Protein AF-A0A817Z4P0-F1 (afdb_monomer_lite)

Secondary structure (DSSP, 8-state):
--HHHHHHHHHHHHHHHHHTT---PPBP-EEEEEEE-STT-EEEEEEEEE-GGGTTSPPP--EEEEESBTTB--EEEE---EEEEEPTTSS-EEEEEEEEE-SPPTT-EEEEEEPP-SSBPPPPPEEEEPPPPTT--SS---EEEE-------TT--SSS-TTHHHHHHHHHHHHTTT-SEEEEES--S-TT-THHHHTT--HHHHHHHHHHHHHHHHTTSEEEEEP-GGGS-SSS-TT-TTSS-GGG-SSHHHHHH---THHHHT-BTTTBEEEEETTEEEEE--SSSSSTT-TT--SS-TTHHHHHHHHHHHT--TTT--EEEEE-SS-SS-SS-TT--SSS--SS-HHHHHHHHHHHHHTT--EEE--SSSS-----HHHHHHHHHHHHIIIIIHHHHHHTT-SSTTHHHHHHT-HHHHHHHHHHHHHHHHHHHHHHHHHHHHHHHHHH---HHHHHHHHHHHHHHHHHHHHHHHHHHHHHHHHHHHHHHHHHHHHHHHHHTTSHHHHHHHHHHTT----------TTSSS-HHIIIIIHHHHHHHHHHH-HHHHHHHHSSSSHHHHHHHHHHHHHHHHHHHHHHHHHHHHHHHHTSSS-TTTTTS-SSGGGHHHHHHHHHHTTSTTHHHHHHHHHHHHHHHHHHHHHHHHHHHIIIIIIHHHH-----HHHHHHHHHHHHHHHHHHHHHHHHHHGGG--HHHHHHHHIIIIIHHHHHHHHHHHH-TT--HHHHHHHHHHHHHHHHHHHHHHHHHTTTS---PPP---TT----S--PPPP-------THHHHHTS-GGGHHHHHHHHHHHHHHHHHHHT-PPPGGGS-GGGS--HHHHT-TTS-HHHHHHHTTT---SSSHHHH----------------------------------------------

Radius of gyration: 36.45 Å; chains: 1; bounding box: 116×81×108 Å

Structure (mmCIF, N/CA/C/O backbone):
data_AF-A0A817Z4P0-F1
#
_entry.id   AF-A0A817Z4P0-F1
#
loop_
_atom_site.group_PDB
_atom_site.id
_atom_site.type_symbol
_atom_site.label_atom_id
_atom_site.label_alt_id
_atom_site.label_comp_id
_atom_site.label_asym_id
_atom_site.label_entity_id
_atom_site.label_seq_id
_atom_site.pdbx_PDB_ins_code
_atom_site.Cartn_x
_atom_site.Cartn_y
_atom_site.Cartn_z
_atom_site.occupancy
_atom_site.B_iso_or_equiv
_atom_site.auth_seq_id
_atom_site.auth_comp_id
_atom_site.auth_asym_id
_atom_site.auth_atom_id
_atom_site.pdbx_PDB_model_num
ATOM 1 N N . MET A 1 1 ? 58.084 6.838 -34.497 1.00 49.44 1 MET A N 1
ATOM 2 C CA . MET A 1 1 ? 56.927 6.000 -34.891 1.00 49.44 1 MET A CA 1
ATOM 3 C C . MET A 1 1 ? 57.371 5.145 -36.066 1.00 49.44 1 MET A C 1
ATOM 5 O O . MET A 1 1 ? 57.927 5.714 -36.995 1.00 49.44 1 MET A O 1
ATOM 9 N N . ASN A 1 2 ? 57.237 3.817 -36.009 1.00 59.91 2 ASN A N 1
ATOM 10 C CA . ASN A 1 2 ? 57.850 2.945 -37.020 1.00 59.91 2 ASN A CA 1
ATOM 11 C C . ASN A 1 2 ? 57.129 3.014 -38.372 1.00 59.91 2 ASN A C 1
ATOM 13 O O . ASN A 1 2 ? 55.913 3.196 -38.433 1.00 59.91 2 ASN A O 1
ATOM 17 N N . MET A 1 3 ? 57.885 2.803 -39.454 1.00 58.16 3 MET A N 1
ATOM 18 C CA . MET A 1 3 ? 57.383 2.851 -40.834 1.00 58.16 3 MET A CA 1
ATOM 19 C C . MET A 1 3 ? 56.206 1.887 -41.062 1.00 58.16 3 MET A C 1
ATOM 21 O O . MET A 1 3 ? 55.220 2.268 -41.684 1.00 58.16 3 MET A O 1
ATOM 25 N N . TYR A 1 4 ? 56.246 0.692 -40.459 1.00 59.41 4 TYR A N 1
ATOM 26 C CA . TYR A 1 4 ? 55.126 -0.260 -40.437 1.00 59.41 4 TYR A CA 1
ATOM 27 C C . TYR A 1 4 ? 53.835 0.323 -39.842 1.00 59.41 4 TYR A C 1
ATOM 29 O O . TYR A 1 4 ? 52.754 0.089 -40.375 1.00 59.41 4 TYR A O 1
ATOM 37 N N . THR A 1 5 ? 53.932 1.102 -38.761 1.00 61.34 5 THR A N 1
ATOM 38 C CA . THR A 1 5 ? 52.774 1.742 -38.119 1.00 61.34 5 THR A CA 1
ATOM 39 C C . THR A 1 5 ? 52.155 2.795 -39.036 1.00 61.34 5 THR A C 1
ATOM 41 O O . THR A 1 5 ? 50.934 2.868 -39.140 1.00 61.34 5 THR A O 1
ATOM 44 N N . PHE A 1 6 ? 52.985 3.570 -39.743 1.00 72.69 6 PHE A N 1
ATOM 45 C CA . PHE A 1 6 ? 52.519 4.550 -40.727 1.00 72.69 6 PHE A CA 1
ATOM 46 C C . PHE A 1 6 ? 51.883 3.873 -41.951 1.00 72.69 6 PHE A C 1
ATOM 48 O O . PHE A 1 6 ? 50.809 4.284 -42.382 1.00 72.69 6 PHE A O 1
ATOM 55 N N . LEU A 1 7 ? 52.487 2.793 -42.461 1.00 67.88 7 LEU A N 1
ATOM 56 C CA . LEU A 1 7 ? 51.959 2.037 -43.600 1.00 67.88 7 LEU A CA 1
ATOM 57 C C . LEU A 1 7 ? 50.606 1.382 -43.279 1.00 67.88 7 LEU A C 1
ATOM 59 O O . LEU A 1 7 ? 49.687 1.451 -44.091 1.00 67.88 7 LEU A O 1
ATOM 63 N N . LEU A 1 8 ? 50.450 0.819 -42.074 1.00 68.00 8 LEU A N 1
ATOM 64 C CA . LEU A 1 8 ? 49.167 0.314 -41.573 1.00 68.00 8 LEU A CA 1
ATOM 65 C C . LEU A 1 8 ? 48.117 1.426 -41.462 1.00 68.00 8 LEU A C 1
ATOM 67 O O . LEU A 1 8 ? 46.981 1.223 -41.880 1.00 68.00 8 LEU A O 1
ATOM 71 N N . PHE A 1 9 ? 48.486 2.606 -40.953 1.00 70.44 9 PHE A N 1
ATOM 72 C CA . PHE A 1 9 ? 47.566 3.745 -40.868 1.00 70.44 9 PHE A CA 1
ATOM 73 C C . PHE A 1 9 ? 47.129 4.235 -42.256 1.00 70.44 9 PHE A C 1
ATOM 75 O O . PHE A 1 9 ? 45.952 4.528 -42.462 1.00 70.44 9 PHE A O 1
ATOM 82 N N . LEU A 1 10 ? 48.056 4.270 -43.219 1.00 68.19 10 LEU A N 1
ATOM 83 C CA . LEU A 1 10 ? 47.783 4.655 -44.602 1.00 68.19 10 LEU A CA 1
ATOM 84 C C . LEU A 1 10 ? 46.876 3.631 -45.300 1.00 68.19 10 LEU A C 1
ATOM 86 O O . LEU A 1 10 ? 45.885 4.018 -45.911 1.00 68.19 10 LEU A O 1
ATOM 90 N N . LEU A 1 11 ? 47.147 2.330 -45.146 1.00 65.00 11 LEU A N 1
ATOM 91 C CA . LEU A 1 11 ? 46.291 1.255 -45.662 1.00 65.00 11 LEU A CA 1
ATOM 92 C C . LEU A 1 11 ? 44.889 1.286 -45.038 1.00 65.00 11 LEU A C 1
ATOM 94 O O . LEU A 1 11 ? 43.906 1.105 -45.750 1.00 65.00 11 LEU A O 1
ATOM 98 N N . PHE A 1 12 ? 44.768 1.576 -43.740 1.00 58.25 12 PHE A N 1
ATOM 99 C CA . PHE A 1 12 ? 43.471 1.695 -43.064 1.00 58.25 12 PHE A CA 1
ATOM 100 C C . PHE A 1 12 ? 42.694 2.951 -43.501 1.00 58.25 12 PHE A C 1
ATOM 102 O O . PHE A 1 12 ? 41.468 2.916 -43.628 1.00 58.25 12 PHE A O 1
ATOM 109 N N . ALA A 1 13 ? 43.395 4.055 -43.782 1.00 54.34 13 ALA A N 1
ATOM 110 C CA . ALA A 1 13 ? 42.808 5.263 -44.358 1.00 54.34 13 ALA A CA 1
ATOM 111 C C . ALA A 1 13 ? 42.352 5.047 -45.813 1.00 54.34 13 ALA A C 1
ATOM 113 O O . ALA A 1 13 ? 41.249 5.455 -46.169 1.00 54.34 13 ALA A O 1
ATOM 114 N N . ILE A 1 14 ? 43.153 4.352 -46.629 1.00 55.59 14 ILE A N 1
ATOM 115 C CA . ILE A 1 14 ? 42.804 3.972 -48.006 1.00 55.59 14 ILE A CA 1
ATOM 116 C C . ILE A 1 14 ? 41.618 3.000 -48.011 1.00 55.59 14 ILE A C 1
ATOM 118 O O . ILE A 1 14 ? 40.680 3.212 -48.772 1.00 55.59 14 ILE A O 1
ATOM 122 N N . ALA A 1 15 ? 41.587 1.999 -47.125 1.00 50.25 15 ALA A N 1
ATOM 123 C CA . ALA A 1 15 ? 40.446 1.093 -46.984 1.00 50.25 15 ALA A CA 1
ATOM 124 C C . ALA A 1 15 ? 39.153 1.858 -46.650 1.00 50.25 15 ALA A C 1
ATOM 126 O O . ALA A 1 15 ? 38.153 1.702 -47.347 1.00 50.25 15 ALA A O 1
ATOM 127 N N . LYS A 1 16 ? 39.194 2.775 -45.668 1.00 46.22 16 LYS A N 1
ATOM 128 C CA . LYS A 1 16 ? 38.062 3.668 -45.356 1.00 46.22 16 LYS A CA 1
ATOM 129 C C . LYS A 1 16 ? 37.660 4.587 -46.513 1.00 46.22 16 LYS A C 1
ATOM 131 O O . LYS A 1 16 ? 36.483 4.917 -46.630 1.00 46.22 16 LYS A O 1
ATOM 136 N N . ALA A 1 17 ? 38.607 5.022 -47.343 1.00 46.44 17 ALA A N 1
ATOM 137 C CA . ALA A 1 17 ? 38.302 5.812 -48.530 1.00 46.44 17 ALA A CA 1
ATOM 138 C C . ALA A 1 17 ? 37.596 4.958 -49.599 1.00 46.44 17 ALA A C 1
ATOM 140 O O . ALA A 1 17 ? 36.587 5.392 -50.147 1.00 46.44 17 ALA A O 1
ATOM 141 N N . VAL A 1 18 ? 38.070 3.733 -49.851 1.00 44.94 18 VAL A N 1
ATOM 142 C CA . VAL A 1 18 ? 37.503 2.802 -50.845 1.00 44.94 18 VAL A CA 1
ATOM 143 C C . VAL A 1 18 ? 36.103 2.312 -50.446 1.00 44.94 18 VAL A C 1
ATOM 145 O O . VAL A 1 18 ? 35.210 2.301 -51.296 1.00 44.94 18 VAL A O 1
ATOM 148 N N . ASP A 1 19 ? 35.860 2.031 -49.159 1.00 42.53 19 ASP A N 1
ATOM 149 C CA . ASP A 1 19 ? 34.517 1.756 -48.604 1.00 42.53 19 ASP A CA 1
ATOM 150 C C . ASP A 1 19 ? 33.511 2.891 -48.890 1.00 42.53 19 ASP A C 1
ATOM 152 O O . ASP A 1 19 ? 32.302 2.666 -48.975 1.00 42.53 19 ASP A O 1
ATOM 156 N N . GLY A 1 20 ? 33.994 4.126 -49.073 1.00 42.44 20 GLY A N 1
ATOM 157 C CA . GLY A 1 20 ? 33.172 5.276 -49.448 1.00 42.44 20 GLY A CA 1
ATOM 158 C C . GLY A 1 20 ? 32.669 5.261 -50.899 1.00 42.44 20 GLY A C 1
ATOM 159 O O . GLY A 1 20 ? 31.684 5.940 -51.193 1.00 42.44 20 GLY A O 1
ATOM 160 N N . TYR A 1 21 ? 33.305 4.499 -51.799 1.00 40.47 21 TYR A N 1
ATOM 161 C CA . TYR A 1 21 ? 33.033 4.539 -53.244 1.00 40.47 21 TYR A CA 1
ATOM 162 C C . TYR A 1 21 ? 32.338 3.286 -53.809 1.00 40.47 21 TYR A C 1
ATOM 164 O O . TYR A 1 21 ? 31.614 3.402 -54.799 1.00 40.47 21 TYR A O 1
ATOM 172 N N . ILE A 1 22 ? 32.466 2.102 -53.194 1.00 43.19 22 ILE A N 1
ATOM 173 C CA . ILE A 1 22 ? 31.876 0.849 -53.724 1.00 43.19 22 ILE A CA 1
ATOM 174 C C . ILE A 1 22 ? 30.436 0.630 -53.202 1.00 43.19 22 ILE A C 1
ATOM 176 O O . ILE A 1 22 ? 30.117 -0.332 -52.510 1.00 43.19 22 ILE A O 1
ATOM 180 N N . CYS A 1 23 ? 29.523 1.540 -53.554 1.00 48.88 23 CYS A N 1
ATOM 181 C CA . CYS A 1 23 ? 28.111 1.502 -53.134 1.00 48.88 23 CYS A CA 1
ATOM 182 C C . CYS A 1 23 ? 27.228 0.748 -54.160 1.00 48.88 23 CYS A C 1
ATOM 184 O O . CYS A 1 23 ? 26.442 1.353 -54.893 1.00 48.88 23 CYS A O 1
ATOM 186 N N . LEU A 1 24 ? 27.396 -0.580 -54.257 1.00 46.34 24 LEU A N 1
ATOM 187 C CA . LEU A 1 24 ? 26.757 -1.435 -55.281 1.00 46.34 24 LEU A CA 1
ATOM 188 C C . LEU A 1 24 ? 25.362 -1.992 -54.919 1.00 46.34 24 LEU A C 1
ATOM 190 O O . LEU A 1 24 ? 24.686 -2.549 -55.786 1.00 46.34 24 LEU A O 1
ATOM 194 N N . GLU A 1 25 ? 24.912 -1.870 -53.670 1.00 53.97 25 GLU A N 1
ATOM 195 C CA . GLU A 1 25 ? 23.707 -2.565 -53.194 1.00 53.97 25 GLU A CA 1
ATOM 196 C C . GLU A 1 25 ? 22.371 -1.926 -53.622 1.00 53.97 25 GLU A C 1
ATOM 198 O O . GLU A 1 25 ? 22.208 -0.705 -53.704 1.00 53.97 25 GLU A O 1
ATOM 203 N N . ARG A 1 26 ? 21.352 -2.777 -53.824 1.00 57.62 26 ARG A N 1
ATOM 204 C CA . ARG A 1 26 ? 19.941 -2.356 -53.880 1.00 57.62 26 ARG A CA 1
ATOM 205 C C . ARG A 1 26 ? 19.483 -1.924 -52.485 1.00 57.62 26 ARG A C 1
ATOM 207 O O . ARG A 1 26 ? 19.856 -2.549 -51.496 1.00 57.62 26 ARG A O 1
ATOM 214 N N . ARG A 1 27 ? 18.608 -0.916 -52.399 1.00 72.69 27 ARG A N 1
ATOM 215 C CA . ARG A 1 27 ? 18.086 -0.394 -51.125 1.00 72.69 27 ARG A CA 1
ATOM 216 C C . ARG A 1 27 ? 17.420 -1.526 -50.320 1.00 72.69 27 ARG A C 1
ATOM 218 O O . ARG A 1 27 ? 16.447 -2.115 -50.789 1.00 72.69 27 ARG A O 1
ATOM 225 N N . VAL A 1 28 ? 17.905 -1.834 -49.118 1.00 78.69 28 VAL A N 1
ATOM 226 C CA . VAL A 1 28 ? 17.316 -2.881 -48.257 1.00 78.69 28 VAL A CA 1
ATOM 227 C C . VAL A 1 28 ? 16.240 -2.279 -47.333 1.00 78.69 28 VAL A C 1
ATOM 229 O O . VAL A 1 28 ? 16.476 -1.208 -46.769 1.00 78.69 28 VAL A O 1
ATOM 232 N N . PRO A 1 29 ? 15.067 -2.924 -47.159 1.00 86.25 29 PRO A N 1
ATOM 233 C CA . PRO A 1 29 ? 14.082 -2.544 -46.148 1.00 86.25 29 PRO A CA 1
ATOM 234 C C . PRO A 1 29 ? 14.579 -2.835 -44.726 1.00 86.25 29 PRO A C 1
ATOM 236 O O . PRO A 1 29 ? 14.711 -3.993 -44.330 1.00 86.25 29 PRO A O 1
ATOM 239 N N . ASP A 1 30 ? 14.805 -1.774 -43.959 1.00 85.12 30 ASP A N 1
ATOM 240 C CA . ASP A 1 30 ? 15.284 -1.794 -42.573 1.00 85.12 30 ASP A CA 1
ATOM 241 C C . ASP A 1 30 ? 14.294 -1.053 -41.645 1.00 85.12 30 ASP A C 1
ATOM 243 O O . ASP A 1 30 ? 13.352 -0.396 -42.103 1.00 85.12 30 ASP A O 1
ATOM 247 N N . GLN A 1 31 ? 14.480 -1.164 -40.327 1.00 89.56 31 GLN A N 1
ATOM 248 C CA . GLN A 1 31 ? 13.666 -0.526 -39.282 1.00 89.56 31 GLN A CA 1
ATOM 249 C C . GLN A 1 31 ? 12.164 -0.857 -39.408 1.00 89.56 31 GLN A C 1
ATOM 251 O O . GLN A 1 31 ? 11.304 -0.019 -39.119 1.00 89.56 31 GLN A O 1
ATOM 256 N N . ILE A 1 32 ? 11.838 -2.061 -39.896 1.00 93.88 32 ILE A N 1
ATOM 257 C CA . ILE A 1 32 ? 10.464 -2.506 -40.173 1.00 93.88 32 ILE A CA 1
ATOM 258 C C . ILE A 1 32 ? 9.650 -2.495 -38.876 1.00 93.88 32 ILE A C 1
ATOM 260 O O . ILE A 1 32 ? 10.009 -3.164 -37.910 1.00 93.88 32 ILE A O 1
ATOM 264 N N . ARG A 1 33 ? 8.544 -1.747 -38.878 1.00 93.94 33 ARG A N 1
ATOM 265 C CA . ARG A 1 33 ? 7.734 -1.424 -37.696 1.00 93.94 33 ARG A CA 1
ATOM 266 C C . ARG A 1 33 ? 6.238 -1.480 -37.996 1.00 93.94 33 ARG A C 1
ATOM 268 O O . ARG A 1 33 ? 5.789 -1.006 -39.040 1.00 93.94 33 ARG A O 1
ATOM 275 N N . LEU A 1 34 ? 5.471 -2.033 -37.062 1.00 96.00 34 LEU A N 1
ATOM 276 C CA . LEU A 1 34 ? 4.017 -2.163 -37.138 1.00 96.00 34 LEU A CA 1
ATOM 277 C C . LEU A 1 34 ? 3.325 -1.164 -36.206 1.00 96.00 34 LEU A C 1
ATOM 279 O O . LEU A 1 34 ? 3.684 -1.051 -35.035 1.00 96.00 34 LEU A O 1
ATOM 283 N N . ALA A 1 35 ? 2.283 -0.501 -36.704 1.00 95.50 35 ALA A N 1
ATOM 284 C CA . ALA A 1 35 ? 1.393 0.352 -35.916 1.00 95.50 35 ALA A CA 1
ATOM 285 C C . ALA A 1 35 ? -0.078 0.068 -36.261 1.00 95.50 35 ALA A C 1
ATOM 287 O O . ALA A 1 35 ? -0.391 -0.420 -37.352 1.00 95.50 35 ALA A O 1
ATOM 288 N N . PHE A 1 36 ? -0.996 0.372 -35.342 1.00 94.94 36 PHE A N 1
ATOM 289 C CA . PHE A 1 36 ? -2.430 0.325 -35.637 1.00 94.94 36 PHE A CA 1
ATOM 290 C C . PHE A 1 36 ? -2.819 1.430 -36.629 1.00 94.94 36 PHE A C 1
ATOM 292 O O . PHE A 1 36 ? -2.261 2.523 -36.593 1.00 94.94 36 PHE A O 1
ATOM 299 N N . ALA A 1 37 ? -3.792 1.150 -37.498 1.00 89.19 37 ALA A N 1
ATOM 300 C CA . ALA A 1 37 ? -4.309 2.089 -38.499 1.00 89.19 37 ALA A CA 1
ATOM 301 C C . ALA A 1 37 ? -5.851 2.152 -38.493 1.00 89.19 37 ALA A C 1
ATOM 303 O O . ALA A 1 37 ? -6.479 2.449 -39.506 1.00 89.19 37 ALA A O 1
ATOM 304 N N . GLY A 1 38 ? -6.466 1.838 -37.347 1.00 86.12 38 GLY A N 1
ATOM 305 C CA . GLY A 1 38 ? -7.908 1.637 -37.173 1.00 86.12 38 GLY A CA 1
ATOM 306 C C . GLY A 1 38 ? -8.246 0.192 -36.781 1.00 86.12 38 GLY A C 1
ATOM 307 O O . GLY A 1 38 ? -7.395 -0.690 -36.844 1.00 86.12 38 GLY A O 1
ATOM 308 N N . ASN A 1 39 ? -9.495 -0.060 -36.375 1.00 86.81 39 ASN A N 1
ATOM 309 C CA . ASN A 1 39 ? -9.906 -1.326 -35.739 1.00 86.81 39 ASN A CA 1
ATOM 310 C C . ASN A 1 39 ? -9.544 -2.590 -36.555 1.00 86.81 39 ASN A C 1
ATOM 312 O O . ASN A 1 39 ? -9.075 -3.570 -35.986 1.00 86.81 39 ASN A O 1
ATOM 316 N N . ASN A 1 40 ? -9.715 -2.550 -37.884 1.00 90.44 40 ASN A N 1
ATOM 317 C CA . ASN A 1 40 ? -9.434 -3.670 -38.798 1.00 90.44 40 ASN A CA 1
ATOM 318 C C . ASN A 1 40 ? -8.291 -3.346 -39.787 1.00 90.44 40 ASN A C 1
ATOM 320 O O . ASN A 1 40 ? -8.276 -3.862 -40.910 1.00 90.44 40 ASN A O 1
ATOM 324 N N . ALA A 1 41 ? -7.366 -2.454 -39.411 1.00 92.19 41 ALA A N 1
ATOM 325 C CA . ALA A 1 41 ? -6.284 -1.999 -40.280 1.00 92.19 41 ALA A CA 1
ATOM 326 C C . ALA A 1 41 ? -4.946 -1.840 -39.539 1.00 92.19 41 ALA A C 1
ATOM 328 O O . ALA A 1 41 ? -4.884 -1.444 -38.375 1.00 92.19 41 ALA A O 1
ATOM 329 N N . VAL A 1 42 ? -3.855 -2.152 -40.237 1.00 94.31 42 VAL A N 1
ATOM 330 C CA . VAL A 1 42 ? -2.481 -2.142 -39.711 1.00 94.31 42 VAL A CA 1
ATOM 331 C C . VAL A 1 42 ? -1.574 -1.421 -40.690 1.00 94.31 42 VAL A C 1
ATOM 333 O O . VAL A 1 42 ? -1.624 -1.688 -41.885 1.00 94.31 42 VAL A O 1
ATOM 336 N N . ASN A 1 43 ? -0.709 -0.545 -40.195 1.00 93.56 43 ASN A N 1
ATOM 337 C CA . ASN A 1 43 ? 0.293 0.121 -41.011 1.00 93.56 43 ASN A CA 1
ATOM 338 C C . ASN A 1 43 ? 1.666 -0.550 -40.859 1.00 93.56 43 ASN A C 1
ATOM 340 O O . ASN A 1 43 ? 2.170 -0.705 -39.745 1.00 93.56 43 ASN A O 1
ATOM 344 N N . VAL A 1 44 ? 2.272 -0.912 -41.992 1.00 94.69 44 VAL A N 1
ATOM 345 C CA . VAL A 1 44 ? 3.641 -1.430 -42.098 1.00 94.69 44 VAL A CA 1
ATOM 346 C C . VAL A 1 44 ? 4.551 -0.283 -42.531 1.00 94.69 44 VAL A C 1
ATOM 348 O O . VAL A 1 44 ? 4.508 0.151 -43.683 1.00 94.69 44 VAL A O 1
ATOM 351 N N . GLY A 1 45 ? 5.368 0.219 -41.608 1.00 91.25 45 GLY A N 1
ATOM 352 C CA . GLY A 1 45 ? 6.399 1.218 -41.884 1.00 91.25 45 GLY A CA 1
ATOM 353 C C . GLY A 1 45 ? 7.776 0.581 -42.060 1.00 91.25 45 GLY A C 1
ATOM 354 O O . GLY A 1 45 ? 8.095 -0.400 -41.391 1.00 91.25 45 GLY A O 1
ATOM 355 N N . TRP A 1 46 ? 8.617 1.152 -42.921 1.00 90.19 46 TRP A N 1
ATOM 356 C CA . TRP A 1 46 ? 10.044 0.805 -43.005 1.00 90.19 46 TRP A CA 1
ATOM 357 C C . TRP A 1 46 ? 10.899 2.014 -43.416 1.00 90.19 46 TRP A C 1
ATOM 359 O O . TRP A 1 46 ? 10.398 3.132 -43.580 1.00 90.19 46 TRP A O 1
ATOM 369 N N . HIS A 1 47 ? 12.210 1.810 -43.481 1.00 84.38 47 HIS A N 1
ATOM 370 C CA . HIS A 1 47 ? 13.231 2.771 -43.892 1.00 84.38 47 HIS A CA 1
ATOM 371 C C . HIS A 1 47 ? 14.142 2.115 -44.945 1.00 84.38 47 HIS A C 1
ATOM 373 O O . HIS A 1 47 ? 14.246 0.890 -45.001 1.00 84.38 47 HIS A O 1
ATOM 379 N N . SER A 1 48 ? 14.793 2.908 -45.796 1.00 77.31 48 SER A N 1
ATOM 380 C CA . SER A 1 48 ? 15.920 2.443 -46.612 1.00 77.31 48 SER A CA 1
ATOM 381 C C . SER A 1 48 ? 16.875 3.583 -46.953 1.00 77.31 48 SER A C 1
ATOM 383 O O . SER A 1 48 ? 16.429 4.702 -47.222 1.00 77.31 48 SER A O 1
ATOM 385 N N . TYR A 1 49 ? 18.157 3.261 -47.072 1.00 71.75 49 TYR A N 1
ATOM 386 C CA . TYR A 1 49 ? 19.222 4.181 -47.470 1.00 71.75 49 TYR A CA 1
ATOM 387 C C . TYR A 1 49 ? 19.444 4.164 -48.990 1.00 71.75 49 TYR A C 1
ATOM 389 O O . TYR A 1 49 ? 19.213 3.142 -49.638 1.00 71.75 49 TYR A O 1
ATOM 397 N N . ALA A 1 50 ? 19.935 5.268 -49.554 1.00 62.25 50 ALA A N 1
ATOM 398 C CA . ALA A 1 50 ? 20.395 5.357 -50.941 1.00 62.25 50 ALA A CA 1
ATOM 399 C C . ALA A 1 50 ? 21.757 6.071 -51.037 1.00 62.25 50 ALA A C 1
ATOM 401 O O . ALA A 1 50 ? 21.988 7.054 -50.332 1.00 62.25 50 ALA A O 1
ATOM 402 N N . CYS A 1 51 ? 22.633 5.590 -51.926 1.00 58.81 51 CYS A N 1
ATOM 403 C CA . CYS A 1 51 ? 23.889 6.255 -52.301 1.00 58.81 51 CYS A CA 1
ATOM 404 C C . CYS A 1 51 ? 23.597 7.596 -53.029 1.00 58.81 51 CYS A C 1
ATOM 406 O O . CYS A 1 51 ? 22.552 7.692 -53.681 1.00 58.81 51 CYS A O 1
ATOM 408 N N . PRO A 1 52 ? 24.492 8.608 -53.004 1.00 51.03 52 PRO A N 1
ATOM 409 C CA . PRO A 1 52 ? 24.183 9.954 -53.514 1.00 51.03 52 PRO A CA 1
ATOM 410 C C . PRO A 1 52 ? 23.936 9.989 -55.022 1.00 51.03 52 PRO A C 1
ATOM 412 O O . PRO A 1 52 ? 22.990 10.610 -55.489 1.00 51.03 52 PRO A O 1
ATOM 415 N N . PHE A 1 53 ? 24.754 9.265 -55.788 1.00 51.69 53 PHE A N 1
ATOM 416 C CA . PHE A 1 53 ? 24.739 9.263 -57.255 1.00 51.69 53 PHE A CA 1
ATOM 417 C C . PHE A 1 53 ? 23.554 8.481 -57.871 1.00 51.69 53 PHE A C 1
ATOM 419 O O . PHE A 1 53 ? 23.623 8.041 -59.015 1.00 51.69 53 PHE A O 1
ATOM 426 N N . ARG A 1 54 ? 22.479 8.247 -57.100 1.00 50.75 54 ARG A N 1
ATOM 427 C CA . ARG A 1 54 ? 21.203 7.650 -57.544 1.00 50.75 54 ARG A CA 1
ATOM 428 C C . ARG A 1 54 ? 19.986 8.293 -56.853 1.00 50.75 54 ARG A C 1
ATOM 430 O O . ARG A 1 54 ? 19.004 7.603 -56.558 1.00 50.75 54 ARG A O 1
ATOM 437 N N . ILE A 1 55 ? 20.052 9.593 -56.556 1.00 51.91 55 ILE A N 1
ATOM 438 C CA . ILE A 1 55 ? 18.900 10.360 -56.044 1.00 51.91 55 ILE A CA 1
ATOM 439 C C . ILE A 1 55 ? 17.789 10.441 -57.106 1.00 51.91 55 ILE A C 1
ATOM 441 O O . ILE A 1 55 ? 16.618 10.308 -56.760 1.00 51.91 55 ILE A O 1
ATOM 445 N N . ASP A 1 56 ? 18.161 10.540 -58.384 1.00 50.38 56 ASP A N 1
ATOM 446 C CA . ASP A 1 56 ? 17.253 10.762 -59.523 1.00 50.38 56 ASP A CA 1
ATOM 447 C C . ASP A 1 56 ? 16.504 9.501 -59.999 1.00 50.38 56 ASP A C 1
ATOM 449 O O . ASP A 1 56 ? 15.657 9.568 -60.890 1.00 50.38 56 ASP A O 1
ATOM 453 N N . ASN A 1 57 ? 16.782 8.332 -59.406 1.00 55.28 57 ASN A N 1
ATOM 454 C CA . ASN A 1 57 ? 16.040 7.109 -59.715 1.00 55.28 57 ASN A CA 1
ATOM 455 C C . ASN A 1 57 ? 14.569 7.248 -59.269 1.00 55.28 57 ASN A C 1
ATOM 457 O O . ASN A 1 57 ? 14.326 7.550 -58.093 1.00 55.28 57 ASN A O 1
ATOM 461 N N . PRO A 1 58 ? 13.579 6.935 -60.132 1.00 57.47 58 PRO A N 1
ATOM 462 C CA . PRO A 1 58 ? 12.167 7.049 -59.783 1.00 57.47 58 PRO A CA 1
ATOM 463 C C . PRO A 1 58 ? 11.846 6.167 -58.574 1.00 57.47 58 PRO A C 1
ATOM 465 O O . PRO A 1 58 ? 12.184 4.980 -58.538 1.00 57.47 58 PRO A O 1
ATOM 468 N N . ASN A 1 59 ? 11.218 6.758 -57.554 1.00 62.53 59 ASN A N 1
ATOM 469 C CA . ASN A 1 59 ? 11.052 6.075 -56.278 1.00 62.53 59 ASN A CA 1
ATOM 470 C C . ASN A 1 59 ? 10.035 4.921 -56.411 1.00 62.53 59 ASN A C 1
ATOM 472 O O . ASN A 1 59 ? 8.871 5.175 -56.732 1.00 62.53 59 ASN A O 1
ATOM 476 N N . PRO A 1 60 ? 10.437 3.655 -56.193 1.00 67.69 60 PRO A N 1
ATOM 477 C CA . PRO A 1 60 ? 9.582 2.511 -56.486 1.00 67.69 60 PRO A CA 1
ATOM 478 C C . PRO A 1 60 ? 8.389 2.459 -55.531 1.00 67.69 60 PRO A C 1
ATOM 480 O O . PRO A 1 60 ? 8.553 2.630 -54.325 1.00 67.69 60 PRO A O 1
ATOM 483 N N . THR A 1 61 ? 7.198 2.190 -56.075 1.00 81.56 61 THR A N 1
ATOM 484 C CA . THR A 1 61 ? 5.918 2.221 -55.342 1.00 81.56 61 THR A CA 1
ATOM 485 C C . THR A 1 61 ? 5.947 1.286 -54.120 1.00 81.56 61 THR A C 1
ATOM 487 O O . THR A 1 61 ? 6.019 0.065 -54.301 1.00 81.56 61 THR A O 1
ATOM 490 N N . PRO A 1 62 ? 5.865 1.816 -52.882 1.00 86.44 62 PRO A N 1
ATOM 491 C CA . PRO A 1 62 ? 5.798 1.010 -51.663 1.00 86.44 62 PRO A CA 1
ATOM 492 C C . PRO A 1 62 ? 4.713 -0.065 -51.720 1.00 86.44 62 PRO A C 1
ATOM 494 O O . PRO A 1 62 ? 3.525 0.241 -51.780 1.00 86.44 62 PRO A O 1
ATOM 497 N N . THR A 1 63 ? 5.134 -1.331 -51.689 1.00 90.25 63 THR A N 1
ATOM 498 C CA . THR A 1 63 ? 4.266 -2.495 -51.915 1.00 90.25 63 THR A CA 1
ATOM 499 C C . THR A 1 63 ? 4.527 -3.568 -50.861 1.00 90.25 63 THR A C 1
ATOM 501 O O . THR A 1 63 ? 5.677 -3.938 -50.613 1.00 90.25 63 THR A O 1
ATOM 504 N N . VAL A 1 64 ? 3.458 -4.090 -50.256 1.00 93.88 64 VAL A N 1
ATOM 505 C CA . VAL A 1 64 ? 3.505 -5.178 -49.269 1.00 93.88 64 VAL A CA 1
ATOM 506 C C . VAL A 1 64 ? 2.580 -6.310 -49.705 1.00 93.88 64 VAL A C 1
ATOM 508 O O . VAL A 1 64 ? 1.376 -6.112 -49.876 1.00 93.88 64 VAL A O 1
ATOM 511 N N . PHE A 1 65 ? 3.144 -7.509 -49.833 1.00 95.44 65 PHE A N 1
ATOM 512 C CA . PHE A 1 65 ? 2.397 -8.753 -49.992 1.00 95.44 65 PHE A CA 1
ATOM 513 C C . PHE A 1 65 ? 2.064 -9.330 -48.615 1.00 95.44 65 PHE A C 1
ATOM 515 O O . PHE A 1 65 ? 2.917 -9.327 -47.726 1.00 95.44 65 PHE A O 1
ATOM 522 N N . TYR A 1 66 ? 0.850 -9.844 -48.423 1.00 96.50 66 TYR A N 1
ATOM 523 C CA . TYR A 1 66 ? 0.406 -10.428 -47.157 1.00 96.50 66 TYR A CA 1
ATOM 524 C C . TYR A 1 66 ? -0.601 -11.574 -47.345 1.00 96.50 66 TYR A C 1
ATOM 526 O O . TYR A 1 66 ? -1.219 -11.726 -48.397 1.00 96.50 66 TYR A O 1
ATOM 534 N N . GLY A 1 67 ? -0.756 -12.434 -46.337 1.00 95.75 67 GLY A N 1
ATOM 535 C CA . GLY A 1 67 ? -1.663 -13.584 -46.411 1.00 95.75 67 GLY A CA 1
ATOM 536 C C . GLY A 1 67 ? -1.675 -14.459 -45.160 1.00 95.75 67 GLY A C 1
ATOM 537 O O . GLY A 1 67 ? -0.927 -14.231 -44.214 1.00 95.75 67 GLY A O 1
ATOM 538 N N . PHE A 1 68 ? -2.533 -15.480 -45.165 1.00 95.38 68 PHE A N 1
ATOM 539 C CA . PHE A 1 68 ? -2.710 -16.403 -44.034 1.00 95.38 68 PHE A CA 1
ATOM 540 C C . PHE A 1 68 ? -1.636 -17.505 -43.953 1.00 95.38 68 PHE A C 1
ATOM 542 O O . PHE A 1 68 ? -1.547 -18.192 -42.942 1.00 95.38 68 PHE A O 1
ATOM 549 N N . SER A 1 69 ? -0.810 -17.675 -44.995 1.00 93.56 69 SER A N 1
ATOM 550 C CA . SER A 1 69 ? 0.295 -18.642 -45.034 1.00 93.56 69 SER A CA 1
ATOM 551 C C . SER A 1 69 ? 1.619 -17.955 -45.357 1.00 93.56 69 SER A C 1
ATOM 553 O O . SER A 1 69 ? 1.678 -17.094 -46.236 1.00 93.56 69 SER A O 1
ATOM 555 N N . ARG A 1 70 ? 2.704 -18.417 -44.721 1.00 92.00 70 ARG A N 1
ATOM 556 C CA . ARG A 1 70 ? 4.084 -18.003 -45.021 1.00 92.00 70 ARG A CA 1
ATOM 557 C C . ARG A 1 70 ? 4.492 -18.314 -46.468 1.00 92.00 70 ARG A C 1
ATOM 559 O O . ARG A 1 70 ? 5.352 -17.627 -47.004 1.00 92.00 70 ARG A O 1
ATOM 566 N N . THR A 1 71 ? 3.884 -19.320 -47.100 1.00 88.69 71 THR A N 1
ATOM 567 C CA . THR A 1 71 ? 4.170 -19.734 -48.487 1.00 88.69 71 THR A CA 1
ATOM 568 C C . THR A 1 71 ? 3.245 -19.100 -49.529 1.00 88.69 71 THR A C 1
ATOM 570 O O . THR A 1 71 ? 3.487 -19.257 -50.722 1.00 88.69 71 THR A O 1
ATOM 573 N N . THR A 1 72 ? 2.172 -18.402 -49.133 1.00 90.19 72 THR A N 1
ATOM 574 C CA . THR A 1 72 ? 1.163 -17.903 -50.088 1.00 90.19 72 THR A CA 1
ATOM 575 C C . THR A 1 72 ? 0.560 -16.572 -49.636 1.00 90.19 72 THR A C 1
ATOM 577 O O . THR A 1 72 ? -0.483 -16.507 -48.980 1.00 90.19 72 THR A O 1
ATOM 580 N N . LEU A 1 73 ? 1.227 -15.485 -50.022 1.00 92.88 73 LEU A N 1
ATOM 581 C CA . LEU A 1 73 ? 0.829 -14.109 -49.724 1.00 92.88 73 LEU A CA 1
ATOM 582 C C . LEU A 1 73 ? -0.165 -13.604 -50.789 1.00 92.88 73 LEU A C 1
ATOM 584 O O . LEU A 1 73 ? 0.212 -12.899 -51.718 1.00 92.88 73 LEU A O 1
ATOM 588 N N . LYS A 1 74 ? -1.431 -14.038 -50.687 1.00 90.62 74 LYS A N 1
ATOM 589 C CA . LYS A 1 74 ? -2.480 -13.798 -51.704 1.00 90.62 74 LYS A CA 1
ATOM 590 C C . LYS A 1 74 ? -2.927 -12.337 -51.853 1.00 90.62 74 LYS A C 1
ATOM 592 O O . LYS A 1 74 ? -3.559 -12.011 -52.853 1.00 90.62 74 LYS A O 1
ATOM 597 N N . PHE A 1 75 ? -2.667 -11.479 -50.871 1.00 93.56 75 PHE A N 1
ATOM 598 C CA . PHE A 1 75 ? -3.120 -10.090 -50.866 1.00 93.56 75 PHE A CA 1
ATOM 599 C C . PHE A 1 75 ? -1.950 -9.137 -51.106 1.00 93.56 75 PHE A C 1
ATOM 601 O O . PHE A 1 75 ? -0.835 -9.377 -50.649 1.00 93.56 75 PHE A O 1
ATOM 608 N N . THR A 1 76 ? -2.223 -8.021 -51.778 1.00 92.94 76 THR A N 1
ATOM 609 C CA . THR A 1 76 ? -1.253 -6.942 -52.003 1.00 92.94 76 THR A CA 1
ATOM 610 C C . THR A 1 76 ? -1.847 -5.637 -51.493 1.00 92.94 76 THR A C 1
ATOM 612 O O . THR A 1 76 ? -3.035 -5.388 -51.686 1.00 92.94 76 THR A O 1
ATOM 615 N N . SER A 1 77 ? -1.038 -4.803 -50.846 1.00 90.50 77 SER A N 1
ATOM 616 C CA . SER A 1 77 ? -1.359 -3.394 -50.616 1.00 90.50 77 SER A CA 1
ATOM 617 C C . SER A 1 77 ? -0.234 -2.521 -51.157 1.00 90.50 77 SER A C 1
ATOM 619 O O . SER A 1 77 ? 0.937 -2.909 -51.116 1.00 90.50 77 SER A O 1
ATOM 621 N N . VAL A 1 78 ? -0.603 -1.351 -51.670 1.00 88.25 78 VAL A N 1
ATOM 622 C CA . VAL A 1 78 ? 0.310 -0.367 -52.251 1.00 88.25 78 VAL A CA 1
ATOM 623 C C . VAL A 1 78 ? 0.033 1.012 -51.670 1.00 88.25 78 VAL A C 1
ATOM 625 O O . VAL A 1 78 ? -1.119 1.394 -51.469 1.00 88.25 78 VAL A O 1
ATOM 628 N N . ASN A 1 79 ? 1.087 1.788 -51.452 1.00 79.50 79 ASN A N 1
ATOM 629 C CA . ASN A 1 79 ? 1.003 3.231 -51.271 1.00 79.50 79 ASN A CA 1
ATOM 630 C C . ASN A 1 79 ? 1.839 3.893 -52.372 1.00 79.50 79 ASN A C 1
ATOM 632 O O . ASN A 1 79 ? 2.877 3.363 -52.749 1.00 79.50 79 ASN A O 1
ATOM 636 N N . ARG A 1 80 ? 1.400 5.039 -52.900 1.00 60.31 80 ARG A N 1
ATOM 637 C CA . ARG A 1 80 ? 2.173 5.836 -53.872 1.00 60.31 80 ARG A CA 1
ATOM 638 C C . ARG A 1 80 ? 2.981 6.962 -53.218 1.00 60.31 80 ARG A C 1
ATOM 640 O O . ARG A 1 80 ? 3.768 7.605 -53.899 1.00 60.31 80 ARG A O 1
ATOM 647 N N . GLN A 1 81 ? 2.797 7.206 -51.920 1.00 59.38 81 GLN A N 1
ATOM 648 C CA . GLN A 1 81 ? 3.505 8.244 -51.173 1.00 59.38 81 GLN A CA 1
ATOM 649 C C . GLN A 1 81 ? 4.657 7.677 -50.331 1.00 59.38 81 GLN A C 1
ATOM 651 O O . GLN A 1 81 ? 4.574 6.596 -49.748 1.00 59.38 81 GLN A O 1
ATOM 656 N N . SER A 1 82 ? 5.732 8.456 -50.253 1.00 60.56 82 SER A N 1
ATOM 657 C CA . SER A 1 82 ? 6.982 8.153 -49.551 1.00 60.56 82 SER A CA 1
ATOM 658 C C . SER A 1 82 ? 7.609 9.457 -49.074 1.00 60.56 82 SER A C 1
ATOM 660 O O . SER A 1 82 ? 7.614 10.425 -49.836 1.00 60.56 82 SER A O 1
ATOM 662 N N . LYS A 1 83 ? 8.177 9.493 -47.867 1.00 67.12 83 LYS A N 1
ATOM 663 C CA . LYS A 1 83 ? 8.844 10.693 -47.343 1.00 67.12 83 LYS A CA 1
ATOM 664 C C . LYS A 1 83 ? 10.357 10.558 -47.540 1.00 67.12 83 LYS A C 1
ATOM 666 O O . LYS A 1 83 ? 10.981 9.687 -46.935 1.00 67.12 83 LYS A O 1
ATOM 671 N N . ALA A 1 84 ? 10.936 11.393 -48.399 1.00 60.19 84 ALA A N 1
ATOM 672 C CA . ALA A 1 84 ? 12.385 11.511 -48.552 1.00 60.19 84 ALA A CA 1
ATOM 673 C C . ALA A 1 84 ? 12.944 12.501 -47.521 1.00 60.19 84 ALA A C 1
ATOM 675 O O . ALA A 1 84 ? 12.324 13.529 -47.250 1.00 60.19 84 ALA A O 1
ATOM 676 N N . TYR A 1 85 ? 14.121 12.215 -46.967 1.00 60.47 85 TYR A N 1
ATOM 677 C CA . TYR A 1 85 ? 14.816 13.105 -46.041 1.00 60.47 85 TYR A CA 1
ATOM 678 C C . TYR A 1 85 ? 16.304 13.169 -46.394 1.00 60.47 85 TYR A C 1
ATOM 680 O O . TYR A 1 85 ? 16.992 12.145 -46.446 1.00 60.47 85 TYR A O 1
ATOM 688 N N . ASN A 1 86 ? 16.793 14.377 -46.676 1.00 56.03 86 ASN A N 1
ATOM 689 C CA . ASN A 1 86 ? 18.181 14.599 -47.064 1.00 56.03 86 ASN A CA 1
ATOM 690 C C . ASN A 1 86 ? 19.036 14.903 -45.827 1.00 56.03 86 ASN A C 1
ATOM 692 O O . ASN A 1 86 ? 18.734 15.831 -45.074 1.00 56.03 86 ASN A O 1
ATOM 696 N N . ARG A 1 87 ? 20.096 14.120 -45.613 1.00 56.19 87 ARG A N 1
ATOM 697 C CA . ARG A 1 87 ? 20.957 14.214 -44.429 1.00 56.19 87 ARG A CA 1
ATOM 698 C C . ARG A 1 87 ? 22.061 15.237 -44.664 1.00 56.19 87 ARG A C 1
ATOM 700 O O . ARG A 1 87 ? 22.800 15.137 -45.638 1.00 56.19 87 ARG A O 1
ATOM 707 N N . ARG A 1 88 ? 22.234 16.197 -43.750 1.00 47.03 88 ARG A N 1
ATOM 708 C CA . ARG A 1 88 ? 23.470 16.997 -43.735 1.00 47.03 88 ARG A CA 1
ATOM 709 C C . ARG A 1 88 ? 24.642 16.137 -43.264 1.00 47.03 88 ARG A C 1
ATOM 711 O O . ARG A 1 88 ? 24.480 15.290 -42.392 1.00 47.03 88 ARG A O 1
ATOM 718 N N . ASN A 1 89 ? 25.813 16.395 -43.840 1.00 46.69 89 ASN A N 1
ATOM 719 C CA . ASN A 1 89 ? 27.109 15.802 -43.496 1.00 46.69 89 ASN A CA 1
ATOM 720 C C . ASN A 1 89 ? 27.218 14.266 -43.639 1.00 46.69 89 ASN A C 1
ATOM 722 O O . ASN A 1 89 ? 28.249 13.709 -43.277 1.00 46.69 89 ASN A O 1
ATOM 726 N N . ILE A 1 90 ? 26.218 13.581 -44.212 1.00 51.81 90 ILE A N 1
ATOM 727 C CA . ILE A 1 90 ? 26.285 12.150 -44.548 1.00 51.81 90 ILE A CA 1
ATOM 728 C C . ILE A 1 90 ? 25.982 11.942 -46.028 1.00 51.81 90 ILE A C 1
ATOM 730 O O . ILE A 1 90 ? 24.996 12.436 -46.565 1.00 51.81 90 ILE A O 1
ATOM 734 N N . ILE A 1 91 ? 26.819 11.127 -46.666 1.00 53.66 91 ILE A N 1
ATOM 735 C CA . ILE A 1 91 ? 26.831 10.810 -48.100 1.00 53.66 91 ILE A CA 1
ATOM 736 C C . ILE A 1 91 ? 25.743 9.746 -48.422 1.00 53.66 91 ILE A C 1
ATOM 738 O O . ILE A 1 91 ? 25.984 8.777 -49.135 1.00 53.66 91 ILE A O 1
ATOM 742 N N . LYS A 1 92 ? 24.533 9.870 -47.839 1.00 59.41 92 LYS A N 1
ATOM 743 C CA . LYS A 1 92 ? 23.385 8.946 -48.012 1.00 59.41 92 LYS A CA 1
ATOM 744 C C . LYS A 1 92 ? 22.034 9.654 -47.812 1.00 59.41 92 LYS A C 1
ATOM 746 O O . LYS A 1 92 ? 21.838 10.341 -46.812 1.00 59.41 92 LYS A O 1
ATOM 751 N N . THR A 1 93 ? 21.071 9.412 -48.704 1.00 64.12 93 THR A N 1
ATOM 752 C CA . THR A 1 93 ? 19.680 9.904 -48.578 1.00 64.12 93 THR A CA 1
ATOM 753 C C . THR A 1 93 ? 18.789 8.870 -47.884 1.00 64.12 93 THR A C 1
ATOM 755 O O . THR A 1 93 ? 18.873 7.677 -48.189 1.00 64.12 93 THR A O 1
ATOM 758 N N . SER A 1 94 ? 17.904 9.322 -46.991 1.00 72.31 94 SER A N 1
ATOM 759 C CA . SER A 1 94 ? 16.920 8.479 -46.298 1.00 72.31 94 SER A CA 1
ATOM 760 C C . SER A 1 94 ? 15.567 8.475 -46.999 1.00 72.31 94 SER A C 1
ATOM 762 O O . SER A 1 94 ? 15.049 9.524 -47.383 1.00 72.31 94 SER A O 1
ATOM 764 N N . TRP A 1 95 ? 14.956 7.295 -47.085 1.00 76.50 95 TRP A N 1
ATOM 765 C CA . TRP A 1 95 ? 13.597 7.111 -47.590 1.00 76.50 95 TRP A CA 1
ATOM 766 C C . TRP A 1 95 ? 12.740 6.379 -46.561 1.00 76.50 95 TRP A C 1
ATOM 768 O O . TRP A 1 95 ? 13.040 5.242 -46.191 1.00 76.50 95 TRP A O 1
ATOM 778 N N . PHE A 1 96 ? 11.664 7.024 -46.113 1.00 80.81 96 PHE A N 1
ATOM 779 C CA . PHE A 1 96 ? 10.673 6.450 -45.208 1.00 80.81 96 PHE A CA 1
ATOM 780 C C . PHE A 1 96 ? 9.407 6.089 -45.983 1.00 80.81 96 PHE A C 1
ATOM 782 O O . PHE A 1 96 ? 8.859 6.901 -46.737 1.00 80.81 96 PHE A O 1
ATOM 789 N N . TYR A 1 97 ? 8.927 4.866 -45.778 1.00 85.88 97 TYR A N 1
ATOM 790 C CA . TYR A 1 97 ? 7.769 4.322 -46.480 1.00 85.88 97 TYR A CA 1
ATOM 791 C C . TYR A 1 97 ? 6.757 3.761 -45.481 1.00 85.88 97 TYR A C 1
ATOM 793 O O . TYR A 1 97 ? 7.116 3.363 -44.370 1.00 85.88 97 TYR A O 1
ATOM 801 N N . SER A 1 98 ? 5.492 3.735 -45.893 1.00 87.94 98 SER A N 1
ATOM 802 C CA . SER A 1 98 ? 4.366 3.317 -45.062 1.00 87.94 98 SER A CA 1
ATOM 803 C C . SER A 1 98 ? 3.284 2.712 -45.951 1.00 87.94 98 SER A C 1
ATOM 805 O O . SER A 1 98 ? 2.852 3.367 -46.900 1.00 87.94 98 SER A O 1
ATOM 807 N N . VAL A 1 99 ? 2.847 1.484 -45.672 1.00 91.44 99 VAL A N 1
ATOM 808 C CA . VAL A 1 99 ? 1.775 0.804 -46.417 1.00 91.44 99 VAL A CA 1
ATOM 809 C C . VAL A 1 99 ? 0.723 0.292 -45.443 1.00 91.44 99 VAL A C 1
ATOM 811 O O . VAL A 1 99 ? 1.022 -0.474 -44.528 1.00 91.44 99 VAL A O 1
ATOM 814 N N . GLU A 1 100 ? -0.523 0.700 -45.660 1.00 92.12 100 GLU A N 1
ATOM 815 C CA . GLU A 1 100 ? -1.653 0.300 -44.829 1.00 92.12 100 GLU A CA 1
ATOM 816 C C . GLU A 1 100 ? -2.302 -0.982 -45.366 1.00 92.12 100 GLU A C 1
ATOM 818 O O . GLU A 1 100 ? -2.687 -1.073 -46.533 1.00 92.12 100 GLU A O 1
ATOM 823 N N . LEU A 1 101 ? -2.442 -1.980 -44.502 1.00 94.06 101 LEU A N 1
ATOM 824 C CA . LEU A 1 101 ? -3.156 -3.225 -44.747 1.00 94.06 101 LEU A CA 1
ATOM 825 C C . LEU A 1 101 ? -4.562 -3.072 -44.159 1.00 94.06 101 LEU A C 1
ATOM 827 O O . LEU A 1 101 ? -4.721 -2.976 -42.941 1.00 94.06 101 LEU A O 1
ATOM 831 N N . ARG A 1 102 ? -5.572 -3.001 -45.028 1.00 92.44 102 ARG A N 1
ATOM 832 C CA . ARG A 1 102 ? -6.979 -2.738 -44.678 1.00 92.44 102 ARG A CA 1
ATOM 833 C C . ARG A 1 102 ? -7.817 -4.019 -44.739 1.00 92.44 102 ARG A C 1
ATOM 835 O O . ARG A 1 102 ? -7.387 -5.021 -45.303 1.00 92.44 102 ARG A O 1
ATOM 842 N N . ASN A 1 103 ? -9.031 -3.965 -44.189 1.00 92.31 103 ASN A N 1
ATOM 843 C CA . ASN A 1 103 ? -10.025 -5.049 -44.221 1.00 92.31 103 ASN A CA 1
ATOM 844 C C . ASN A 1 103 ? -9.513 -6.382 -43.636 1.00 92.31 103 ASN A C 1
ATOM 846 O O . ASN A 1 103 ? -9.867 -7.466 -44.103 1.00 92.31 103 ASN A O 1
ATOM 850 N N . LEU A 1 104 ? -8.668 -6.307 -42.604 1.00 94.81 104 LEU A N 1
ATOM 851 C CA . LEU A 1 104 ? -8.107 -7.483 -41.945 1.00 94.81 104 LEU A CA 1
ATOM 852 C C . LEU A 1 104 ? -9.182 -8.208 -41.123 1.00 94.81 104 LEU A C 1
ATOM 854 O O . LEU A 1 104 ? -9.954 -7.580 -40.397 1.00 94.81 104 LEU A O 1
ATOM 858 N N . LYS A 1 105 ? -9.198 -9.544 -41.187 1.00 95.94 105 LYS A N 1
ATOM 859 C CA . LYS A 1 105 ? -10.014 -10.372 -40.286 1.00 95.94 105 LYS A CA 1
ATOM 860 C C . LYS A 1 105 ? -9.511 -10.193 -38.846 1.00 95.94 105 LYS A C 1
ATOM 862 O O . LYS A 1 105 ? -8.292 -10.246 -38.664 1.00 95.94 105 LYS A O 1
ATOM 867 N N . PRO A 1 106 ? -10.374 -10.018 -37.828 1.00 93.88 106 PRO A N 1
ATOM 868 C CA . PRO A 1 106 ? -9.927 -9.863 -36.442 1.00 93.88 106 PRO A CA 1
ATOM 869 C C . PRO A 1 106 ? -9.194 -11.094 -35.886 1.00 93.88 106 PRO A C 1
ATOM 871 O O . PRO A 1 106 ? -9.400 -12.213 -36.359 1.00 93.88 106 PRO A O 1
ATOM 874 N N . SER A 1 107 ? -8.351 -10.903 -34.864 1.00 92.38 107 SER A N 1
ATOM 875 C CA . SER A 1 107 ? -7.624 -11.959 -34.125 1.00 92.38 107 SER A CA 1
ATOM 876 C C . SER A 1 107 ? -6.809 -12.947 -34.985 1.00 92.38 107 SER A C 1
ATOM 878 O O . SER A 1 107 ? -6.426 -14.017 -34.508 1.00 92.38 107 SER A O 1
ATOM 880 N N . THR A 1 108 ? -6.519 -12.611 -36.240 1.00 95.31 108 THR A N 1
ATOM 881 C CA . THR A 1 108 ? -5.997 -13.525 -37.265 1.00 95.31 108 THR A CA 1
ATOM 882 C C . THR A 1 108 ? -4.501 -13.307 -37.473 1.00 95.31 108 THR A C 1
ATOM 884 O O . THR A 1 108 ? -4.032 -12.170 -37.500 1.00 95.31 108 THR A O 1
ATOM 887 N N . ILE A 1 109 ? -3.732 -14.388 -37.632 1.00 96.19 109 ILE A N 1
ATOM 888 C CA . ILE A 1 109 ? -2.308 -14.292 -37.975 1.00 96.19 109 ILE A CA 1
ATOM 889 C C . ILE A 1 109 ? -2.173 -13.988 -39.470 1.00 96.19 109 ILE A C 1
ATOM 891 O O . ILE A 1 109 ? -2.705 -14.710 -40.313 1.00 96.19 109 ILE A O 1
ATOM 895 N N . TYR A 1 110 ? -1.432 -12.929 -39.778 1.00 97.31 110 TYR A N 1
ATOM 896 C CA . TYR A 1 110 ? -1.043 -12.542 -41.125 1.00 97.31 110 TYR A CA 1
ATOM 897 C C . TYR A 1 110 ? 0.477 -12.611 -41.255 1.00 97.31 110 TYR A C 1
ATOM 899 O O . TYR A 1 110 ? 1.210 -12.023 -40.460 1.00 97.31 110 TYR A O 1
ATOM 907 N N . TYR A 1 111 ? 0.944 -13.305 -42.288 1.00 97.69 111 TYR A N 1
ATOM 908 C CA . TYR A 1 111 ? 2.314 -13.219 -42.778 1.00 97.69 111 TYR A CA 1
ATOM 909 C C . TYR A 1 111 ? 2.413 -12.064 -43.774 1.00 97.69 111 TYR A C 1
ATOM 911 O O . TYR A 1 111 ? 1.458 -11.821 -44.516 1.00 97.69 111 TYR A O 1
ATOM 919 N N . TYR A 1 112 ? 3.546 -11.363 -43.813 1.00 97.00 112 TYR A N 1
ATOM 920 C CA . TYR A 1 112 ? 3.772 -10.265 -44.754 1.00 97.00 112 TYR A CA 1
ATOM 921 C C . TYR A 1 112 ? 5.230 -10.165 -45.223 1.00 97.00 112 TYR A C 1
ATOM 923 O O . TYR A 1 112 ? 6.153 -10.634 -44.554 1.00 97.00 112 TYR A O 1
ATOM 931 N N . LYS A 1 113 ? 5.421 -9.553 -46.396 1.00 95.19 113 LYS A N 1
ATOM 932 C CA . LYS A 1 113 ? 6.712 -9.332 -47.058 1.00 95.19 113 LYS A CA 1
ATOM 933 C C . LYS A 1 113 ? 6.677 -8.021 -47.845 1.00 95.19 113 LYS A C 1
ATOM 935 O O . LYS A 1 113 ? 5.764 -7.805 -48.641 1.00 95.19 113 LYS A O 1
ATOM 940 N N . ILE A 1 114 ? 7.680 -7.170 -47.659 1.00 92.38 114 ILE A N 1
ATOM 941 C CA . ILE A 1 114 ? 7.895 -5.978 -48.487 1.00 92.38 114 ILE A CA 1
ATOM 942 C C . ILE A 1 114 ? 8.428 -6.443 -49.846 1.00 92.38 114 ILE A C 1
ATOM 944 O O . ILE A 1 114 ? 9.348 -7.267 -49.910 1.00 92.38 114 ILE A O 1
ATOM 948 N N . ALA A 1 115 ? 7.821 -5.956 -50.926 1.00 86.50 115 ALA A N 1
ATOM 949 C CA . ALA A 1 115 ? 8.151 -6.366 -52.284 1.00 86.50 115 ALA A CA 1
ATOM 950 C C . ALA A 1 115 ? 9.565 -5.930 -52.703 1.00 86.50 115 ALA A C 1
ATOM 952 O O . ALA A 1 115 ? 10.055 -4.878 -52.292 1.00 86.50 115 ALA A O 1
ATOM 953 N N . ALA A 1 116 ? 10.192 -6.715 -53.583 1.00 81.56 116 ALA A N 1
ATOM 954 C CA . ALA A 1 116 ? 11.324 -6.222 -54.360 1.00 81.56 116 ALA A CA 1
ATOM 955 C C . ALA A 1 116 ? 10.835 -5.262 -55.456 1.00 81.56 116 ALA A C 1
ATOM 957 O O . ALA A 1 116 ? 9.703 -5.354 -55.929 1.00 81.56 116 ALA A O 1
ATOM 958 N N . SER A 1 117 ? 11.729 -4.391 -55.904 1.00 72.56 117 SER A N 1
ATOM 959 C CA . SER A 1 117 ? 11.590 -3.599 -57.126 1.00 72.56 117 SER A CA 1
ATOM 960 C C . SER A 1 117 ? 12.950 -3.499 -57.824 1.00 72.56 117 SER A C 1
ATOM 962 O O . SER A 1 117 ? 13.943 -4.045 -57.342 1.00 72.56 117 SER A O 1
ATOM 964 N N . GLN A 1 118 ? 13.024 -2.759 -58.931 1.00 64.31 118 GLN A N 1
ATOM 965 C CA . GLN A 1 118 ? 14.271 -2.505 -59.662 1.00 64.31 118 GLN A CA 1
ATOM 966 C C . GLN A 1 118 ? 15.406 -1.956 -58.769 1.00 64.31 118 GLN A C 1
ATOM 968 O O . GLN A 1 118 ? 16.575 -2.256 -59.011 1.00 64.31 118 GLN A O 1
ATOM 973 N N . TYR A 1 119 ? 15.066 -1.201 -57.713 1.00 66.88 119 TYR A N 1
ATOM 974 C CA . TYR A 1 119 ? 16.031 -0.526 -56.833 1.00 66.88 119 TYR A CA 1
ATOM 975 C C . TYR A 1 119 ? 15.927 -0.906 -55.346 1.00 66.88 119 TYR A C 1
ATOM 977 O O . TYR A 1 119 ? 16.754 -0.449 -54.559 1.00 66.88 119 TYR A O 1
ATOM 985 N N . VAL A 1 120 ? 14.946 -1.726 -54.946 1.00 72.94 120 VAL A N 1
ATOM 986 C CA . VAL A 1 120 ? 14.713 -2.146 -53.547 1.00 72.94 120 VAL A CA 1
ATOM 987 C C . VAL A 1 120 ? 14.728 -3.672 -53.453 1.00 72.94 120 VAL A C 1
ATOM 989 O O . VAL A 1 120 ? 14.041 -4.346 -54.218 1.00 72.94 120 VAL A O 1
ATOM 992 N N . SER A 1 121 ? 15.486 -4.223 -52.508 1.00 81.31 121 SER A N 1
ATOM 993 C CA . SER A 1 121 ? 15.476 -5.657 -52.189 1.00 81.31 121 SER A CA 1
ATOM 994 C C . SER A 1 121 ? 14.199 -6.044 -51.438 1.00 81.31 121 SER A C 1
ATOM 996 O O . SER A 1 121 ? 13.675 -5.259 -50.654 1.00 81.31 121 SER A O 1
ATOM 998 N N . ALA A 1 122 ? 13.690 -7.262 -51.631 1.00 85.38 122 ALA A N 1
ATOM 999 C CA . ALA A 1 122 ? 12.564 -7.735 -50.823 1.00 85.38 122 ALA A CA 1
ATOM 1000 C C . ALA A 1 122 ? 12.983 -7.976 -49.363 1.00 85.38 122 ALA A C 1
ATOM 1002 O O . ALA A 1 122 ? 14.116 -8.381 -49.102 1.00 85.38 122 ALA A O 1
ATOM 1003 N N . SER A 1 123 ? 12.054 -7.811 -48.419 1.00 91.12 123 SER A N 1
ATOM 1004 C CA . SER A 1 123 ? 12.306 -8.178 -47.020 1.00 91.12 123 SER A CA 1
ATOM 1005 C C . SER A 1 123 ? 12.243 -9.695 -46.795 1.00 91.12 123 SER A C 1
ATOM 1007 O O . SER A 1 123 ? 11.716 -10.459 -47.612 1.00 91.12 123 SER A O 1
ATOM 1009 N N . ASN A 1 124 ? 12.673 -10.122 -45.605 1.00 92.31 124 ASN A N 1
ATOM 1010 C CA . ASN A 1 124 ? 12.236 -11.393 -45.026 1.00 92.31 124 ASN A CA 1
ATOM 1011 C C . ASN A 1 124 ? 10.702 -11.440 -44.868 1.00 92.31 124 ASN A C 1
ATOM 1013 O O . ASN A 1 124 ? 10.024 -10.409 -44.909 1.00 92.31 124 ASN A O 1
ATOM 1017 N N . ILE A 1 125 ? 10.156 -12.646 -44.680 1.00 94.94 125 ILE A N 1
ATOM 1018 C CA . ILE A 1 125 ? 8.734 -12.845 -44.366 1.00 94.94 125 ILE A CA 1
ATOM 1019 C C . ILE A 1 125 ? 8.556 -12.798 -42.848 1.00 94.94 125 ILE A C 1
ATOM 1021 O O . ILE A 1 125 ? 9.064 -13.673 -42.140 1.00 94.94 125 ILE A O 1
ATOM 1025 N N . TYR A 1 126 ? 7.801 -11.808 -42.383 1.00 96.56 126 TYR A N 1
ATOM 1026 C CA . TYR A 1 126 ? 7.442 -11.582 -40.982 1.00 96.56 126 TYR A CA 1
ATOM 1027 C C . TYR A 1 126 ? 5.980 -11.977 -40.732 1.00 96.56 126 TYR A C 1
ATOM 1029 O O . TYR A 1 126 ? 5.255 -12.327 -41.667 1.00 96.56 126 TYR A O 1
ATOM 1037 N N . SER A 1 127 ? 5.529 -11.931 -39.477 1.00 96.38 127 SER A N 1
ATOM 1038 C CA . SER A 1 127 ? 4.127 -12.162 -39.124 1.00 96.38 127 SER A CA 1
ATOM 1039 C C . SER A 1 127 ? 3.664 -11.326 -37.935 1.00 96.38 127 SER A C 1
ATOM 1041 O O . SER A 1 127 ? 4.435 -11.018 -37.028 1.00 96.38 127 SER A O 1
ATOM 1043 N N . PHE A 1 128 ? 2.377 -10.985 -37.938 1.00 95.75 128 PHE A N 1
ATOM 1044 C CA . PHE A 1 128 ? 1.681 -10.330 -36.832 1.00 95.75 128 PHE A CA 1
ATOM 1045 C C . PHE A 1 128 ? 0.287 -10.939 -36.643 1.00 95.75 128 PHE A C 1
ATOM 1047 O O . PHE A 1 128 ? -0.226 -11.631 -37.523 1.00 95.75 128 PHE A O 1
ATOM 1054 N N . LYS A 1 129 ? -0.342 -10.674 -35.496 1.00 94.31 129 LYS A N 1
ATOM 1055 C CA . LYS A 1 129 ? -1.751 -10.998 -35.242 1.00 94.31 129 LYS A CA 1
ATOM 1056 C C . LYS A 1 129 ? -2.567 -9.711 -35.326 1.00 94.31 129 LYS A C 1
ATOM 1058 O O . LYS A 1 129 ? -2.223 -8.745 -34.653 1.00 94.31 129 LYS A O 1
ATOM 1063 N N . SER A 1 130 ? -3.601 -9.670 -36.160 1.00 94.19 130 SER A N 1
ATOM 1064 C CA . SER A 1 130 ? -4.488 -8.505 -36.275 1.00 94.19 130 SER A CA 1
ATOM 1065 C C . SER A 1 130 ? -5.236 -8.222 -34.957 1.00 94.19 130 SER A C 1
ATOM 1067 O O . SER A 1 130 ? -5.359 -9.125 -34.117 1.00 94.19 130 SER A O 1
ATOM 1069 N N . PRO A 1 131 ? -5.746 -6.990 -34.750 1.00 92.50 131 PRO A N 1
ATOM 1070 C CA . PRO A 1 131 ? -6.538 -6.658 -33.568 1.00 92.50 131 PRO A CA 1
ATOM 1071 C C . PRO A 1 131 ? -7.728 -7.614 -33.370 1.00 92.50 131 PRO A C 1
ATOM 1073 O O . PRO A 1 131 ? -8.303 -8.089 -34.354 1.00 92.50 131 PRO A O 1
ATOM 1076 N N . PRO A 1 132 ? -8.117 -7.931 -32.123 1.00 93.31 132 PRO A N 1
ATOM 1077 C CA . PRO A 1 132 ? -9.352 -8.657 -31.847 1.00 93.31 132 PRO A CA 1
ATOM 1078 C C . PRO A 1 132 ? -10.576 -7.787 -32.160 1.00 93.31 132 PRO A C 1
ATOM 1080 O O . PRO A 1 132 ? -10.472 -6.564 -32.265 1.00 93.31 132 PRO A O 1
ATOM 1083 N N . THR A 1 133 ? -11.747 -8.416 -32.285 1.00 93.12 133 THR A N 1
ATOM 1084 C CA . THR A 1 133 ? -13.009 -7.703 -32.524 1.00 93.12 133 THR A CA 1
ATOM 1085 C C . THR A 1 133 ? -13.239 -6.654 -31.435 1.00 93.12 133 THR A C 1
ATOM 1087 O O . THR A 1 133 ? -12.969 -6.903 -30.258 1.00 93.12 133 THR A O 1
ATOM 1090 N N . LEU A 1 134 ? -13.740 -5.479 -31.818 1.00 92.38 134 LEU A N 1
ATOM 1091 C CA . LEU A 1 134 ? -14.050 -4.404 -30.877 1.00 92.38 134 LEU A CA 1
ATOM 1092 C C . LEU A 1 134 ? -15.022 -4.914 -29.793 1.00 92.38 134 LEU A C 1
ATOM 1094 O O . LEU A 1 134 ? -16.051 -5.505 -30.109 1.00 92.38 134 LEU A O 1
ATOM 1098 N N . GLY A 1 135 ? -14.666 -4.725 -28.523 1.00 89.94 135 GLY A N 1
ATOM 1099 C CA . GLY A 1 135 ? -15.396 -5.251 -27.366 1.00 89.94 135 GLY A CA 1
ATOM 1100 C C . GLY A 1 135 ? -15.155 -6.727 -27.007 1.00 89.94 135 GLY A C 1
ATOM 1101 O O . GLY A 1 135 ? -15.796 -7.218 -26.082 1.00 89.94 135 GLY A O 1
ATOM 1102 N N . ASP A 1 136 ? -14.246 -7.455 -27.671 1.00 89.50 136 ASP A N 1
ATOM 1103 C CA . ASP A 1 136 ? -13.976 -8.872 -27.365 1.00 89.50 136 ASP A CA 1
ATOM 1104 C C . ASP A 1 136 ? -13.236 -9.066 -26.028 1.00 89.50 136 ASP A C 1
ATOM 1106 O O . ASP A 1 136 ? -12.013 -8.938 -25.950 1.00 89.50 136 ASP A O 1
ATOM 1110 N N . ARG A 1 137 ? -13.990 -9.413 -24.977 1.00 88.12 137 ARG A N 1
ATOM 1111 C CA . ARG A 1 137 ? -13.507 -9.635 -23.599 1.00 88.12 137 ARG A CA 1
ATOM 1112 C C . ARG A 1 137 ? -13.041 -11.071 -23.304 1.00 88.12 137 ARG A C 1
ATOM 1114 O O . ARG A 1 137 ? -12.748 -11.376 -22.153 1.00 88.12 137 ARG A O 1
ATOM 1121 N N . ARG A 1 138 ? -12.974 -11.977 -24.292 1.00 84.62 138 ARG A N 1
ATOM 1122 C CA . ARG A 1 138 ? -12.739 -13.426 -24.053 1.00 84.62 138 ARG A CA 1
ATOM 1123 C C . ARG A 1 138 ? -11.322 -13.796 -23.591 1.00 84.62 138 ARG A C 1
ATOM 1125 O O . ARG A 1 138 ? -11.074 -14.956 -23.276 1.00 84.62 138 ARG A O 1
ATOM 1132 N N . ARG A 1 139 ? -10.388 -12.844 -23.552 1.00 83.50 139 ARG A N 1
ATOM 1133 C CA . ARG A 1 139 ? -9.039 -13.017 -22.993 1.00 83.50 139 ARG A CA 1
ATOM 1134 C C . ARG A 1 139 ? -8.523 -11.715 -22.391 1.00 83.50 139 ARG A C 1
ATOM 1136 O O . ARG A 1 139 ? -8.963 -10.640 -22.790 1.00 83.50 139 ARG A O 1
ATOM 1143 N N . ALA A 1 140 ? -7.520 -11.811 -21.522 1.00 85.62 140 ALA A N 1
ATOM 1144 C CA . ALA A 1 140 ? -6.716 -10.657 -21.133 1.00 85.62 140 ALA A CA 1
ATOM 1145 C C . ALA A 1 140 ? -5.953 -10.066 -22.338 1.00 85.62 140 ALA A C 1
ATOM 1147 O O . ALA A 1 140 ? -5.558 -10.787 -23.266 1.00 85.62 140 ALA A O 1
ATOM 1148 N N . ILE A 1 141 ? -5.748 -8.748 -22.294 1.00 90.44 141 ILE A N 1
ATOM 1149 C CA . ILE A 1 141 ? -4.900 -7.990 -23.219 1.00 90.44 141 ILE A CA 1
ATOM 1150 C C . ILE A 1 141 ? -3.609 -7.658 -22.472 1.00 90.44 141 ILE A C 1
ATOM 1152 O O . ILE A 1 141 ? -3.652 -7.024 -21.420 1.00 90.44 141 ILE A O 1
ATOM 1156 N N . ASN A 1 142 ? -2.473 -8.081 -23.017 1.00 92.75 142 ASN A N 1
ATOM 1157 C CA . ASN A 1 142 ? -1.172 -7.930 -22.377 1.00 92.75 142 ASN A CA 1
ATOM 1158 C C . ASN A 1 142 ? -0.404 -6.780 -23.032 1.00 92.75 142 ASN A C 1
ATOM 1160 O O . ASN A 1 142 ? 0.195 -6.946 -24.097 1.00 92.75 142 ASN A O 1
ATOM 1164 N N . ILE A 1 143 ? -0.425 -5.617 -22.386 1.00 93.88 143 ILE A N 1
ATOM 1165 C CA . ILE A 1 143 ? 0.279 -4.411 -22.831 1.00 93.88 143 ILE A CA 1
ATOM 1166 C C . ILE A 1 143 ? 1.634 -4.345 -22.120 1.00 93.88 143 ILE A C 1
ATOM 1168 O O . ILE A 1 143 ? 1.688 -4.442 -20.896 1.00 93.88 143 ILE A O 1
ATOM 1172 N N . ALA A 1 144 ? 2.720 -4.154 -22.868 1.00 94.12 144 ALA A N 1
ATOM 1173 C CA . ALA A 1 144 ? 4.008 -3.776 -22.288 1.00 94.12 144 ALA A CA 1
ATOM 1174 C C . ALA A 1 144 ? 4.186 -2.260 -22.398 1.00 94.12 144 ALA A C 1
ATOM 1176 O O . ALA A 1 144 ? 4.103 -1.710 -23.494 1.00 94.12 144 ALA A O 1
ATOM 1177 N N . ALA A 1 145 ? 4.417 -1.601 -21.268 1.00 92.88 145 ALA A N 1
ATOM 1178 C CA . ALA A 1 145 ? 4.469 -0.150 -21.137 1.00 92.88 145 ALA A CA 1
ATOM 1179 C C . ALA A 1 145 ? 5.822 0.273 -20.552 1.00 92.88 145 ALA A C 1
ATOM 1181 O O . ALA A 1 145 ? 6.263 -0.306 -19.558 1.00 92.88 145 ALA A O 1
ATOM 1182 N N . TYR A 1 146 ? 6.493 1.220 -21.206 1.00 91.44 146 TYR A N 1
ATOM 1183 C CA . TYR A 1 146 ? 7.802 1.751 -20.821 1.00 91.44 146 TYR A CA 1
ATOM 1184 C C . TYR A 1 146 ? 8.066 3.084 -21.539 1.00 91.44 146 TYR A C 1
ATOM 1186 O O . TYR A 1 146 ? 7.311 3.466 -22.427 1.00 91.44 146 TYR A O 1
ATOM 1194 N N . GLY A 1 147 ? 9.133 3.789 -21.179 1.00 88.88 147 GLY A N 1
ATOM 1195 C CA . GLY A 1 147 ? 9.643 4.968 -21.886 1.00 88.88 147 GLY A CA 1
ATOM 1196 C C . GLY A 1 147 ? 11.166 5.004 -21.797 1.00 88.88 147 GLY A C 1
ATOM 1197 O O . GLY A 1 147 ? 11.766 4.008 -21.379 1.00 88.88 147 GLY A O 1
ATOM 1198 N N . ASP A 1 148 ? 11.763 6.142 -22.152 1.00 87.12 148 ASP A N 1
ATOM 1199 C CA . ASP A 1 148 ? 13.090 6.538 -21.655 1.00 87.12 148 ASP A CA 1
ATOM 1200 C C . ASP A 1 148 ? 14.199 5.513 -21.991 1.00 87.12 148 ASP A C 1
ATOM 1202 O O . ASP A 1 148 ? 15.068 5.192 -21.178 1.00 87.12 148 ASP A O 1
ATOM 1206 N N . LEU A 1 149 ? 14.128 4.930 -23.195 1.00 85.56 149 LEU A N 1
ATOM 1207 C CA . LEU A 1 149 ? 14.896 3.736 -23.568 1.00 85.56 149 LEU A CA 1
ATOM 1208 C C . LEU A 1 149 ? 16.369 4.052 -23.869 1.00 85.56 149 LEU A C 1
ATOM 1210 O O . LEU A 1 149 ? 17.261 3.394 -23.334 1.00 85.56 149 LEU A O 1
ATOM 1214 N N . GLY A 1 150 ? 16.600 5.039 -24.741 1.00 76.19 150 GLY A N 1
ATOM 1215 C CA . GLY A 1 150 ? 17.928 5.513 -25.149 1.00 76.19 150 GLY A CA 1
ATOM 1216 C C . GLY A 1 150 ? 18.828 4.496 -25.847 1.00 76.19 150 GLY A C 1
ATOM 1217 O O . GLY A 1 150 ? 18.476 3.338 -26.041 1.00 76.19 150 GLY A O 1
ATOM 1218 N N . VAL A 1 151 ? 20.013 4.953 -26.257 1.00 69.44 151 VAL A N 1
ATOM 1219 C CA . VAL A 1 151 ? 21.101 4.089 -26.737 1.00 69.44 151 VAL A CA 1
ATOM 1220 C C . VAL A 1 151 ? 22.377 4.372 -25.953 1.00 69.44 151 VAL A C 1
ATOM 1222 O O . VAL A 1 151 ? 22.688 5.523 -25.647 1.00 69.44 151 VAL A O 1
ATOM 1225 N N . ASP A 1 152 ? 23.123 3.317 -25.629 1.00 56.34 152 ASP A N 1
ATOM 1226 C CA . ASP A 1 152 ? 24.345 3.435 -24.833 1.00 56.34 152 ASP A CA 1
ATOM 1227 C C . ASP A 1 152 ? 25.415 4.247 -25.596 1.00 56.34 152 ASP A C 1
ATOM 1229 O O . ASP A 1 152 ? 25.822 3.892 -26.706 1.00 56.34 152 ASP A O 1
ATOM 1233 N N . GLY A 1 153 ? 25.903 5.335 -24.993 1.00 50.44 153 GLY A N 1
ATOM 1234 C CA . GLY A 1 153 ? 27.000 6.130 -25.549 1.00 50.44 153 GLY A CA 1
ATOM 1235 C C . GLY A 1 153 ? 28.315 5.340 -25.591 1.00 50.44 153 GLY A C 1
ATOM 1236 O O . GLY A 1 153 ? 28.674 4.671 -24.621 1.00 50.44 153 GLY A O 1
ATOM 1237 N N . LEU A 1 154 ? 29.072 5.461 -26.691 1.00 38.59 154 LEU A N 1
ATOM 1238 C CA . LEU A 1 154 ? 30.248 4.625 -27.012 1.00 38.59 154 LEU A CA 1
ATOM 1239 C C . LEU A 1 154 ? 31.450 4.747 -26.039 1.00 38.59 154 LEU A C 1
ATOM 1241 O O . LEU A 1 154 ? 32.488 4.138 -26.277 1.00 38.59 154 LEU A O 1
ATOM 1245 N N . LEU A 1 155 ? 31.333 5.547 -24.975 1.00 36.59 155 LEU A N 1
ATOM 1246 C CA . LEU A 1 155 ? 32.395 5.855 -24.009 1.00 36.59 155 LEU A CA 1
ATOM 1247 C C . LEU A 1 155 ? 31.975 5.705 -22.534 1.00 36.59 155 LEU A C 1
ATOM 1249 O O . LEU A 1 155 ? 32.726 6.086 -21.641 1.00 36.59 155 LEU A O 1
ATOM 1253 N N . GLY A 1 156 ? 30.792 5.147 -22.246 1.00 38.03 156 GLY A N 1
ATOM 1254 C CA . GLY A 1 156 ? 30.375 4.812 -20.873 1.00 38.03 156 GLY A CA 1
ATOM 1255 C C . GLY A 1 156 ? 30.042 6.000 -19.955 1.00 38.03 156 GLY A C 1
ATOM 1256 O O . GLY A 1 156 ? 29.605 5.790 -18.824 1.00 38.03 156 GLY A O 1
ATOM 1257 N N . THR A 1 157 ? 30.184 7.235 -20.436 1.00 34.78 157 THR A N 1
ATOM 1258 C CA . THR A 1 157 ? 29.678 8.461 -19.808 1.00 34.78 157 THR A CA 1
ATOM 1259 C C . THR A 1 157 ? 28.499 8.987 -20.645 1.00 34.78 157 THR A C 1
ATOM 1261 O O . THR A 1 157 ? 28.543 8.966 -21.872 1.00 34.78 157 THR A O 1
ATOM 1264 N N . VAL A 1 158 ? 27.369 9.403 -20.064 1.00 38.28 158 VAL A N 1
ATOM 1265 C CA . VAL A 1 158 ? 27.149 9.905 -18.696 1.00 38.28 158 VAL A CA 1
ATOM 1266 C C . VAL A 1 158 ? 26.082 9.090 -17.919 1.00 38.28 158 VAL A C 1
ATOM 1268 O O . VAL A 1 158 ? 25.013 8.768 -18.424 1.00 38.28 158 VAL A O 1
ATOM 1271 N N . THR A 1 159 ? 26.353 8.832 -16.634 1.00 38.72 159 THR A N 1
ATOM 1272 C CA . THR A 1 159 ? 25.474 8.329 -15.540 1.00 38.72 159 THR A CA 1
ATOM 1273 C C . THR A 1 159 ? 25.029 6.860 -15.409 1.00 38.72 159 THR A C 1
ATOM 1275 O O . THR A 1 159 ? 25.011 6.428 -14.262 1.00 38.72 159 THR A O 1
ATOM 1278 N N . ASN A 1 160 ? 24.663 6.073 -16.436 1.00 39.00 160 ASN A N 1
ATOM 1279 C CA . ASN A 1 160 ? 23.983 4.772 -16.179 1.00 39.00 160 ASN A CA 1
ATOM 1280 C C . ASN A 1 160 ? 24.394 3.566 -17.064 1.00 39.00 160 ASN A C 1
ATOM 1282 O O . ASN A 1 160 ? 23.579 3.016 -17.792 1.00 39.00 160 ASN A O 1
ATOM 1286 N N . GLY A 1 161 ? 25.632 3.078 -16.900 1.00 43.66 161 GLY A N 1
ATOM 1287 C CA . GLY A 1 161 ? 26.009 1.665 -17.117 1.00 43.66 161 GLY A CA 1
ATOM 1288 C C . GLY A 1 161 ? 25.981 1.103 -18.552 1.00 43.66 161 GLY A C 1
ATOM 1289 O O . GLY A 1 161 ? 24.928 0.847 -19.123 1.00 43.66 161 GLY A O 1
ATOM 1290 N N . ALA A 1 162 ? 27.155 0.759 -19.091 1.00 48.72 162 ALA A N 1
ATOM 1291 C CA . ALA A 1 162 ? 27.281 0.168 -20.426 1.00 48.72 162 ALA A CA 1
ATOM 1292 C C . ALA A 1 162 ? 26.453 -1.127 -20.617 1.00 48.72 162 ALA A C 1
ATOM 1294 O O . ALA A 1 162 ? 26.467 -2.047 -19.785 1.00 48.72 162 ALA A O 1
ATOM 1295 N N . GLY A 1 163 ? 25.760 -1.219 -21.755 1.00 61.62 163 GLY A N 1
ATOM 1296 C CA . GLY A 1 163 ? 24.880 -2.331 -22.100 1.00 61.62 163 GLY A CA 1
ATOM 1297 C C . GLY A 1 163 ? 23.466 -2.217 -21.522 1.00 61.62 163 GLY A C 1
ATOM 1298 O O . GLY A 1 163 ? 22.806 -3.254 -21.415 1.00 61.62 163 GLY A O 1
ATOM 1299 N N . LEU A 1 164 ? 23.002 -1.033 -21.100 1.00 67.12 164 LEU A N 1
ATOM 1300 C CA . LEU A 1 164 ? 21.651 -0.834 -20.566 1.00 67.12 164 LEU A CA 1
ATOM 1301 C C . LEU A 1 164 ? 20.601 -1.002 -21.670 1.00 67.12 164 LEU A C 1
ATOM 1303 O O . LEU A 1 164 ? 19.681 -1.807 -21.499 1.00 67.12 164 LEU A O 1
ATOM 1307 N N . PHE A 1 165 ? 20.795 -0.358 -22.825 1.00 76.88 165 PHE A N 1
ATOM 1308 C CA . PHE A 1 165 ? 19.936 -0.522 -24.006 1.00 76.88 165 PHE A CA 1
ATOM 1309 C C . PHE A 1 165 ? 19.808 -1.998 -24.407 1.00 76.88 165 PHE A C 1
ATOM 1311 O O . PHE A 1 165 ? 18.711 -2.549 -24.508 1.00 76.88 165 PHE A O 1
ATOM 1318 N N . GLU A 1 166 ? 20.937 -2.702 -24.523 1.00 80.88 166 GLU A N 1
ATOM 1319 C CA . GLU A 1 166 ? 20.951 -4.124 -24.879 1.00 80.88 166 GLU A CA 1
ATOM 1320 C C . GLU A 1 166 ? 20.335 -5.020 -23.785 1.00 80.88 166 GLU A C 1
ATOM 1322 O O . GLU A 1 166 ? 19.807 -6.096 -24.078 1.00 80.88 166 GLU A O 1
ATOM 1327 N N . ARG A 1 167 ? 20.377 -4.635 -22.500 1.00 79.69 167 ARG A N 1
ATOM 1328 C CA . ARG A 1 167 ? 19.641 -5.340 -21.426 1.00 79.69 167 ARG A CA 1
ATOM 1329 C C . ARG A 1 167 ? 18.131 -5.123 -21.564 1.00 79.69 167 ARG A C 1
ATOM 1331 O O . ARG A 1 167 ? 17.389 -6.103 -21.468 1.00 79.69 167 ARG A O 1
ATOM 1338 N N . ALA A 1 168 ? 17.689 -3.895 -21.838 1.00 82.25 168 ALA A N 1
ATOM 1339 C CA . ALA A 1 168 ? 16.285 -3.559 -22.065 1.00 82.25 168 ALA A CA 1
ATOM 1340 C C . ALA A 1 168 ? 15.722 -4.296 -23.293 1.00 82.25 168 ALA A C 1
ATOM 1342 O O . ALA A 1 168 ? 14.719 -5.000 -23.176 1.00 82.25 168 ALA A O 1
ATOM 1343 N N . LEU A 1 169 ? 16.424 -4.270 -24.433 1.00 85.44 169 LEU A N 1
ATOM 1344 C CA . LEU A 1 169 ? 16.068 -5.040 -25.632 1.00 85.44 169 LEU A CA 1
ATOM 1345 C C . LEU A 1 169 ? 15.905 -6.538 -25.339 1.00 85.44 169 LEU A C 1
ATOM 1347 O O . LEU A 1 169 ? 14.916 -7.144 -25.753 1.00 85.44 169 LEU A O 1
ATOM 1351 N N . ARG A 1 170 ? 16.837 -7.144 -24.589 1.00 86.88 170 ARG A N 1
ATOM 1352 C CA . ARG A 1 170 ? 16.743 -8.560 -24.190 1.00 86.88 170 ARG A CA 1
ATOM 1353 C C . ARG A 1 170 ? 15.574 -8.826 -23.235 1.00 86.88 170 ARG A C 1
ATOM 1355 O O . ARG A 1 170 ? 14.982 -9.900 -23.310 1.00 86.88 170 ARG A O 1
ATOM 1362 N N . ALA A 1 171 ? 15.197 -7.882 -22.372 1.00 84.69 171 ALA A N 1
ATOM 1363 C CA . ALA A 1 171 ? 13.999 -7.999 -21.537 1.00 84.69 171 ALA A CA 1
ATOM 1364 C C . ALA A 1 171 ? 12.707 -7.938 -22.376 1.00 84.69 171 ALA A C 1
ATOM 1366 O O . ALA A 1 171 ? 11.863 -8.829 -22.261 1.00 84.69 171 ALA A O 1
ATOM 1367 N N . LEU A 1 172 ? 12.597 -6.964 -23.286 1.00 89.31 172 LEU A N 1
ATOM 1368 C CA . LEU A 1 172 ? 11.470 -6.813 -24.217 1.00 89.31 172 LEU A CA 1
ATOM 1369 C C . LEU A 1 172 ? 11.306 -8.051 -25.122 1.00 89.31 172 LEU A C 1
ATOM 1371 O O . LEU A 1 172 ? 10.196 -8.545 -25.317 1.00 89.31 172 LEU A O 1
ATOM 1375 N N . GLN A 1 173 ? 12.413 -8.624 -25.608 1.00 90.75 173 GLN A N 1
ATOM 1376 C CA . GLN A 1 173 ? 12.416 -9.859 -26.404 1.00 90.75 173 GLN A CA 1
ATOM 1377 C C . GLN A 1 173 ? 11.930 -11.090 -25.613 1.00 90.75 173 GLN A C 1
ATOM 1379 O O . GLN A 1 173 ? 11.230 -11.928 -26.179 1.00 90.75 173 GLN A O 1
ATOM 1384 N N . ARG A 1 174 ? 12.219 -11.196 -24.305 1.00 91.38 174 ARG A N 1
ATOM 1385 C CA . ARG A 1 174 ? 11.706 -12.292 -23.450 1.00 91.38 174 ARG A CA 1
ATOM 1386 C C . ARG A 1 174 ? 10.189 -12.231 -23.252 1.00 91.38 174 ARG A C 1
ATOM 1388 O O . ARG A 1 174 ? 9.551 -13.277 -23.154 1.00 91.38 174 ARG A O 1
ATOM 1395 N N . ILE A 1 175 ? 9.607 -11.030 -23.174 1.00 91.44 175 ILE A N 1
ATOM 1396 C CA . ILE A 1 175 ? 8.154 -10.852 -22.990 1.00 91.44 175 ILE A CA 1
ATOM 1397 C C . ILE A 1 175 ? 7.372 -10.838 -24.313 1.00 91.44 175 ILE A C 1
ATOM 1399 O O . ILE A 1 175 ? 6.163 -11.063 -24.297 1.00 91.44 175 ILE A O 1
ATOM 1403 N N . LEU A 1 176 ? 8.051 -10.673 -25.455 1.00 91.44 176 LEU A N 1
ATOM 1404 C CA . LEU A 1 176 ? 7.483 -10.660 -26.811 1.00 91.44 176 LEU A CA 1
ATOM 1405 C C . LEU A 1 176 ? 6.427 -11.759 -27.096 1.00 91.44 176 LEU A C 1
ATOM 1407 O O . LEU A 1 176 ? 5.409 -11.438 -27.713 1.00 91.44 176 LEU A O 1
ATOM 1411 N N . PRO A 1 177 ? 6.572 -13.029 -26.648 1.00 90.50 177 PRO A N 1
ATOM 1412 C CA . PRO A 1 177 ? 5.553 -14.057 -26.883 1.00 90.50 177 PRO A CA 1
ATOM 1413 C C . PRO A 1 177 ? 4.251 -13.830 -26.102 1.00 90.50 177 PRO A C 1
ATOM 1415 O O . PRO A 1 177 ? 3.202 -14.302 -26.529 1.00 90.50 177 PRO A O 1
ATOM 1418 N N . LYS A 1 178 ? 4.318 -13.122 -24.967 1.00 90.44 178 LYS A N 1
ATOM 1419 C CA . LYS A 1 178 ? 3.194 -12.877 -24.049 1.00 90.44 178 LYS A CA 1
ATOM 1420 C C . LYS A 1 178 ? 2.466 -11.558 -24.327 1.00 90.44 178 LYS A C 1
ATOM 1422 O O . LYS A 1 178 ? 1.311 -11.432 -23.938 1.00 90.44 178 LYS A O 1
ATOM 1427 N N . VAL A 1 179 ? 3.142 -10.595 -24.954 1.00 93.44 179 VAL A N 1
ATOM 1428 C CA . VAL A 1 179 ? 2.669 -9.222 -25.199 1.00 93.44 179 VAL A CA 1
ATOM 1429 C C . VAL A 1 179 ? 1.902 -9.115 -26.519 1.00 93.44 179 VAL A C 1
ATOM 1431 O O . VAL A 1 179 ? 2.318 -9.676 -27.536 1.00 93.44 179 VAL A O 1
ATOM 1434 N N . ASP A 1 180 ? 0.811 -8.350 -26.507 1.00 94.06 180 ASP A N 1
ATOM 1435 C CA . ASP A 1 180 ? -0.017 -8.028 -27.675 1.00 94.06 180 ASP A CA 1
ATOM 1436 C C . ASP A 1 180 ? 0.503 -6.808 -28.445 1.00 94.06 180 ASP A C 1
ATOM 1438 O O . ASP A 1 180 ? 0.635 -6.845 -29.671 1.00 94.06 180 ASP A O 1
ATOM 1442 N N . PHE A 1 181 ? 0.818 -5.732 -27.721 1.00 95.75 181 PHE A N 1
ATOM 1443 C CA . PHE A 1 181 ? 1.429 -4.515 -28.248 1.00 95.75 181 PHE A CA 1
ATOM 1444 C C . PHE A 1 181 ? 2.247 -3.786 -27.177 1.00 95.75 181 PHE A C 1
ATOM 1446 O O . PHE A 1 181 ? 2.054 -3.983 -25.975 1.00 95.75 181 PHE A O 1
ATOM 1453 N N . PHE A 1 182 ? 3.163 -2.940 -27.640 1.00 96.69 182 PHE A N 1
ATOM 1454 C CA . PHE A 1 182 ? 4.009 -2.098 -26.806 1.00 96.69 182 PHE A CA 1
ATOM 1455 C C . PHE A 1 182 ? 3.530 -0.644 -26.845 1.00 96.69 182 PHE A C 1
ATOM 1457 O O . PHE A 1 182 ? 3.226 -0.114 -27.918 1.00 96.69 182 PHE A O 1
ATOM 1464 N N . LEU A 1 183 ? 3.512 -0.009 -25.677 1.00 96.81 183 LEU A N 1
ATOM 1465 C CA . LEU A 1 183 ? 3.370 1.428 -25.480 1.00 96.81 183 LEU A CA 1
ATOM 1466 C C . LEU A 1 183 ? 4.735 2.011 -25.100 1.00 96.81 183 LEU A C 1
ATOM 1468 O O . LEU A 1 183 ? 5.367 1.506 -24.172 1.00 96.81 183 LEU A O 1
ATOM 1472 N N . HIS A 1 184 ? 5.173 3.050 -25.815 1.00 95.44 184 HIS A N 1
ATOM 1473 C CA . HIS A 1 184 ? 6.409 3.780 -25.526 1.00 95.44 184 HIS A CA 1
ATOM 1474 C C . HIS A 1 184 ? 6.103 5.231 -25.161 1.00 95.44 184 HIS A C 1
ATOM 1476 O O . HIS A 1 184 ? 5.603 5.986 -25.992 1.00 95.44 184 HIS A O 1
ATOM 1482 N N . HIS A 1 185 ? 6.423 5.644 -23.943 1.00 94.12 185 HIS A N 1
ATOM 1483 C CA . HIS A 1 185 ? 6.001 6.911 -23.346 1.00 94.12 185 HIS A CA 1
ATOM 1484 C C . HIS A 1 185 ? 6.947 8.084 -23.684 1.00 94.12 185 HIS A C 1
ATOM 1486 O O . HIS A 1 185 ? 7.316 8.856 -22.806 1.00 94.12 185 HIS A O 1
ATOM 1492 N N . GLY A 1 186 ? 7.348 8.214 -24.955 1.00 89.62 186 GLY A N 1
ATOM 1493 C CA . GLY A 1 186 ? 8.351 9.194 -25.405 1.00 89.62 186 GLY A CA 1
ATOM 1494 C C . GLY A 1 186 ? 9.798 8.809 -25.070 1.00 89.62 186 GLY A C 1
ATOM 1495 O O . GLY A 1 186 ? 10.032 7.749 -24.488 1.00 89.62 186 GLY A O 1
ATOM 1496 N N . ASP A 1 187 ? 10.742 9.655 -25.485 1.00 87.69 187 ASP A N 1
ATOM 1497 C CA . ASP A 1 187 ? 12.194 9.546 -25.274 1.00 87.69 187 ASP A CA 1
ATOM 1498 C C . ASP A 1 187 ? 12.770 8.202 -25.750 1.00 87.69 187 ASP A C 1
ATOM 1500 O O . ASP A 1 187 ? 13.224 7.332 -25.003 1.00 87.69 187 ASP A O 1
ATOM 1504 N N . ILE A 1 188 ? 12.693 8.009 -27.066 1.00 87.25 188 ILE A N 1
ATOM 1505 C CA . ILE A 1 188 ? 12.866 6.710 -27.717 1.00 87.25 188 ILE A CA 1
ATOM 1506 C C . ILE A 1 188 ? 14.344 6.347 -27.885 1.00 87.25 188 ILE A C 1
ATOM 1508 O O . ILE A 1 188 ? 14.717 5.189 -27.703 1.00 87.25 188 ILE A O 1
ATOM 1512 N N . CYS A 1 189 ? 15.188 7.319 -28.248 1.00 82.06 189 CYS A N 1
ATOM 1513 C CA . CYS A 1 189 ? 16.585 7.060 -28.623 1.00 82.06 189 CYS A CA 1
ATOM 1514 C C . CYS A 1 189 ? 17.617 8.051 -28.054 1.00 82.06 189 CYS A C 1
ATOM 1516 O O . CYS A 1 189 ? 18.805 7.755 -28.154 1.00 82.06 189 CYS A O 1
ATOM 1518 N N . TYR A 1 190 ? 17.212 9.203 -27.493 1.00 77.69 190 TYR A N 1
ATOM 1519 C CA . TYR A 1 190 ? 18.116 10.269 -27.004 1.00 77.69 190 TYR A CA 1
ATOM 1520 C C . TYR A 1 190 ? 19.227 10.649 -28.011 1.00 77.69 190 TYR A C 1
ATOM 1522 O O . TYR A 1 190 ? 20.398 10.819 -27.669 1.00 77.69 190 TYR A O 1
ATOM 1530 N N . ALA A 1 191 ? 18.871 10.724 -29.297 1.00 71.19 191 ALA A N 1
ATOM 1531 C CA . ALA A 1 191 ? 19.814 10.944 -30.397 1.00 71.19 191 ALA A CA 1
ATOM 1532 C C . ALA A 1 191 ? 20.412 12.368 -30.442 1.00 71.19 191 ALA A C 1
ATOM 1534 O O . ALA A 1 191 ? 21.322 12.650 -31.219 1.00 71.19 191 ALA A O 1
ATOM 1535 N N . ASP A 1 192 ? 19.877 13.264 -29.623 1.00 65.38 192 ASP A N 1
ATOM 1536 C CA . ASP A 1 192 ? 20.300 14.637 -29.374 1.00 65.38 192 ASP A CA 1
ATOM 1537 C C . ASP A 1 192 ? 21.390 14.770 -28.297 1.00 65.38 192 ASP A C 1
ATOM 1539 O O . ASP A 1 192 ? 22.064 15.801 -28.257 1.00 65.38 192 ASP A O 1
ATOM 1543 N N . ASN A 1 193 ? 21.614 13.744 -27.466 1.00 60.28 193 ASN A N 1
ATOM 1544 C CA . ASN A 1 193 ? 22.590 13.806 -26.378 1.00 60.28 193 ASN A CA 1
ATOM 1545 C C . ASN A 1 193 ? 24.033 14.026 -26.880 1.00 60.28 193 ASN A C 1
ATOM 1547 O O . ASN A 1 193 ? 24.597 13.256 -27.665 1.00 60.28 193 ASN A O 1
ATOM 1551 N N . THR A 1 194 ? 24.662 15.073 -26.339 1.00 46.97 194 THR A N 1
ATOM 1552 C CA . THR A 1 194 ? 25.909 15.699 -26.814 1.00 46.97 194 THR A CA 1
ATOM 1553 C C . THR A 1 194 ? 27.109 14.769 -27.078 1.00 46.97 194 THR A C 1
ATOM 1555 O O . THR A 1 194 ? 27.830 15.034 -28.044 1.00 46.97 194 THR A O 1
ATOM 1558 N N . PRO A 1 195 ? 27.378 13.689 -26.305 1.00 45.25 195 PRO A N 1
ATOM 1559 C CA . PRO A 1 195 ? 28.571 12.861 -26.516 1.00 45.25 195 PRO A CA 1
ATOM 1560 C C . PRO A 1 195 ? 28.672 12.219 -27.906 1.00 45.25 195 PRO A C 1
ATOM 1562 O O . PRO A 1 195 ? 29.777 12.063 -28.418 1.00 45.25 195 PRO A O 1
ATOM 1565 N N . LEU A 1 196 ? 27.552 11.877 -28.553 1.00 46.81 196 LEU A N 1
ATOM 1566 C CA . LEU A 1 196 ? 27.566 11.261 -29.890 1.00 46.81 196 LEU A CA 1
ATOM 1567 C C . LEU A 1 196 ? 28.128 12.209 -30.963 1.00 46.81 196 LEU A C 1
ATOM 1569 O O . LEU A 1 196 ? 28.919 11.785 -31.809 1.00 46.81 196 LEU A O 1
ATOM 1573 N N . LEU A 1 197 ? 27.784 13.496 -30.866 1.00 47.28 197 LEU A N 1
ATOM 1574 C CA . LEU A 1 197 ? 28.208 14.548 -31.794 1.00 47.28 197 LEU A CA 1
ATOM 1575 C C . LEU A 1 197 ? 29.711 14.859 -31.686 1.00 47.28 197 LEU A C 1
ATOM 1577 O O . LEU A 1 197 ? 30.340 15.196 -32.687 1.00 47.28 197 LEU A O 1
ATOM 1581 N N . LEU A 1 198 ? 30.299 14.711 -30.493 1.00 39.56 198 LEU A N 1
ATOM 1582 C CA . LEU A 1 198 ? 31.721 14.986 -30.239 1.00 39.56 198 LEU A CA 1
ATOM 1583 C C . LEU A 1 198 ? 32.671 13.941 -30.849 1.00 39.56 198 LEU A C 1
ATOM 1585 O O . LEU A 1 198 ? 33.810 14.274 -31.164 1.00 39.56 198 LEU A O 1
ATOM 1589 N N . PHE A 1 199 ? 32.206 12.707 -31.066 1.00 42.72 199 PHE A N 1
ATOM 1590 C CA . PHE A 1 199 ? 33.001 11.619 -31.658 1.00 42.72 199 PHE A CA 1
ATOM 1591 C C . PHE A 1 199 ? 32.592 11.284 -33.102 1.00 42.72 199 PHE A C 1
ATOM 1593 O O . PHE A 1 199 ? 32.821 10.175 -33.585 1.00 42.72 199 PHE A O 1
ATOM 1600 N N . GLY A 1 200 ? 32.005 12.255 -33.807 1.00 41.59 200 GLY A N 1
ATOM 1601 C CA . GLY A 1 200 ? 31.777 12.184 -35.252 1.00 41.59 200 GLY A CA 1
ATOM 1602 C C . GLY A 1 200 ? 30.573 11.352 -35.698 1.00 41.59 200 GLY A C 1
ATOM 1603 O O . GLY A 1 200 ? 30.495 11.032 -36.882 1.00 41.59 200 GLY A O 1
ATOM 1604 N N . LYS A 1 201 ? 29.634 11.019 -34.799 1.00 47.97 201 LYS A N 1
ATOM 1605 C CA . LYS A 1 201 ? 28.327 10.454 -35.172 1.00 47.97 201 LYS A CA 1
ATOM 1606 C C . LYS A 1 201 ? 27.243 11.524 -35.159 1.00 47.97 201 LYS A C 1
ATOM 1608 O O . LYS A 1 201 ? 27.196 12.389 -34.290 1.00 47.97 201 LYS A O 1
ATOM 1613 N N . THR A 1 202 ? 26.337 11.444 -36.118 1.00 59.28 202 THR A N 1
ATOM 1614 C CA . THR A 1 202 ? 25.177 12.330 -36.238 1.00 59.28 202 THR A CA 1
ATOM 1615 C C . THR A 1 202 ? 23.963 11.798 -35.470 1.00 59.28 202 THR A C 1
ATOM 1617 O O . THR A 1 202 ? 23.826 10.594 -35.239 1.00 59.28 202 THR A O 1
ATOM 1620 N N . TYR A 1 203 ? 23.019 12.697 -35.167 1.00 65.94 203 TYR A N 1
ATOM 1621 C CA . TYR A 1 203 ? 21.678 12.372 -34.653 1.00 65.94 203 TYR A CA 1
ATOM 1622 C C . TYR A 1 203 ? 21.001 11.236 -35.447 1.00 65.94 203 TYR A C 1
ATOM 1624 O O . TYR A 1 203 ? 20.409 10.316 -34.885 1.00 65.94 203 TYR A O 1
ATOM 1632 N N . GLU A 1 204 ? 21.132 11.259 -36.775 1.00 69.38 204 GLU A N 1
ATOM 1633 C CA . GLU A 1 204 ? 20.527 10.261 -37.657 1.00 69.38 204 GLU A CA 1
ATOM 1634 C C . GLU A 1 204 ? 21.084 8.845 -37.442 1.00 69.38 204 GLU A C 1
ATOM 1636 O O . GLU A 1 204 ? 20.322 7.885 -37.515 1.00 69.38 204 GLU A O 1
ATOM 1641 N N . GLU A 1 205 ? 22.374 8.697 -37.134 1.00 69.50 205 GLU A N 1
ATOM 1642 C CA . GLU A 1 205 ? 23.008 7.389 -36.908 1.00 69.50 205 GLU A CA 1
ATOM 1643 C C . GLU A 1 205 ? 22.666 6.798 -35.535 1.00 69.50 205 GLU A C 1
ATOM 1645 O O . GLU A 1 205 ? 22.564 5.578 -35.396 1.00 69.50 205 GLU A O 1
ATOM 1650 N N . ALA A 1 206 ? 22.440 7.651 -34.531 1.00 70.19 206 ALA A N 1
ATOM 1651 C CA . ALA A 1 206 ? 21.919 7.231 -33.232 1.00 70.19 206 ALA A CA 1
ATOM 1652 C C . ALA A 1 206 ? 20.462 6.748 -33.350 1.00 70.19 206 ALA A C 1
ATOM 1654 O O . ALA A 1 206 ? 20.135 5.656 -32.878 1.00 70.19 206 ALA A O 1
ATOM 1655 N N . MET A 1 207 ? 19.615 7.500 -34.070 1.00 75.12 207 MET A N 1
ATOM 1656 C CA . MET A 1 207 ? 18.256 7.064 -34.422 1.00 75.12 207 MET A CA 1
ATOM 1657 C C . MET A 1 207 ? 18.261 5.763 -35.232 1.00 75.12 207 MET A C 1
ATOM 1659 O O . MET A 1 207 ? 17.420 4.897 -34.999 1.00 75.12 207 MET A O 1
ATOM 1663 N N . ASP A 1 208 ? 19.192 5.597 -36.175 1.00 77.69 208 ASP A N 1
ATOM 1664 C CA . ASP A 1 208 ? 19.259 4.386 -36.990 1.00 77.69 208 ASP A CA 1
ATOM 1665 C C . ASP A 1 208 ? 19.652 3.156 -36.171 1.00 77.69 208 ASP A C 1
ATOM 1667 O O . ASP A 1 208 ? 18.926 2.166 -36.207 1.00 77.69 208 ASP A O 1
ATOM 1671 N N . TYR A 1 209 ? 20.729 3.218 -35.380 1.00 78.19 209 TYR A N 1
ATOM 1672 C CA . TYR A 1 209 ? 21.138 2.104 -34.515 1.00 78.19 209 TYR A CA 1
ATOM 1673 C C . TYR A 1 209 ? 20.008 1.686 -33.557 1.00 78.19 209 TYR A C 1
ATOM 1675 O O . TYR A 1 209 ? 19.659 0.506 -33.484 1.00 78.19 209 TYR A O 1
ATOM 1683 N N . CYS A 1 210 ? 19.370 2.669 -32.912 1.00 82.38 210 CYS A N 1
ATOM 1684 C CA . CYS A 1 210 ? 18.200 2.490 -32.054 1.00 82.38 210 CYS A CA 1
ATOM 1685 C C . CYS A 1 210 ? 17.064 1.716 -32.757 1.00 82.38 210 CYS A C 1
ATOM 1687 O O . CYS A 1 210 ? 16.601 0.675 -32.280 1.00 82.38 210 CYS A O 1
ATOM 1689 N N . GLN A 1 211 ? 16.624 2.197 -33.925 1.00 85.19 211 GLN A N 1
ATOM 1690 C CA . GLN A 1 211 ? 15.467 1.642 -34.633 1.00 85.19 211 GLN A CA 1
ATOM 1691 C C . GLN A 1 211 ? 15.769 0.305 -35.330 1.00 85.19 211 GLN A C 1
ATOM 1693 O O . GLN A 1 211 ? 14.908 -0.578 -35.365 1.00 85.19 211 GLN A O 1
ATOM 1698 N N . THR A 1 212 ? 16.987 0.111 -35.840 1.00 86.69 212 THR A N 1
ATOM 1699 C CA . THR A 1 212 ? 17.425 -1.150 -36.460 1.00 86.69 212 THR A CA 1
ATOM 1700 C C . THR A 1 212 ? 17.568 -2.256 -35.406 1.00 86.69 212 THR A C 1
ATOM 1702 O O . THR A 1 212 ? 17.179 -3.398 -35.654 1.00 86.69 212 THR A O 1
ATOM 1705 N N . ALA A 1 213 ? 18.007 -1.936 -34.182 1.00 86.38 213 ALA A N 1
ATOM 1706 C CA . ALA A 1 213 ? 17.995 -2.889 -33.070 1.00 86.38 213 ALA A CA 1
ATOM 1707 C C . ALA A 1 213 ? 16.560 -3.231 -32.603 1.00 86.38 213 ALA A C 1
ATOM 1709 O O . ALA A 1 213 ? 16.234 -4.408 -32.397 1.00 86.38 213 ALA A O 1
ATOM 1710 N N . MET A 1 214 ? 15.673 -2.228 -32.523 1.00 90.31 214 MET A N 1
ATOM 1711 C CA . MET A 1 214 ? 14.249 -2.401 -32.193 1.00 90.31 214 MET A CA 1
ATOM 1712 C C . MET A 1 214 ? 13.457 -3.217 -33.231 1.00 90.31 214 MET A C 1
ATOM 1714 O O . MET A 1 214 ? 12.458 -3.842 -32.866 1.00 90.31 214 MET A O 1
ATOM 1718 N N . MET A 1 215 ? 13.904 -3.301 -34.492 1.00 91.56 215 MET A N 1
ATOM 1719 C CA . MET A 1 215 ? 13.235 -4.062 -35.564 1.00 91.56 215 MET A CA 1
ATOM 1720 C C . MET A 1 215 ? 12.954 -5.533 -35.202 1.00 91.56 215 MET A C 1
ATOM 1722 O O . MET A 1 215 ? 11.958 -6.101 -35.656 1.00 91.56 215 MET A O 1
ATOM 1726 N N . LYS A 1 216 ? 13.773 -6.153 -34.338 1.00 89.69 216 LYS A N 1
ATOM 1727 C CA . LYS A 1 216 ? 13.547 -7.520 -33.814 1.00 89.69 216 LYS A CA 1
ATOM 1728 C C . LYS A 1 216 ? 12.208 -7.670 -33.070 1.00 89.69 216 LYS A C 1
ATOM 1730 O O . LYS A 1 216 ? 11.656 -8.765 -33.018 1.00 89.69 216 LYS A O 1
ATOM 1735 N N . ILE A 1 217 ? 11.693 -6.576 -32.510 1.00 92.94 217 ILE A N 1
ATOM 1736 C CA . ILE A 1 217 ? 10.411 -6.483 -31.801 1.00 92.94 217 ILE A CA 1
ATOM 1737 C C . ILE A 1 217 ? 9.342 -5.921 -32.747 1.00 92.94 217 ILE A C 1
ATOM 1739 O O . ILE A 1 217 ? 8.313 -6.558 -32.989 1.00 92.94 217 ILE A O 1
ATOM 1743 N N . THR A 1 218 ? 9.601 -4.745 -33.322 1.00 95.25 218 THR A N 1
ATOM 1744 C CA . THR A 1 218 ? 8.590 -3.924 -34.011 1.00 95.25 218 THR A CA 1
ATOM 1745 C C . THR A 1 218 ? 8.131 -4.495 -35.357 1.00 95.25 218 THR A C 1
ATOM 1747 O O . THR A 1 218 ? 7.045 -4.153 -35.822 1.00 95.25 218 THR A O 1
ATOM 1750 N N . SER A 1 219 ? 8.881 -5.429 -35.953 1.00 94.94 219 SER A N 1
ATOM 1751 C CA . SER A 1 219 ? 8.458 -6.165 -37.156 1.00 94.94 219 SER A CA 1
ATOM 1752 C C . SER A 1 219 ? 7.429 -7.278 -36.885 1.00 94.94 219 SER A C 1
ATOM 1754 O O . SER A 1 219 ? 6.840 -7.800 -37.835 1.00 94.94 219 SER A O 1
ATOM 1756 N N . THR A 1 220 ? 7.184 -7.646 -35.618 1.00 94.50 220 THR A N 1
ATOM 1757 C CA . THR A 1 220 ? 6.260 -8.741 -35.233 1.00 94.50 220 THR A CA 1
ATOM 1758 C C . THR A 1 220 ? 5.230 -8.373 -34.157 1.00 94.50 220 THR A C 1
ATOM 1760 O O . THR A 1 220 ? 4.313 -9.155 -33.879 1.00 94.50 220 THR A O 1
ATOM 1763 N N . ARG A 1 221 ? 5.345 -7.186 -33.548 1.00 95.31 221 ARG A N 1
ATOM 1764 C CA . ARG A 1 221 ? 4.371 -6.603 -32.612 1.00 95.31 221 ARG A CA 1
ATOM 1765 C C . ARG A 1 221 ? 4.164 -5.127 -32.902 1.00 95.31 221 ARG A C 1
ATOM 1767 O O . ARG A 1 221 ? 5.077 -4.450 -33.365 1.00 95.31 221 ARG A O 1
ATOM 1774 N N . PHE A 1 222 ? 2.966 -4.641 -32.590 1.00 96.56 222 PHE A N 1
ATOM 1775 C CA . PHE A 1 222 ? 2.648 -3.223 -32.701 1.00 96.56 222 PHE A CA 1
ATOM 1776 C C . PHE A 1 222 ? 3.431 -2.419 -31.666 1.00 96.56 222 PHE A C 1
ATOM 1778 O O . PHE A 1 222 ? 3.561 -2.841 -30.514 1.00 96.56 222 PHE A O 1
ATOM 1785 N N . TYR A 1 223 ? 3.937 -1.270 -32.094 1.00 96.00 223 TYR A N 1
ATOM 1786 C CA . TYR A 1 223 ? 4.773 -0.383 -31.301 1.00 96.00 223 TYR A CA 1
ATOM 1787 C C . TYR A 1 223 ? 4.217 1.034 -31.414 1.00 96.00 223 TYR A C 1
ATOM 1789 O O . TYR A 1 223 ? 4.296 1.645 -32.477 1.00 96.00 223 TYR A O 1
ATOM 1797 N N . MET A 1 224 ? 3.592 1.511 -30.336 1.00 96.56 224 MET A N 1
ATOM 1798 C CA . MET A 1 224 ? 2.803 2.743 -30.317 1.00 96.56 224 MET A CA 1
ATOM 1799 C C . MET A 1 224 ? 3.500 3.785 -29.439 1.00 96.56 224 MET A C 1
ATOM 1801 O O . MET A 1 224 ? 3.602 3.620 -28.222 1.00 96.56 224 MET A O 1
ATOM 1805 N N . THR A 1 225 ? 4.006 4.850 -30.054 1.00 94.62 225 THR A N 1
ATOM 1806 C CA . THR A 1 225 ? 4.863 5.850 -29.400 1.00 94.62 225 THR A CA 1
ATOM 1807 C C . THR A 1 225 ? 4.078 7.105 -29.024 1.00 94.62 225 THR A C 1
ATOM 1809 O O . THR A 1 225 ? 3.325 7.628 -29.844 1.00 94.62 225 THR A O 1
ATOM 1812 N N . ALA A 1 226 ? 4.253 7.604 -27.805 1.00 93.31 226 ALA A N 1
ATOM 1813 C CA . ALA A 1 226 ? 4.075 9.017 -27.488 1.00 93.31 226 ALA A CA 1
ATOM 1814 C C . ALA A 1 226 ? 5.345 9.795 -27.884 1.00 93.31 226 ALA A C 1
ATOM 1816 O O . ALA A 1 226 ? 6.366 9.189 -28.216 1.00 93.31 226 ALA A O 1
ATOM 1817 N N . VAL A 1 227 ? 5.274 11.125 -27.840 1.00 88.94 227 VAL A N 1
ATOM 1818 C CA . VAL A 1 227 ? 6.415 12.022 -28.067 1.00 88.94 227 VAL A CA 1
ATOM 1819 C C . VAL A 1 227 ? 6.967 12.510 -26.725 1.00 88.94 227 VAL A C 1
ATOM 1821 O O . VAL A 1 227 ? 6.185 12.959 -25.885 1.00 88.94 227 VAL A O 1
ATOM 1824 N N . GLY A 1 228 ? 8.281 12.394 -26.517 1.00 87.31 228 GLY A N 1
ATOM 1825 C CA . GLY A 1 228 ? 8.997 12.975 -25.377 1.00 87.31 228 GLY A CA 1
ATOM 1826 C C . GLY A 1 228 ? 9.811 14.208 -25.762 1.00 87.31 228 GLY A C 1
ATOM 1827 O O . GLY A 1 228 ? 9.799 14.630 -26.922 1.00 87.31 228 GLY A O 1
ATOM 1828 N N . ASN A 1 229 ? 10.513 14.820 -24.805 1.00 79.38 229 ASN A N 1
ATOM 1829 C CA . ASN A 1 229 ? 11.289 16.032 -25.094 1.00 79.38 229 ASN A CA 1
ATOM 1830 C C . ASN A 1 229 ? 12.554 15.767 -25.921 1.00 79.38 229 ASN A C 1
ATOM 1832 O O . ASN A 1 229 ? 12.920 16.622 -26.725 1.00 79.38 229 ASN A O 1
ATOM 1836 N N . HIS A 1 230 ? 13.166 14.581 -25.839 1.00 79.00 230 HIS A N 1
ATOM 1837 C CA . HIS A 1 230 ? 14.306 14.220 -26.696 1.00 79.00 230 HIS A CA 1
ATOM 1838 C C . HIS A 1 230 ? 13.903 13.969 -28.172 1.00 79.00 230 HIS A C 1
ATOM 1840 O O . HIS A 1 230 ? 14.750 13.866 -29.066 1.00 79.00 230 HIS A O 1
ATOM 1846 N N . GLU A 1 231 ? 12.599 13.967 -28.482 1.00 79.50 231 GLU A N 1
ATOM 1847 C CA . GLU A 1 231 ? 12.079 14.077 -29.851 1.00 79.50 231 GLU A CA 1
ATOM 1848 C C . GLU A 1 231 ? 11.890 15.541 -30.339 1.00 79.50 231 GLU A C 1
ATOM 1850 O O . GLU A 1 231 ? 11.515 15.752 -31.498 1.00 79.50 231 GLU A O 1
ATOM 1855 N N . ILE A 1 232 ? 12.171 16.564 -29.513 1.00 70.31 232 ILE A N 1
ATOM 1856 C CA . ILE A 1 232 ? 11.919 17.996 -29.792 1.00 70.31 232 ILE A CA 1
ATOM 1857 C C . ILE A 1 232 ? 13.214 18.825 -29.702 1.00 70.31 232 ILE A C 1
ATOM 1859 O O . ILE A 1 232 ? 13.408 19.666 -28.830 1.00 70.31 232 ILE A O 1
ATOM 1863 N N . ASN A 1 233 ? 14.123 18.609 -30.651 1.00 54.69 233 ASN A N 1
ATOM 1864 C CA . ASN A 1 233 ? 15.451 19.225 -30.626 1.00 54.69 233 ASN A CA 1
ATOM 1865 C C . ASN A 1 233 ? 15.504 20.627 -31.287 1.00 54.69 233 ASN A C 1
ATOM 1867 O O . ASN A 1 233 ? 15.025 20.806 -32.409 1.00 54.69 233 ASN A O 1
ATOM 1871 N N . CYS A 1 234 ? 16.108 21.600 -30.583 1.00 52.28 234 CYS A N 1
ATOM 1872 C CA . CYS A 1 234 ? 17.055 22.635 -31.074 1.00 52.28 234 CYS A CA 1
ATOM 1873 C C . CYS A 1 234 ? 17.152 23.876 -30.143 1.00 52.28 234 CYS A C 1
ATOM 1875 O O . CYS A 1 234 ? 17.773 24.869 -30.529 1.00 52.28 234 CYS A O 1
ATOM 1877 N N . THR A 1 235 ? 16.537 23.870 -28.952 1.00 43.34 235 THR A N 1
ATOM 1878 C CA . THR A 1 235 ? 16.482 25.034 -28.034 1.00 43.34 235 THR A CA 1
ATOM 1879 C C . THR A 1 235 ? 17.446 24.996 -26.843 1.00 43.34 235 THR A C 1
ATOM 1881 O O . THR A 1 235 ? 17.706 26.050 -26.272 1.00 43.34 235 THR A O 1
ATOM 1884 N N . GLU A 1 236 ? 18.014 23.841 -26.479 1.00 40.03 236 GLU A N 1
ATOM 1885 C CA . GLU A 1 236 ? 18.662 23.645 -25.162 1.00 40.03 236 GLU A CA 1
ATOM 1886 C C . GLU A 1 236 ? 20.197 23.464 -25.197 1.00 40.03 236 GLU A C 1
ATOM 1888 O O . GLU A 1 236 ? 20.801 22.994 -24.237 1.00 40.03 236 GLU A O 1
ATOM 1893 N N . ILE A 1 237 ? 20.871 23.911 -26.267 1.00 38.28 237 ILE A N 1
ATOM 1894 C CA . ILE A 1 237 ? 22.342 24.075 -26.285 1.00 38.28 237 ILE A CA 1
ATOM 1895 C C . ILE A 1 237 ? 22.695 25.539 -26.611 1.00 38.28 237 ILE A C 1
ATOM 1897 O O . ILE A 1 237 ? 22.899 25.873 -27.781 1.00 38.28 237 ILE A O 1
ATOM 1901 N N . PRO A 1 238 ? 22.825 26.427 -25.602 1.00 35.84 238 PRO A N 1
ATOM 1902 C CA . PRO A 1 238 ? 23.115 27.853 -25.816 1.00 35.84 238 PRO A CA 1
ATOM 1903 C C . PRO A 1 238 ? 24.478 28.160 -26.463 1.00 35.84 238 PRO A C 1
ATOM 1905 O O . PRO A 1 238 ? 24.712 29.280 -26.908 1.00 35.84 238 PRO A O 1
ATOM 1908 N N . VAL A 1 239 ? 25.399 27.189 -26.494 1.00 38.12 239 VAL A N 1
ATOM 1909 C CA . VAL A 1 239 ? 26.839 27.433 -26.706 1.00 38.12 239 VAL A CA 1
ATOM 1910 C C . VAL A 1 239 ? 27.305 27.223 -28.159 1.00 38.12 239 VAL A C 1
ATOM 1912 O O . VAL A 1 239 ? 28.318 27.791 -28.557 1.00 38.12 239 VAL A O 1
ATOM 1915 N N . ILE A 1 240 ? 26.588 26.451 -28.992 1.00 40.94 240 ILE A N 1
ATOM 1916 C CA . ILE A 1 240 ? 27.056 26.086 -30.352 1.00 40.94 240 ILE A CA 1
ATOM 1917 C C . ILE A 1 240 ? 26.053 26.514 -31.431 1.00 40.94 240 ILE A C 1
ATOM 1919 O O . ILE A 1 240 ? 25.426 25.705 -32.120 1.00 40.94 240 ILE A O 1
ATOM 1923 N N . ASN A 1 241 ? 25.964 27.829 -31.639 1.00 37.31 241 ASN A N 1
ATOM 1924 C CA . ASN A 1 241 ? 25.032 28.510 -32.553 1.00 37.31 241 ASN A CA 1
ATOM 1925 C C . ASN A 1 241 ? 25.317 28.287 -34.069 1.00 37.31 241 ASN A C 1
ATOM 1927 O O . ASN A 1 241 ? 24.968 29.103 -34.919 1.00 37.31 241 ASN A O 1
ATOM 1931 N N . ARG A 1 242 ? 26.000 27.186 -34.417 1.00 40.38 242 ARG A N 1
ATOM 1932 C CA . ARG A 1 242 ? 26.282 26.713 -35.787 1.00 40.38 242 ARG A CA 1
ATOM 1933 C C . ARG A 1 242 ? 25.915 25.232 -36.014 1.00 40.38 242 ARG A C 1
ATOM 1935 O O . ARG A 1 242 ? 26.040 24.763 -37.142 1.00 40.38 242 ARG A O 1
ATOM 1942 N N . ALA A 1 243 ? 25.468 24.502 -34.983 1.00 45.06 243 ALA A N 1
ATOM 1943 C CA . ALA A 1 243 ? 25.234 23.054 -35.058 1.00 45.06 243 ALA A CA 1
ATOM 1944 C C . ALA A 1 243 ? 23.828 22.656 -35.558 1.00 45.06 243 ALA A C 1
ATOM 1946 O O . ALA A 1 243 ? 23.729 21.808 -36.441 1.00 45.06 243 ALA A O 1
ATOM 1947 N N . CYS A 1 244 ? 22.747 23.268 -35.050 1.00 43.34 244 CYS A N 1
ATOM 1948 C CA . CYS A 1 244 ? 21.379 22.985 -35.517 1.00 43.34 244 CYS A CA 1
ATOM 1949 C C . CYS A 1 244 ? 21.102 23.652 -36.881 1.00 43.34 244 CYS A C 1
ATOM 1951 O O . CYS A 1 244 ? 21.098 24.884 -36.969 1.00 43.34 244 CYS A O 1
ATOM 1953 N N . PRO A 1 245 ? 20.789 22.900 -37.954 1.00 43.22 245 PRO A N 1
ATOM 1954 C CA . PRO A 1 245 ? 20.254 23.486 -39.180 1.00 43.22 245 PRO A CA 1
ATOM 1955 C C . PRO A 1 245 ? 18.832 24.012 -38.936 1.00 43.22 245 PRO A C 1
ATOM 1957 O O . PRO A 1 245 ? 18.071 23.408 -38.180 1.00 43.22 245 PRO A O 1
ATOM 1960 N N . ARG A 1 246 ? 18.419 25.079 -39.642 1.00 40.59 246 ARG A N 1
ATOM 1961 C CA . ARG A 1 246 ? 17.061 25.668 -39.519 1.00 40.59 246 ARG A CA 1
ATOM 1962 C C . ARG A 1 246 ? 15.916 24.644 -39.668 1.00 40.59 246 ARG A C 1
ATOM 1964 O O . ARG A 1 246 ? 14.844 24.864 -39.119 1.00 40.59 246 ARG A O 1
ATOM 1971 N N . ASN A 1 247 ? 16.165 23.524 -40.350 1.00 41.12 247 ASN A N 1
ATOM 1972 C CA . ASN A 1 247 ? 15.187 22.493 -40.708 1.00 41.12 247 ASN A CA 1
ATOM 1973 C C . ASN A 1 247 ? 15.095 21.320 -39.700 1.00 41.12 247 ASN A C 1
ATOM 1975 O O . ASN A 1 247 ? 14.529 20.289 -40.051 1.00 41.12 247 ASN A O 1
ATOM 1979 N N . TYR A 1 248 ? 15.698 21.417 -38.506 1.00 46.16 248 TYR A N 1
ATOM 1980 C CA . TYR A 1 248 ? 15.666 20.344 -37.486 1.00 46.16 248 TYR A CA 1
ATOM 1981 C C . TYR A 1 248 ? 14.725 20.623 -36.302 1.00 46.16 248 TYR A C 1
ATOM 1983 O O . TYR A 1 248 ? 14.424 19.710 -35.537 1.00 46.16 248 TYR A O 1
ATOM 1991 N N . ARG A 1 249 ? 14.204 21.851 -36.199 1.00 50.47 249 ARG A N 1
ATOM 1992 C CA . ARG A 1 249 ? 13.146 22.221 -35.247 1.00 50.47 249 ARG A CA 1
ATOM 1993 C C . ARG A 1 249 ? 11.852 21.436 -35.547 1.00 50.47 249 ARG A C 1
ATOM 1995 O O . ARG A 1 249 ? 11.614 21.060 -36.693 1.00 50.47 249 ARG A O 1
ATOM 2002 N N . ASN A 1 250 ? 10.990 21.260 -34.542 1.00 54.97 250 ASN A N 1
ATOM 2003 C CA . ASN A 1 250 ? 9.601 20.771 -34.660 1.00 54.97 250 ASN A CA 1
ATOM 2004 C C . ASN A 1 250 ? 9.415 19.267 -35.001 1.00 54.97 250 ASN A C 1
ATOM 2006 O O . ASN A 1 250 ? 8.725 18.932 -35.962 1.00 54.97 250 ASN A O 1
ATOM 2010 N N . GLN A 1 251 ? 9.972 18.338 -34.207 1.00 68.62 251 GLN A N 1
ATOM 2011 C CA . GLN A 1 251 ? 9.643 16.888 -34.249 1.00 68.62 251 GLN A CA 1
ATOM 2012 C C . GLN A 1 251 ? 9.869 16.169 -35.603 1.00 68.62 251 GLN A C 1
ATOM 2014 O O . GLN A 1 251 ? 9.370 15.058 -35.811 1.00 68.62 251 GLN A O 1
ATOM 2019 N N . ILE A 1 252 ? 10.603 16.763 -36.551 1.00 69.56 252 ILE A N 1
ATOM 2020 C CA . ILE A 1 252 ? 10.674 16.296 -37.950 1.00 69.56 252 ILE A CA 1
ATOM 2021 C C . ILE A 1 252 ? 11.190 14.845 -38.096 1.00 69.56 252 ILE A C 1
ATOM 2023 O O . ILE A 1 252 ? 10.568 14.086 -38.848 1.00 69.56 252 ILE A O 1
ATOM 2027 N N . PRO A 1 253 ? 12.248 14.386 -37.394 1.00 70.56 253 PRO A N 1
ATOM 2028 C CA . PRO A 1 253 ? 12.695 12.991 -37.480 1.00 70.56 253 PRO A CA 1
ATOM 2029 C C . PRO A 1 253 ? 11.647 11.994 -36.959 1.00 70.56 253 PRO A C 1
ATOM 2031 O O . PRO A 1 253 ? 11.359 10.996 -37.622 1.00 70.56 253 PRO A O 1
ATOM 2034 N N . TYR A 1 254 ? 11.008 12.298 -35.824 1.00 80.50 254 TYR A N 1
ATOM 2035 C CA . TYR A 1 254 ? 9.923 11.502 -35.234 1.00 80.50 254 TYR A CA 1
ATOM 2036 C C . TYR A 1 254 ? 8.686 11.444 -36.156 1.00 80.50 254 TYR A C 1
ATOM 2038 O O . TYR A 1 254 ? 8.141 10.371 -36.427 1.00 80.50 254 TYR A O 1
ATOM 2046 N N . SER A 1 255 ? 8.303 12.583 -36.739 1.00 79.06 255 SER A N 1
ATOM 2047 C CA . SER A 1 255 ? 7.165 12.735 -37.665 1.00 79.06 255 SER A CA 1
ATOM 2048 C C . SER A 1 255 ? 7.364 12.055 -39.030 1.00 79.06 255 SER A C 1
ATOM 2050 O O . SER A 1 255 ? 6.396 11.780 -39.747 1.00 79.06 255 SER A O 1
ATOM 2052 N N . ASN A 1 256 ? 8.614 11.776 -39.411 1.00 77.25 256 ASN A N 1
ATOM 2053 C CA . ASN A 1 256 ? 8.958 11.045 -40.633 1.00 77.25 256 ASN A CA 1
ATOM 2054 C C . ASN A 1 256 ? 9.166 9.544 -40.400 1.00 77.25 256 ASN A C 1
ATOM 2056 O O . ASN A 1 256 ? 8.777 8.740 -41.250 1.00 77.25 256 ASN A O 1
ATOM 2060 N N . ARG A 1 257 ? 9.744 9.157 -39.256 1.00 80.44 257 ARG A N 1
ATOM 2061 C CA . ARG A 1 257 ? 9.991 7.751 -38.915 1.00 80.44 257 ARG A CA 1
ATOM 2062 C C . ARG A 1 257 ? 8.696 7.040 -38.521 1.00 80.44 257 ARG A C 1
ATOM 2064 O O . ARG A 1 257 ? 8.375 6.008 -39.115 1.00 80.44 257 ARG A O 1
ATOM 2071 N N . PHE A 1 258 ? 7.920 7.566 -37.579 1.00 87.44 258 PHE A N 1
ATOM 2072 C CA . PHE A 1 258 ? 6.700 6.900 -37.110 1.00 87.44 258 PHE A CA 1
ATOM 2073 C C . PHE A 1 258 ? 5.482 7.224 -37.989 1.00 87.44 258 PHE A C 1
ATOM 2075 O O . PHE A 1 258 ? 5.493 8.182 -38.761 1.00 87.44 258 PHE A O 1
ATOM 2082 N N . ASN A 1 259 ? 4.451 6.381 -37.914 1.00 88.56 259 ASN A N 1
ATOM 2083 C CA . ASN A 1 259 ? 3.184 6.545 -38.633 1.00 88.56 259 ASN A CA 1
ATOM 2084 C C . ASN A 1 259 ? 2.058 5.996 -37.741 1.00 88.56 259 ASN A C 1
ATOM 2086 O O . ASN A 1 259 ? 1.680 4.828 -37.851 1.00 88.56 259 ASN A O 1
ATOM 2090 N N . MET A 1 260 ? 1.615 6.826 -36.799 1.00 93.56 260 MET A N 1
ATOM 2091 C CA . MET A 1 260 ? 0.587 6.530 -35.796 1.00 93.56 260 MET A CA 1
ATOM 2092 C C . MET A 1 260 ? -0.830 6.805 -36.345 1.00 93.56 260 MET A C 1
ATOM 2094 O O . MET A 1 260 ? -0.964 7.546 -37.320 1.00 93.56 260 MET A O 1
ATOM 2098 N N . PRO A 1 261 ? -1.909 6.254 -35.745 1.00 94.12 261 PRO A N 1
ATOM 2099 C CA . PRO A 1 261 ? -3.286 6.358 -36.260 1.00 94.12 261 PRO A CA 1
ATOM 2100 C C . PRO A 1 261 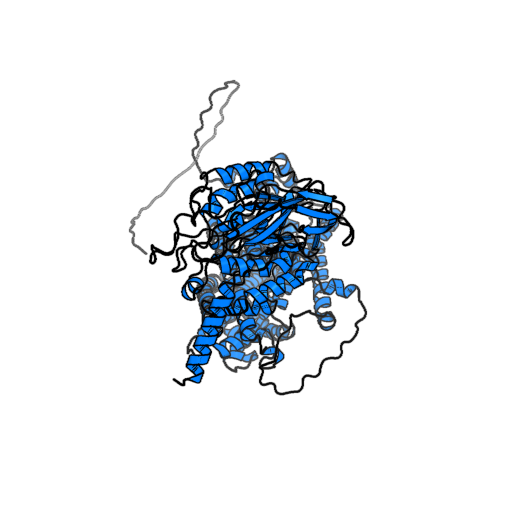? -3.948 7.744 -36.104 1.00 94.12 261 PRO A C 1
ATOM 2102 O O . PRO A 1 261 ? -5.172 7.845 -36.040 1.00 94.12 261 PRO A O 1
ATOM 2105 N N . SER A 1 262 ? -3.168 8.828 -36.075 1.00 90.81 262 SER A N 1
ATOM 2106 C CA . SER A 1 262 ? -3.645 10.212 -35.935 1.00 90.81 262 SER A CA 1
ATOM 2107 C C . SER A 1 262 ? -4.706 10.576 -36.975 1.00 90.81 262 SER A C 1
ATOM 2109 O O . SER A 1 262 ? -5.763 11.091 -36.621 1.00 90.81 262 SER A O 1
ATOM 2111 N N . ARG A 1 263 ? -4.499 10.218 -38.250 1.00 89.62 263 ARG A N 1
ATOM 2112 C CA . ARG A 1 263 ? -5.486 10.436 -39.324 1.00 89.62 263 ARG A CA 1
ATOM 2113 C C . ARG A 1 263 ? -6.821 9.731 -39.051 1.00 89.62 263 ARG A C 1
ATOM 2115 O O . ARG A 1 263 ? -7.860 10.227 -39.476 1.00 89.62 263 ARG A O 1
ATOM 2122 N N . GLN A 1 264 ? -6.800 8.584 -38.378 1.00 91.38 264 GLN A N 1
ATOM 2123 C CA . GLN A 1 264 ? -7.984 7.784 -38.069 1.00 91.38 264 GLN A CA 1
ATOM 2124 C C . GLN A 1 264 ? -8.690 8.241 -36.786 1.00 91.38 264 GLN A C 1
ATOM 2126 O O . GLN A 1 264 ? -9.913 8.148 -36.723 1.00 91.38 264 GLN A O 1
ATOM 2131 N N . SER A 1 265 ? -7.959 8.768 -35.798 1.00 94.19 265 SER A N 1
ATOM 2132 C CA . SER A 1 265 ? -8.536 9.357 -34.579 1.00 94.19 265 SER A CA 1
ATOM 2133 C C . SER A 1 265 ? -8.855 10.854 -34.693 1.00 94.19 265 SER A C 1
ATOM 2135 O O . SER A 1 265 ? -9.389 11.442 -33.756 1.00 94.19 265 SER A O 1
ATOM 2137 N N . GLY A 1 266 ? -8.475 11.512 -35.792 1.00 93.38 266 GLY A N 1
ATOM 2138 C CA . GLY A 1 266 ? -8.524 12.975 -35.920 1.00 93.38 266 GLY A CA 1
ATOM 2139 C C . GLY A 1 266 ? -7.473 13.719 -35.080 1.00 93.38 266 GLY A C 1
ATOM 2140 O O . GLY A 1 266 ? -7.664 14.896 -34.787 1.00 93.38 266 GLY A O 1
ATOM 2141 N N . GLY A 1 267 ? -6.402 13.031 -34.669 1.00 90.19 267 GLY A N 1
ATOM 2142 C CA . GLY A 1 267 ? -5.228 13.618 -34.015 1.00 90.19 267 GLY A CA 1
ATOM 2143 C C . GLY A 1 267 ? -4.230 14.222 -35.014 1.00 90.19 267 GLY A C 1
ATOM 2144 O O . GLY A 1 267 ? -4.530 14.360 -36.201 1.00 90.19 267 GLY A O 1
ATOM 2145 N N . TYR A 1 268 ? -3.016 14.548 -34.557 1.00 89.19 268 TYR A N 1
ATOM 2146 C CA . TYR A 1 268 ? -2.008 15.255 -35.363 1.00 89.19 268 TYR A CA 1
ATOM 2147 C C . TYR A 1 268 ? -0.666 14.513 -35.453 1.00 89.19 268 TYR A C 1
ATOM 2149 O O . TYR A 1 268 ? -0.141 14.020 -34.454 1.00 89.19 268 TYR A O 1
ATOM 2157 N N . LEU A 1 269 ? -0.112 14.456 -36.674 1.00 85.31 269 LEU A N 1
ATOM 2158 C CA . LEU A 1 269 ? 1.172 13.832 -37.037 1.00 85.31 269 LEU A CA 1
ATOM 2159 C C . LEU A 1 269 ? 1.406 12.476 -36.342 1.00 85.31 269 LEU A C 1
ATOM 2161 O O . LEU A 1 269 ? 0.721 11.509 -36.667 1.00 85.31 269 LEU A O 1
ATOM 2165 N N . ASN A 1 270 ? 2.345 12.405 -35.396 1.00 86.75 270 ASN A N 1
ATOM 2166 C CA . ASN A 1 270 ? 2.533 11.277 -34.473 1.00 86.75 270 ASN A CA 1
ATOM 2167 C C . ASN A 1 270 ? 2.438 11.735 -33.001 1.00 86.75 270 ASN A C 1
ATOM 2169 O O . ASN A 1 270 ? 2.823 10.994 -32.097 1.00 86.75 270 ASN A O 1
ATOM 2173 N N . SER A 1 271 ? 2.003 12.976 -32.773 1.00 85.56 271 SER A N 1
ATOM 2174 C CA . SER A 1 271 ? 2.178 13.711 -31.516 1.00 85.56 271 SER A CA 1
ATOM 2175 C C . SER A 1 271 ? 1.025 13.439 -30.547 1.00 85.56 271 SER A C 1
ATOM 2177 O O . SER A 1 271 ? 1.266 13.235 -29.362 1.00 85.56 271 SER A O 1
ATOM 2179 N N . TRP A 1 272 ? -0.210 13.341 -31.053 1.00 93.44 272 TRP A N 1
ATOM 2180 C CA . TRP A 1 272 ? -1.357 12.802 -30.312 1.00 93.44 272 TRP A CA 1
ATOM 2181 C C . TRP A 1 272 ? -2.325 12.045 -31.227 1.00 93.44 272 TRP A C 1
ATOM 2183 O O . TRP A 1 272 ? -2.507 12.399 -32.396 1.00 93.44 272 TRP A O 1
ATOM 2193 N N . TYR A 1 273 ? -2.919 10.974 -30.700 1.00 96.94 273 TYR A N 1
ATOM 2194 C CA . TYR A 1 273 ? -3.822 10.065 -31.415 1.00 96.94 273 TYR A CA 1
ATOM 2195 C C . TYR A 1 273 ? -4.530 9.106 -30.443 1.00 96.94 273 TYR A C 1
ATOM 2197 O O . TYR A 1 273 ? -4.122 8.971 -29.291 1.00 96.94 273 TYR A O 1
ATOM 2205 N N . SER A 1 274 ? -5.543 8.381 -30.919 1.00 97.81 274 SER A N 1
ATOM 2206 C CA . SER A 1 274 ? -6.192 7.290 -30.177 1.00 97.81 274 SER A CA 1
ATOM 2207 C C . SER A 1 274 ? -6.355 6.031 -31.038 1.00 97.81 274 SER A C 1
ATOM 2209 O O . SER A 1 274 ? -6.218 6.067 -32.264 1.00 97.81 274 SER A O 1
ATOM 2211 N N . PHE A 1 275 ? -6.593 4.883 -30.402 1.00 96.56 275 PHE A N 1
ATOM 2212 C CA . PHE A 1 275 ? -6.938 3.624 -31.066 1.00 96.56 275 PHE A CA 1
ATOM 2213 C C . PHE A 1 275 ? -7.702 2.685 -30.124 1.00 96.56 275 PHE A C 1
ATOM 2215 O O . PHE A 1 275 ? -7.702 2.858 -28.909 1.00 96.56 275 PHE A O 1
ATOM 2222 N N . ASN A 1 276 ? -8.334 1.649 -30.679 1.00 95.56 276 ASN A N 1
ATOM 2223 C CA . ASN A 1 276 ? -8.965 0.588 -29.895 1.00 95.56 276 ASN A CA 1
ATOM 2224 C C . ASN A 1 276 ? -8.217 -0.735 -30.080 1.00 95.56 276 ASN A C 1
ATOM 2226 O O . ASN A 1 276 ? -7.781 -1.056 -31.186 1.00 95.56 276 ASN A O 1
ATOM 2230 N N . TYR A 1 277 ? -8.148 -1.539 -29.022 1.00 93.62 277 TYR A N 1
ATOM 2231 C CA . TYR A 1 277 ? -7.721 -2.934 -29.088 1.00 93.62 277 TYR A CA 1
ATOM 2232 C C . TYR A 1 277 ? -8.657 -3.783 -28.222 1.00 93.62 277 TYR A C 1
ATOM 2234 O O . TYR A 1 277 ? -8.603 -3.741 -26.993 1.00 93.62 277 TYR A O 1
ATOM 2242 N N . GLY A 1 278 ? -9.557 -4.539 -28.856 1.00 93.56 278 GLY A N 1
ATOM 2243 C CA . GLY A 1 278 ? -10.570 -5.323 -28.146 1.00 93.56 278 GLY A CA 1
ATOM 2244 C C . GLY A 1 278 ? -11.479 -4.438 -27.296 1.00 93.56 278 GLY A C 1
ATOM 2245 O O . GLY A 1 278 ? -12.175 -3.574 -27.825 1.00 93.56 278 GLY A O 1
ATOM 2246 N N . PHE A 1 279 ? -11.473 -4.660 -25.982 1.00 94.38 279 PHE A N 1
ATOM 2247 C CA . PHE A 1 279 ? -12.270 -3.921 -24.995 1.00 94.38 279 PHE A CA 1
ATOM 2248 C C . PHE A 1 279 ? -11.536 -2.720 -24.358 1.00 94.38 279 PHE A C 1
ATOM 2250 O O . PHE A 1 279 ? -12.051 -2.123 -23.410 1.00 94.38 279 PHE A O 1
ATOM 2257 N N . VAL A 1 280 ? -10.349 -2.359 -24.855 1.00 95.69 280 VAL A N 1
ATOM 2258 C CA . VAL A 1 280 ? -9.569 -1.206 -24.379 1.00 95.69 280 VAL A CA 1
ATOM 2259 C C . VAL A 1 280 ? -9.544 -0.119 -25.453 1.00 95.69 280 VAL A C 1
ATOM 2261 O O . VAL A 1 280 ? -9.247 -0.394 -26.617 1.00 95.69 280 VAL A O 1
ATOM 2264 N N . HIS A 1 281 ? -9.823 1.115 -25.046 1.00 97.56 281 HIS A N 1
ATOM 2265 C CA . HIS A 1 281 ? -9.531 2.326 -25.805 1.00 97.56 281 HIS A CA 1
ATOM 2266 C C . HIS A 1 281 ? -8.236 2.951 -25.263 1.00 97.56 281 HIS A C 1
ATOM 2268 O O . HIS A 1 281 ? -8.068 3.076 -24.049 1.00 97.56 281 HIS A O 1
ATOM 2274 N N . VAL A 1 282 ? -7.305 3.305 -26.148 1.00 97.81 282 VAL A N 1
ATOM 2275 C CA . VAL A 1 282 ? -5.985 3.836 -25.789 1.00 97.81 282 VAL A CA 1
ATOM 2276 C C . VAL A 1 282 ? -5.781 5.195 -26.443 1.00 97.81 282 VAL A C 1
ATOM 2278 O O . VAL A 1 282 ? -5.943 5.338 -27.652 1.00 97.81 282 VAL A O 1
ATOM 2281 N N . ILE A 1 283 ? -5.375 6.169 -25.638 1.00 98.25 283 ILE A N 1
ATOM 2282 C CA . ILE A 1 283 ? -5.103 7.551 -26.027 1.00 98.25 283 ILE A CA 1
ATOM 2283 C C . ILE A 1 283 ? -3.616 7.827 -25.813 1.00 98.25 283 ILE A C 1
ATOM 2285 O O . ILE A 1 283 ? -3.054 7.483 -24.774 1.00 98.25 283 ILE A O 1
ATOM 2289 N N . SER A 1 284 ? -2.981 8.475 -26.782 1.00 97.12 284 SER A N 1
ATOM 2290 C CA . SER A 1 284 ? -1.614 8.976 -26.693 1.00 97.12 284 SER A CA 1
ATOM 2291 C C . SER A 1 284 ? -1.640 10.496 -26.783 1.00 97.12 284 SER A C 1
ATOM 2293 O O . SER A 1 284 ? -2.129 11.042 -27.772 1.00 97.12 284 SER A O 1
ATOM 2295 N N . LEU A 1 285 ? -1.113 11.165 -25.759 1.00 95.81 285 LEU A N 1
ATOM 2296 C CA . LEU A 1 285 ? -1.024 12.622 -25.666 1.00 95.81 285 LEU A CA 1
ATOM 2297 C C . LEU A 1 285 ? 0.409 13.117 -25.906 1.00 95.81 285 LEU A C 1
ATOM 2299 O O . LEU A 1 285 ? 1.379 12.443 -25.554 1.00 95.81 285 LEU A O 1
ATOM 2303 N N . SER A 1 286 ? 0.521 14.335 -26.435 1.00 91.88 286 SER A N 1
ATOM 2304 C CA . SER A 1 286 ? 1.738 15.146 -26.380 1.00 91.88 286 SER A CA 1
ATOM 2305 C C . SER A 1 286 ? 1.743 15.892 -25.048 1.00 91.88 286 SER A C 1
ATOM 2307 O O . SER A 1 286 ? 0.901 16.763 -24.825 1.00 91.88 286 SER A O 1
ATOM 2309 N N . CYS A 1 287 ? 2.696 15.565 -24.172 1.00 89.38 287 CYS A N 1
ATOM 2310 C CA . CYS A 1 287 ? 2.957 16.323 -22.939 1.00 89.38 287 CYS A CA 1
ATOM 2311 C C . CYS A 1 287 ? 3.819 17.573 -23.187 1.00 89.38 287 CYS A C 1
ATOM 2313 O O . CYS A 1 287 ? 4.132 18.303 -22.251 1.00 89.38 287 CYS A O 1
ATOM 2315 N N . GLU A 1 288 ? 4.164 17.842 -24.447 1.00 84.19 288 GLU A N 1
ATOM 2316 C CA . GLU A 1 288 ? 5.121 18.877 -24.824 1.00 84.19 288 GLU A CA 1
ATOM 2317 C C . GLU A 1 288 ? 4.486 20.031 -25.607 1.00 84.19 288 GLU A C 1
ATOM 2319 O O . GLU A 1 288 ? 5.009 21.141 -25.559 1.00 84.19 288 GLU A O 1
ATOM 2324 N N . SER A 1 289 ? 3.378 19.799 -26.329 1.00 85.25 289 SER A N 1
ATOM 2325 C CA . SER A 1 289 ? 2.830 20.787 -27.270 1.00 85.25 289 SER A CA 1
ATOM 2326 C C . SER A 1 289 ? 1.302 20.813 -27.404 1.00 85.25 289 SER A C 1
ATOM 2328 O O . SER A 1 289 ? 0.625 19.807 -27.189 1.00 85.25 289 SER A O 1
ATOM 2330 N N . ASP A 1 290 ? 0.769 21.957 -27.850 1.00 85.50 290 ASP A N 1
ATOM 2331 C CA . ASP A 1 290 ? -0.623 22.141 -28.317 1.00 85.50 290 ASP A CA 1
ATOM 2332 C C . ASP A 1 290 ? -1.698 22.096 -27.214 1.00 85.50 290 ASP A C 1
ATOM 2334 O O . ASP A 1 290 ? -2.839 21.663 -27.417 1.00 85.50 290 ASP A O 1
ATOM 2338 N N . PHE A 1 291 ? -1.313 22.587 -26.034 1.00 90.19 291 PHE A N 1
ATOM 2339 C CA . PHE A 1 291 ? -2.168 22.875 -24.881 1.00 90.19 291 PHE A CA 1
ATOM 2340 C C . PHE A 1 291 ? -1.686 24.160 -24.159 1.00 90.19 291 PHE A C 1
ATOM 2342 O O . PHE A 1 291 ? -0.584 24.645 -24.438 1.00 90.19 291 PHE A O 1
ATOM 2349 N N . PRO A 1 292 ? -2.466 24.762 -23.238 1.00 88.56 292 PRO A N 1
ATOM 2350 C CA . PRO A 1 292 ? -2.065 26.006 -22.582 1.00 88.56 292 PRO A CA 1
ATOM 2351 C C . PRO A 1 292 ? -0.816 25.807 -21.715 1.00 88.56 292 PRO A C 1
ATOM 2353 O O . PRO A 1 292 ? -0.764 24.886 -20.900 1.00 88.56 292 PRO A O 1
ATOM 2356 N N . ASN A 1 293 ? 0.172 26.692 -21.871 1.00 83.19 293 ASN A N 1
ATOM 2357 C CA . ASN A 1 293 ? 1.477 26.633 -21.195 1.00 83.19 293 ASN A CA 1
ATOM 2358 C C . ASN A 1 293 ? 2.278 25.337 -21.464 1.00 83.19 293 ASN A C 1
ATOM 2360 O O . ASN A 1 293 ? 3.011 24.871 -20.591 1.00 83.19 293 ASN A O 1
ATOM 2364 N N . ALA A 1 294 ? 2.136 24.741 -22.653 1.00 81.88 294 ALA A N 1
ATOM 2365 C CA . ALA A 1 294 ? 2.872 23.536 -23.032 1.00 81.88 294 ALA A CA 1
ATOM 2366 C C . ALA A 1 294 ? 4.410 23.747 -23.054 1.00 81.88 294 ALA A C 1
ATOM 2368 O O . ALA A 1 294 ? 4.858 24.769 -23.586 1.00 81.88 294 ALA A O 1
ATOM 2369 N N . PRO A 1 295 ? 5.225 22.804 -22.523 1.00 76.81 295 PRO A N 1
ATOM 2370 C CA . PRO A 1 295 ? 6.676 22.971 -22.346 1.00 76.81 295 PRO A CA 1
ATOM 2371 C C . PRO A 1 295 ? 7.468 23.374 -23.598 1.00 76.81 295 PRO A C 1
ATOM 2373 O O . PRO A 1 295 ? 8.425 24.134 -23.496 1.00 76.81 295 PRO A O 1
ATOM 2376 N N . SER A 1 296 ? 7.071 22.895 -24.778 1.00 73.62 296 SER A N 1
ATOM 2377 C CA . SER A 1 296 ? 7.709 23.193 -26.069 1.00 73.62 296 SER A CA 1
ATOM 2378 C C . SER A 1 296 ? 6.879 24.136 -26.955 1.00 73.62 296 SER A C 1
ATOM 2380 O O . SER A 1 296 ? 7.120 24.227 -28.160 1.00 73.62 296 SER A O 1
ATOM 2382 N N . GLY A 1 297 ? 5.897 24.844 -26.387 1.00 76.00 297 GLY A N 1
ATOM 2383 C CA . GLY A 1 297 ? 5.001 25.736 -27.126 1.00 76.00 297 GLY A CA 1
ATOM 2384 C C . GLY A 1 297 ? 3.935 24.991 -27.938 1.00 76.00 297 GLY A C 1
ATOM 2385 O O . GLY A 1 297 ? 3.499 23.907 -27.571 1.00 76.00 297 GLY A O 1
ATOM 2386 N N . ASN A 1 298 ? 3.469 25.579 -29.042 1.00 76.44 298 ASN A N 1
ATOM 2387 C CA . ASN A 1 298 ? 2.397 25.010 -29.868 1.00 76.44 298 ASN A CA 1
ATOM 2388 C C . ASN A 1 298 ? 2.861 24.845 -31.320 1.00 76.44 298 ASN A C 1
ATOM 2390 O O . ASN A 1 298 ? 3.536 25.722 -31.858 1.00 76.44 298 ASN A O 1
ATOM 2394 N N . LEU A 1 299 ? 2.489 23.728 -31.947 1.00 74.19 299 LEU A N 1
ATOM 2395 C CA . LEU A 1 299 ? 2.740 23.433 -33.362 1.00 74.19 299 LEU A CA 1
ATOM 2396 C C . LEU A 1 299 ? 1.568 23.873 -34.257 1.00 74.19 299 LEU A C 1
ATOM 2398 O O . LEU A 1 299 ? 1.754 24.058 -35.459 1.00 74.19 299 LEU A O 1
ATOM 2402 N N . LEU A 1 300 ? 0.376 24.011 -33.668 1.00 81.62 300 LEU A N 1
ATOM 2403 C CA . LEU A 1 300 ? -0.869 24.482 -34.272 1.00 81.62 300 LEU A CA 1
ATOM 2404 C C . LEU A 1 300 ? -1.470 25.618 -33.425 1.00 81.62 300 LEU A C 1
ATOM 2406 O O . LEU A 1 300 ? -1.360 26.784 -33.786 1.00 81.62 300 LEU A O 1
ATOM 2410 N N . ASP A 1 301 ? -2.083 25.270 -32.291 1.00 85.75 301 ASP A N 1
ATOM 2411 C CA . ASP A 1 301 ? -2.652 26.193 -31.304 1.00 85.75 301 ASP A CA 1
ATOM 2412 C C . ASP A 1 301 ? -2.834 25.488 -29.948 1.00 85.75 301 ASP A C 1
ATOM 2414 O O . ASP A 1 301 ? -3.192 24.308 -29.879 1.00 85.75 301 ASP A O 1
ATOM 2418 N N . SER A 1 302 ? -2.682 26.287 -28.892 1.00 85.62 302 SER A N 1
ATOM 2419 C CA . SER A 1 302 ? -2.902 26.030 -27.467 1.00 85.62 302 SER A CA 1
ATOM 2420 C C . SER A 1 302 ? -4.224 25.365 -27.062 1.00 85.62 302 SER A C 1
ATOM 2422 O O . SER A 1 302 ? -4.343 24.918 -25.924 1.00 85.62 302 SER A O 1
ATOM 2424 N N . THR A 1 303 ? -5.234 25.283 -27.929 1.00 90.00 303 THR A N 1
ATOM 2425 C CA . THR A 1 303 ? -6.508 24.608 -27.632 1.00 90.00 303 THR A CA 1
ATOM 2426 C C . THR A 1 303 ? -6.713 23.316 -28.426 1.00 90.00 303 THR A C 1
ATOM 2428 O O . THR A 1 303 ? -7.627 22.545 -28.114 1.00 90.00 303 THR A O 1
ATOM 2431 N N . THR A 1 304 ? -5.870 23.038 -29.427 1.00 92.06 304 THR A N 1
ATOM 2432 C CA . THR A 1 304 ? -6.132 22.006 -30.444 1.00 92.06 304 THR A CA 1
ATOM 2433 C C . THR A 1 304 ? -6.167 20.602 -29.847 1.00 92.06 304 THR A C 1
ATOM 2435 O O . THR A 1 304 ? -7.163 19.890 -30.009 1.00 92.06 304 THR A O 1
ATOM 2438 N N . GLN A 1 305 ? -5.124 20.202 -29.108 1.00 94.56 305 GLN A N 1
ATOM 2439 C CA . GLN A 1 305 ? -5.072 18.872 -28.493 1.00 94.56 305 GLN A CA 1
ATOM 2440 C C . GLN A 1 305 ? -6.161 18.719 -27.419 1.00 94.56 305 GLN A C 1
ATOM 2442 O O . GLN A 1 305 ? -6.824 17.686 -27.337 1.00 94.56 305 GLN A O 1
ATOM 2447 N N . VAL A 1 306 ? -6.394 19.773 -26.633 1.00 96.06 306 VAL A N 1
ATOM 2448 C CA . VAL A 1 306 ? -7.405 19.815 -25.564 1.00 96.06 306 VAL A CA 1
ATOM 2449 C C . VAL A 1 306 ? -8.822 19.616 -26.117 1.00 96.06 306 VAL A C 1
ATOM 2451 O O . VAL A 1 306 ? -9.629 18.896 -25.527 1.00 96.06 306 VAL A O 1
ATOM 2454 N N . ASN A 1 307 ? -9.145 20.232 -27.255 1.00 96.75 307 ASN A N 1
ATOM 2455 C CA . ASN A 1 307 ? -10.458 20.115 -27.887 1.00 96.75 307 ASN A CA 1
ATOM 2456 C C . ASN A 1 307 ? -10.628 18.793 -28.650 1.00 96.75 307 ASN A C 1
ATOM 2458 O O . ASN A 1 307 ? -11.713 18.209 -28.600 1.00 96.75 307 ASN A O 1
ATOM 2462 N N . TRP A 1 308 ? -9.560 18.267 -29.261 1.00 97.56 308 TRP A N 1
ATOM 2463 C CA . TRP A 1 308 ? -9.544 16.900 -29.788 1.00 97.56 308 TRP A CA 1
ATOM 2464 C C . TRP A 1 308 ? -9.824 15.867 -28.682 1.00 97.56 308 TRP A C 1
ATOM 2466 O O . TRP A 1 308 ? -10.760 15.080 -28.811 1.00 97.56 308 TRP A O 1
ATOM 2476 N N . LEU A 1 309 ? -9.104 15.931 -27.557 1.00 98.06 309 LEU A N 1
ATOM 2477 C CA . LEU A 1 309 ? -9.238 14.990 -26.440 1.00 98.06 309 LEU A CA 1
ATOM 2478 C C . LEU A 1 309 ? -10.658 14.968 -25.849 1.00 98.06 309 LEU A C 1
ATOM 2480 O O . LEU A 1 309 ? -11.196 13.902 -25.555 1.00 98.06 309 LEU A O 1
ATOM 2484 N N . LYS A 1 310 ? -11.305 16.136 -25.716 1.00 97.81 310 LYS A N 1
ATOM 2485 C CA . LYS A 1 310 ? -12.710 16.232 -25.272 1.00 97.81 310 LYS A CA 1
ATOM 2486 C C . LYS A 1 310 ? -13.680 15.518 -26.217 1.00 97.81 310 LYS A C 1
ATOM 2488 O O . LYS A 1 310 ? -14.690 15.008 -25.736 1.00 97.81 310 LYS A O 1
ATOM 2493 N N . LYS A 1 311 ? -13.408 15.533 -27.528 1.00 97.81 311 LYS A N 1
ATOM 2494 C CA . LYS A 1 311 ? -14.236 14.918 -28.579 1.00 97.81 311 LYS A CA 1
ATOM 2495 C C . LYS A 1 311 ? -13.995 13.411 -28.677 1.00 97.81 311 LYS A C 1
ATOM 2497 O O . LYS A 1 311 ? -14.956 12.659 -28.788 1.00 97.81 311 LYS A O 1
ATOM 2502 N N . ASP A 1 312 ? -12.735 12.993 -28.602 1.00 98.19 312 ASP A N 1
ATOM 2503 C CA . ASP A 1 312 ? -12.309 11.592 -28.612 1.00 98.19 312 ASP A CA 1
ATOM 2504 C C . ASP A 1 312 ? -12.896 10.839 -27.405 1.00 98.19 312 ASP A C 1
ATOM 2506 O O . ASP A 1 312 ? -13.677 9.906 -27.582 1.00 98.19 312 ASP A O 1
ATOM 2510 N N . LEU A 1 313 ? -12.684 11.347 -26.181 1.00 98.06 313 LEU A N 1
ATOM 2511 C CA . LEU A 1 313 ? -13.262 10.773 -24.957 1.00 98.06 313 LEU A CA 1
ATOM 2512 C C . LEU A 1 313 ? -14.801 10.779 -24.936 1.00 98.06 313 LEU A C 1
ATOM 2514 O O . LEU A 1 313 ? -15.403 9.852 -24.395 1.00 98.06 313 LEU A O 1
ATOM 2518 N N . ALA A 1 314 ? -15.453 11.780 -25.541 1.00 97.31 314 ALA A N 1
ATOM 2519 C CA . ALA A 1 314 ? -16.914 11.813 -25.665 1.00 97.31 314 ALA A CA 1
ATOM 2520 C C . ALA A 1 314 ? -17.471 10.740 -26.621 1.00 97.31 314 ALA A C 1
ATOM 2522 O O . ALA A 1 314 ? -18.633 10.361 -26.492 1.00 97.31 314 ALA A O 1
ATOM 2523 N N . ALA A 1 315 ? -16.661 10.239 -27.559 1.00 96.31 315 ALA A N 1
ATOM 2524 C CA . ALA A 1 315 ? -17.043 9.173 -28.484 1.00 96.31 315 ALA A CA 1
ATOM 2525 C C . ALA A 1 315 ? -16.825 7.755 -27.911 1.00 96.31 315 ALA A C 1
ATOM 2527 O O . ALA A 1 315 ? -17.241 6.770 -28.529 1.00 96.31 315 ALA A O 1
ATOM 2528 N N . VAL A 1 316 ? -16.193 7.615 -26.736 1.00 96.94 316 VAL A N 1
ATOM 2529 C CA . VAL A 1 316 ? -15.892 6.306 -26.136 1.00 96.94 316 VAL A CA 1
ATOM 2530 C C . VAL A 1 316 ? -17.149 5.659 -25.551 1.00 96.94 316 VAL A C 1
ATOM 2532 O O . VAL A 1 316 ? -17.574 5.945 -24.430 1.00 96.94 316 VAL A O 1
ATOM 2535 N N . ASN A 1 317 ? -17.708 4.689 -26.274 1.00 96.56 317 ASN A N 1
ATOM 2536 C CA . ASN A 1 317 ? -18.760 3.829 -25.743 1.00 96.56 317 ASN A CA 1
ATOM 2537 C C . ASN A 1 317 ? -18.183 2.814 -24.735 1.00 96.56 317 ASN A C 1
ATOM 2539 O O . ASN A 1 317 ? -17.764 1.715 -25.106 1.00 96.56 317 ASN A O 1
ATOM 2543 N N . ARG A 1 318 ? -18.231 3.159 -23.441 1.00 91.81 318 ARG A N 1
ATOM 2544 C CA . ARG A 1 318 ? -17.741 2.328 -22.322 1.00 91.81 318 ARG A CA 1
ATOM 2545 C C . ARG A 1 318 ? -18.459 0.974 -22.161 1.00 91.81 318 ARG A C 1
ATOM 2547 O O . ARG A 1 318 ? -17.953 0.112 -21.449 1.00 91.81 318 ARG A O 1
ATOM 2554 N N . ALA A 1 319 ? -19.591 0.725 -22.829 1.00 92.50 319 ALA A N 1
ATOM 2555 C CA . ALA A 1 319 ? -20.160 -0.627 -22.893 1.00 92.50 319 ALA A CA 1
ATOM 2556 C C . ALA A 1 319 ? -19.331 -1.552 -23.809 1.00 92.50 319 ALA A C 1
ATOM 2558 O O . ALA A 1 319 ? -19.211 -2.749 -23.544 1.00 92.50 319 ALA A O 1
ATOM 2559 N N . ILE A 1 320 ? -18.708 -0.994 -24.850 1.00 93.12 320 ILE A N 1
ATOM 2560 C CA . ILE A 1 320 ? -17.857 -1.716 -25.802 1.00 93.12 320 ILE A CA 1
ATOM 2561 C C . ILE A 1 320 ? -16.399 -1.696 -25.323 1.00 93.12 320 ILE A C 1
ATOM 2563 O O . ILE A 1 320 ? -15.794 -2.754 -25.154 1.00 93.12 320 ILE A O 1
ATOM 2567 N N . THR A 1 321 ? -15.859 -0.508 -25.041 1.00 94.44 321 THR A N 1
ATOM 2568 C CA . THR A 1 321 ? -14.502 -0.288 -24.515 1.00 94.44 321 THR A CA 1
ATOM 2569 C C . THR A 1 321 ? -14.550 0.218 -23.064 1.00 94.44 321 THR A C 1
ATOM 2571 O O . THR A 1 321 ? -14.361 1.407 -22.811 1.00 94.44 321 THR A O 1
ATOM 2574 N N . PRO A 1 322 ? -14.843 -0.652 -22.072 1.00 92.44 322 PRO A N 1
ATOM 2575 C CA . PRO A 1 322 ? -14.947 -0.259 -20.664 1.00 92.44 322 PRO A CA 1
ATOM 2576 C C . PRO A 1 322 ? -13.655 0.305 -20.078 1.00 92.44 322 PRO A C 1
ATOM 2578 O O . PRO A 1 322 ? -13.747 1.102 -19.151 1.00 92.44 322 PRO A O 1
ATOM 2581 N N . TRP A 1 323 ? -12.490 -0.069 -20.612 1.00 94.50 323 TRP A N 1
ATOM 2582 C CA . TRP A 1 323 ? -11.195 0.452 -20.177 1.00 94.50 323 TRP A CA 1
ATOM 2583 C C . TRP A 1 323 ? -10.717 1.578 -21.094 1.00 94.50 323 TRP A C 1
ATOM 2585 O O . TRP A 1 323 ? -10.640 1.393 -22.310 1.00 94.50 323 TRP A O 1
ATOM 2595 N N . VAL A 1 324 ? -10.335 2.706 -20.499 1.00 97.06 324 VAL A N 1
ATOM 2596 C CA . VAL A 1 324 ? -9.651 3.824 -21.151 1.00 97.06 324 VAL A CA 1
ATOM 2597 C C . VAL A 1 324 ? -8.277 4.013 -20.519 1.00 97.06 324 VAL A C 1
ATOM 2599 O O . VAL A 1 324 ? -8.159 4.257 -19.317 1.00 97.06 324 VAL A O 1
ATOM 2602 N N . VAL A 1 325 ? -7.240 3.916 -21.349 1.00 96.81 325 VAL A N 1
ATOM 2603 C CA . VAL A 1 325 ? -5.833 4.072 -20.961 1.00 96.81 325 VAL A CA 1
ATOM 2604 C C . VAL A 1 325 ? -5.255 5.289 -21.674 1.00 96.81 325 VAL A C 1
ATOM 2606 O O . VAL A 1 325 ? -5.322 5.373 -22.897 1.00 96.81 325 VAL A O 1
ATOM 2609 N N . VAL A 1 326 ? -4.659 6.217 -20.929 1.00 96.81 326 VAL A N 1
ATOM 2610 C CA . VAL A 1 326 ? -3.912 7.355 -21.482 1.00 96.81 326 VAL A CA 1
ATOM 2611 C C . VAL A 1 326 ? -2.417 7.123 -21.277 1.00 96.81 326 VAL A C 1
ATOM 2613 O O . VAL A 1 326 ? -1.990 6.829 -20.163 1.00 96.81 326 VAL A O 1
ATOM 2616 N N . GLN A 1 327 ? -1.619 7.311 -22.328 1.00 95.69 327 GLN A N 1
ATOM 2617 C CA . GLN A 1 327 ? -0.179 7.537 -22.211 1.00 95.69 327 GLN A CA 1
ATOM 2618 C C . GLN A 1 327 ? 0.180 8.993 -22.526 1.00 95.69 327 GLN A C 1
ATOM 2620 O O . GLN A 1 327 ? -0.431 9.629 -23.387 1.00 95.69 327 GLN A O 1
ATOM 2625 N N . CYS A 1 328 ? 1.204 9.496 -21.850 1.00 91.94 328 CYS A N 1
ATOM 2626 C CA . CYS A 1 328 ? 1.877 10.761 -22.128 1.00 91.94 328 CYS A CA 1
ATOM 2627 C C . CYS A 1 328 ? 3.372 10.587 -21.816 1.00 91.94 328 CYS A C 1
ATOM 2629 O O . CYS A 1 328 ? 3.773 9.512 -21.373 1.00 91.94 328 CYS A O 1
ATOM 2631 N N . HIS A 1 329 ? 4.194 11.616 -22.018 1.00 92.19 329 HIS A N 1
ATOM 2632 C CA . HIS A 1 329 ? 5.601 11.568 -21.610 1.00 92.19 329 HIS A CA 1
ATOM 2633 C C . HIS A 1 329 ? 5.797 12.012 -20.151 1.00 92.19 329 HIS A C 1
ATOM 2635 O O . HIS A 1 329 ? 5.971 11.164 -19.280 1.00 92.19 329 HIS A O 1
ATOM 2641 N N . ARG A 1 330 ? 5.705 13.318 -19.858 1.00 86.94 330 ARG A N 1
ATOM 2642 C CA . ARG A 1 330 ? 5.929 13.865 -18.506 1.00 86.94 330 ARG A CA 1
ATOM 2643 C C . ARG A 1 330 ? 4.835 13.478 -17.502 1.00 86.94 330 ARG A C 1
ATOM 2645 O O . ARG A 1 330 ? 3.658 13.706 -17.799 1.00 86.94 330 ARG A O 1
ATOM 2652 N N . PRO A 1 331 ? 5.176 13.020 -16.283 1.00 81.00 331 PRO A N 1
ATOM 2653 C CA . PRO A 1 331 ? 4.196 12.780 -15.232 1.00 81.00 331 PRO A CA 1
ATOM 2654 C C . PRO A 1 331 ? 3.595 14.090 -14.707 1.00 81.00 331 PRO A C 1
ATOM 2656 O O . PRO A 1 331 ? 4.215 15.154 -14.696 1.00 81.00 331 PRO A O 1
ATOM 2659 N N . TRP A 1 332 ? 2.353 14.012 -14.233 1.00 74.38 332 TRP A N 1
ATOM 2660 C CA . TRP A 1 332 ? 1.624 15.158 -13.668 1.00 74.38 332 TRP A CA 1
ATOM 2661 C C . TRP A 1 332 ? 1.797 15.297 -12.150 1.00 74.38 332 TRP A C 1
ATOM 2663 O O . TRP A 1 332 ? 1.471 16.339 -11.578 1.00 74.38 332 TRP A O 1
ATOM 2673 N N . LYS A 1 333 ? 2.241 14.213 -11.505 1.00 57.53 333 LYS A N 1
ATOM 2674 C CA . LYS A 1 333 ? 2.504 14.052 -10.072 1.00 57.53 333 LYS A CA 1
ATOM 2675 C C . LYS A 1 333 ? 3.590 12.984 -9.930 1.00 57.53 333 LYS A C 1
ATOM 2677 O O . LYS A 1 333 ? 3.485 11.943 -10.576 1.00 57.53 333 LYS A O 1
ATOM 2682 N N . GLY A 1 334 ? 4.556 13.216 -9.055 1.00 54.16 334 GLY A N 1
ATOM 2683 C CA . GLY A 1 334 ? 5.628 12.283 -8.716 1.00 54.16 334 GLY A CA 1
ATOM 2684 C C . GLY A 1 334 ? 6.410 12.811 -7.517 1.00 54.16 334 GLY A C 1
ATOM 2685 O O . GLY A 1 334 ? 6.304 13.992 -7.183 1.00 54.16 334 GLY A O 1
ATOM 2686 N N . SER A 1 335 ? 7.175 11.942 -6.866 1.00 51.62 335 SER A N 1
ATOM 2687 C CA . SER A 1 335 ? 7.917 12.247 -5.634 1.00 51.62 335 SER A CA 1
ATOM 2688 C C . SER A 1 335 ? 9.086 13.230 -5.810 1.00 51.62 335 SER A C 1
ATOM 2690 O O . SER A 1 335 ? 9.568 13.791 -4.826 1.00 51.62 335 SER A O 1
ATOM 2692 N N . THR A 1 336 ? 9.526 13.484 -7.045 1.00 48.50 336 THR A N 1
ATOM 2693 C CA . THR A 1 336 ? 10.566 14.470 -7.374 1.00 48.50 336 THR A CA 1
ATOM 2694 C C . THR A 1 336 ? 10.061 15.912 -7.195 1.00 48.50 336 THR A C 1
ATOM 2696 O O . THR A 1 336 ? 9.015 16.253 -7.756 1.00 48.50 336 THR A O 1
ATOM 2699 N N . PRO A 1 337 ? 10.789 16.804 -6.495 1.00 45.59 337 PRO A N 1
ATOM 2700 C CA . PRO A 1 337 ? 10.471 18.231 -6.468 1.00 45.59 337 PRO A CA 1
ATOM 2701 C C . PRO A 1 337 ? 10.454 18.860 -7.870 1.00 45.59 337 PRO A C 1
ATOM 2703 O O . PRO A 1 337 ? 11.186 18.445 -8.768 1.00 45.59 337 PRO A O 1
ATOM 2706 N N . VAL A 1 338 ? 9.633 19.899 -8.056 1.00 48.59 338 VAL A N 1
ATOM 2707 C CA . VAL A 1 338 ? 9.510 20.617 -9.343 1.00 48.59 338 VAL A CA 1
ATOM 2708 C C . VAL A 1 338 ? 10.795 21.383 -9.700 1.00 48.59 338 VAL A C 1
ATOM 2710 O O . VAL A 1 338 ? 11.080 21.585 -10.874 1.00 48.59 338 VAL A O 1
ATOM 2713 N N . GLU A 1 339 ? 11.583 21.770 -8.694 1.00 39.50 339 GLU A N 1
ATOM 2714 C CA . GLU A 1 339 ? 12.728 22.690 -8.812 1.00 39.50 339 GLU A CA 1
ATOM 2715 C C . GLU A 1 339 ? 14.090 21.987 -8.974 1.00 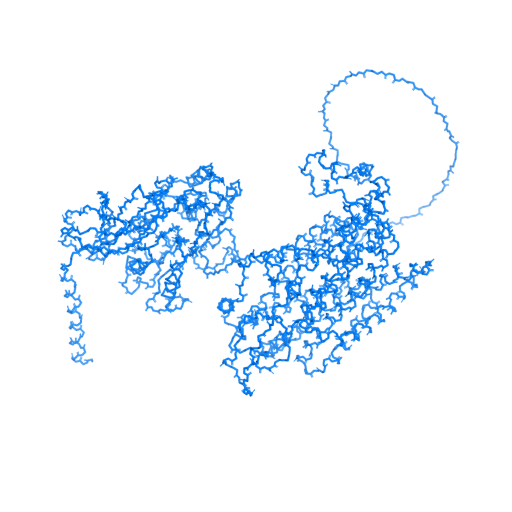39.50 339 GLU A C 1
ATOM 2717 O O . GLU A 1 339 ? 15.123 22.642 -9.122 1.00 39.50 339 GLU A O 1
ATOM 2722 N N . THR A 1 340 ? 14.141 20.652 -8.911 1.00 36.38 340 THR A N 1
ATOM 2723 C CA . THR A 1 340 ? 15.425 19.935 -8.873 1.00 36.38 340 THR A CA 1
ATOM 2724 C C . THR A 1 340 ? 16.155 19.887 -10.224 1.00 36.38 340 THR A C 1
ATOM 2726 O O . THR A 1 340 ? 15.880 19.018 -11.044 1.00 36.38 340 THR A O 1
ATOM 2729 N N . ILE A 1 341 ? 17.224 20.696 -10.307 1.00 42.34 341 ILE A N 1
ATOM 2730 C CA . ILE A 1 341 ? 18.547 20.392 -10.909 1.00 42.34 341 ILE A CA 1
ATOM 2731 C C . ILE A 1 341 ? 18.812 20.844 -12.366 1.00 42.34 341 ILE A C 1
ATOM 2733 O O . ILE A 1 341 ? 18.319 20.264 -13.323 1.00 42.34 341 ILE A O 1
ATOM 2737 N N . LEU A 1 342 ? 19.730 21.823 -12.479 1.00 35.91 342 LEU A N 1
ATOM 2738 C CA . LEU A 1 342 ? 20.873 22.010 -13.415 1.00 35.91 342 LEU A CA 1
ATOM 2739 C C . LEU A 1 342 ? 20.754 21.765 -14.942 1.00 35.91 342 LEU A C 1
ATOM 2741 O O . LEU A 1 342 ? 21.730 22.028 -15.641 1.00 35.91 342 LEU A O 1
ATOM 2745 N N . SER A 1 343 ? 19.625 21.318 -15.490 1.00 38.41 343 SER A N 1
ATOM 2746 C CA . SER A 1 343 ? 19.494 20.959 -16.917 1.00 38.41 343 SER A CA 1
ATOM 2747 C C . SER A 1 343 ? 18.188 21.427 -17.579 1.00 38.41 343 SER A C 1
ATOM 2749 O O . SER A 1 343 ? 17.735 20.826 -18.544 1.00 38.41 343 SER A O 1
ATOM 2751 N N . GLY A 1 344 ? 17.581 22.509 -17.081 1.00 41.25 344 GLY A N 1
ATOM 2752 C CA . GLY A 1 344 ? 16.558 23.304 -17.787 1.00 41.25 344 GLY A CA 1
ATOM 2753 C C . GLY A 1 344 ? 15.126 22.743 -17.852 1.00 41.25 344 GLY A C 1
ATOM 2754 O O . GLY A 1 344 ? 14.180 23.526 -17.806 1.00 41.25 344 GLY A O 1
ATOM 2755 N N . GLY A 1 345 ? 14.945 21.423 -17.926 1.00 50.03 345 GLY A N 1
ATOM 2756 C CA . GLY A 1 345 ? 13.628 20.788 -18.074 1.00 50.03 345 GLY A CA 1
ATOM 2757 C C . GLY A 1 345 ? 12.801 20.688 -16.780 1.00 50.03 345 GLY A C 1
ATOM 2758 O O . GLY A 1 345 ? 13.327 20.392 -15.709 1.00 50.03 345 GLY A O 1
ATOM 2759 N N . VAL A 1 346 ? 11.476 20.867 -16.883 1.00 53.59 346 VAL A N 1
ATOM 2760 C CA . VAL A 1 346 ? 10.540 20.725 -15.749 1.00 53.59 346 VAL A CA 1
ATOM 2761 C C . VAL A 1 346 ? 10.109 19.259 -15.580 1.00 53.59 346 VAL A C 1
ATOM 2763 O O . VAL A 1 346 ? 9.437 18.703 -16.451 1.00 53.59 346 VAL A O 1
ATOM 2766 N N . ILE A 1 347 ? 10.487 18.637 -14.457 1.00 62.00 347 ILE A N 1
ATOM 2767 C CA . ILE A 1 347 ? 10.370 17.179 -14.236 1.00 62.00 347 ILE A CA 1
ATOM 2768 C C . ILE A 1 347 ? 8.911 16.707 -14.094 1.00 62.00 347 ILE A C 1
ATOM 2770 O O . ILE A 1 347 ? 8.490 15.733 -14.714 1.00 62.00 347 ILE A O 1
ATOM 2774 N N . ASN A 1 348 ? 8.114 17.393 -13.275 1.00 67.62 348 ASN A N 1
ATOM 2775 C CA . ASN A 1 348 ? 6.659 17.216 -13.259 1.00 67.62 348 ASN A CA 1
ATOM 2776 C C . ASN A 1 348 ? 6.031 18.244 -14.209 1.00 67.62 348 ASN A C 1
ATOM 2778 O O . ASN A 1 348 ? 6.535 19.358 -14.315 1.00 67.62 348 ASN A O 1
ATOM 2782 N N . CYS A 1 349 ? 4.889 17.934 -14.829 1.00 75.19 349 CYS A N 1
ATOM 2783 C CA . CYS A 1 349 ? 4.196 18.864 -15.727 1.00 75.19 349 CYS A CA 1
ATOM 2784 C C . CYS A 1 349 ? 2.876 19.427 -15.142 1.00 75.19 349 CYS A C 1
ATOM 2786 O O . CYS A 1 349 ? 1.791 18.930 -15.471 1.00 75.19 349 CYS A O 1
ATOM 2788 N N . PRO A 1 350 ? 2.918 20.502 -14.320 1.00 72.38 350 PRO A N 1
ATOM 2789 C CA . PRO A 1 350 ? 1.728 21.233 -13.876 1.00 72.38 350 PRO A CA 1
ATOM 2790 C C . PRO A 1 350 ? 0.835 21.735 -15.017 1.00 72.38 350 PRO A C 1
ATOM 2792 O O . PRO A 1 350 ? -0.385 21.710 -14.880 1.00 72.38 350 PRO A O 1
ATOM 2795 N N . ALA A 1 351 ? 1.415 22.149 -16.150 1.00 81.25 351 ALA A N 1
ATOM 2796 C CA . ALA A 1 351 ? 0.653 22.611 -17.312 1.00 81.25 351 ALA A CA 1
ATOM 2797 C C . ALA A 1 351 ? -0.177 21.478 -17.940 1.00 81.25 351 ALA A C 1
ATOM 2799 O O . ALA A 1 351 ? -1.382 21.627 -18.131 1.00 81.25 351 ALA A O 1
ATOM 2800 N N . CYS A 1 352 ? 0.433 20.307 -18.155 1.00 83.69 352 CYS A N 1
ATOM 2801 C CA . CYS A 1 352 ? -0.253 19.102 -18.622 1.00 83.69 352 CYS A CA 1
ATOM 2802 C C . CYS A 1 352 ? -1.378 18.708 -17.653 1.00 83.69 352 CYS A C 1
ATOM 2804 O O . CYS A 1 352 ? -2.498 18.409 -18.067 1.00 83.69 352 CYS A O 1
ATOM 2806 N N . ARG A 1 353 ? -1.099 18.767 -16.342 1.00 81.38 353 ARG A N 1
ATOM 2807 C CA . ARG A 1 353 ? -2.092 18.512 -15.296 1.00 81.38 353 ARG A CA 1
ATOM 2808 C C . ARG A 1 353 ? -3.279 19.477 -15.403 1.00 81.38 353 ARG A C 1
ATOM 2810 O O . ARG A 1 353 ? -4.417 19.021 -15.432 1.00 81.38 353 ARG A O 1
ATOM 2817 N N . ALA A 1 354 ? -3.029 20.782 -15.503 1.00 81.56 354 ALA A N 1
ATOM 2818 C CA . ALA A 1 354 ? -4.071 21.802 -15.623 1.00 81.56 354 ALA A CA 1
ATOM 2819 C C . ALA A 1 354 ? -4.893 21.665 -16.920 1.00 81.56 354 ALA A C 1
ATOM 2821 O O . ALA A 1 354 ? -6.110 21.835 -16.894 1.00 81.56 354 ALA A O 1
ATOM 2822 N N . ALA A 1 355 ? -4.249 21.313 -18.036 1.00 86.25 355 ALA A N 1
ATOM 2823 C CA . ALA A 1 355 ? -4.904 21.129 -19.328 1.00 86.25 355 ALA A CA 1
ATOM 2824 C C . ALA A 1 355 ? -5.774 19.861 -19.400 1.00 86.25 355 ALA A C 1
ATOM 2826 O O . ALA A 1 355 ? -6.817 19.874 -20.059 1.00 86.25 355 ALA A O 1
ATOM 2827 N N . PHE A 1 356 ? -5.358 18.767 -18.748 1.00 90.12 356 PHE A N 1
ATOM 2828 C CA . PHE A 1 356 ? -5.912 17.434 -19.004 1.00 90.12 356 PHE A CA 1
ATOM 2829 C C . PHE A 1 356 ? -6.562 16.738 -17.790 1.00 90.12 356 PHE A C 1
ATOM 2831 O O . PHE A 1 356 ? -7.515 15.984 -17.994 1.00 90.12 356 PHE A O 1
ATOM 2838 N N . GLU A 1 357 ? -6.138 16.982 -16.539 1.00 84.62 357 GLU A N 1
ATOM 2839 C CA . GLU A 1 357 ? -6.605 16.217 -15.359 1.00 84.62 357 GLU A CA 1
ATOM 2840 C C . GLU A 1 357 ? -8.134 16.256 -15.200 1.00 84.62 357 GLU A C 1
ATOM 2842 O O . GLU A 1 357 ? -8.776 15.211 -15.083 1.00 84.62 357 GLU A O 1
ATOM 2847 N N . ALA A 1 358 ? -8.738 17.444 -15.286 1.00 80.06 358 ALA A N 1
ATOM 2848 C CA . ALA A 1 358 ? -10.189 17.608 -15.178 1.00 80.06 358 ALA A CA 1
ATOM 2849 C C . ALA A 1 358 ? -10.968 16.893 -16.303 1.00 80.06 358 ALA A C 1
ATOM 2851 O O . ALA A 1 358 ? -12.097 16.450 -16.092 1.00 80.06 358 ALA A O 1
ATOM 2852 N N . ILE A 1 359 ? -10.368 16.746 -17.491 1.00 91.75 359 ILE A N 1
ATOM 2853 C CA . ILE A 1 359 ? -10.981 16.075 -18.646 1.00 91.75 359 ILE A CA 1
ATOM 2854 C C . ILE A 1 359 ? -10.945 14.555 -18.445 1.00 91.75 359 ILE A C 1
ATOM 2856 O O . ILE A 1 359 ? -11.973 13.893 -18.598 1.00 91.75 359 ILE A O 1
ATOM 2860 N N . LEU A 1 360 ? -9.793 14.009 -18.039 1.00 87.94 360 LEU A N 1
ATOM 2861 C CA . LEU A 1 360 ? -9.641 12.582 -17.739 1.00 87.94 360 LEU A CA 1
ATOM 2862 C C . LEU A 1 360 ? -10.551 12.145 -16.582 1.00 87.94 360 LEU A C 1
ATOM 2864 O O . LEU A 1 360 ? -11.187 11.096 -16.674 1.00 87.94 360 LEU A O 1
ATOM 2868 N N . ILE A 1 361 ? -10.669 12.964 -15.529 1.00 77.38 361 ILE A N 1
ATOM 2869 C CA . ILE A 1 361 ? -11.586 12.709 -14.408 1.00 77.38 361 ILE A CA 1
ATOM 2870 C C . ILE A 1 361 ? -13.045 12.741 -14.885 1.00 77.38 361 ILE A C 1
ATOM 2872 O O . ILE A 1 361 ? -13.793 11.805 -14.600 1.00 77.38 361 ILE A O 1
ATOM 2876 N N . LYS A 1 362 ? -13.453 13.759 -15.663 1.00 90.31 362 LYS A N 1
ATOM 2877 C CA . LYS A 1 362 ? -14.825 13.873 -16.196 1.00 90.31 362 LYS A CA 1
ATOM 2878 C C . LYS A 1 362 ? -15.248 12.634 -16.993 1.00 90.31 362 LYS A C 1
ATOM 2880 O O . LYS A 1 362 ? -16.372 12.162 -16.829 1.00 90.31 362 LYS A O 1
ATOM 2885 N N . TYR A 1 363 ? -14.359 12.103 -17.831 1.00 89.75 363 TYR A N 1
ATOM 2886 C CA . TYR A 1 363 ? -14.623 10.919 -18.656 1.00 89.75 363 TYR A CA 1
ATOM 2887 C C . TYR A 1 363 ? -14.185 9.590 -18.011 1.00 89.75 363 TYR A C 1
ATOM 2889 O O . TYR A 1 363 ? -14.255 8.544 -18.657 1.00 89.75 363 TYR A O 1
ATOM 2897 N N . LYS A 1 364 ? -13.805 9.611 -16.723 1.00 87.31 364 LYS A N 1
ATOM 2898 C CA . LYS A 1 364 ? -13.450 8.439 -15.903 1.00 87.31 364 LYS A CA 1
ATOM 2899 C C . LYS A 1 364 ? -12.361 7.565 -16.540 1.00 87.31 364 LYS A C 1
ATOM 2901 O O . LYS A 1 364 ? -12.567 6.368 -16.722 1.00 87.31 364 LYS A O 1
ATOM 2906 N N . VAL A 1 365 ? -11.242 8.160 -16.946 1.00 85.56 365 VAL A N 1
ATOM 2907 C CA . VAL A 1 365 ? -10.083 7.407 -17.456 1.00 85.56 365 VAL A CA 1
ATOM 2908 C C . VAL A 1 365 ? -9.487 6.546 -16.341 1.00 85.56 365 VAL A C 1
ATOM 2910 O O . VAL A 1 365 ? -9.273 7.034 -15.234 1.00 85.56 365 VAL A O 1
ATOM 2913 N N . ASP A 1 366 ? -9.241 5.267 -16.632 1.00 84.88 366 ASP A N 1
ATOM 2914 C CA . ASP A 1 366 ? -8.942 4.256 -15.608 1.00 84.88 366 ASP A CA 1
ATOM 2915 C C . ASP A 1 366 ? -7.442 4.140 -15.310 1.00 84.88 366 ASP A C 1
ATOM 2917 O O . ASP A 1 366 ? -7.050 3.830 -14.186 1.00 84.88 366 ASP A O 1
ATOM 2921 N N . ILE A 1 367 ? -6.594 4.372 -16.320 1.00 86.94 367 ILE A N 1
ATOM 2922 C CA . ILE A 1 367 ? -5.134 4.282 -16.211 1.00 86.94 367 ILE A CA 1
ATOM 2923 C C . ILE A 1 367 ? -4.492 5.469 -16.933 1.00 86.94 367 ILE A C 1
ATOM 2925 O O . ILE A 1 367 ? -4.816 5.758 -18.085 1.00 86.94 367 ILE A O 1
ATOM 2929 N N . TYR A 1 368 ? -3.533 6.108 -16.267 1.00 86.56 368 TYR A N 1
ATOM 2930 C CA . TYR A 1 368 ? -2.607 7.073 -16.854 1.00 86.56 368 TYR A CA 1
ATOM 2931 C C . TYR A 1 368 ? -1.172 6.543 -16.717 1.00 86.56 368 TYR A C 1
ATOM 2933 O O . TYR A 1 368 ? -0.795 6.071 -15.643 1.00 86.56 368 TYR A O 1
ATOM 2941 N N . LEU A 1 369 ? -0.394 6.610 -17.798 1.00 90.06 369 LEU A N 1
ATOM 2942 C CA . LEU A 1 369 ? 0.988 6.135 -17.887 1.00 90.06 369 LEU A CA 1
ATOM 2943 C C . LEU A 1 369 ? 1.914 7.254 -18.387 1.00 90.06 369 LEU A C 1
ATOM 2945 O O . LEU A 1 369 ? 1.534 8.031 -19.267 1.00 90.06 369 LEU A O 1
ATOM 2949 N N . ALA A 1 370 ? 3.124 7.307 -17.832 1.00 87.44 370 ALA A N 1
ATOM 2950 C CA . ALA A 1 370 ? 4.144 8.313 -18.115 1.00 87.44 370 ALA A CA 1
ATOM 2951 C C . ALA A 1 370 ? 5.555 7.701 -18.075 1.00 87.44 370 ALA A C 1
ATOM 2953 O O . ALA A 1 370 ? 5.756 6.634 -17.489 1.00 87.44 370 ALA A O 1
ATOM 2954 N N . GLY A 1 371 ? 6.502 8.394 -18.702 1.00 84.50 371 GLY A N 1
ATOM 2955 C CA . GLY A 1 371 ? 7.945 8.168 -18.619 1.00 84.50 371 GLY A CA 1
ATOM 2956 C C . GLY A 1 371 ? 8.621 9.381 -17.972 1.00 84.50 371 GLY A C 1
ATOM 2957 O O . GLY A 1 371 ? 8.193 9.818 -16.900 1.00 84.50 371 GLY A O 1
ATOM 2958 N N . HIS A 1 372 ? 9.626 9.946 -18.643 1.00 83.00 372 HIS A N 1
ATOM 2959 C CA . HIS A 1 372 ? 10.370 11.183 -18.335 1.00 83.00 372 HIS A CA 1
ATOM 2960 C C . HIS A 1 372 ? 11.231 11.162 -17.060 1.00 83.00 372 HIS A C 1
ATOM 2962 O O . HIS A 1 372 ? 12.257 11.834 -16.963 1.00 83.00 372 HIS A O 1
ATOM 2968 N N . VAL A 1 373 ? 10.819 10.415 -16.038 1.00 73.38 373 VAL A N 1
ATOM 2969 C CA . VAL A 1 373 ? 11.557 10.280 -14.782 1.00 73.38 373 VAL A CA 1
ATOM 2970 C C . VAL A 1 373 ? 12.163 8.890 -14.746 1.00 73.38 373 VAL A C 1
ATOM 2972 O O . VAL A 1 373 ? 11.443 7.898 -14.713 1.00 73.38 373 VAL A O 1
ATOM 2975 N N . HIS A 1 374 ? 13.496 8.816 -14.733 1.00 75.56 374 HIS A N 1
ATOM 2976 C CA . HIS A 1 374 ? 14.264 7.575 -14.900 1.00 75.56 374 HIS A CA 1
ATOM 2977 C C . HIS A 1 374 ? 14.240 6.653 -13.647 1.00 75.56 374 HIS A C 1
ATOM 2979 O O . HIS A 1 374 ? 15.282 6.183 -13.178 1.00 75.56 374 HIS A O 1
ATOM 2985 N N . TRP A 1 375 ? 13.060 6.413 -13.068 1.00 62.12 375 TRP A N 1
ATOM 2986 C CA . TRP A 1 375 ? 12.780 5.449 -11.999 1.00 62.12 375 TRP A CA 1
ATOM 2987 C C . TRP A 1 375 ? 11.336 4.921 -12.087 1.00 62.12 375 TRP A C 1
ATOM 2989 O O . TRP A 1 375 ? 10.537 5.399 -12.884 1.00 62.12 375 TRP A O 1
ATOM 2999 N N . TYR A 1 376 ? 10.981 3.936 -11.259 1.00 70.31 376 TYR A N 1
ATOM 3000 C CA . TYR A 1 376 ? 9.613 3.413 -11.168 1.00 70.31 376 TYR A CA 1
ATOM 3001 C C . TYR A 1 376 ? 8.971 3.827 -9.839 1.00 70.31 376 TYR A C 1
ATOM 3003 O O . TYR A 1 376 ? 9.492 3.495 -8.775 1.00 70.31 376 TYR A O 1
ATOM 3011 N N . GLU A 1 377 ? 7.836 4.526 -9.900 1.00 53.09 377 GLU A N 1
ATOM 3012 C CA . GLU A 1 377 ? 7.103 5.018 -8.730 1.00 53.09 377 GLU A CA 1
ATOM 3013 C C . GLU A 1 377 ? 5.672 4.460 -8.690 1.00 53.09 377 GLU A C 1
ATOM 3015 O O . GLU A 1 377 ? 4.964 4.431 -9.699 1.00 53.09 377 GLU A O 1
ATOM 3020 N N . ARG A 1 378 ? 5.217 4.049 -7.499 1.00 57.25 378 ARG A N 1
ATOM 3021 C CA . ARG A 1 378 ? 3.801 3.779 -7.227 1.00 57.25 378 ARG A CA 1
ATOM 3022 C C . ARG A 1 378 ? 3.460 4.035 -5.758 1.00 57.25 378 ARG A C 1
ATOM 3024 O O . ARG A 1 378 ? 4.253 3.753 -4.865 1.00 57.25 378 ARG A O 1
ATOM 3031 N N . ILE A 1 379 ? 2.258 4.549 -5.505 1.00 51.09 379 ILE A N 1
ATOM 3032 C CA . ILE A 1 379 ? 1.826 4.987 -4.167 1.00 51.09 379 ILE A CA 1
ATOM 3033 C C . ILE A 1 379 ? 1.606 3.784 -3.226 1.00 51.09 379 ILE A C 1
ATOM 3035 O O . ILE A 1 379 ? 0.976 2.789 -3.603 1.00 51.09 379 ILE A O 1
ATOM 3039 N N . CYS A 1 380 ? 2.102 3.889 -1.986 1.00 54.81 380 CYS A N 1
ATOM 3040 C CA . CYS A 1 380 ? 1.889 2.900 -0.924 1.00 54.81 380 CYS A CA 1
ATOM 3041 C C . CYS A 1 380 ? 0.488 3.026 -0.300 1.00 54.81 380 CYS A C 1
ATOM 3043 O O . CYS A 1 380 ? 0.040 4.116 0.052 1.00 54.81 380 CYS A O 1
ATOM 3045 N N . LEU A 1 381 ? -0.197 1.892 -0.132 1.00 62.88 381 LEU A N 1
ATOM 3046 C CA . LEU A 1 381 ? -1.620 1.858 0.218 1.00 62.88 381 LEU A CA 1
ATOM 3047 C C . LEU A 1 381 ? -1.909 1.923 1.723 1.00 62.88 381 LEU A C 1
ATOM 3049 O O . LEU A 1 381 ? -2.960 2.422 2.107 1.00 62.88 381 LEU A O 1
ATOM 3053 N N . ASN A 1 382 ? -0.999 1.458 2.586 1.00 69.31 382 ASN A N 1
ATOM 3054 C CA . ASN A 1 382 ? -1.276 1.377 4.028 1.00 69.31 382 ASN A CA 1
ATOM 3055 C C . ASN A 1 382 ? -1.460 2.769 4.669 1.00 69.31 382 ASN A C 1
ATOM 3057 O O . ASN A 1 382 ? -2.298 2.937 5.550 1.00 69.31 382 ASN A O 1
ATOM 3061 N N . ALA A 1 383 ? -0.745 3.788 4.178 1.00 73.69 383 ALA A N 1
ATOM 3062 C CA . ALA A 1 383 ? -0.945 5.172 4.611 1.00 73.69 383 ALA A CA 1
ATOM 3063 C C . ALA A 1 383 ? -2.371 5.673 4.303 1.00 73.69 383 ALA A C 1
ATOM 3065 O O . ALA A 1 383 ? -2.981 6.323 5.148 1.00 73.69 383 ALA A O 1
ATOM 3066 N N . ILE A 1 384 ? -2.937 5.295 3.146 1.00 81.31 384 ILE A N 1
ATOM 3067 C CA . ILE A 1 384 ? -4.326 5.616 2.772 1.00 81.31 384 ILE A CA 1
ATOM 3068 C C . ILE A 1 384 ? -5.293 4.993 3.784 1.00 81.31 384 ILE A C 1
ATOM 3070 O O . ILE A 1 384 ? -6.188 5.674 4.278 1.00 81.31 384 ILE A O 1
ATOM 3074 N N . SER A 1 385 ? -5.079 3.726 4.147 1.00 86.12 385 SER A N 1
ATOM 3075 C CA . SER A 1 385 ? -5.914 3.003 5.111 1.00 86.12 385 SER A CA 1
ATOM 3076 C C . SER A 1 385 ? -5.964 3.680 6.488 1.00 86.12 385 SER A C 1
ATOM 3078 O O . SER A 1 385 ? -7.027 3.794 7.101 1.00 86.12 385 SER A O 1
ATOM 3080 N N . TRP A 1 386 ? -4.825 4.197 6.958 1.00 83.75 386 TRP A N 1
ATOM 3081 C CA . TRP A 1 386 ? -4.738 4.954 8.211 1.00 83.75 386 TRP A CA 1
ATOM 3082 C C . TRP A 1 386 ? -5.413 6.329 8.104 1.00 83.75 386 TRP A C 1
ATOM 3084 O O . TRP A 1 386 ? -6.113 6.745 9.031 1.00 83.75 386 TRP A O 1
ATOM 3094 N N . THR A 1 387 ? -5.273 7.024 6.969 1.00 86.19 387 THR A N 1
ATOM 3095 C CA . THR A 1 387 ? -5.991 8.282 6.697 1.00 86.19 387 THR A CA 1
ATOM 3096 C C . THR A 1 387 ? -7.510 8.079 6.677 1.00 86.19 387 THR A C 1
ATOM 3098 O O . THR A 1 387 ? -8.233 8.857 7.302 1.00 86.19 387 THR A O 1
ATOM 3101 N N . VAL A 1 388 ? -8.006 7.016 6.034 1.00 89.06 388 VAL A N 1
ATOM 3102 C CA . VAL A 1 388 ? -9.434 6.650 6.006 1.00 89.06 388 VAL A CA 1
ATOM 3103 C C . VAL A 1 388 ? -9.952 6.389 7.421 1.00 89.06 388 VAL A C 1
ATOM 3105 O O . VAL A 1 388 ? -10.919 7.023 7.843 1.00 89.06 388 VAL A O 1
ATOM 3108 N N . ALA A 1 389 ? -9.274 5.536 8.193 1.00 91.12 389 ALA A N 1
ATOM 3109 C CA . ALA A 1 389 ? -9.647 5.232 9.575 1.00 91.12 389 ALA A CA 1
ATOM 3110 C C . ALA A 1 389 ? -9.684 6.474 10.483 1.00 91.12 389 ALA A C 1
ATOM 3112 O O . ALA A 1 389 ? -10.621 6.655 11.264 1.00 91.12 389 ALA A O 1
ATOM 3113 N N . SER A 1 390 ? -8.689 7.356 10.355 1.00 90.81 390 SER A N 1
ATOM 3114 C CA . SER A 1 390 ? -8.596 8.588 11.149 1.00 90.81 390 SER A CA 1
ATOM 3115 C C . SER A 1 390 ? -9.690 9.590 10.766 1.00 90.81 390 SER A C 1
ATOM 3117 O O . SER A 1 390 ? -10.267 10.236 11.637 1.00 90.81 390 SER A O 1
ATOM 3119 N N . THR A 1 391 ? -10.032 9.671 9.475 1.00 89.88 391 THR A N 1
ATOM 3120 C CA . THR A 1 391 ? -11.129 10.508 8.961 1.00 89.88 391 THR A CA 1
ATOM 3121 C C . THR A 1 391 ? -12.483 10.019 9.473 1.00 89.88 391 THR A C 1
ATOM 3123 O O . THR A 1 391 ? -13.254 10.812 10.011 1.00 89.88 391 THR A O 1
ATOM 3126 N N . ILE A 1 392 ? -12.754 8.711 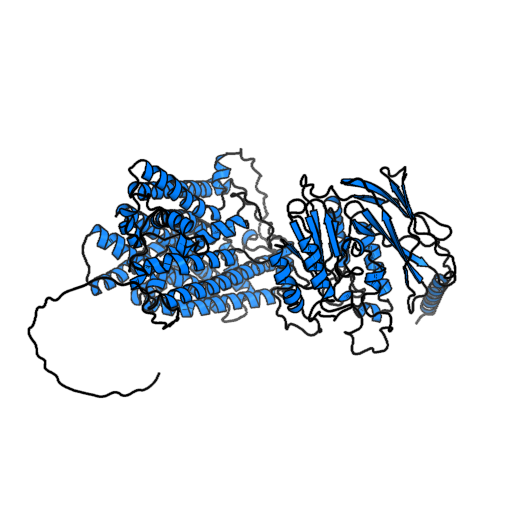9.386 1.00 91.88 392 ILE A N 1
ATOM 3127 C CA . ILE A 1 392 ? -13.977 8.100 9.933 1.00 91.88 392 ILE A CA 1
ATOM 3128 C C . ILE A 1 392 ? -14.055 8.336 11.449 1.00 91.88 392 ILE A C 1
ATOM 3130 O O . ILE A 1 392 ? -15.091 8.760 11.954 1.00 91.88 392 ILE A O 1
ATOM 3134 N N . THR A 1 393 ? -12.951 8.151 12.179 1.00 93.81 393 THR A N 1
ATOM 3135 C CA . THR A 1 393 ? -12.891 8.435 13.623 1.00 93.81 393 THR A CA 1
ATOM 3136 C C . THR A 1 393 ? -13.242 9.895 13.923 1.00 93.81 393 THR A C 1
ATOM 3138 O O . THR A 1 393 ? -14.115 10.154 14.747 1.00 93.81 393 THR A O 1
ATOM 3141 N N . ALA A 1 394 ? -12.603 10.852 13.241 1.00 91.94 394 ALA A N 1
ATOM 3142 C CA . ALA A 1 394 ? -12.769 12.283 13.494 1.00 91.94 394 ALA A CA 1
ATOM 3143 C C . ALA A 1 394 ? -14.154 12.826 13.106 1.00 91.94 394 ALA A C 1
ATOM 3145 O O . ALA A 1 394 ? -14.629 13.783 13.721 1.00 91.94 394 ALA A O 1
ATOM 3146 N N . LEU A 1 395 ? -14.799 12.251 12.088 1.00 88.00 395 LEU A N 1
ATOM 3147 C CA . LEU A 1 395 ? -16.105 12.706 11.607 1.00 88.00 395 LEU A CA 1
ATOM 3148 C C . LEU A 1 395 ? -17.286 11.979 12.259 1.00 88.00 395 LEU A C 1
ATOM 3150 O O . LEU A 1 395 ? -18.323 12.609 12.437 1.00 88.00 395 LEU A O 1
ATOM 3154 N N . VAL A 1 396 ? -17.127 10.702 12.626 1.00 89.88 396 VAL A N 1
ATOM 3155 C CA . VAL A 1 396 ? -18.239 9.818 13.014 1.00 89.88 396 VAL A CA 1
ATOM 3156 C C . VAL A 1 396 ? -18.186 9.427 14.495 1.00 89.88 396 VAL A C 1
ATOM 3158 O O . VAL A 1 396 ? -19.078 9.789 15.256 1.00 89.88 396 VAL A O 1
ATOM 3161 N N . PHE A 1 397 ? -17.145 8.708 14.929 1.00 92.00 397 PHE A N 1
ATOM 3162 C CA . PHE A 1 397 ? -17.137 8.075 16.259 1.00 92.00 397 PHE A CA 1
ATOM 3163 C C . PHE A 1 397 ? -16.692 9.010 17.392 1.00 92.00 397 PHE A C 1
ATOM 3165 O O . PHE A 1 397 ? -17.336 9.057 18.438 1.00 92.00 397 PHE A O 1
ATOM 3172 N N . MET A 1 398 ? -15.630 9.800 17.192 1.00 92.75 398 MET A N 1
ATOM 3173 C CA . MET A 1 398 ? -15.116 10.723 18.214 1.00 92.75 398 MET A CA 1
ATOM 3174 C C . MET A 1 398 ? -16.167 11.748 18.691 1.00 92.75 398 MET A C 1
ATOM 3176 O O . MET A 1 398 ? -16.269 11.939 19.906 1.00 92.75 398 MET A O 1
ATOM 3180 N N . PRO A 1 399 ? -16.986 12.375 17.814 1.00 89.50 399 PRO A N 1
ATOM 3181 C CA . PRO A 1 399 ? -18.060 13.263 18.259 1.00 89.50 399 PRO A CA 1
ATOM 3182 C C . PRO A 1 399 ? -19.042 12.581 19.218 1.00 89.50 399 PRO A C 1
ATOM 3184 O O . PRO A 1 399 ? -19.353 13.157 20.256 1.00 89.50 399 PRO A O 1
ATOM 3187 N N . LYS A 1 400 ? -19.448 11.336 18.931 1.00 89.12 400 LYS A N 1
ATOM 3188 C CA . LYS A 1 400 ? -20.387 10.570 19.763 1.00 89.12 400 LYS A CA 1
ATOM 3189 C C . LYS A 1 400 ? -19.817 10.217 21.139 1.00 89.12 400 LYS A C 1
ATOM 3191 O O . LYS A 1 400 ? -20.517 10.348 22.139 1.00 89.12 400 LYS A O 1
ATOM 3196 N N . PHE A 1 401 ? -18.537 9.849 21.237 1.00 91.06 401 PHE A N 1
ATOM 3197 C CA . PHE A 1 401 ? -17.897 9.645 22.547 1.00 91.06 401 PHE A CA 1
ATOM 3198 C C . PHE A 1 401 ? -17.850 10.927 23.393 1.00 91.06 401 PHE A C 1
ATOM 3200 O O . PHE A 1 401 ? -18.069 10.858 24.604 1.00 91.06 401 PHE A O 1
ATOM 3207 N N . ARG A 1 402 ? -17.640 12.094 22.763 1.00 89.19 402 ARG A N 1
ATOM 3208 C CA . ARG A 1 402 ? -17.689 13.403 23.441 1.00 89.19 402 ARG A CA 1
ATOM 3209 C C . ARG A 1 402 ? -19.101 13.782 23.883 1.00 89.19 402 ARG A C 1
ATOM 3211 O O . ARG A 1 402 ? -19.276 14.218 25.012 1.00 89.19 402 ARG A O 1
ATOM 3218 N N . GLU A 1 403 ? -20.093 13.581 23.022 1.00 87.38 403 GLU A N 1
ATOM 3219 C CA . GLU A 1 403 ? -21.518 13.824 23.294 1.00 87.38 403 GLU A CA 1
ATOM 3220 C C . GLU A 1 403 ? -22.013 13.042 24.525 1.00 87.38 403 GLU A C 1
ATOM 3222 O O . GLU A 1 403 ? -22.705 13.587 25.380 1.00 87.38 403 GLU A O 1
ATOM 3227 N N . MET A 1 404 ? -21.585 11.783 24.665 1.00 85.44 404 MET A N 1
ATOM 3228 C CA . MET A 1 404 ? -21.959 10.913 25.786 1.00 85.44 404 MET A CA 1
ATOM 3229 C C . MET A 1 404 ? -21.148 11.124 27.079 1.00 85.44 404 MET A C 1
ATOM 3231 O O . MET A 1 404 ? -21.460 10.469 28.079 1.00 85.44 404 MET A O 1
ATOM 3235 N N . ASN A 1 405 ? -20.102 11.965 27.054 1.00 83.19 405 ASN A N 1
ATOM 3236 C CA . ASN A 1 405 ? -19.149 12.215 28.150 1.00 83.19 405 ASN A CA 1
ATOM 3237 C C . ASN A 1 405 ? -18.614 10.945 28.859 1.00 83.19 405 ASN A C 1
ATOM 3239 O O . ASN A 1 405 ? -18.391 10.945 30.069 1.00 83.19 405 ASN A O 1
ATOM 3243 N N . CYS A 1 406 ? -18.404 9.852 28.117 1.00 77.62 406 CYS A N 1
ATOM 3244 C CA . CYS A 1 406 ? -17.932 8.589 28.695 1.00 77.62 406 CYS A CA 1
ATOM 3245 C C . CYS A 1 406 ? -16.461 8.674 29.146 1.00 77.62 406 CYS A C 1
ATOM 3247 O O . CYS A 1 406 ? -15.619 9.198 28.414 1.00 77.62 406 CYS A O 1
ATOM 3249 N N . THR A 1 407 ? -16.120 8.093 30.301 1.00 79.62 407 THR A N 1
ATOM 3250 C CA . THR A 1 407 ? -14.724 8.004 30.775 1.00 79.62 407 THR A CA 1
ATOM 3251 C C . THR A 1 407 ? -14.019 6.778 30.191 1.00 79.62 407 THR A C 1
ATOM 3253 O O . THR A 1 407 ? -12.895 6.888 29.698 1.00 79.62 407 THR A O 1
ATOM 3256 N N . SER A 1 408 ? -14.687 5.621 30.184 1.00 88.88 408 SER A N 1
ATOM 3257 C CA . SER A 1 408 ? -14.322 4.434 29.405 1.00 88.88 408 SER A CA 1
ATOM 3258 C C . SER A 1 408 ? -15.154 4.363 28.127 1.00 88.88 408 SER A C 1
ATOM 3260 O O . SER A 1 408 ? -16.379 4.487 28.163 1.00 88.88 408 SER A O 1
ATOM 3262 N N . ALA A 1 409 ? -14.516 4.074 26.991 1.00 90.12 409 ALA A N 1
ATOM 3263 C CA . ALA A 1 409 ? -15.201 3.802 25.726 1.00 90.12 409 ALA A CA 1
ATOM 3264 C C . ALA A 1 409 ? -16.280 2.709 25.865 1.00 90.12 409 ALA A C 1
ATOM 3266 O O . ALA A 1 409 ? -17.306 2.747 25.186 1.00 90.12 409 ALA A O 1
ATOM 3267 N N . TYR A 1 410 ? -16.068 1.747 26.768 1.00 93.31 410 TYR A N 1
ATOM 3268 C CA . TYR A 1 410 ? -16.930 0.581 26.951 1.00 93.31 410 TYR A CA 1
ATOM 3269 C C . TYR A 1 410 ? -18.201 0.885 27.768 1.00 93.31 410 TYR A C 1
ATOM 3271 O O . TYR A 1 410 ? -19.140 0.091 27.731 1.00 93.31 410 TYR A O 1
ATOM 3279 N N . GLU A 1 411 ? -18.315 2.065 28.397 1.00 90.94 411 GLU A N 1
ATOM 3280 C CA . GLU A 1 411 ? -19.584 2.573 28.958 1.00 90.94 411 GLU A CA 1
ATOM 3281 C C . GLU A 1 411 ? -20.704 2.610 27.915 1.00 90.94 411 GLU A C 1
ATOM 3283 O O . GLU A 1 411 ? -21.856 2.319 28.235 1.00 90.94 411 GLU A O 1
ATOM 3288 N N . TYR A 1 412 ? -20.365 2.913 26.657 1.00 94.06 412 TYR A N 1
ATOM 3289 C CA . TYR A 1 412 ? -21.307 2.867 25.540 1.00 94.06 412 TYR A CA 1
ATOM 3290 C C . TYR A 1 412 ? -22.000 1.502 25.422 1.00 94.06 412 TYR A C 1
ATOM 3292 O O . TYR A 1 412 ? -23.202 1.440 25.188 1.00 94.06 412 TYR A O 1
ATOM 3300 N N . LEU A 1 413 ? -21.262 0.406 25.619 1.00 95.00 413 LEU A N 1
ATOM 3301 C CA . LEU A 1 413 ? -21.791 -0.949 25.461 1.00 95.00 413 LEU A CA 1
ATOM 3302 C C . LEU A 1 413 ? -22.743 -1.336 26.604 1.00 95.00 413 LEU A C 1
ATOM 3304 O O . LEU A 1 413 ? -23.669 -2.107 26.370 1.00 95.00 413 LEU A O 1
ATOM 3308 N N . GLU A 1 414 ? -22.581 -0.763 27.804 1.00 93.44 414 GLU A N 1
ATOM 3309 C CA . GLU A 1 414 ? -23.567 -0.906 28.889 1.00 93.44 414 GLU A CA 1
ATOM 3310 C C . GLU A 1 414 ? -24.801 -0.027 28.653 1.00 93.44 414 GLU A C 1
ATOM 3312 O O . GLU A 1 414 ? -25.912 -0.504 28.861 1.00 93.44 414 GLU A O 1
ATOM 3317 N N . LYS A 1 415 ? -24.628 1.205 28.143 1.00 91.50 415 LYS A N 1
ATOM 3318 C CA . LYS A 1 415 ? -25.743 2.086 27.742 1.00 91.50 415 LYS A CA 1
ATOM 3319 C C . LYS A 1 415 ? -26.572 1.490 26.589 1.00 91.50 415 LYS A C 1
ATOM 3321 O O . LYS A 1 415 ? -27.786 1.648 26.573 1.00 91.50 415 LYS A O 1
ATOM 3326 N N . ARG A 1 416 ? -25.930 0.815 25.623 1.00 94.12 416 ARG A N 1
ATOM 3327 C CA . ARG A 1 416 ? -26.558 0.293 24.391 1.00 94.12 416 ARG A CA 1
ATOM 3328 C C . ARG A 1 416 ? -27.071 -1.147 24.489 1.00 94.12 416 ARG A C 1
ATOM 3330 O O . ARG A 1 416 ? -28.026 -1.474 23.784 1.00 94.12 416 ARG A O 1
ATOM 3337 N N . PHE A 1 417 ? -26.437 -2.011 25.282 1.00 94.62 417 PHE A N 1
ATOM 3338 C CA . PHE A 1 417 ? -26.786 -3.433 25.380 1.00 94.62 417 PHE A CA 1
ATOM 3339 C C . PHE A 1 417 ? -27.090 -3.842 26.820 1.00 94.62 417 PHE A C 1
ATOM 3341 O O . PHE A 1 417 ? -28.250 -3.839 27.217 1.00 94.62 417 PHE A O 1
ATOM 3348 N N . ASP A 1 418 ? -26.063 -4.222 27.580 1.00 92.44 418 ASP A N 1
ATOM 3349 C CA . ASP A 1 418 ? -26.102 -4.347 29.034 1.00 92.44 418 ASP A CA 1
ATOM 3350 C C . ASP A 1 418 ? -24.676 -4.427 29.612 1.00 92.44 418 ASP A C 1
ATOM 3352 O O . ASP A 1 418 ? -23.661 -4.447 28.903 1.00 92.44 418 ASP A O 1
ATOM 3356 N N . ARG A 1 419 ? -24.612 -4.511 30.943 1.00 90.81 419 ARG A N 1
ATOM 3357 C CA . ARG A 1 419 ? -23.388 -4.667 31.732 1.00 90.81 419 ARG A CA 1
ATOM 3358 C C . ARG A 1 419 ? -22.470 -5.797 31.255 1.00 90.81 419 ARG A C 1
ATOM 3360 O O . ARG A 1 419 ? -21.252 -5.649 31.328 1.00 90.81 419 ARG A O 1
ATOM 3367 N N . SER A 1 420 ? -23.017 -6.928 30.811 1.00 91.38 420 SER A N 1
ATOM 3368 C CA . SER A 1 420 ? -22.223 -8.103 30.434 1.00 91.38 420 SER A CA 1
ATOM 3369 C C . SER A 1 420 ? -21.389 -7.838 29.180 1.00 91.38 420 SER A C 1
ATOM 3371 O O . SER A 1 420 ? -20.212 -8.196 29.145 1.00 91.38 420 SER A O 1
ATOM 3373 N N . VAL A 1 421 ? -21.945 -7.107 28.205 1.00 93.75 421 VAL A N 1
ATOM 3374 C CA . VAL A 1 421 ? -21.234 -6.715 26.979 1.00 93.75 421 VAL A CA 1
ATOM 3375 C C . VAL A 1 421 ? -20.095 -5.739 27.295 1.00 93.75 421 VAL A C 1
ATOM 3377 O O . VAL A 1 421 ? -18.985 -5.933 26.797 1.00 93.75 421 VAL A O 1
ATOM 3380 N N . ARG A 1 422 ? -20.316 -4.755 28.188 1.00 93.69 422 ARG A N 1
ATOM 3381 C CA . ARG A 1 422 ? -19.242 -3.877 28.702 1.00 93.69 422 ARG A CA 1
ATOM 3382 C C . ARG A 1 422 ? -18.137 -4.687 29.372 1.00 93.69 422 ARG A C 1
ATOM 3384 O O . ARG A 1 422 ? -16.993 -4.581 28.950 1.00 93.69 422 ARG A O 1
ATOM 3391 N N . MET A 1 423 ? -18.463 -5.535 30.353 1.00 91.12 423 MET A N 1
ATOM 3392 C CA . MET A 1 423 ? -17.457 -6.336 31.068 1.00 91.12 423 MET A CA 1
ATOM 3393 C C . MET A 1 423 ? -16.628 -7.207 30.110 1.00 91.12 423 MET A C 1
ATOM 3395 O O . MET A 1 423 ? -15.402 -7.221 30.209 1.00 91.12 423 MET A O 1
ATOM 3399 N N . CYS A 1 424 ? -17.262 -7.895 29.154 1.00 92.56 424 CYS A N 1
ATOM 3400 C CA . CYS A 1 424 ? -16.558 -8.715 28.166 1.00 92.56 424 CYS A CA 1
ATOM 3401 C C . CYS A 1 424 ? -15.634 -7.892 27.251 1.00 92.56 424 CYS A C 1
ATOM 3403 O O . CYS A 1 424 ? -14.497 -8.307 27.015 1.00 92.56 424 CYS A O 1
ATOM 3405 N N . ALA A 1 425 ? -16.074 -6.720 26.783 1.00 94.06 425 ALA A N 1
ATOM 3406 C CA . ALA A 1 425 ? -15.238 -5.823 25.985 1.00 94.06 425 ALA A CA 1
ATOM 3407 C C . ALA A 1 425 ? -14.057 -5.259 26.796 1.00 94.06 425 ALA A C 1
ATOM 3409 O O . ALA A 1 425 ? -12.920 -5.308 26.328 1.00 94.06 425 ALA A O 1
ATOM 3410 N N . SER A 1 426 ? -14.293 -4.804 28.031 1.00 94.31 426 SER A N 1
ATOM 3411 C CA . SER A 1 426 ? -13.259 -4.277 28.932 1.00 94.31 426 SER A CA 1
ATOM 3412 C C . SER A 1 426 ? -12.229 -5.340 29.329 1.00 94.31 426 SER A C 1
ATOM 3414 O O . SER A 1 426 ? -11.035 -5.041 29.365 1.00 94.31 426 SER A O 1
ATOM 3416 N N . PHE A 1 427 ? -12.637 -6.595 29.562 1.00 93.06 427 PHE A N 1
ATOM 3417 C CA . PHE A 1 427 ? -11.702 -7.705 29.793 1.00 93.06 427 PHE A CA 1
ATOM 3418 C C . PHE A 1 427 ? -10.891 -8.057 28.538 1.00 93.06 427 PHE A C 1
ATOM 3420 O O . PHE A 1 427 ? -9.672 -8.207 28.630 1.00 93.06 427 PHE A O 1
ATOM 3427 N N . ALA A 1 428 ? -11.523 -8.136 27.361 1.00 93.44 428 ALA A N 1
ATOM 3428 C CA . ALA A 1 428 ? -10.818 -8.399 26.105 1.00 93.44 428 ALA A CA 1
ATOM 3429 C C . ALA A 1 428 ? -9.818 -7.281 25.759 1.00 93.44 428 ALA A C 1
ATOM 3431 O O . ALA A 1 428 ? -8.690 -7.572 25.361 1.00 93.44 428 ALA A O 1
ATOM 3432 N N . PHE A 1 429 ? -10.186 -6.016 25.991 1.00 93.88 429 PHE A N 1
ATOM 3433 C CA . PHE A 1 429 ? -9.286 -4.865 25.889 1.00 93.88 429 PHE A CA 1
ATOM 3434 C C . PHE A 1 429 ? -8.128 -4.951 26.892 1.00 93.88 429 PHE A C 1
ATOM 3436 O O . PHE A 1 429 ? -6.979 -4.715 26.526 1.00 93.88 429 PHE A O 1
ATOM 3443 N N . SER A 1 430 ? -8.409 -5.324 28.143 1.00 94.31 430 SER A N 1
ATOM 3444 C CA . SER A 1 430 ? -7.388 -5.445 29.189 1.00 94.31 430 SER A CA 1
ATOM 3445 C C . SER A 1 430 ? -6.341 -6.505 28.844 1.00 94.31 430 SER A C 1
ATOM 3447 O O . SER A 1 430 ? -5.139 -6.250 28.920 1.00 94.31 430 SER A O 1
ATOM 3449 N N . PHE A 1 431 ? -6.795 -7.674 28.388 1.00 93.12 431 PHE A N 1
ATOM 3450 C CA . PHE A 1 431 ? -5.937 -8.762 27.924 1.00 93.12 431 PHE A CA 1
ATOM 3451 C C . PHE A 1 431 ? -5.149 -8.376 26.659 1.00 93.12 431 PHE A C 1
ATOM 3453 O O . PHE A 1 431 ? -3.942 -8.611 26.588 1.00 93.12 431 PHE A O 1
ATOM 3460 N N . PHE A 1 432 ? -5.803 -7.705 25.702 1.00 92.56 432 PHE A N 1
ATOM 3461 C CA . PHE A 1 432 ? -5.162 -7.139 24.512 1.00 92.56 432 PHE A CA 1
ATOM 3462 C C . PHE A 1 432 ? -4.022 -6.181 24.876 1.00 92.56 432 PHE A C 1
ATOM 3464 O O . PHE A 1 432 ? -2.903 -6.363 24.401 1.00 92.56 432 PHE A O 1
ATOM 3471 N N . MET A 1 433 ? -4.277 -5.190 25.735 1.00 93.00 433 MET A N 1
ATOM 3472 C CA . MET A 1 433 ? -3.280 -4.176 26.083 1.00 93.00 433 MET A CA 1
ATOM 3473 C C . MET A 1 433 ? -2.102 -4.751 26.865 1.00 93.00 433 MET A C 1
ATOM 3475 O O . MET A 1 433 ? -0.973 -4.343 26.611 1.00 93.00 433 MET A O 1
ATOM 3479 N N . LEU A 1 434 ? -2.326 -5.709 27.771 1.00 94.00 434 LEU A N 1
ATOM 3480 C CA . LEU A 1 434 ? -1.241 -6.374 28.500 1.00 94.00 434 LEU A CA 1
ATOM 3481 C C . LEU A 1 434 ? -0.273 -7.101 27.555 1.00 94.00 434 LEU A C 1
ATOM 3483 O O . LEU A 1 434 ? 0.939 -6.907 27.648 1.00 94.00 434 LEU A O 1
ATOM 3487 N N . ILE A 1 435 ? -0.798 -7.888 26.610 1.00 92.31 435 ILE A N 1
ATOM 3488 C CA . ILE A 1 435 ? 0.035 -8.598 25.628 1.00 92.31 435 ILE A CA 1
ATOM 3489 C C . ILE A 1 435 ? 0.669 -7.607 24.642 1.00 92.31 435 ILE A C 1
ATOM 3491 O O . ILE A 1 435 ? 1.850 -7.733 24.326 1.00 92.31 435 ILE A O 1
ATOM 3495 N N . TYR A 1 436 ? -0.066 -6.589 24.187 1.00 92.56 436 TYR A N 1
ATOM 3496 C CA . TYR A 1 436 ? 0.463 -5.576 23.272 1.00 92.56 436 TYR A CA 1
ATOM 3497 C C . TYR A 1 436 ? 1.617 -4.776 23.895 1.00 92.56 436 TYR A C 1
ATOM 3499 O O . TYR A 1 436 ? 2.666 -4.638 23.269 1.00 92.56 436 TYR A O 1
ATOM 3507 N N . MET A 1 437 ? 1.483 -4.326 25.148 1.00 94.00 437 MET A N 1
ATOM 3508 C CA . MET A 1 437 ? 2.566 -3.648 25.871 1.00 94.00 437 MET A CA 1
ATOM 3509 C C . MET A 1 437 ? 3.784 -4.557 26.081 1.00 94.00 437 MET A C 1
ATOM 3511 O O . MET A 1 437 ? 4.907 -4.079 25.972 1.00 94.00 437 MET A O 1
ATOM 3515 N N . ALA A 1 438 ? 3.591 -5.859 26.315 1.00 93.88 438 ALA A N 1
ATOM 3516 C CA . ALA A 1 438 ? 4.690 -6.823 26.417 1.00 93.88 438 ALA A CA 1
ATOM 3517 C C . ALA A 1 438 ? 5.420 -7.047 25.073 1.00 93.88 438 ALA A C 1
ATOM 3519 O O . ALA A 1 438 ? 6.648 -7.112 25.037 1.00 93.88 438 ALA A O 1
ATOM 3520 N N . ILE A 1 439 ? 4.691 -7.086 23.948 1.00 91.31 439 ILE A N 1
ATOM 3521 C CA . ILE A 1 439 ? 5.279 -7.099 22.592 1.00 91.31 439 ILE A CA 1
ATOM 3522 C C . ILE A 1 439 ? 6.090 -5.822 22.340 1.00 91.31 439 ILE A C 1
ATOM 3524 O O . ILE A 1 439 ? 7.200 -5.884 21.811 1.00 91.31 439 ILE A O 1
ATOM 3528 N N . VAL A 1 440 ? 5.564 -4.669 22.756 1.00 91.44 440 VAL A N 1
ATOM 3529 C CA . VAL A 1 440 ? 6.222 -3.368 22.583 1.00 91.44 440 VAL A CA 1
ATOM 3530 C C . VAL A 1 440 ? 7.421 -3.183 23.523 1.00 91.44 440 VAL A C 1
ATOM 3532 O O . VAL A 1 440 ? 8.385 -2.545 23.120 1.00 91.44 440 VAL A O 1
ATOM 3535 N N . LEU A 1 441 ? 7.432 -3.778 24.723 1.00 92.69 441 LEU A N 1
ATOM 3536 C CA . LEU A 1 441 ? 8.583 -3.747 25.640 1.00 92.69 441 LEU A CA 1
ATOM 3537 C C . LEU A 1 441 ? 9.744 -4.647 25.176 1.00 92.69 441 LEU A C 1
ATOM 3539 O O . LEU A 1 441 ? 10.903 -4.370 25.490 1.00 92.69 441 LEU A O 1
ATOM 3543 N N . TYR A 1 442 ? 9.469 -5.694 24.392 1.00 90.12 442 TYR A N 1
ATOM 3544 C CA . TYR A 1 442 ? 10.510 -6.601 23.902 1.00 90.12 442 TYR A CA 1
ATOM 3545 C C . TYR A 1 442 ? 11.432 -5.953 22.852 1.00 90.12 442 TYR A C 1
ATOM 3547 O O . TYR A 1 442 ? 12.651 -6.089 22.934 1.00 90.12 442 TYR A O 1
ATOM 3555 N N . ALA A 1 443 ? 10.879 -5.192 21.900 1.00 85.50 443 ALA A N 1
ATOM 3556 C CA . ALA A 1 443 ? 11.643 -4.530 20.834 1.00 85.50 443 ALA A CA 1
ATOM 3557 C C . ALA A 1 443 ? 12.770 -3.571 21.312 1.00 85.50 443 ALA A C 1
ATOM 3559 O O . ALA A 1 443 ? 13.892 -3.690 20.810 1.00 85.50 443 ALA A O 1
ATOM 3560 N N . PRO A 1 444 ? 12.559 -2.645 22.274 1.00 88.81 444 PRO A N 1
ATOM 3561 C CA . PRO A 1 444 ? 13.620 -1.773 22.778 1.00 88.81 444 PRO A CA 1
ATOM 3562 C C . PRO A 1 444 ? 14.629 -2.532 23.646 1.00 88.81 444 PRO A C 1
ATOM 3564 O O . PRO A 1 444 ? 15.811 -2.201 23.617 1.00 88.81 444 PRO A O 1
ATOM 3567 N N . ALA A 1 445 ? 14.207 -3.570 24.375 1.00 90.56 445 ALA A N 1
ATOM 3568 C CA . ALA A 1 445 ? 15.119 -4.412 25.145 1.00 90.56 445 ALA A CA 1
ATOM 3569 C C . ALA A 1 445 ? 16.044 -5.235 24.234 1.00 90.56 445 ALA A C 1
ATOM 3571 O O . ALA A 1 445 ? 17.238 -5.350 24.508 1.00 90.56 445 ALA A O 1
ATOM 3572 N N . LEU A 1 446 ? 15.510 -5.738 23.116 1.00 86.62 446 LEU A N 1
ATOM 3573 C CA . LEU A 1 446 ? 16.267 -6.385 22.048 1.00 86.62 446 LEU A CA 1
ATOM 3574 C C . LEU A 1 446 ? 17.286 -5.417 21.424 1.00 86.62 446 LEU A C 1
ATOM 3576 O O . LEU A 1 446 ? 18.450 -5.777 21.264 1.00 86.62 446 LEU A O 1
ATOM 3580 N N . ALA A 1 447 ? 16.874 -4.177 21.133 1.00 86.56 447 ALA A N 1
ATOM 3581 C CA . ALA A 1 447 ? 17.766 -3.144 20.611 1.00 86.56 447 ALA A CA 1
ATOM 3582 C C . ALA A 1 447 ? 18.887 -2.784 21.603 1.00 86.56 447 ALA A C 1
ATOM 3584 O O . ALA A 1 447 ? 20.058 -2.817 21.230 1.00 86.56 447 ALA A O 1
ATOM 3585 N N . LEU A 1 448 ? 18.557 -2.519 22.874 1.00 89.00 448 LEU A N 1
ATOM 3586 C CA . LEU A 1 448 ? 19.551 -2.229 23.911 1.00 89.00 448 LEU A CA 1
ATOM 3587 C C . LEU A 1 448 ? 20.561 -3.375 24.041 1.00 89.00 448 LEU A C 1
ATOM 3589 O O . LEU A 1 448 ? 21.765 -3.133 23.971 1.00 89.00 448 LEU A O 1
ATOM 3593 N N . SER A 1 449 ? 20.077 -4.615 24.149 1.00 88.12 449 SER A N 1
ATOM 3594 C CA . SER A 1 449 ? 20.910 -5.815 24.267 1.00 88.12 449 SER A CA 1
ATOM 3595 C C . SER A 1 449 ? 21.900 -5.955 23.102 1.00 88.12 449 SER A C 1
ATOM 3597 O O . SER A 1 449 ? 23.093 -6.126 23.340 1.00 88.12 449 SER A O 1
ATOM 3599 N N . GLN A 1 450 ? 21.446 -5.773 21.855 1.00 83.62 450 GLN A N 1
ATOM 3600 C CA . GLN A 1 450 ? 22.307 -5.830 20.663 1.00 83.62 450 GLN A CA 1
ATOM 3601 C C . GLN A 1 450 ? 23.341 -4.691 20.606 1.00 83.62 450 GLN A C 1
ATOM 3603 O O . GLN A 1 450 ? 24.489 -4.918 20.242 1.00 83.62 450 GLN A O 1
ATOM 3608 N N . THR A 1 451 ? 22.965 -3.469 20.995 1.00 83.44 451 THR A N 1
ATOM 3609 C CA . THR A 1 451 ? 23.873 -2.301 20.950 1.00 83.44 451 THR A CA 1
ATOM 3610 C C . THR A 1 451 ? 24.906 -2.229 22.080 1.00 83.44 451 THR A C 1
ATOM 3612 O O . THR A 1 451 ? 25.914 -1.541 21.933 1.00 83.44 451 THR A O 1
ATOM 3615 N N . THR A 1 452 ? 24.664 -2.893 23.216 1.00 84.81 452 THR A N 1
ATOM 3616 C CA . THR A 1 452 ? 25.489 -2.755 24.438 1.00 84.81 452 THR A CA 1
ATOM 3617 C C . THR A 1 452 ? 26.094 -4.063 24.941 1.00 84.81 452 THR A C 1
ATOM 3619 O O . THR A 1 452 ? 26.910 -4.037 25.858 1.00 84.81 452 THR A O 1
ATOM 3622 N N . GLY A 1 453 ? 25.673 -5.212 24.404 1.00 83.38 453 GLY A N 1
ATOM 3623 C CA . GLY A 1 453 ? 26.017 -6.529 24.947 1.00 83.38 453 GLY A CA 1
ATOM 3624 C C . GLY A 1 453 ? 25.319 -6.866 26.274 1.00 83.38 453 GLY A C 1
ATOM 3625 O O . GLY A 1 453 ? 25.563 -7.936 26.831 1.00 83.38 453 GLY A O 1
ATOM 3626 N N . LEU A 1 454 ? 24.445 -5.993 26.797 1.00 88.62 454 LEU A N 1
ATOM 3627 C CA . LEU A 1 454 ? 23.679 -6.271 28.013 1.00 88.62 454 LEU A CA 1
ATOM 3628 C C . LEU A 1 454 ? 22.745 -7.469 27.824 1.00 88.62 454 LEU A C 1
ATOM 3630 O O . LEU A 1 454 ? 22.173 -7.688 26.755 1.00 88.62 454 LEU A O 1
ATOM 3634 N N . ASN A 1 455 ? 22.514 -8.215 28.906 1.00 91.69 455 ASN A N 1
ATOM 3635 C CA . ASN A 1 455 ? 21.527 -9.288 28.916 1.00 91.69 455 ASN A CA 1
ATOM 3636 C C . ASN A 1 455 ? 20.123 -8.738 28.579 1.00 91.69 455 ASN A C 1
ATOM 3638 O O . ASN A 1 455 ? 19.701 -7.703 29.107 1.00 91.69 455 ASN A O 1
ATOM 3642 N N . ILE A 1 456 ? 19.383 -9.439 27.716 1.00 88.94 456 ILE A N 1
ATOM 3643 C CA . ILE A 1 456 ? 18.058 -8.994 27.265 1.00 88.94 456 ILE A CA 1
ATOM 3644 C C . ILE A 1 456 ? 17.041 -8.890 28.411 1.00 88.94 456 ILE A C 1
ATOM 3646 O O . ILE A 1 456 ? 16.245 -7.957 28.424 1.00 88.94 456 ILE A O 1
ATOM 3650 N N . TRP A 1 457 ? 17.100 -9.758 29.426 1.00 92.56 457 TRP A N 1
ATOM 3651 C CA . TRP A 1 457 ? 16.186 -9.699 30.573 1.00 92.56 457 TRP A CA 1
ATOM 3652 C C . TRP A 1 457 ? 16.501 -8.528 31.503 1.00 92.56 457 TRP A C 1
ATOM 3654 O O . TRP A 1 457 ? 15.585 -7.851 31.962 1.00 92.56 457 TRP A O 1
ATOM 3664 N N . LEU A 1 458 ? 17.786 -8.213 31.699 1.00 92.19 458 LEU A N 1
ATOM 3665 C CA . LEU A 1 458 ? 18.198 -6.982 32.382 1.00 92.19 458 LEU A CA 1
ATOM 3666 C C . LEU A 1 458 ? 17.731 -5.736 31.608 1.00 92.19 458 LEU A C 1
ATOM 3668 O O . LEU A 1 458 ? 17.300 -4.756 32.213 1.00 92.19 458 LEU A O 1
ATOM 3672 N N . SER A 1 459 ? 17.761 -5.795 30.274 1.00 91.81 459 SER A N 1
ATOM 3673 C CA . SER A 1 459 ? 17.253 -4.731 29.401 1.00 91.81 459 SER A CA 1
ATOM 3674 C C . SER A 1 459 ? 15.730 -4.558 29.532 1.00 91.81 459 SER A C 1
ATOM 3676 O O . SER A 1 459 ? 15.265 -3.433 29.706 1.00 91.81 459 SER A O 1
ATOM 3678 N N . VAL A 1 460 ? 14.955 -5.655 29.541 1.00 93.12 460 VAL A N 1
ATOM 3679 C CA . VAL A 1 460 ? 13.495 -5.645 29.787 1.00 93.12 460 VAL A CA 1
ATOM 3680 C C . VAL A 1 460 ? 13.170 -5.031 31.150 1.00 93.12 460 VAL A C 1
ATOM 3682 O O . VAL A 1 460 ? 12.319 -4.146 31.224 1.00 93.12 460 VAL A O 1
ATOM 3685 N N . VAL A 1 461 ? 13.852 -5.461 32.218 1.00 93.31 461 VAL A N 1
ATOM 3686 C CA . VAL A 1 461 ? 13.598 -4.968 33.583 1.00 93.31 461 VAL A CA 1
ATOM 3687 C C . VAL A 1 461 ? 13.955 -3.487 33.712 1.00 93.31 461 VAL A C 1
ATOM 3689 O O . VAL A 1 461 ? 13.129 -2.712 34.188 1.00 93.31 461 VAL A O 1
ATOM 3692 N N . SER A 1 462 ? 15.129 -3.059 33.239 1.00 90.69 462 SER A N 1
ATOM 3693 C CA . SER A 1 462 ? 15.546 -1.649 33.309 1.00 90.69 462 SER A CA 1
ATOM 3694 C C . SER A 1 462 ? 14.571 -0.719 32.577 1.00 90.69 462 SER A C 1
ATOM 3696 O O . SER A 1 462 ? 14.119 0.276 33.143 1.00 90.69 462 SER A O 1
ATOM 3698 N N . ILE A 1 463 ? 14.190 -1.057 31.338 1.00 90.25 463 ILE A N 1
ATOM 3699 C CA . ILE A 1 463 ? 13.264 -0.241 30.535 1.00 90.25 463 ILE A CA 1
ATOM 3700 C C . ILE A 1 463 ? 11.851 -0.275 31.142 1.00 90.25 463 ILE A C 1
ATOM 3702 O O . ILE A 1 463 ? 11.201 0.766 31.252 1.00 90.25 463 ILE A O 1
ATOM 3706 N N . GLY A 1 464 ? 11.387 -1.448 31.584 1.00 90.94 464 GLY A N 1
ATOM 3707 C CA . GLY A 1 464 ? 10.067 -1.631 32.186 1.00 90.94 464 GLY A CA 1
ATOM 3708 C C . GLY A 1 464 ? 9.895 -0.877 33.506 1.00 90.94 464 GLY A C 1
ATOM 3709 O O . GLY A 1 464 ? 8.880 -0.202 33.689 1.00 90.94 464 GLY A O 1
ATOM 3710 N N . VAL A 1 465 ? 10.895 -0.908 34.394 1.00 91.94 465 VAL A N 1
ATOM 3711 C CA . VAL A 1 465 ? 10.891 -0.153 35.661 1.00 91.94 465 VAL A CA 1
ATOM 3712 C C . VAL A 1 465 ? 10.869 1.353 35.400 1.00 91.94 465 VAL A C 1
ATOM 3714 O O . VAL A 1 465 ? 10.006 2.041 35.948 1.00 91.94 465 VAL A O 1
ATOM 3717 N N . ILE A 1 466 ? 11.738 1.865 34.518 1.00 88.94 466 ILE A N 1
ATOM 3718 C CA . ILE A 1 466 ? 11.770 3.294 34.154 1.00 88.94 466 ILE A CA 1
ATOM 3719 C C . ILE A 1 466 ? 10.413 3.737 33.586 1.00 88.94 466 ILE A C 1
ATOM 3721 O O . ILE A 1 466 ? 9.858 4.746 34.028 1.00 88.94 466 ILE A O 1
ATOM 3725 N N . CYS A 1 467 ? 9.846 2.965 32.652 1.00 86.38 467 CYS A N 1
ATOM 3726 C CA . CYS A 1 467 ? 8.559 3.278 32.033 1.00 86.38 467 CYS A CA 1
ATOM 3727 C C . CYS A 1 467 ? 7.409 3.298 33.047 1.00 86.38 467 CYS A C 1
ATOM 3729 O O . CYS A 1 467 ? 6.585 4.216 33.054 1.00 86.38 467 CYS A O 1
ATOM 3731 N N . THR A 1 468 ? 7.363 2.293 33.922 1.00 89.50 468 THR A N 1
ATOM 3732 C CA . THR A 1 468 ? 6.331 2.146 34.956 1.00 89.50 468 THR A CA 1
ATOM 3733 C C . THR A 1 468 ? 6.404 3.282 35.977 1.00 89.50 468 THR A C 1
ATOM 3735 O O . THR A 1 468 ? 5.371 3.835 36.369 1.00 89.50 468 THR A O 1
ATOM 3738 N N . PHE A 1 469 ? 7.617 3.681 36.372 1.00 87.12 469 PHE A N 1
ATOM 3739 C CA . PHE A 1 469 ? 7.845 4.765 37.322 1.00 87.12 469 PHE A CA 1
ATOM 3740 C C . PHE A 1 469 ? 7.305 6.109 36.815 1.00 87.12 469 PHE A C 1
ATOM 3742 O O . PHE A 1 469 ? 6.409 6.671 37.444 1.00 87.12 469 PHE A O 1
ATOM 3749 N N . TYR A 1 470 ? 7.759 6.618 35.661 1.00 83.62 470 TYR A N 1
ATOM 3750 C CA . TYR A 1 470 ? 7.308 7.949 35.221 1.00 83.62 470 TYR A CA 1
ATOM 3751 C C . TYR A 1 470 ? 5.806 7.976 34.892 1.00 83.62 470 TYR A C 1
ATOM 3753 O O . TYR A 1 470 ? 5.126 8.963 35.188 1.00 83.62 470 TYR A O 1
ATOM 3761 N N . SER A 1 471 ? 5.271 6.878 34.343 1.00 83.31 471 SER A N 1
ATOM 3762 C CA . SER A 1 471 ? 3.849 6.760 33.992 1.00 83.31 471 SER A CA 1
ATOM 3763 C C . SER A 1 471 ? 2.954 6.807 35.234 1.00 83.31 471 SER A C 1
ATOM 3765 O O . SER A 1 471 ? 1.973 7.551 35.258 1.00 83.31 471 SER A O 1
ATOM 3767 N N . SER A 1 472 ? 3.318 6.065 36.288 1.00 84.25 472 SER A N 1
ATOM 3768 C CA . SER A 1 472 ? 2.575 6.055 37.556 1.00 84.25 472 SER A CA 1
ATOM 3769 C C . SER A 1 472 ? 2.719 7.360 38.349 1.00 84.25 472 SER A C 1
ATOM 3771 O O . SER A 1 472 ? 1.771 7.779 39.011 1.00 84.25 472 SER A O 1
ATOM 3773 N N . VAL A 1 473 ? 3.859 8.055 38.269 1.00 82.81 473 VAL A N 1
ATOM 3774 C CA . VAL A 1 473 ? 4.047 9.339 38.964 1.00 82.81 473 VAL A CA 1
ATOM 3775 C C . VAL A 1 473 ? 3.258 10.469 38.293 1.00 82.81 473 VAL A C 1
ATOM 3777 O O . VAL A 1 473 ? 2.527 11.182 38.988 1.00 82.81 473 VAL A O 1
ATOM 3780 N N . GLY A 1 474 ? 3.399 10.632 36.971 1.00 76.56 474 GLY A N 1
ATOM 3781 C CA . GLY A 1 474 ? 2.954 11.828 36.244 1.00 76.56 474 GLY A CA 1
ATOM 3782 C C . GLY A 1 474 ? 1.531 11.793 35.667 1.00 76.56 474 GLY A C 1
ATOM 3783 O O . GLY A 1 474 ? 0.920 12.852 35.504 1.00 76.56 474 GLY A O 1
ATOM 3784 N N . GLY A 1 475 ? 0.986 10.608 35.364 1.00 78.69 475 GLY A N 1
ATOM 3785 C CA . GLY A 1 475 ? -0.346 10.449 34.761 1.00 78.69 475 GLY A CA 1
ATOM 3786 C C . GLY A 1 475 ? -0.518 11.118 33.384 1.00 78.69 475 GLY A C 1
ATOM 3787 O O . GLY A 1 475 ? 0.418 11.679 32.814 1.00 78.69 475 GLY A O 1
ATOM 3788 N N . MET A 1 476 ? -1.741 11.077 32.839 1.00 80.19 476 MET A N 1
ATOM 3789 C CA . MET A 1 476 ? -2.040 11.472 31.448 1.00 80.19 476 MET A CA 1
ATOM 3790 C C . MET A 1 476 ? -1.481 12.846 31.014 1.00 80.19 476 MET A C 1
ATOM 3792 O O . MET A 1 476 ? -0.999 12.970 29.891 1.00 80.19 476 MET A O 1
ATOM 3796 N N . LYS A 1 477 ? -1.486 13.877 31.877 1.00 82.00 477 LYS A N 1
ATOM 3797 C CA . LYS A 1 477 ? -0.920 15.198 31.522 1.00 82.00 477 LYS A CA 1
ATOM 3798 C C . LYS A 1 477 ? 0.588 15.134 31.258 1.00 82.00 477 LYS A C 1
ATOM 3800 O O . LYS A 1 477 ? 1.047 15.723 30.285 1.00 82.00 477 LYS A O 1
ATOM 3805 N N . ALA A 1 478 ? 1.345 14.436 32.106 1.00 83.75 478 ALA A N 1
ATOM 3806 C CA . ALA A 1 478 ? 2.784 14.270 31.914 1.00 83.75 478 ALA A CA 1
ATOM 3807 C C . ALA A 1 478 ? 3.078 13.355 30.719 1.00 83.75 478 ALA A C 1
ATOM 3809 O O . ALA A 1 478 ? 3.940 13.683 29.911 1.00 83.75 478 ALA A O 1
ATOM 3810 N N . VAL A 1 479 ? 2.309 12.266 30.570 1.00 84.31 479 VAL A N 1
ATOM 3811 C CA . VAL A 1 479 ? 2.421 11.331 29.439 1.00 84.31 479 VAL A CA 1
ATOM 3812 C C . VAL A 1 479 ? 2.307 12.068 28.102 1.00 84.31 479 VAL A C 1
ATOM 3814 O O . VAL A 1 479 ? 3.215 11.964 27.283 1.00 84.31 479 VAL A O 1
ATOM 3817 N N . ILE A 1 480 ? 1.278 12.906 27.921 1.00 87.06 480 ILE A N 1
ATOM 3818 C CA . ILE A 1 480 ? 1.087 13.688 26.687 1.00 87.06 480 ILE A CA 1
ATOM 3819 C C . ILE A 1 480 ? 2.299 14.588 26.385 1.00 87.06 480 ILE A C 1
ATOM 3821 O O . ILE A 1 480 ? 2.725 14.663 25.234 1.00 87.06 480 ILE A O 1
ATOM 3825 N N . TRP A 1 481 ? 2.889 15.242 27.391 1.00 85.56 481 TRP A N 1
ATOM 3826 C CA . TRP A 1 481 ? 4.096 16.054 27.189 1.00 85.56 481 TRP A CA 1
ATOM 3827 C C . TRP A 1 481 ? 5.335 15.211 26.863 1.00 85.56 481 TRP A C 1
ATOM 3829 O O . TRP A 1 481 ? 6.111 15.596 25.986 1.00 85.56 481 TRP A O 1
ATOM 3839 N N . THR A 1 482 ? 5.513 14.047 27.501 1.00 88.25 482 THR A N 1
ATOM 3840 C CA . THR A 1 482 ? 6.611 13.133 27.147 1.00 88.25 482 THR A CA 1
ATOM 3841 C C . THR A 1 482 ? 6.460 12.586 25.731 1.00 88.25 482 THR A C 1
ATOM 3843 O O . THR A 1 482 ? 7.456 12.516 25.017 1.00 88.25 482 THR A O 1
ATOM 3846 N N . ASP A 1 483 ? 5.235 12.288 25.285 1.00 89.06 483 ASP A N 1
ATOM 3847 C CA . ASP A 1 483 ? 4.963 11.777 23.937 1.00 89.06 483 ASP A CA 1
ATOM 3848 C C . ASP A 1 483 ? 5.360 12.785 22.849 1.00 89.06 483 ASP A C 1
ATOM 3850 O O . ASP A 1 483 ? 5.892 12.395 21.813 1.00 89.06 483 ASP A O 1
ATOM 3854 N N . VAL A 1 484 ? 5.125 14.085 23.074 1.00 89.19 484 VAL A N 1
ATOM 3855 C CA . VAL A 1 484 ? 5.473 15.152 22.117 1.00 89.19 484 VAL A CA 1
ATOM 3856 C C . VAL A 1 484 ? 6.987 15.234 21.909 1.00 89.19 484 VAL A C 1
ATOM 3858 O O . VAL A 1 484 ? 7.447 15.311 20.770 1.00 89.19 484 VAL A O 1
ATOM 3861 N N . LEU A 1 485 ? 7.773 15.158 22.987 1.00 88.94 485 LEU A N 1
ATOM 3862 C CA . LEU A 1 485 ? 9.237 15.121 22.900 1.00 88.94 485 LEU A CA 1
ATOM 3863 C C . LEU A 1 485 ? 9.722 13.811 22.258 1.00 88.94 485 LEU A C 1
ATOM 3865 O O . LEU A 1 485 ? 10.569 13.827 21.364 1.00 88.94 485 LEU A O 1
ATOM 3869 N N . GLN A 1 486 ? 9.140 12.679 22.660 1.00 91.62 486 GLN A N 1
ATOM 3870 C CA . GLN A 1 486 ? 9.449 11.354 22.121 1.00 91.62 486 GLN A CA 1
ATOM 3871 C C . GLN A 1 486 ? 9.153 11.258 20.613 1.00 91.62 486 GLN A C 1
ATOM 3873 O O . GLN A 1 486 ? 9.959 10.696 19.874 1.00 91.62 486 GLN A O 1
ATOM 3878 N N . ALA A 1 487 ? 8.077 11.875 20.116 1.00 90.50 487 ALA A N 1
ATOM 3879 C CA . ALA A 1 487 ? 7.752 11.929 18.689 1.00 90.50 487 ALA A CA 1
ATOM 3880 C C . ALA A 1 487 ? 8.845 12.619 17.850 1.00 90.50 487 ALA A C 1
ATOM 3882 O O . ALA A 1 487 ? 9.184 12.140 16.766 1.00 90.50 487 ALA A O 1
ATOM 3883 N N . ILE A 1 488 ? 9.443 13.701 18.364 1.00 91.19 488 ILE A N 1
ATOM 3884 C CA . ILE A 1 488 ? 10.566 14.390 17.708 1.00 91.19 488 ILE A CA 1
ATOM 3885 C C . ILE A 1 488 ? 11.795 13.470 17.668 1.00 91.19 488 ILE A C 1
ATOM 3887 O O . ILE A 1 488 ? 12.404 13.299 16.611 1.00 91.19 488 ILE A O 1
ATOM 3891 N N . VAL A 1 489 ? 12.127 12.823 18.791 1.00 92.94 489 VAL A N 1
ATOM 3892 C CA . VAL A 1 489 ? 13.273 11.901 18.894 1.00 92.94 489 VAL A CA 1
ATOM 3893 C C . VAL A 1 489 ? 13.124 10.697 17.952 1.00 92.94 489 VAL A C 1
ATOM 3895 O O . VAL A 1 489 ? 14.104 10.302 17.320 1.00 92.94 489 VAL A O 1
ATOM 3898 N N . ILE A 1 490 ? 11.910 10.155 17.787 1.00 92.56 490 ILE A N 1
ATOM 3899 C CA . ILE A 1 490 ? 11.614 9.090 16.811 1.00 92.56 490 ILE A CA 1
ATOM 3900 C C . ILE A 1 490 ? 11.945 9.555 15.388 1.00 92.56 490 ILE A C 1
ATOM 3902 O O . ILE A 1 490 ? 12.697 8.886 14.682 1.00 92.56 490 ILE A O 1
ATOM 3906 N N . VAL A 1 491 ? 11.424 10.709 14.958 1.00 91.94 491 VAL A N 1
ATOM 3907 C CA . VAL A 1 491 ? 11.660 11.214 13.593 1.00 91.94 491 VAL A CA 1
ATOM 3908 C C . VAL A 1 491 ? 13.150 11.474 13.349 1.00 91.94 491 VAL A C 1
ATOM 3910 O O . VAL A 1 491 ? 13.672 11.063 12.313 1.00 91.94 491 VAL A O 1
ATOM 3913 N N . VAL A 1 492 ? 13.858 12.075 14.311 1.00 92.75 492 VAL A N 1
ATOM 3914 C CA . VAL A 1 492 ? 15.306 12.333 14.210 1.00 92.75 492 VAL A CA 1
ATOM 3915 C C . VAL A 1 492 ? 16.112 11.031 14.105 1.00 92.75 492 VAL A C 1
ATOM 3917 O O . VAL A 1 492 ? 16.979 10.927 13.237 1.00 92.75 492 VAL A O 1
ATOM 3920 N N . GLY A 1 493 ? 15.821 10.018 14.929 1.00 91.56 493 GLY A N 1
ATOM 3921 C CA . GLY A 1 493 ? 16.546 8.742 14.892 1.00 91.56 493 GLY A CA 1
ATOM 3922 C C . GLY A 1 493 ? 16.281 7.915 13.633 1.00 91.56 493 GLY A C 1
ATOM 3923 O O . GLY A 1 493 ? 17.218 7.351 13.064 1.00 91.56 493 GLY A O 1
ATOM 3924 N N . LEU A 1 494 ? 15.037 7.898 13.140 1.00 92.00 494 LEU A N 1
ATOM 3925 C CA . LEU A 1 494 ? 14.703 7.269 11.858 1.00 92.00 494 LEU A CA 1
ATOM 3926 C C . LEU A 1 494 ? 15.427 7.970 10.695 1.00 92.00 494 LEU A C 1
ATOM 3928 O O . LEU A 1 494 ? 16.019 7.297 9.854 1.00 92.00 494 LEU A O 1
ATOM 3932 N N . LEU A 1 495 ? 15.439 9.309 10.664 1.00 93.12 495 LEU A N 1
ATOM 3933 C CA . LEU A 1 495 ? 16.154 10.074 9.636 1.00 93.12 495 LEU A CA 1
ATOM 3934 C C . LEU A 1 495 ? 17.671 9.845 9.688 1.00 93.12 495 LEU A C 1
ATOM 3936 O O . LEU A 1 495 ? 18.276 9.651 8.636 1.00 93.12 495 LEU A O 1
ATOM 3940 N N . ALA A 1 496 ? 18.284 9.798 10.875 1.00 91.25 496 ALA A N 1
ATOM 3941 C CA . ALA A 1 496 ? 19.714 9.520 11.023 1.00 91.25 496 ALA A CA 1
ATOM 3942 C C . ALA A 1 496 ? 20.103 8.150 10.432 1.00 91.25 496 ALA A C 1
ATOM 3944 O O . ALA A 1 496 ? 21.063 8.059 9.661 1.00 91.25 496 ALA A O 1
ATOM 3945 N N . ALA A 1 497 ? 19.319 7.104 10.721 1.00 90.50 497 ALA A N 1
ATOM 3946 C CA . ALA A 1 497 ? 19.523 5.769 10.159 1.00 90.50 497 ALA A CA 1
ATOM 3947 C C . ALA A 1 497 ? 19.315 5.726 8.631 1.00 90.50 497 ALA A C 1
ATOM 3949 O O . ALA A 1 497 ? 20.084 5.079 7.922 1.00 90.50 497 ALA A O 1
ATOM 3950 N N . ILE A 1 498 ? 18.313 6.444 8.109 1.00 92.88 498 ILE A N 1
ATOM 3951 C CA . ILE A 1 498 ? 18.022 6.517 6.666 1.00 92.88 498 ILE A CA 1
ATOM 3952 C C . ILE A 1 498 ? 19.134 7.244 5.902 1.00 92.88 498 ILE A C 1
ATOM 3954 O O . ILE A 1 498 ? 19.601 6.752 4.875 1.00 92.88 498 ILE A O 1
ATOM 3958 N N . ILE A 1 499 ? 19.575 8.402 6.402 1.00 91.94 499 ILE A N 1
ATOM 3959 C CA . ILE A 1 499 ? 20.607 9.231 5.766 1.00 91.94 499 ILE A CA 1
ATOM 3960 C C . ILE A 1 499 ? 21.930 8.463 5.695 1.00 91.94 499 ILE A C 1
ATOM 3962 O O . ILE A 1 499 ? 22.496 8.324 4.610 1.00 91.94 499 ILE A O 1
ATOM 3966 N N . GLN A 1 500 ? 22.392 7.902 6.817 1.00 90.50 500 GLN A N 1
ATOM 3967 C CA . GLN A 1 500 ? 23.615 7.099 6.827 1.00 90.50 500 GLN A CA 1
ATOM 3968 C C . GLN A 1 500 ? 23.464 5.827 5.980 1.00 90.50 500 GLN A C 1
ATOM 3970 O O . GLN A 1 500 ? 24.382 5.486 5.240 1.00 90.50 500 GLN A O 1
ATOM 3975 N N . GLY A 1 501 ? 22.315 5.147 6.031 1.00 91.44 501 GLY A N 1
ATOM 3976 C CA . GLY A 1 501 ? 22.083 3.941 5.239 1.00 91.44 501 GLY A CA 1
ATOM 3977 C C . GLY A 1 501 ? 22.142 4.184 3.731 1.00 91.44 501 GLY A C 1
ATOM 3978 O O . GLY A 1 501 ? 22.733 3.389 3.003 1.00 91.44 501 GLY A O 1
ATOM 3979 N N . PHE A 1 502 ? 21.620 5.316 3.248 1.00 92.56 502 PHE A N 1
ATOM 3980 C CA . PHE A 1 502 ? 21.808 5.705 1.850 1.00 92.56 502 PHE A CA 1
ATOM 3981 C C . PHE A 1 502 ? 23.248 6.121 1.529 1.00 92.56 502 PHE A C 1
ATOM 3983 O O . PHE A 1 502 ? 23.690 5.840 0.418 1.00 92.56 502 PHE A O 1
ATOM 3990 N N . ILE A 1 503 ? 23.997 6.729 2.456 1.00 91.19 503 ILE A N 1
ATOM 3991 C CA . ILE A 1 503 ? 25.433 7.008 2.262 1.00 91.19 503 ILE A CA 1
ATOM 3992 C C . ILE A 1 503 ? 26.221 5.696 2.119 1.00 91.19 503 ILE A C 1
ATOM 3994 O O . ILE A 1 503 ? 26.948 5.529 1.141 1.00 91.19 503 ILE A O 1
ATOM 3998 N N . ALA A 1 504 ? 26.019 4.742 3.032 1.00 89.50 504 ALA A N 1
ATOM 3999 C CA . ALA A 1 504 ? 26.679 3.435 3.023 1.00 89.50 504 ALA A CA 1
ATOM 4000 C C . ALA A 1 504 ? 26.361 2.605 1.762 1.00 89.50 504 ALA A C 1
ATOM 4002 O O . ALA A 1 504 ? 27.194 1.832 1.299 1.00 89.50 504 ALA A O 1
ATOM 4003 N N . LEU A 1 505 ? 25.179 2.804 1.168 1.00 89.94 505 LEU A N 1
ATOM 4004 C CA . LEU A 1 505 ? 24.743 2.157 -0.076 1.00 89.94 505 LEU A CA 1
ATOM 4005 C C . LEU A 1 505 ? 25.193 2.861 -1.369 1.00 89.94 505 LEU A C 1
ATOM 400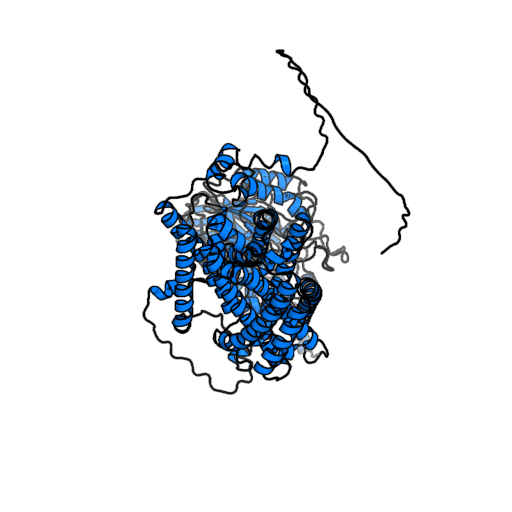7 O O . LEU A 1 505 ? 24.813 2.423 -2.456 1.00 89.94 505 LEU A O 1
ATOM 4011 N N . GLY A 1 506 ? 25.950 3.960 -1.295 1.00 87.19 506 GLY A N 1
ATOM 4012 C CA . GLY A 1 506 ? 26.311 4.752 -2.480 1.00 87.19 506 GLY A CA 1
ATOM 4013 C C . GLY A 1 506 ? 25.131 5.520 -3.101 1.00 87.19 506 GLY A C 1
ATOM 4014 O O . GLY A 1 506 ? 25.183 5.918 -4.264 1.00 87.19 506 GLY A O 1
ATOM 4015 N N . GLY A 1 507 ? 24.060 5.738 -2.332 1.00 87.50 507 GLY A N 1
ATOM 4016 C CA . GLY A 1 507 ? 22.923 6.594 -2.667 1.00 87.50 507 GLY A CA 1
ATOM 4017 C C . GLY A 1 507 ? 21.576 5.874 -2.814 1.00 87.50 507 GLY A C 1
ATOM 4018 O O . GLY A 1 507 ? 21.482 4.688 -3.132 1.00 87.50 507 GLY A O 1
ATOM 4019 N N . PHE A 1 508 ? 20.496 6.649 -2.655 1.00 87.25 508 PHE A N 1
ATOM 4020 C CA . PHE A 1 508 ? 19.094 6.211 -2.766 1.00 87.25 508 PHE A CA 1
ATOM 4021 C C . PHE A 1 508 ? 18.808 5.334 -3.999 1.00 87.25 508 PHE A C 1
ATOM 4023 O O . PHE A 1 508 ? 18.166 4.287 -3.896 1.00 87.25 508 PHE A O 1
ATOM 4030 N N . ARG A 1 509 ? 19.315 5.736 -5.177 1.00 83.38 509 ARG A N 1
ATOM 4031 C CA . ARG A 1 509 ? 19.087 5.016 -6.443 1.00 83.38 509 ARG A CA 1
ATOM 4032 C C . ARG A 1 509 ? 19.644 3.590 -6.410 1.00 83.38 509 ARG A C 1
ATOM 4034 O O . ARG A 1 509 ? 19.008 2.688 -6.950 1.00 83.38 509 ARG A O 1
ATOM 4041 N N . GLN A 1 510 ? 20.789 3.372 -5.762 1.00 82.75 510 GLN A N 1
ATOM 4042 C CA . GLN A 1 510 ? 21.399 2.047 -5.654 1.00 82.75 510 GLN A CA 1
ATOM 4043 C C . GLN A 1 510 ? 20.607 1.153 -4.692 1.00 82.75 510 GLN A C 1
ATOM 4045 O O . GLN A 1 510 ? 20.298 0.016 -5.045 1.00 82.75 510 GLN A O 1
ATOM 4050 N N . ALA A 1 511 ? 20.164 1.692 -3.549 1.00 86.50 511 ALA A N 1
ATOM 4051 C CA . ALA A 1 511 ? 19.300 0.982 -2.603 1.00 86.50 511 ALA A CA 1
ATOM 4052 C C . ALA A 1 511 ? 18.020 0.442 -3.276 1.00 86.50 511 ALA A C 1
ATOM 4054 O O . ALA A 1 511 ? 17.718 -0.752 -3.212 1.00 86.50 511 ALA A O 1
ATOM 4055 N N . PHE A 1 512 ? 17.306 1.302 -4.010 1.00 84.56 512 PHE A N 1
ATOM 4056 C CA . PHE A 1 512 ? 16.096 0.916 -4.745 1.00 84.56 512 PHE A CA 1
ATOM 4057 C C . PHE A 1 512 ? 16.393 -0.023 -5.927 1.00 84.56 512 PHE A C 1
ATOM 4059 O O . PHE A 1 512 ? 15.614 -0.938 -6.191 1.00 84.56 512 PHE A O 1
ATOM 4066 N N . SER A 1 513 ? 17.534 0.139 -6.607 1.00 81.50 513 SER A N 1
ATOM 4067 C CA . SER A 1 513 ? 17.989 -0.765 -7.674 1.00 81.50 513 SER A CA 1
ATOM 4068 C C . SER A 1 513 ? 18.212 -2.192 -7.161 1.00 81.50 513 SER A C 1
ATOM 4070 O O . SER A 1 513 ? 17.776 -3.151 -7.800 1.00 81.50 513 SER A O 1
ATOM 4072 N N . ILE A 1 514 ? 18.845 -2.348 -5.995 1.00 83.81 514 ILE A N 1
ATOM 4073 C CA . ILE A 1 514 ? 19.073 -3.650 -5.352 1.00 83.81 514 ILE A CA 1
ATOM 4074 C C . ILE A 1 514 ? 17.747 -4.247 -4.858 1.00 83.81 514 ILE A C 1
ATOM 4076 O O . ILE A 1 514 ? 17.421 -5.382 -5.205 1.00 83.81 514 ILE A O 1
ATOM 4080 N N . ALA A 1 515 ? 16.926 -3.477 -4.137 1.00 81.25 515 ALA A N 1
ATOM 4081 C CA . ALA A 1 515 ? 15.633 -3.945 -3.631 1.00 81.25 515 ALA A CA 1
ATOM 4082 C C . ALA A 1 515 ? 14.635 -4.332 -4.742 1.00 81.25 515 ALA A C 1
ATOM 4084 O O . ALA A 1 515 ? 13.860 -5.277 -4.575 1.00 81.25 515 ALA A O 1
ATOM 4085 N N . SER A 1 516 ? 14.681 -3.654 -5.894 1.00 76.94 516 SER A N 1
ATOM 4086 C CA . SER A 1 516 ? 13.908 -4.012 -7.089 1.00 76.94 516 SER A CA 1
ATOM 4087 C C . SER A 1 516 ? 14.384 -5.337 -7.705 1.00 76.94 516 SER A C 1
ATOM 4089 O O . SER A 1 516 ? 13.579 -6.249 -7.891 1.00 76.94 516 SER A O 1
ATOM 4091 N N . LYS A 1 517 ? 15.701 -5.513 -7.918 1.00 80.12 517 LYS A N 1
ATOM 4092 C CA . LYS A 1 517 ? 16.290 -6.787 -8.395 1.00 80.12 517 LYS A CA 1
ATOM 4093 C C . LYS A 1 517 ? 15.977 -7.960 -7.460 1.00 80.12 517 LYS A C 1
ATOM 4095 O O . LYS A 1 517 ? 15.690 -9.054 -7.932 1.00 80.12 517 LYS A O 1
ATOM 4100 N N . GLY A 1 518 ? 15.993 -7.716 -6.149 1.00 71.94 518 GLY A N 1
ATOM 4101 C CA . GLY A 1 518 ? 15.626 -8.676 -5.104 1.00 71.94 518 GLY A CA 1
ATOM 4102 C C . GLY A 1 518 ? 14.125 -8.949 -4.963 1.00 71.94 518 GLY A C 1
ATOM 4103 O O . GLY A 1 518 ? 13.719 -9.629 -4.017 1.00 71.94 518 GLY A O 1
ATOM 4104 N N . GLY A 1 519 ? 13.289 -8.386 -5.844 1.00 70.81 519 GLY A N 1
ATOM 4105 C CA . GLY A 1 519 ? 11.841 -8.583 -5.861 1.00 70.81 519 GLY A CA 1
ATOM 4106 C C . GLY A 1 519 ? 11.110 -8.039 -4.631 1.00 70.81 519 GLY A C 1
ATOM 4107 O O . GLY A 1 519 ? 10.002 -8.490 -4.358 1.00 70.81 519 GLY A O 1
ATOM 4108 N N . ARG A 1 520 ? 11.718 -7.119 -3.865 1.00 73.88 520 ARG A N 1
ATOM 4109 C CA . ARG A 1 520 ? 11.169 -6.584 -2.601 1.00 73.88 520 ARG A CA 1
ATOM 4110 C C . ARG A 1 520 ? 10.199 -5.426 -2.810 1.00 73.88 520 ARG A C 1
ATOM 4112 O O . ARG A 1 520 ? 9.302 -5.230 -1.996 1.00 73.88 520 ARG A O 1
ATOM 4119 N N . ILE A 1 521 ? 10.359 -4.682 -3.902 1.00 73.62 521 ILE A N 1
ATOM 4120 C CA . ILE A 1 521 ? 9.466 -3.583 -4.284 1.00 73.62 521 ILE A CA 1
ATOM 4121 C C . ILE A 1 521 ? 8.285 -4.171 -5.072 1.00 73.62 521 ILE A C 1
ATOM 4123 O O . ILE A 1 521 ? 8.262 -4.141 -6.299 1.00 73.62 521 ILE A O 1
ATOM 4127 N N . GLN A 1 522 ? 7.328 -4.765 -4.351 1.00 60.41 522 GLN A N 1
ATOM 4128 C CA . GLN A 1 522 ? 6.107 -5.340 -4.928 1.00 60.41 522 GLN A CA 1
ATOM 4129 C C . GLN A 1 522 ? 4.915 -4.408 -4.737 1.00 60.41 522 GLN A C 1
ATOM 4131 O O . GLN A 1 522 ? 4.703 -3.844 -3.664 1.00 60.41 522 GLN A O 1
ATOM 4136 N N . PHE A 1 523 ? 4.110 -4.278 -5.786 1.00 64.00 523 PHE A N 1
ATOM 4137 C CA . PHE A 1 523 ? 3.022 -3.300 -5.847 1.00 64.00 523 PHE A CA 1
ATOM 4138 C C . PHE A 1 523 ? 1.776 -3.867 -6.552 1.00 64.00 523 PHE A C 1
ATOM 4140 O O . PHE A 1 523 ? 0.639 -3.562 -6.189 1.00 64.00 523 PHE A O 1
ATOM 4147 N N . ASP A 1 524 ? 1.980 -4.716 -7.548 1.00 54.56 524 ASP A N 1
ATOM 4148 C CA . ASP A 1 524 ? 1.033 -5.381 -8.446 1.00 54.56 524 ASP A CA 1
ATOM 4149 C C . ASP A 1 524 ? 0.181 -6.505 -7.812 1.00 54.56 524 ASP A C 1
ATOM 4151 O O . ASP A 1 524 ? -0.638 -7.120 -8.493 1.00 54.56 524 ASP A O 1
ATOM 4155 N N . SER A 1 525 ? 0.282 -6.733 -6.498 1.00 65.19 525 SER A N 1
ATOM 4156 C CA . SER A 1 525 ? -0.530 -7.713 -5.752 1.00 65.19 525 SER A CA 1
ATOM 4157 C C . SER A 1 525 ? -2.001 -7.273 -5.588 1.00 65.19 525 SER A C 1
ATOM 4159 O O . SER A 1 525 ? -2.440 -6.877 -4.508 1.00 65.19 525 SER A O 1
ATOM 4161 N N . VAL A 1 526 ? -2.799 -7.325 -6.662 1.00 74.12 526 VAL A N 1
ATOM 4162 C CA . VAL A 1 526 ? -4.236 -6.940 -6.679 1.00 74.12 526 VAL A CA 1
ATOM 4163 C C . VAL A 1 526 ? -5.179 -8.135 -6.404 1.00 74.12 526 VAL A C 1
ATOM 4165 O O . VAL A 1 526 ? -6.375 -8.075 -6.679 1.00 74.12 526 VAL A O 1
ATOM 4168 N N . SER A 1 527 ? -4.663 -9.245 -5.861 1.00 74.38 527 SER A N 1
ATOM 4169 C CA . SER A 1 527 ? -5.457 -10.460 -5.610 1.00 74.38 527 SER A CA 1
ATOM 4170 C C . SER A 1 527 ? -6.493 -10.286 -4.489 1.00 74.38 527 SER A C 1
ATOM 4172 O O . SER A 1 527 ? -6.222 -9.654 -3.465 1.00 74.38 527 SER A O 1
ATOM 4174 N N . PHE A 1 528 ? -7.667 -10.895 -4.667 1.00 82.12 528 PHE A N 1
ATOM 4175 C CA . PHE A 1 528 ? -8.698 -11.040 -3.631 1.00 82.12 528 PHE A CA 1
ATOM 4176 C C . PHE A 1 528 ? -8.540 -12.313 -2.779 1.00 82.12 528 PHE A C 1
ATOM 4178 O O . PHE A 1 528 ? -9.303 -12.496 -1.835 1.00 82.12 528 PHE A O 1
ATOM 4185 N N . ASP A 1 529 ? -7.574 -13.191 -3.078 1.00 80.94 529 ASP A N 1
ATOM 4186 C CA . ASP A 1 529 ? -7.331 -14.404 -2.286 1.00 80.94 529 ASP A CA 1
ATOM 4187 C C . ASP A 1 529 ? -6.921 -14.036 -0.844 1.00 80.94 529 ASP A C 1
ATOM 4189 O O . ASP A 1 529 ? -5.860 -13.428 -0.651 1.00 80.94 529 ASP A O 1
ATOM 4193 N N . PRO A 1 530 ? -7.716 -14.398 0.183 1.00 85.19 530 PRO A N 1
ATOM 4194 C CA . PRO A 1 530 ? -7.464 -13.971 1.553 1.00 85.19 530 PRO A CA 1
ATOM 4195 C C . PRO A 1 530 ? -6.228 -14.624 2.182 1.00 85.19 530 PRO A C 1
ATOM 4197 O O . PRO A 1 530 ? -5.783 -14.175 3.237 1.00 85.19 530 PRO A O 1
ATOM 4200 N N . ARG A 1 531 ? -5.653 -15.656 1.548 1.00 83.06 531 ARG A N 1
ATOM 4201 C CA . ARG A 1 531 ? -4.423 -16.329 1.993 1.00 83.06 531 ARG A CA 1
ATOM 4202 C C . ARG A 1 531 ? -3.156 -15.587 1.564 1.00 83.06 531 ARG A C 1
ATOM 4204 O O . ARG A 1 531 ? -2.084 -15.804 2.127 1.00 83.06 531 ARG A O 1
ATOM 4211 N N . VAL A 1 532 ? -3.247 -14.685 0.581 1.00 77.12 532 VAL A N 1
ATOM 4212 C CA . VAL A 1 532 ? -2.096 -13.876 0.164 1.00 77.12 532 VAL A CA 1
ATOM 4213 C C . VAL A 1 532 ? -1.807 -12.836 1.245 1.00 77.12 532 VAL A C 1
ATOM 4215 O O . VAL A 1 532 ? -2.643 -11.997 1.574 1.00 77.12 532 VAL A O 1
ATOM 4218 N N . ARG A 1 533 ? -0.591 -12.901 1.803 1.00 74.25 533 ARG A N 1
ATOM 4219 C CA . ARG A 1 533 ? -0.151 -12.126 2.974 1.00 74.25 533 ARG A CA 1
ATOM 4220 C C . ARG A 1 533 ? -0.462 -10.631 2.865 1.00 74.25 533 ARG A C 1
ATOM 4222 O O . ARG A 1 533 ? -1.005 -10.064 3.811 1.00 74.25 533 ARG A O 1
ATOM 4229 N N . HIS A 1 534 ? -0.133 -10.012 1.731 1.00 79.94 534 HIS A N 1
ATOM 4230 C CA . HIS A 1 534 ? -0.406 -8.601 1.452 1.00 79.94 534 HIS A CA 1
ATOM 4231 C C . HIS A 1 534 ? -0.918 -8.420 0.020 1.00 79.94 534 HIS A C 1
ATOM 4233 O O . HIS A 1 534 ? -0.239 -8.772 -0.945 1.00 79.94 534 HIS A O 1
ATOM 4239 N N . THR A 1 535 ? -2.111 -7.841 -0.110 1.00 83.12 535 THR A N 1
ATOM 4240 C CA . THR A 1 535 ? -2.730 -7.436 -1.380 1.00 83.12 535 THR A CA 1
ATOM 4241 C C . THR A 1 535 ? -3.317 -6.034 -1.250 1.00 83.12 535 THR A C 1
ATOM 4243 O O . THR A 1 535 ? -3.550 -5.553 -0.138 1.00 83.12 535 THR A O 1
ATOM 4246 N N . VAL A 1 536 ? -3.602 -5.381 -2.381 1.00 82.94 536 VAL A N 1
ATOM 4247 C CA . VAL A 1 536 ? -4.320 -4.094 -2.438 1.00 82.94 536 VAL A CA 1
ATOM 4248 C C . VAL A 1 536 ? -5.570 -4.119 -1.551 1.00 82.94 536 VAL A C 1
ATOM 4250 O O . VAL A 1 536 ? -5.781 -3.216 -0.745 1.00 82.94 536 VAL A O 1
ATOM 4253 N N . TRP A 1 537 ? -6.364 -5.187 -1.644 1.00 86.00 537 TRP A N 1
ATOM 4254 C CA . TRP A 1 537 ? -7.647 -5.303 -0.956 1.00 86.00 537 TRP A CA 1
ATOM 4255 C C . TRP A 1 537 ? -7.507 -5.589 0.537 1.00 86.00 537 TRP A C 1
ATOM 4257 O O . TRP A 1 537 ? -8.201 -4.956 1.330 1.00 86.00 537 TRP A O 1
ATOM 4267 N N . CYS A 1 538 ? -6.586 -6.468 0.950 1.00 86.75 538 CYS A N 1
ATOM 4268 C CA . CYS A 1 538 ? -6.390 -6.730 2.378 1.00 86.75 538 CYS A CA 1
ATOM 4269 C C . CYS A 1 538 ? -5.743 -5.531 3.096 1.00 86.75 538 CYS A C 1
ATOM 4271 O O . CYS A 1 538 ? -6.026 -5.294 4.267 1.00 86.75 538 CYS A O 1
ATOM 4273 N N . LEU A 1 539 ? -4.908 -4.745 2.402 1.00 87.31 539 LEU A N 1
ATOM 4274 C CA . LEU A 1 539 ? -4.322 -3.518 2.947 1.00 87.31 539 LEU A CA 1
ATOM 4275 C C . LEU A 1 539 ? -5.350 -2.388 3.045 1.00 87.31 539 LEU A C 1
ATOM 4277 O O . LEU A 1 539 ? -5.374 -1.695 4.059 1.00 87.31 539 LEU A O 1
ATOM 4281 N N . LEU A 1 540 ? -6.217 -2.210 2.044 1.00 88.50 540 LEU A N 1
ATOM 4282 C CA . LEU A 1 540 ? -7.259 -1.182 2.091 1.00 88.50 540 LEU A CA 1
ATOM 4283 C C . LEU A 1 540 ? -8.380 -1.544 3.073 1.00 88.50 540 LEU A C 1
ATOM 4285 O O . LEU A 1 540 ? -8.664 -0.753 3.965 1.00 88.50 540 LEU A O 1
ATOM 4289 N N . ILE A 1 541 ? -8.985 -2.730 2.971 1.00 91.38 541 ILE A N 1
ATOM 4290 C CA . ILE A 1 541 ? -10.112 -3.134 3.830 1.00 91.38 541 ILE A CA 1
ATOM 4291 C C . ILE A 1 541 ? -9.600 -3.496 5.228 1.00 91.38 541 ILE A C 1
ATOM 4293 O O . ILE A 1 541 ? -9.919 -2.826 6.209 1.00 91.38 541 ILE A O 1
ATOM 4297 N N . GLY A 1 542 ? -8.748 -4.520 5.313 1.00 90.38 542 GLY A N 1
ATOM 4298 C CA . GLY A 1 542 ? -8.192 -5.017 6.572 1.00 90.38 542 GLY A CA 1
ATOM 4299 C C . GLY A 1 542 ? -7.350 -3.982 7.312 1.00 90.38 542 GLY A C 1
ATOM 4300 O O . GLY A 1 542 ? -7.538 -3.772 8.508 1.00 90.38 542 GLY A O 1
ATOM 4301 N N . GLY A 1 543 ? -6.480 -3.261 6.598 1.00 89.81 543 GLY A N 1
ATOM 4302 C CA . GLY A 1 543 ? -5.685 -2.176 7.178 1.00 89.81 543 GLY A CA 1
ATOM 4303 C C . GLY A 1 543 ? -6.529 -1.000 7.682 1.00 89.81 543 GLY A C 1
ATOM 4304 O O . GLY A 1 543 ? -6.242 -0.495 8.766 1.00 89.81 543 GLY A O 1
ATOM 4305 N N . SER A 1 544 ? -7.597 -0.598 6.973 1.00 91.88 544 SER A N 1
ATOM 4306 C CA . SER A 1 544 ? -8.479 0.480 7.461 1.00 91.88 544 SER A CA 1
ATOM 4307 C C . SER A 1 544 ? -9.261 0.028 8.684 1.00 91.88 544 SER A C 1
ATOM 4309 O O . SER A 1 544 ? -9.403 0.791 9.630 1.00 91.88 544 SER A O 1
ATOM 4311 N N . MET A 1 545 ? -9.733 -1.220 8.706 1.00 93.44 545 MET A N 1
ATOM 4312 C CA . MET A 1 545 ? -10.440 -1.773 9.859 1.00 93.44 545 MET A CA 1
ATOM 4313 C C . MET A 1 545 ? -9.510 -1.942 11.073 1.00 93.44 545 MET A C 1
ATOM 4315 O O . MET A 1 545 ? -9.895 -1.580 12.180 1.00 93.44 545 MET A O 1
ATOM 4319 N N . ASN A 1 546 ? -8.261 -2.380 10.883 1.00 90.31 546 ASN A N 1
ATOM 4320 C CA . ASN A 1 546 ? -7.254 -2.415 11.949 1.00 90.31 546 ASN A CA 1
ATOM 4321 C C . ASN A 1 546 ? -6.972 -1.011 12.508 1.00 90.31 546 ASN A C 1
ATOM 4323 O O . ASN A 1 546 ? -7.073 -0.804 13.716 1.00 90.31 546 ASN A O 1
ATOM 4327 N N . ALA A 1 547 ? -6.696 -0.027 11.645 1.00 91.12 547 ALA A N 1
ATOM 4328 C CA . ALA A 1 547 ? -6.466 1.352 12.074 1.00 91.12 547 ALA A CA 1
ATOM 4329 C C . ALA A 1 547 ? -7.714 1.985 12.726 1.00 91.12 547 ALA A C 1
ATOM 4331 O O . ALA A 1 547 ? -7.585 2.759 13.672 1.00 91.12 547 ALA A O 1
ATOM 4332 N N . LEU A 1 548 ? -8.924 1.630 12.281 1.00 93.62 548 LEU A N 1
ATOM 4333 C CA . LEU A 1 548 ? -10.179 2.112 12.863 1.00 93.62 548 LEU A CA 1
ATOM 4334 C C . LEU A 1 548 ? -10.469 1.468 14.225 1.00 93.62 548 LEU A C 1
ATOM 4336 O O . LEU A 1 548 ? -10.964 2.153 15.113 1.00 93.62 548 LEU A O 1
ATOM 4340 N N . SER A 1 549 ? -10.096 0.202 14.436 1.00 93.00 549 SER A N 1
ATOM 4341 C CA . SER A 1 549 ? -10.153 -0.420 15.766 1.00 93.00 549 SER A CA 1
ATOM 4342 C C . SER A 1 549 ? -9.228 0.300 16.760 1.00 93.00 549 SER A C 1
ATOM 4344 O O . SER A 1 549 ? -9.621 0.564 17.898 1.00 93.00 549 SER A O 1
ATOM 4346 N N . THR A 1 550 ? -8.054 0.741 16.290 1.00 89.75 550 THR A N 1
ATOM 4347 C CA . THR A 1 550 ? -7.084 1.524 17.066 1.00 89.75 550 THR A CA 1
ATOM 4348 C C . THR A 1 550 ? -7.565 2.943 17.365 1.00 89.75 550 THR A C 1
ATOM 4350 O O . THR A 1 550 ? -7.517 3.356 18.516 1.00 89.75 550 THR A O 1
ATOM 4353 N N . TYR A 1 551 ? -8.029 3.713 16.376 1.00 91.12 551 TYR A N 1
ATOM 4354 C CA . TYR A 1 551 ? -8.394 5.121 16.598 1.00 91.12 551 TYR A CA 1
ATOM 4355 C C . TYR A 1 551 ? -9.836 5.327 17.077 1.00 91.12 551 TYR A C 1
ATOM 4357 O O . TYR A 1 551 ? -10.092 6.245 17.854 1.00 91.12 551 TYR A O 1
ATOM 4365 N N . GLY A 1 552 ? -10.771 4.474 16.657 1.00 91.94 552 GLY A N 1
ATOM 4366 C CA . GLY A 1 552 ? -12.187 4.574 17.004 1.00 91.94 552 GLY A CA 1
ATOM 4367 C C . GLY A 1 552 ? -12.529 4.042 18.395 1.00 91.94 552 GLY A C 1
ATOM 4368 O O . GLY A 1 552 ? -13.286 4.694 19.106 1.00 91.94 552 GLY A O 1
ATOM 4369 N N . PHE A 1 553 ? -11.981 2.881 18.785 1.00 92.94 553 PHE A N 1
ATOM 4370 C CA . PHE A 1 553 ? -12.537 2.066 19.886 1.00 92.94 553 PHE A CA 1
ATOM 4371 C C . PHE A 1 553 ? -11.518 1.583 20.932 1.00 92.94 553 PHE A C 1
ATOM 4373 O O . PHE A 1 553 ? -11.892 0.937 21.916 1.00 92.94 553 PHE A O 1
ATOM 4380 N N . ASN A 1 554 ? -10.228 1.876 20.750 1.00 92.69 554 ASN A N 1
ATOM 4381 C CA . ASN A 1 554 ? -9.203 1.607 21.755 1.00 92.69 554 ASN A CA 1
ATOM 4382 C C . ASN A 1 554 ? -9.151 2.762 22.767 1.00 92.69 554 ASN A C 1
ATOM 4384 O O . ASN A 1 554 ? -8.935 3.916 22.385 1.00 92.69 554 ASN A O 1
ATOM 4388 N N . GLN A 1 555 ? -9.276 2.451 24.060 1.00 93.06 555 GLN A N 1
ATOM 4389 C CA . GLN A 1 555 ? -9.274 3.456 25.128 1.00 93.06 555 GLN A CA 1
ATOM 4390 C C . GLN A 1 555 ? -8.056 4.401 25.083 1.00 93.06 555 GLN A C 1
ATOM 4392 O O . GLN A 1 555 ? -8.204 5.577 25.405 1.00 93.06 555 GLN A O 1
ATOM 4397 N N . THR A 1 556 ? -6.879 3.941 24.636 1.00 90.81 556 THR A N 1
ATOM 4398 C CA . THR A 1 556 ? -5.667 4.785 24.534 1.00 90.81 556 THR A CA 1
ATOM 4399 C C . THR A 1 556 ? -5.812 5.968 23.578 1.00 90.81 556 THR A C 1
ATOM 4401 O O . THR A 1 556 ? -5.157 6.990 23.776 1.00 90.81 556 THR A O 1
ATOM 4404 N N . GLN A 1 557 ? -6.678 5.863 22.565 1.00 91.44 557 GLN A N 1
ATOM 4405 C CA . GLN A 1 557 ? -6.973 6.952 21.632 1.00 91.44 557 GLN A CA 1
ATOM 4406 C C . GLN A 1 557 ? -8.234 7.715 22.047 1.00 91.44 557 GLN A C 1
ATOM 4408 O O . GLN A 1 557 ? -8.229 8.947 22.028 1.00 91.44 557 GLN A O 1
ATOM 4413 N N . VAL A 1 558 ? -9.266 7.003 22.523 1.00 92.44 558 VAL A N 1
ATOM 4414 C CA . VAL A 1 558 ? -10.505 7.610 23.041 1.00 92.44 558 VAL A CA 1
ATOM 4415 C C . VAL A 1 558 ? -10.191 8.597 24.169 1.00 92.44 558 VAL A C 1
ATOM 4417 O O . VAL A 1 558 ? -10.561 9.768 24.097 1.00 92.44 558 VAL A O 1
ATOM 4420 N N . GLN A 1 559 ? -9.409 8.176 25.165 1.00 90.06 559 GLN A N 1
ATOM 4421 C CA . GLN A 1 559 ? -9.044 9.012 26.309 1.00 90.06 559 GLN A CA 1
ATOM 4422 C C . GLN A 1 559 ? -8.293 10.288 25.877 1.00 90.06 559 GLN A C 1
ATOM 4424 O O . GLN A 1 559 ? -8.572 11.366 26.400 1.00 90.06 559 GLN A O 1
ATOM 4429 N N . ARG A 1 560 ? -7.403 10.206 24.873 1.00 89.75 560 ARG A N 1
ATOM 4430 C CA . ARG A 1 560 ? -6.656 11.368 24.353 1.00 89.75 560 ARG A CA 1
ATOM 4431 C C . ARG A 1 560 ? -7.573 12.431 23.757 1.00 89.75 560 ARG A C 1
ATOM 4433 O O . ARG A 1 560 ? -7.422 13.604 24.092 1.00 89.75 560 ARG A O 1
ATOM 4440 N N . TYR A 1 561 ? -8.523 12.055 22.896 1.00 90.06 561 TYR A N 1
ATOM 4441 C CA . TYR A 1 561 ? -9.414 13.040 22.275 1.00 90.06 561 TYR A CA 1
ATOM 4442 C C . TYR A 1 561 ? -10.541 13.525 23.196 1.00 90.06 561 TYR A C 1
ATOM 4444 O O . TYR A 1 561 ? -11.084 14.606 22.956 1.00 90.06 561 TYR A O 1
ATOM 4452 N N . MET A 1 562 ? -10.846 12.799 24.277 1.00 88.50 562 MET A N 1
ATOM 4453 C CA . MET A 1 562 ? -11.690 13.294 25.372 1.00 88.50 562 MET A CA 1
ATOM 4454 C C . MET A 1 562 ? -10.970 14.369 26.205 1.00 88.50 562 MET A C 1
ATOM 4456 O O . MET A 1 562 ? -11.583 15.370 26.561 1.00 88.50 562 MET A O 1
ATOM 4460 N N . CYS A 1 563 ? -9.652 14.252 26.426 1.00 87.31 563 CYS A N 1
ATOM 4461 C CA . CYS A 1 563 ? -8.860 15.272 27.133 1.00 87.31 563 CYS A CA 1
ATOM 4462 C C . CYS A 1 563 ? -8.717 16.622 26.391 1.00 87.31 563 CYS A C 1
ATOM 4464 O O . CYS A 1 563 ? -8.262 17.599 26.990 1.00 87.31 563 CYS A O 1
ATOM 4466 N N . VAL A 1 564 ? -9.079 16.720 25.105 1.00 90.31 564 VAL A N 1
ATOM 4467 C CA . VAL A 1 564 ? -8.998 17.982 24.345 1.00 90.31 564 VAL A CA 1
ATOM 4468 C C . VAL A 1 564 ? -10.204 18.876 24.654 1.00 90.31 564 VAL A C 1
ATOM 4470 O O . VAL A 1 564 ? -11.348 18.440 24.540 1.00 90.31 564 VAL A O 1
ATOM 4473 N N . ARG A 1 565 ? -9.978 20.159 24.976 1.00 88.31 565 ARG A N 1
ATOM 4474 C CA . ARG A 1 565 ? -11.051 21.100 25.368 1.00 88.31 565 ARG A CA 1
ATOM 4475 C C . ARG A 1 565 ? -12.205 21.194 24.359 1.00 88.31 565 ARG A C 1
ATOM 4477 O O . ARG A 1 565 ? -13.357 21.209 24.771 1.00 88.31 565 ARG A O 1
ATOM 4484 N N . THR A 1 566 ? -11.929 21.229 23.053 1.00 91.44 566 THR A N 1
ATOM 4485 C CA . THR A 1 566 ? -12.960 21.430 22.015 1.00 91.44 566 THR A CA 1
ATOM 4486 C C . THR A 1 566 ? -13.007 20.295 20.993 1.00 91.44 566 THR A C 1
ATOM 4488 O O . THR A 1 566 ? -11.980 19.734 20.608 1.00 91.44 566 THR A O 1
ATOM 4491 N N . THR A 1 567 ? -14.203 20.004 20.475 1.00 88.88 567 THR A N 1
ATOM 4492 C CA . THR A 1 567 ? -14.412 18.999 19.417 1.00 88.88 567 THR A CA 1
ATOM 4493 C C . THR A 1 567 ? -13.657 19.359 18.129 1.00 88.88 567 THR A C 1
ATOM 4495 O O . THR A 1 567 ? -13.143 18.472 17.452 1.00 88.88 567 THR A O 1
ATOM 4498 N N . ARG A 1 568 ? -13.501 20.656 17.810 1.00 90.12 568 ARG A N 1
ATOM 4499 C CA . ARG A 1 568 ? -12.659 21.123 16.689 1.00 90.12 568 ARG A CA 1
ATOM 4500 C C . ARG A 1 568 ? -11.185 20.762 16.902 1.00 90.12 568 ARG A C 1
ATOM 4502 O O . ARG A 1 568 ? -10.579 20.187 16.000 1.00 90.12 568 ARG A O 1
ATOM 4509 N N . GLY A 1 569 ? -10.646 21.012 18.099 1.00 91.75 569 GLY A N 1
ATOM 4510 C CA . GLY A 1 569 ? -9.284 20.617 18.462 1.00 91.75 569 GLY A CA 1
ATOM 4511 C C . GLY A 1 569 ? -9.080 19.101 18.410 1.00 91.75 569 GLY A C 1
ATOM 4512 O O . GLY A 1 569 ? -8.070 18.639 17.891 1.00 91.75 569 GLY A O 1
ATOM 4513 N N . ALA A 1 570 ? -10.067 18.316 18.857 1.00 91.44 570 ALA A N 1
ATOM 4514 C CA . ALA A 1 570 ? -10.034 16.855 18.767 1.00 91.44 570 ALA A CA 1
ATOM 4515 C C . ALA A 1 570 ? -9.988 16.352 17.308 1.00 91.44 570 ALA A C 1
ATOM 4517 O O . ALA A 1 570 ? -9.194 15.465 16.992 1.00 91.44 570 ALA A O 1
ATOM 4518 N N . LYS A 1 571 ? -10.768 16.956 16.392 1.00 92.00 571 LYS A N 1
ATOM 4519 C CA . LYS A 1 571 ? -10.679 16.661 14.946 1.00 92.00 571 LYS A CA 1
ATOM 4520 C C . LYS A 1 571 ? -9.289 17.000 14.398 1.00 92.00 571 LYS A C 1
ATOM 4522 O O . LYS A 1 571 ? -8.689 16.175 13.717 1.00 92.00 571 LYS A O 1
ATOM 4527 N N . GLN A 1 572 ? -8.755 18.180 14.724 1.00 91.56 572 GLN A N 1
ATOM 4528 C CA . GLN A 1 572 ? -7.420 18.605 14.281 1.00 91.56 572 GLN A CA 1
ATOM 4529 C C . GLN A 1 572 ? -6.317 17.664 14.789 1.00 91.56 572 GLN A C 1
ATOM 4531 O O . GLN A 1 572 ? -5.474 17.250 13.997 1.00 91.56 572 GLN A O 1
ATOM 4536 N N . ALA A 1 573 ? -6.358 17.257 16.061 1.00 90.56 573 ALA A N 1
ATOM 4537 C CA . ALA A 1 573 ? -5.404 16.313 16.641 1.00 90.56 573 ALA A CA 1
ATOM 4538 C C . ALA A 1 573 ? -5.399 14.959 15.906 1.00 90.56 573 ALA A C 1
ATOM 4540 O O . ALA A 1 573 ? -4.328 14.455 15.572 1.00 90.56 573 ALA A O 1
ATOM 4541 N N . LEU A 1 574 ? -6.576 14.406 15.582 1.00 91.19 574 LEU A N 1
ATOM 4542 C CA . LEU A 1 574 ? -6.696 13.152 14.825 1.00 91.19 574 LEU A CA 1
ATOM 4543 C C . LEU A 1 574 ? -6.100 13.253 13.410 1.00 91.19 574 LEU A C 1
ATOM 4545 O O . LEU A 1 574 ? -5.393 12.335 12.988 1.00 91.19 574 LEU A O 1
ATOM 4549 N N . PHE A 1 575 ? -6.322 14.365 12.698 1.00 90.38 575 PHE A N 1
ATOM 4550 C CA . PHE A 1 575 ? -5.737 14.586 11.369 1.00 90.38 575 PHE A CA 1
ATOM 4551 C C . PHE A 1 575 ? -4.217 14.823 11.412 1.00 90.38 575 PHE A C 1
ATOM 4553 O O . PHE A 1 575 ? -3.501 14.276 10.574 1.00 90.38 575 PHE A O 1
ATOM 4560 N N . ILE A 1 576 ? -3.703 15.563 12.402 1.00 90.38 576 ILE A N 1
ATOM 4561 C CA . ILE A 1 576 ? -2.254 15.749 12.609 1.00 90.38 576 ILE A CA 1
ATOM 4562 C C . ILE A 1 576 ? -1.583 14.397 12.899 1.00 90.38 576 ILE A C 1
ATOM 4564 O O . ILE A 1 576 ? -0.584 14.054 12.267 1.00 90.38 576 ILE A O 1
ATOM 4568 N N . ASN A 1 577 ? -2.178 13.587 13.780 1.00 87.06 577 ASN A N 1
ATOM 4569 C CA . ASN A 1 577 ? -1.749 12.211 14.038 1.00 87.06 577 ASN A CA 1
ATOM 4570 C C . ASN A 1 577 ? -1.759 11.351 12.759 1.00 87.06 577 ASN A C 1
ATOM 4572 O O . ASN A 1 577 ? -0.814 10.601 12.537 1.00 87.06 577 ASN A O 1
ATOM 4576 N N . ALA A 1 578 ? -2.774 11.473 11.895 1.00 87.06 578 ALA A N 1
ATOM 4577 C CA . ALA A 1 578 ? -2.851 10.690 10.659 1.00 87.06 578 ALA A CA 1
ATOM 4578 C C . ALA A 1 578 ? -1.681 10.992 9.705 1.00 87.06 578 ALA A C 1
ATOM 4580 O O . ALA A 1 578 ? -1.113 10.075 9.112 1.00 87.06 578 ALA A O 1
ATOM 4581 N N . VAL A 1 579 ? -1.288 12.268 9.595 1.00 87.81 579 VAL A N 1
ATOM 4582 C CA . VAL A 1 579 ? -0.115 12.696 8.815 1.00 87.81 579 VAL A CA 1
ATOM 4583 C C . VAL A 1 579 ? 1.184 12.207 9.464 1.00 87.81 579 VAL A C 1
ATOM 4585 O O . VAL A 1 579 ? 2.021 11.625 8.777 1.00 87.81 579 VAL A O 1
ATOM 4588 N N . GLY A 1 580 ? 1.339 12.365 10.783 1.00 87.44 580 GLY A N 1
ATOM 4589 C CA . GLY A 1 580 ? 2.520 11.891 11.516 1.00 87.44 580 GLY A CA 1
ATOM 4590 C C . GLY A 1 580 ? 2.722 10.374 11.415 1.00 87.44 580 GLY A C 1
ATOM 4591 O O . GLY A 1 580 ? 3.822 9.912 11.113 1.00 87.44 580 GLY A O 1
ATOM 4592 N N . ALA A 1 581 ? 1.650 9.594 11.574 1.00 84.56 581 ALA A N 1
ATOM 4593 C CA . ALA A 1 581 ? 1.674 8.144 11.412 1.00 84.56 581 ALA A CA 1
ATOM 4594 C C . ALA A 1 581 ? 2.028 7.733 9.973 1.00 84.56 581 ALA A C 1
ATOM 4596 O O . ALA A 1 581 ? 2.850 6.838 9.780 1.00 84.56 581 ALA A O 1
ATOM 4597 N N . ALA A 1 582 ? 1.478 8.413 8.958 1.00 85.12 582 ALA A N 1
ATOM 4598 C CA . ALA A 1 582 ? 1.842 8.168 7.564 1.00 85.12 582 ALA A CA 1
ATOM 4599 C C . ALA A 1 582 ? 3.336 8.434 7.299 1.00 85.12 582 ALA A C 1
ATOM 4601 O O . ALA A 1 582 ? 3.985 7.615 6.648 1.00 85.12 582 ALA A O 1
ATOM 4602 N N . ILE A 1 583 ? 3.897 9.525 7.838 1.00 88.06 583 ILE A N 1
ATOM 4603 C CA . ILE A 1 583 ? 5.334 9.839 7.740 1.00 88.06 583 ILE A CA 1
ATOM 4604 C C . ILE A 1 583 ? 6.172 8.729 8.385 1.00 88.06 583 ILE A C 1
ATOM 4606 O O . ILE A 1 583 ? 7.064 8.190 7.734 1.00 88.06 583 ILE A O 1
ATOM 4610 N N . ILE A 1 584 ? 5.866 8.333 9.625 1.00 87.94 584 ILE A N 1
ATOM 4611 C CA . ILE A 1 584 ? 6.615 7.286 10.340 1.00 87.94 584 ILE A CA 1
ATOM 4612 C C . ILE A 1 584 ? 6.554 5.949 9.583 1.00 87.94 584 ILE A C 1
ATOM 4614 O O . ILE A 1 584 ? 7.592 5.324 9.377 1.00 87.94 584 ILE A O 1
ATOM 4618 N N . ILE A 1 585 ? 5.379 5.545 9.082 1.00 85.88 585 ILE A N 1
ATOM 4619 C CA . ILE A 1 585 ? 5.209 4.324 8.273 1.00 85.88 585 ILE A CA 1
ATOM 4620 C C . ILE A 1 585 ? 6.079 4.363 7.004 1.00 85.88 585 ILE A C 1
ATOM 4622 O O . ILE A 1 585 ? 6.699 3.354 6.660 1.00 85.88 585 ILE A O 1
ATOM 4626 N N . TRP A 1 586 ? 6.166 5.509 6.320 1.00 85.62 586 TRP A N 1
ATOM 4627 C CA . TRP A 1 586 ? 7.046 5.674 5.158 1.00 85.62 586 TRP A CA 1
ATOM 4628 C C . TRP A 1 586 ? 8.534 5.609 5.531 1.00 85.62 586 TRP A C 1
ATOM 4630 O O . TRP A 1 586 ? 9.287 4.912 4.852 1.00 85.62 586 TRP A O 1
ATOM 4640 N N . LEU A 1 587 ? 8.962 6.259 6.619 1.00 90.75 587 LEU A N 1
ATOM 4641 C CA . LEU A 1 587 ? 10.350 6.191 7.098 1.00 90.75 587 LEU A CA 1
ATOM 4642 C C . LEU A 1 587 ? 10.741 4.747 7.472 1.00 90.75 587 LEU A C 1
ATOM 4644 O O . LEU A 1 587 ? 11.780 4.257 7.032 1.00 90.75 587 LEU A O 1
ATOM 4648 N N . SER A 1 588 ? 9.883 4.015 8.191 1.00 88.25 588 SER A N 1
ATOM 4649 C CA . SER A 1 588 ? 10.104 2.593 8.494 1.00 88.25 588 SER A CA 1
ATOM 4650 C C . SER A 1 588 ? 10.160 1.713 7.237 1.00 88.25 588 SER A C 1
ATOM 4652 O O . SER A 1 588 ? 10.959 0.777 7.179 1.00 88.25 588 SER A O 1
ATOM 4654 N N . ALA A 1 589 ? 9.362 2.012 6.205 1.00 87.31 589 ALA A N 1
ATOM 4655 C CA . ALA A 1 589 ? 9.420 1.296 4.929 1.00 87.31 589 ALA A CA 1
ATOM 4656 C C . ALA A 1 589 ? 10.731 1.562 4.162 1.00 87.31 589 ALA A C 1
ATOM 4658 O O . ALA A 1 589 ? 11.309 0.628 3.603 1.00 87.31 589 ALA A O 1
ATOM 4659 N N . LEU A 1 590 ? 11.239 2.802 4.178 1.00 90.44 590 LEU A N 1
ATOM 4660 C CA . LEU A 1 590 ? 12.545 3.149 3.602 1.00 90.44 590 LEU A CA 1
ATOM 4661 C C . LEU A 1 590 ? 13.693 2.425 4.316 1.00 90.44 590 LEU A C 1
ATOM 4663 O O . LEU A 1 590 ? 14.586 1.904 3.651 1.00 90.44 590 LEU A O 1
ATOM 4667 N N . ILE A 1 591 ? 13.636 2.310 5.646 1.00 91.31 591 ILE A N 1
ATOM 4668 C CA . ILE A 1 591 ? 14.596 1.513 6.426 1.00 91.31 591 ILE A CA 1
ATOM 4669 C C . ILE A 1 591 ? 14.548 0.042 5.994 1.00 91.31 591 ILE A C 1
ATOM 4671 O O . ILE A 1 591 ? 15.592 -0.544 5.737 1.00 91.31 591 ILE A O 1
ATOM 4675 N N . GLY A 1 592 ? 13.361 -0.546 5.809 1.00 89.44 592 GLY A N 1
ATOM 4676 C CA . GLY A 1 592 ? 13.230 -1.915 5.291 1.00 89.44 592 GLY A CA 1
ATOM 4677 C C . GLY A 1 592 ? 13.874 -2.130 3.910 1.00 89.44 592 GLY A C 1
ATOM 4678 O O . GLY A 1 592 ? 14.446 -3.191 3.656 1.00 89.44 592 GLY A O 1
ATOM 4679 N N . ILE A 1 593 ? 13.834 -1.117 3.034 1.00 89.81 593 ILE A N 1
ATOM 4680 C CA . ILE A 1 593 ? 14.519 -1.129 1.729 1.00 89.81 593 ILE A CA 1
ATOM 4681 C C . ILE A 1 593 ? 16.042 -1.043 1.905 1.00 89.81 593 ILE A C 1
ATOM 4683 O O . ILE A 1 593 ? 16.761 -1.811 1.268 1.00 89.81 593 ILE A O 1
ATOM 4687 N N . ILE A 1 594 ? 16.528 -0.156 2.780 1.00 93.62 594 ILE A N 1
ATOM 4688 C CA . ILE A 1 594 ? 17.956 0.001 3.103 1.00 93.62 594 ILE A CA 1
ATOM 4689 C C . ILE A 1 594 ? 18.534 -1.297 3.678 1.00 93.62 594 ILE A C 1
ATOM 4691 O O . ILE A 1 594 ? 19.534 -1.786 3.164 1.00 93.62 594 ILE A O 1
ATOM 4695 N N . LEU A 1 595 ? 17.884 -1.885 4.688 1.00 91.62 595 LEU A N 1
ATOM 4696 C CA . LEU A 1 595 ? 18.340 -3.112 5.353 1.00 91.62 595 LEU A CA 1
ATOM 4697 C C . LEU A 1 595 ? 18.494 -4.271 4.365 1.00 91.62 595 LEU A C 1
ATOM 4699 O O . LEU A 1 595 ? 19.516 -4.951 4.370 1.00 91.62 595 LEU A O 1
ATOM 4703 N N . TYR A 1 596 ? 17.509 -4.471 3.480 1.00 90.62 596 TYR A N 1
ATOM 4704 C CA . TYR A 1 596 ? 17.625 -5.493 2.443 1.00 90.62 596 TYR A CA 1
ATOM 4705 C C . TYR A 1 596 ? 18.722 -5.168 1.422 1.00 90.62 596 TYR A C 1
ATOM 4707 O O . TYR A 1 596 ? 19.448 -6.065 1.009 1.00 90.62 596 TYR A O 1
ATOM 4715 N N . ALA A 1 597 ? 18.831 -3.911 0.986 1.00 91.19 597 ALA A N 1
ATOM 4716 C CA . ALA A 1 597 ? 19.812 -3.528 -0.022 1.00 91.19 597 ALA A CA 1
ATOM 4717 C C . ALA A 1 597 ? 21.258 -3.626 0.488 1.00 91.19 597 ALA A C 1
ATOM 4719 O O . ALA A 1 597 ? 22.150 -3.925 -0.300 1.00 91.19 597 ALA A O 1
ATOM 4720 N N . TYR A 1 598 ? 21.479 -3.387 1.783 1.00 92.69 598 TYR A N 1
ATOM 4721 C CA . TYR A 1 598 ? 22.792 -3.456 2.423 1.00 92.69 598 TYR A CA 1
ATOM 4722 C C . TYR A 1 598 ? 23.231 -4.908 2.647 1.00 92.69 598 TYR A C 1
ATOM 4724 O O . TYR A 1 598 ? 24.335 -5.288 2.269 1.00 92.69 598 TYR A O 1
ATOM 4732 N N . TYR A 1 599 ? 22.321 -5.757 3.131 1.00 91.81 599 TYR A N 1
ATOM 4733 C CA . TYR A 1 599 ? 22.561 -7.188 3.345 1.00 91.81 599 TYR A CA 1
ATOM 4734 C C . TYR A 1 599 ? 22.157 -8.075 2.151 1.00 91.81 599 TYR A C 1
ATOM 4736 O O . TYR A 1 599 ? 21.842 -9.254 2.312 1.00 91.81 599 TYR A O 1
ATOM 4744 N N . ALA A 1 600 ? 22.154 -7.528 0.931 1.00 88.38 600 ALA A N 1
ATOM 4745 C CA . ALA A 1 600 ? 21.652 -8.230 -0.252 1.00 88.38 600 ALA A CA 1
ATOM 4746 C C . ALA A 1 600 ? 22.492 -9.462 -0.636 1.00 88.38 600 ALA A C 1
ATOM 4748 O O . ALA A 1 600 ? 21.926 -10.475 -1.053 1.00 88.38 600 ALA A O 1
ATOM 4749 N N . ASP A 1 601 ? 23.816 -9.376 -0.466 1.00 85.31 601 ASP A N 1
ATOM 4750 C CA . ASP A 1 601 ? 24.786 -10.436 -0.785 1.00 85.31 601 ASP A CA 1
ATOM 4751 C C . ASP A 1 601 ? 25.241 -11.247 0.448 1.00 85.31 601 ASP A C 1
ATOM 4753 O O . ASP A 1 601 ? 25.812 -12.332 0.302 1.00 85.31 601 ASP A O 1
ATOM 4757 N N . CYS A 1 602 ? 24.949 -10.751 1.657 1.00 87.00 602 CYS A N 1
ATOM 4758 C CA . CYS A 1 602 ? 25.174 -11.441 2.925 1.00 87.00 602 CYS A CA 1
ATOM 4759 C C . CYS A 1 602 ? 24.084 -11.084 3.953 1.00 87.00 602 CYS A C 1
ATOM 4761 O O . CYS A 1 602 ? 24.154 -10.048 4.610 1.00 87.00 602 CYS A O 1
ATOM 4763 N N . ASP A 1 603 ? 23.073 -11.945 4.091 1.00 87.19 603 ASP A N 1
ATOM 4764 C CA . ASP A 1 603 ? 21.972 -11.796 5.047 1.00 87.19 603 ASP A CA 1
ATOM 4765 C C . ASP A 1 603 ? 22.388 -12.258 6.461 1.00 87.19 603 ASP A C 1
ATOM 4767 O O . ASP A 1 603 ? 22.622 -13.457 6.664 1.00 87.19 603 ASP A O 1
ATOM 4771 N N . PRO A 1 604 ? 22.434 -11.367 7.473 1.00 87.31 604 PRO A N 1
ATOM 4772 C CA . PRO A 1 604 ? 22.997 -11.685 8.788 1.00 87.31 604 PRO A CA 1
ATOM 4773 C C . PRO A 1 604 ? 22.177 -12.720 9.574 1.00 87.31 604 PRO A C 1
ATOM 4775 O O . PRO A 1 604 ? 22.716 -13.389 10.456 1.00 87.31 604 PRO A O 1
ATOM 4778 N N . TYR A 1 605 ? 20.891 -12.901 9.258 1.00 84.81 605 TYR A N 1
ATOM 4779 C CA . TYR A 1 605 ? 20.028 -13.900 9.900 1.00 84.81 605 TYR A CA 1
ATOM 4780 C C . TYR A 1 605 ? 20.255 -15.320 9.356 1.00 84.81 605 TYR A C 1
ATOM 4782 O O . TYR A 1 605 ? 20.279 -16.306 10.108 1.00 84.81 605 TYR A O 1
ATOM 4790 N N . THR A 1 606 ? 20.448 -15.438 8.043 1.00 82.81 606 THR A N 1
ATOM 4791 C CA . THR A 1 606 ? 20.799 -16.699 7.380 1.00 82.81 606 THR A CA 1
ATOM 4792 C C . THR A 1 606 ? 22.249 -17.078 7.692 1.00 82.81 606 THR A C 1
ATOM 4794 O O . THR A 1 606 ? 22.508 -18.242 7.987 1.00 82.81 606 THR A O 1
ATOM 4797 N N . ALA A 1 607 ? 23.158 -16.097 7.751 1.00 83.50 607 ALA A N 1
ATOM 4798 C CA . ALA A 1 607 ? 24.566 -16.255 8.133 1.00 83.50 607 ALA A CA 1
ATOM 4799 C C . ALA A 1 607 ? 24.821 -16.448 9.645 1.00 83.50 607 ALA A C 1
ATOM 4801 O O . ALA A 1 607 ? 25.958 -16.673 10.047 1.00 83.50 607 ALA A O 1
ATOM 4802 N N . LYS A 1 608 ? 23.779 -16.377 10.488 1.00 84.69 608 LYS A N 1
ATOM 4803 C CA . LYS A 1 608 ? 23.847 -16.536 11.959 1.00 84.69 608 LYS A CA 1
ATOM 4804 C C . LYS A 1 608 ? 24.663 -15.485 12.717 1.00 84.69 608 LYS A C 1
ATOM 4806 O O . LYS A 1 608 ? 25.015 -15.711 13.871 1.00 84.69 608 LYS A O 1
ATOM 4811 N N . HIS A 1 609 ? 24.855 -14.303 12.134 1.00 82.75 609 HIS A N 1
ATOM 4812 C CA . HIS A 1 609 ? 25.304 -13.118 12.870 1.00 82.75 609 HIS A CA 1
ATOM 4813 C C . HIS A 1 609 ? 24.209 -12.573 13.806 1.00 82.75 609 HIS A C 1
ATOM 4815 O O . HIS A 1 609 ? 24.526 -12.054 14.872 1.00 82.75 609 HIS A O 1
ATOM 4821 N N . VAL A 1 610 ? 22.927 -12.761 13.459 1.00 85.50 610 VAL A N 1
ATOM 4822 C CA . VAL A 1 610 ? 21.778 -12.525 14.355 1.00 85.50 610 VAL A CA 1
ATOM 4823 C C . VAL A 1 610 ? 20.932 -13.789 14.539 1.00 85.50 610 VAL A C 1
ATOM 4825 O O . VAL A 1 610 ? 20.830 -14.629 13.640 1.00 85.50 610 VAL A O 1
ATOM 4828 N N . SER A 1 611 ? 20.315 -13.938 15.715 1.00 79.44 611 SER A N 1
ATOM 4829 C CA . SER A 1 611 ? 19.489 -15.101 16.071 1.00 79.44 611 SER A CA 1
ATOM 4830 C C . SER A 1 611 ? 18.003 -14.925 15.740 1.00 79.44 611 SER A C 1
ATOM 4832 O O . SER A 1 611 ? 17.330 -15.920 15.463 1.00 79.44 611 SER A O 1
ATOM 4834 N N . ASP A 1 612 ? 17.509 -13.684 15.677 1.00 79.00 612 ASP A N 1
ATOM 4835 C CA . ASP A 1 612 ? 16.162 -13.341 15.201 1.00 79.00 612 ASP A CA 1
ATOM 4836 C C . ASP A 1 612 ? 16.211 -12.302 14.064 1.00 79.00 612 ASP A C 1
ATOM 4838 O O . ASP A 1 612 ? 17.177 -11.560 13.910 1.00 79.00 612 ASP A O 1
ATOM 4842 N N . ILE A 1 613 ? 15.154 -12.244 13.257 1.00 78.88 613 ILE A N 1
ATOM 4843 C CA . ILE A 1 613 ? 14.985 -11.296 12.148 1.00 78.88 613 ILE A CA 1
ATOM 4844 C C . ILE A 1 613 ? 14.745 -9.883 12.685 1.00 78.88 613 ILE A C 1
ATOM 4846 O O . ILE A 1 613 ? 15.226 -8.910 12.107 1.00 78.88 613 ILE A O 1
ATOM 4850 N N . ASP A 1 614 ? 14.058 -9.752 13.820 1.00 82.44 614 ASP A N 1
ATOM 4851 C CA . ASP A 1 614 ? 13.770 -8.441 14.406 1.00 82.44 614 ASP A CA 1
ATOM 4852 C C . ASP A 1 614 ? 15.028 -7.800 15.057 1.00 82.44 614 ASP A C 1
ATOM 4854 O O . ASP A 1 614 ? 15.008 -6.626 15.424 1.00 82.44 614 ASP A O 1
ATOM 4858 N N . GLN A 1 615 ? 16.158 -8.526 15.128 1.00 87.31 615 GLN A N 1
ATOM 4859 C CA . GLN A 1 615 ? 17.482 -7.993 15.501 1.00 87.31 615 GLN A CA 1
ATOM 4860 C C . GLN A 1 615 ? 18.210 -7.285 14.342 1.00 87.31 615 GLN A C 1
ATOM 4862 O O . GLN A 1 615 ? 19.149 -6.535 14.601 1.00 87.31 615 GLN A O 1
ATOM 4867 N N . ILE A 1 616 ? 17.800 -7.485 13.079 1.00 89.00 616 ILE A N 1
ATOM 4868 C CA . ILE A 1 616 ? 18.546 -6.995 11.900 1.00 89.00 616 ILE A CA 1
ATOM 4869 C C . ILE A 1 616 ? 18.686 -5.463 11.899 1.00 89.00 616 ILE A C 1
ATOM 4871 O O . ILE A 1 616 ? 19.726 -4.949 11.498 1.00 89.00 616 ILE A O 1
ATOM 4875 N N . PHE A 1 617 ? 17.679 -4.716 12.371 1.00 89.31 617 PHE A N 1
ATOM 4876 C CA . PHE A 1 617 ? 17.757 -3.250 12.403 1.00 89.31 617 PHE A CA 1
ATOM 4877 C C . PHE A 1 617 ? 18.691 -2.716 13.515 1.00 89.31 617 PHE A C 1
ATOM 4879 O O . PHE A 1 617 ? 19.571 -1.920 13.191 1.00 89.31 617 PHE A O 1
ATOM 4886 N N . PRO A 1 618 ? 18.608 -3.170 14.786 1.00 88.31 618 PRO A N 1
ATOM 4887 C CA . PRO A 1 618 ? 19.645 -2.880 15.782 1.00 88.31 618 PRO A CA 1
ATOM 4888 C C . PRO A 1 618 ? 21.062 -3.288 15.356 1.00 88.31 618 PRO A C 1
ATOM 4890 O O . PRO A 1 618 ? 22.001 -2.530 15.587 1.00 88.31 618 PRO A O 1
ATOM 4893 N N . TYR A 1 619 ? 21.214 -4.447 14.705 1.00 88.81 619 TYR A N 1
ATOM 4894 C CA . TYR A 1 619 ? 22.499 -4.921 14.187 1.00 88.81 619 TYR A CA 1
ATOM 4895 C C . TYR A 1 619 ? 23.064 -3.962 13.128 1.00 88.81 619 TYR A C 1
ATOM 4897 O O . TYR A 1 619 ? 24.170 -3.460 13.296 1.00 88.81 619 TYR A O 1
ATOM 4905 N N . PHE A 1 620 ? 22.259 -3.598 12.123 1.00 89.62 620 PHE A N 1
ATOM 4906 C CA . PHE A 1 620 ? 22.609 -2.600 11.106 1.00 89.62 620 PHE A CA 1
ATOM 4907 C C . PHE A 1 620 ? 23.058 -1.263 11.693 1.00 89.62 620 PHE A C 1
ATOM 4909 O O . PHE A 1 620 ? 23.996 -0.653 11.194 1.00 89.62 620 PHE A O 1
ATOM 4916 N N . VAL A 1 621 ? 22.418 -0.791 12.765 1.00 87.44 621 VAL A N 1
ATOM 4917 C CA . VAL A 1 621 ? 22.843 0.450 13.423 1.00 87.44 621 VAL A CA 1
ATOM 4918 C C . VAL A 1 621 ? 24.247 0.317 14.008 1.00 87.44 621 VAL A C 1
ATOM 4920 O O . VAL A 1 621 ? 25.041 1.241 13.870 1.00 87.44 621 VAL A O 1
ATOM 4923 N N . MET A 1 622 ? 24.595 -0.814 14.618 1.00 87.50 622 MET A N 1
ATOM 4924 C CA . MET A 1 622 ? 25.959 -1.015 15.116 1.00 87.50 622 MET A CA 1
ATOM 4925 C C . MET A 1 622 ? 26.969 -1.211 13.979 1.00 87.50 622 MET A C 1
ATOM 4927 O O . MET A 1 622 ? 28.084 -0.709 14.073 1.00 87.50 622 MET A O 1
ATOM 4931 N N . ASP A 1 623 ? 26.570 -1.860 12.891 1.00 87.38 623 ASP A N 1
ATOM 4932 C CA . ASP A 1 623 ? 27.386 -2.081 11.691 1.00 87.38 623 ASP A CA 1
ATOM 4933 C C . ASP A 1 623 ? 27.718 -0.755 10.965 1.00 87.38 623 ASP A C 1
ATOM 4935 O O . ASP A 1 623 ? 28.847 -0.509 10.550 1.00 87.38 623 ASP A O 1
ATOM 4939 N N . VAL A 1 624 ? 26.738 0.157 10.876 1.00 86.19 624 VAL A N 1
ATOM 4940 C CA . VAL A 1 624 ? 26.778 1.338 9.990 1.00 86.19 624 VAL A CA 1
ATOM 4941 C C . VAL A 1 624 ? 26.863 2.689 10.727 1.00 86.19 624 VAL A C 1
ATOM 4943 O O . VAL A 1 624 ? 27.091 3.712 10.079 1.00 86.19 624 VAL A O 1
ATOM 4946 N N . LEU A 1 625 ? 26.702 2.743 12.058 1.00 83.50 625 LEU A N 1
ATOM 4947 C CA . LEU A 1 625 ? 26.774 3.986 12.858 1.00 83.50 625 LEU A CA 1
ATOM 4948 C C . LEU A 1 625 ? 27.738 3.928 14.063 1.00 83.50 625 LEU A C 1
ATOM 4950 O O . LEU A 1 625 ? 27.863 4.932 14.766 1.00 83.50 625 LEU A O 1
ATOM 4954 N N . SER A 1 626 ? 28.407 2.802 14.347 1.00 82.50 626 SER A N 1
ATOM 4955 C CA . SER A 1 626 ? 29.306 2.686 15.517 1.00 82.50 626 SER A CA 1
ATOM 4956 C C . SER A 1 626 ? 30.564 3.561 15.433 1.00 82.50 626 SER A C 1
ATOM 4958 O O . SER A 1 626 ? 31.079 3.992 16.466 1.00 82.50 626 SER A O 1
ATOM 4960 N N . ASP A 1 627 ? 31.011 3.895 14.220 1.00 82.69 627 ASP A N 1
ATOM 4961 C CA . ASP A 1 627 ? 32.072 4.871 13.944 1.00 82.69 627 ASP A CA 1
ATOM 4962 C C . ASP A 1 627 ? 31.700 6.290 14.425 1.00 82.69 627 ASP A C 1
ATOM 4964 O O . ASP A 1 627 ? 32.545 7.062 14.892 1.00 82.69 627 ASP A O 1
ATOM 4968 N N . LYS A 1 628 ? 30.411 6.633 14.352 1.00 80.62 628 LYS A N 1
ATOM 4969 C CA . LYS A 1 628 ? 29.874 7.975 14.589 1.00 80.62 628 LYS A CA 1
ATOM 4970 C C . LYS A 1 628 ? 29.330 8.117 16.002 1.00 80.62 628 LYS A C 1
ATOM 4972 O O . LYS A 1 628 ? 28.126 8.027 16.253 1.00 80.62 628 LYS A O 1
ATOM 4977 N N . LYS A 1 629 ? 30.254 8.412 16.925 1.00 83.06 629 LYS A N 1
ATOM 4978 C CA . LYS A 1 629 ? 29.990 8.741 18.339 1.00 83.06 629 LYS A CA 1
ATOM 4979 C C . LYS A 1 629 ? 28.701 9.563 18.502 1.00 83.06 629 LYS A C 1
ATOM 4981 O O . LYS A 1 629 ? 28.589 10.668 17.980 1.00 83.06 629 LYS A O 1
ATOM 4986 N N . GLY A 1 630 ? 27.742 9.010 19.244 1.00 84.62 630 GLY A N 1
ATOM 4987 C CA . GLY A 1 630 ? 26.437 9.621 19.519 1.00 84.62 630 GLY A CA 1
ATOM 4988 C C . GLY A 1 630 ? 25.281 9.110 18.649 1.00 84.62 630 GLY A C 1
ATOM 4989 O O . GLY A 1 630 ? 24.171 8.985 19.166 1.00 84.62 630 GLY A O 1
ATOM 4990 N N . LEU A 1 631 ? 25.502 8.730 17.383 1.00 84.38 631 LEU A N 1
ATOM 4991 C CA . LEU A 1 631 ? 24.401 8.299 16.505 1.00 84.38 631 LEU A CA 1
ATOM 4992 C C . LEU A 1 631 ? 23.725 6.977 16.942 1.00 84.38 631 LEU A C 1
ATOM 4994 O O . LEU A 1 631 ? 22.492 6.939 16.929 1.00 84.38 631 LEU A O 1
ATOM 4998 N N . PRO A 1 632 ? 24.440 5.937 17.428 1.00 86.44 632 PRO A N 1
ATOM 4999 C CA . PRO A 1 632 ? 23.794 4.759 18.019 1.00 86.44 632 PRO A CA 1
ATOM 5000 C C . PRO A 1 632 ? 22.963 5.095 19.269 1.00 86.44 632 PRO A C 1
ATOM 5002 O O . PRO A 1 632 ? 21.913 4.500 19.501 1.00 86.44 632 PRO A O 1
ATOM 5005 N N . GLY A 1 633 ? 23.381 6.105 20.043 1.00 88.62 633 GLY A N 1
ATOM 5006 C CA . GLY A 1 633 ? 22.621 6.618 21.187 1.00 88.62 633 GLY A CA 1
ATOM 5007 C C . GLY A 1 633 ? 21.323 7.315 20.769 1.00 88.62 633 GLY A C 1
ATOM 5008 O O . GLY A 1 633 ? 20.283 7.099 21.387 1.00 88.62 633 GLY A O 1
ATOM 5009 N N . ILE A 1 634 ? 21.352 8.084 19.675 1.00 89.00 634 ILE A N 1
ATOM 5010 C CA . ILE A 1 634 ? 20.157 8.700 19.073 1.00 89.00 634 ILE A CA 1
ATOM 5011 C C . ILE A 1 634 ? 19.193 7.628 18.536 1.00 89.00 634 ILE A C 1
ATOM 5013 O O . ILE A 1 634 ? 17.982 7.746 18.725 1.00 89.00 634 ILE A O 1
ATOM 5017 N N . PHE A 1 635 ? 19.703 6.547 17.935 1.00 88.00 635 PHE A N 1
ATOM 5018 C CA . PHE A 1 635 ? 18.873 5.399 17.555 1.00 88.00 635 PHE A CA 1
ATOM 5019 C C . PHE A 1 635 ? 18.205 4.739 18.769 1.00 88.00 635 PHE A C 1
ATOM 5021 O O . PHE A 1 635 ? 16.989 4.543 18.755 1.00 88.00 635 PHE A O 1
ATOM 5028 N N . LEU A 1 636 ? 18.957 4.442 19.835 1.00 88.94 636 LEU A N 1
ATOM 5029 C CA . LEU A 1 636 ? 18.389 3.866 21.058 1.00 88.94 636 LEU A CA 1
ATOM 5030 C C . LEU A 1 636 ? 17.323 4.775 21.671 1.00 88.94 636 LEU A C 1
ATOM 5032 O O . LEU A 1 636 ? 16.232 4.306 21.989 1.00 88.94 636 LEU A O 1
ATOM 5036 N N . ALA A 1 637 ? 17.589 6.081 21.750 1.00 91.12 637 ALA A N 1
ATOM 5037 C CA . ALA A 1 637 ? 16.618 7.067 22.208 1.00 91.12 637 ALA A CA 1
ATOM 5038 C C . ALA A 1 637 ? 15.338 7.064 21.348 1.00 91.12 637 ALA A C 1
ATOM 5040 O O . ALA A 1 637 ? 14.242 7.171 21.896 1.00 91.12 637 ALA A O 1
ATOM 5041 N N . CYS A 1 638 ? 15.446 6.875 20.029 1.00 91.75 638 CYS A N 1
ATOM 5042 C CA . CYS A 1 638 ? 14.315 6.719 19.107 1.00 91.75 638 CYS A CA 1
ATOM 5043 C C . CYS A 1 638 ? 13.507 5.433 19.365 1.00 91.75 638 CYS A C 1
ATOM 5045 O O . CYS A 1 638 ? 12.287 5.503 19.536 1.00 91.75 638 CYS A O 1
ATOM 5047 N N . VAL A 1 639 ? 14.156 4.264 19.446 1.00 89.00 639 VAL A N 1
ATOM 5048 C CA . VAL A 1 639 ? 13.460 2.984 19.698 1.00 89.00 639 VAL A CA 1
ATOM 5049 C C . VAL A 1 639 ? 12.800 2.980 21.080 1.00 89.00 639 VAL A C 1
ATOM 5051 O O . VAL A 1 639 ? 11.664 2.520 21.230 1.00 89.00 639 VAL A O 1
ATOM 5054 N N . PHE A 1 640 ? 13.464 3.555 22.086 1.00 89.44 640 PHE A N 1
ATOM 5055 C CA . PHE A 1 640 ? 12.889 3.747 23.414 1.00 89.44 640 PHE A CA 1
ATOM 5056 C C . PHE A 1 640 ? 11.685 4.688 23.345 1.00 89.44 640 PHE A C 1
ATOM 5058 O O . PHE A 1 640 ? 10.615 4.318 23.808 1.00 89.44 640 PHE A O 1
ATOM 5065 N N . SER A 1 641 ? 11.809 5.850 22.701 1.00 91.12 641 SER A N 1
ATOM 5066 C CA . SER A 1 641 ? 10.732 6.845 22.578 1.00 91.12 641 SER A CA 1
ATOM 5067 C C . SER A 1 641 ? 9.431 6.272 21.999 1.00 91.12 641 SER A C 1
ATOM 5069 O O . SER A 1 641 ? 8.359 6.525 22.547 1.00 91.12 641 SER A O 1
ATOM 5071 N N . GLY A 1 642 ? 9.499 5.447 20.947 1.00 88.06 642 GLY A N 1
ATOM 5072 C CA . GLY A 1 642 ? 8.305 4.801 20.373 1.00 88.06 642 GLY A CA 1
ATOM 5073 C C . GLY A 1 642 ? 7.675 3.733 21.276 1.00 88.06 642 GLY A C 1
ATOM 5074 O O . GLY A 1 642 ? 6.462 3.514 21.250 1.00 88.06 642 GLY A O 1
ATOM 5075 N N . SER A 1 643 ? 8.491 3.088 22.106 1.00 88.69 643 SER A N 1
ATOM 5076 C CA . SER A 1 643 ? 8.048 2.018 23.004 1.00 88.69 643 SER A CA 1
ATOM 5077 C C . SER A 1 643 ? 7.470 2.576 24.308 1.00 88.69 643 SER A C 1
ATOM 5079 O O . SER A 1 643 ? 6.401 2.160 24.751 1.00 88.69 643 SER A O 1
ATOM 5081 N N . LEU A 1 644 ? 8.150 3.567 24.889 1.00 89.38 644 LEU A N 1
ATOM 5082 C CA . LEU A 1 644 ? 7.798 4.229 26.142 1.00 89.38 644 LEU A CA 1
ATOM 5083 C C . LEU A 1 644 ? 6.459 4.977 26.030 1.00 89.38 644 LEU A C 1
ATOM 5085 O O . LEU A 1 644 ? 5.572 4.713 26.836 1.00 89.38 644 LEU A O 1
ATOM 5089 N N . SER A 1 645 ? 6.261 5.806 24.996 1.00 89.38 645 SER A N 1
ATOM 5090 C CA . SER A 1 645 ? 4.975 6.483 24.706 1.00 89.38 645 SER A CA 1
ATOM 5091 C C . SER A 1 645 ? 3.796 5.512 24.568 1.00 89.38 645 SER A C 1
ATOM 5093 O O . SER A 1 645 ? 2.673 5.790 24.998 1.00 89.38 645 SER A O 1
ATOM 5095 N N . THR A 1 646 ? 4.035 4.331 23.996 1.00 90.88 646 THR A N 1
ATOM 5096 C CA . THR A 1 646 ? 3.005 3.297 23.826 1.00 90.88 646 THR A CA 1
ATOM 5097 C C . THR A 1 646 ? 2.658 2.616 25.156 1.00 90.88 646 THR A C 1
ATOM 5099 O O . THR A 1 646 ? 1.479 2.435 25.469 1.00 90.88 646 THR A O 1
ATOM 5102 N N . ILE A 1 647 ? 3.664 2.264 25.964 1.00 91.56 647 ILE A N 1
ATOM 5103 C CA . ILE A 1 647 ? 3.464 1.592 27.257 1.00 91.56 647 ILE A CA 1
ATOM 5104 C C . ILE A 1 647 ? 2.866 2.559 28.289 1.00 91.56 647 ILE A C 1
ATOM 5106 O O . ILE A 1 647 ? 1.924 2.185 28.983 1.00 91.56 647 ILE A O 1
ATOM 5110 N N . SER A 1 648 ? 3.320 3.814 28.359 1.00 90.62 648 SER A N 1
ATOM 5111 C CA . SER A 1 648 ? 2.758 4.830 29.264 1.00 90.62 648 SER A CA 1
ATOM 5112 C C . SER A 1 648 ? 1.271 5.088 28.996 1.00 90.62 648 SER A C 1
ATOM 5114 O O . SER A 1 648 ? 0.458 5.098 29.926 1.00 90.62 648 SER A O 1
ATOM 5116 N N . SER A 1 649 ? 0.901 5.207 27.716 1.00 90.38 649 SER A N 1
ATOM 5117 C CA . SER A 1 649 ? -0.490 5.279 27.259 1.00 90.38 649 SER A CA 1
ATOM 5118 C C . SER A 1 649 ? -1.290 4.069 27.721 1.00 90.38 649 SER A C 1
ATOM 5120 O O . SER A 1 649 ? -2.372 4.212 28.289 1.00 90.38 649 SER A O 1
ATOM 5122 N N . GLY A 1 650 ? -0.753 2.869 27.479 1.00 92.25 650 GLY A N 1
ATOM 5123 C CA . GLY A 1 650 ? -1.429 1.621 27.794 1.00 92.25 650 GLY A CA 1
ATOM 5124 C C . GLY A 1 650 ? -1.651 1.429 29.290 1.00 92.25 650 GLY A C 1
ATOM 5125 O O . GLY A 1 650 ? -2.769 1.105 29.678 1.00 92.25 650 GLY A O 1
ATOM 5126 N N . LEU A 1 651 ? -0.649 1.706 30.129 1.00 92.00 651 LEU A N 1
ATOM 5127 C CA . LEU A 1 651 ? -0.761 1.629 31.587 1.00 92.00 651 LEU A CA 1
ATOM 5128 C C . LEU A 1 651 ? -1.828 2.597 32.121 1.00 92.00 651 LEU A C 1
ATOM 5130 O O . LEU A 1 651 ? -2.724 2.167 32.844 1.00 92.00 651 LEU A O 1
ATOM 5134 N N . ASN A 1 652 ? -1.796 3.874 31.715 1.00 88.88 652 ASN A N 1
ATOM 5135 C CA . ASN A 1 652 ? -2.769 4.878 32.165 1.00 88.88 652 ASN A CA 1
ATOM 5136 C C . ASN A 1 652 ? -4.205 4.534 31.719 1.00 88.88 652 ASN A C 1
ATOM 5138 O O . ASN A 1 652 ? -5.149 4.637 32.504 1.00 88.88 652 ASN A O 1
ATOM 5142 N N . SER A 1 653 ? -4.391 4.121 30.463 1.00 90.69 653 SER A N 1
ATOM 5143 C CA . SER A 1 653 ? -5.713 3.769 29.928 1.00 90.69 653 SER A CA 1
ATOM 5144 C C . SER A 1 653 ? -6.257 2.455 30.486 1.00 90.69 653 SER A C 1
ATOM 5146 O O . SER A 1 653 ? -7.465 2.331 30.683 1.00 90.69 653 SER A O 1
ATOM 5148 N N . LEU A 1 654 ? -5.385 1.490 30.784 1.00 92.56 654 LEU A N 1
ATOM 5149 C CA . LEU A 1 654 ? -5.764 0.229 31.411 1.00 92.56 654 LEU A CA 1
ATOM 5150 C C . LEU A 1 654 ? -6.095 0.408 32.898 1.00 92.56 654 LEU A C 1
ATOM 5152 O O . LEU A 1 654 ? -7.090 -0.142 33.360 1.00 92.56 654 LEU A O 1
ATOM 5156 N N . ALA A 1 655 ? -5.346 1.240 33.628 1.00 91.06 655 ALA A N 1
ATOM 5157 C CA . ALA A 1 655 ? -5.703 1.635 34.990 1.00 91.06 655 ALA A CA 1
ATOM 5158 C C . ALA A 1 655 ? -7.073 2.342 35.035 1.00 91.06 655 ALA A C 1
ATOM 5160 O O . ALA A 1 655 ? -7.887 2.037 35.904 1.00 91.06 655 ALA A O 1
ATOM 5161 N N . ALA A 1 656 ? -7.375 3.212 34.062 1.00 88.56 656 ALA A N 1
ATOM 5162 C CA . ALA A 1 656 ? -8.694 3.839 33.938 1.00 88.56 656 ALA A CA 1
ATOM 5163 C C . ALA A 1 656 ? -9.820 2.813 33.686 1.00 88.56 656 ALA A C 1
ATOM 5165 O O . ALA A 1 656 ? -10.830 2.845 34.384 1.00 88.56 656 ALA A O 1
ATOM 5166 N N . VAL A 1 657 ? -9.638 1.864 32.759 1.00 92.25 657 VAL A N 1
ATOM 5167 C CA . VAL A 1 657 ? -10.613 0.779 32.500 1.00 92.25 657 VAL A CA 1
ATOM 5168 C C . VAL A 1 657 ? -10.814 -0.117 33.724 1.00 92.25 657 VAL A C 1
ATOM 5170 O O . VAL A 1 657 ? -11.948 -0.438 34.073 1.00 92.25 657 VAL A O 1
ATOM 5173 N N . ILE A 1 658 ? -9.739 -0.482 34.426 1.00 90.94 658 ILE A N 1
ATOM 5174 C CA . ILE A 1 658 ? -9.830 -1.293 35.646 1.00 90.94 658 ILE A CA 1
ATOM 5175 C C . ILE A 1 658 ? -10.578 -0.545 36.755 1.00 90.94 658 ILE A C 1
ATOM 5177 O O . ILE A 1 658 ? -11.330 -1.175 37.494 1.00 90.94 658 ILE A O 1
ATOM 5181 N N . ILE A 1 659 ? -10.441 0.779 36.864 1.00 88.88 659 ILE A N 1
ATOM 5182 C CA . ILE A 1 659 ? -11.175 1.569 37.861 1.00 88.88 659 ILE A CA 1
ATOM 5183 C C . ILE A 1 659 ? -12.651 1.737 37.475 1.00 88.88 659 ILE A C 1
ATOM 5185 O O . ILE A 1 659 ? -13.518 1.422 38.291 1.00 88.88 659 ILE A O 1
ATOM 5189 N N . GLU A 1 660 ? -12.953 2.205 36.261 1.00 87.00 660 GLU A N 1
ATOM 5190 C CA . GLU A 1 660 ? -14.327 2.535 35.851 1.00 87.00 660 GLU A CA 1
ATOM 5191 C C . GLU A 1 660 ? -15.178 1.300 35.532 1.00 87.00 660 GLU A C 1
ATOM 5193 O O . GLU A 1 660 ? -16.302 1.177 36.021 1.00 87.00 660 GLU A O 1
ATOM 5198 N N . ASP A 1 661 ? -14.660 0.372 34.722 1.00 88.81 661 ASP A N 1
ATOM 5199 C CA . ASP A 1 661 ? -15.439 -0.771 34.235 1.00 88.81 661 ASP A CA 1
ATOM 5200 C C . ASP A 1 661 ? -15.452 -1.915 35.252 1.00 88.81 661 ASP A C 1
ATOM 5202 O O . ASP A 1 661 ? -16.505 -2.493 35.527 1.00 88.81 661 ASP A O 1
ATOM 5206 N N . ILE A 1 662 ? -14.285 -2.235 35.825 1.00 82.25 662 ILE A N 1
ATOM 5207 C CA . ILE A 1 662 ? -14.101 -3.433 36.654 1.00 82.25 662 ILE A CA 1
ATOM 5208 C C . ILE A 1 662 ? -14.330 -3.125 38.139 1.00 82.25 662 ILE A C 1
ATOM 5210 O O . ILE A 1 662 ? -15.218 -3.719 38.742 1.00 82.25 662 ILE A O 1
ATOM 5214 N N . TYR A 1 663 ? -13.590 -2.195 38.750 1.00 83.81 663 TYR A N 1
ATOM 5215 C CA . TYR A 1 663 ? -13.678 -1.936 40.192 1.00 83.81 663 TYR A CA 1
ATOM 5216 C C . TYR A 1 663 ? -14.996 -1.257 40.578 1.00 83.81 663 TYR A C 1
ATOM 5218 O O . TYR A 1 663 ? -15.793 -1.854 41.302 1.00 83.81 663 TYR A O 1
ATOM 5226 N N . LYS A 1 664 ? -15.268 -0.036 40.086 1.00 82.00 664 LYS A N 1
ATOM 5227 C CA . LYS A 1 664 ? -16.530 0.671 40.377 1.00 82.00 664 LYS A CA 1
ATOM 5228 C C . LYS A 1 664 ? -17.728 -0.154 39.911 1.00 82.00 664 LYS A C 1
ATOM 5230 O O . LYS A 1 664 ? -18.739 -0.225 40.609 1.00 82.00 664 LYS A O 1
ATOM 5235 N N . GLY A 1 665 ? -17.580 -0.827 38.770 1.00 72.88 665 GLY A N 1
ATOM 5236 C CA . GLY A 1 665 ? -18.601 -1.683 38.186 1.00 72.88 665 GLY A CA 1
ATOM 5237 C C . GLY A 1 665 ? -18.982 -2.907 39.026 1.00 72.88 665 GLY A C 1
ATOM 5238 O O . GLY A 1 665 ? -20.170 -3.135 39.254 1.00 72.88 665 GLY A O 1
ATOM 5239 N N . LEU A 1 666 ? -18.008 -3.693 39.497 1.00 74.50 666 LEU A N 1
ATOM 5240 C CA . LEU A 1 666 ? -18.268 -4.864 40.346 1.00 74.50 666 LEU A CA 1
ATOM 5241 C C . LEU A 1 666 ? -18.661 -4.457 41.773 1.00 74.50 666 LEU A C 1
ATOM 5243 O O . LEU A 1 666 ? -19.598 -5.018 42.334 1.00 74.50 666 LEU A O 1
ATOM 5247 N N . MET A 1 667 ? -17.977 -3.463 42.351 1.00 73.94 667 MET A N 1
ATOM 5248 C CA . MET A 1 667 ? -18.155 -3.070 43.755 1.00 73.94 667 MET A CA 1
ATOM 5249 C C . MET A 1 667 ? -19.357 -2.145 43.995 1.00 73.94 667 MET A C 1
ATOM 5251 O O . MET A 1 667 ? -19.733 -1.947 45.150 1.00 73.94 667 MET A O 1
ATOM 5255 N N . ARG A 1 668 ? -19.936 -1.554 42.935 1.00 67.88 668 ARG A N 1
ATOM 5256 C CA . ARG A 1 668 ? -21.037 -0.565 42.973 1.00 67.88 668 ARG A CA 1
ATOM 5257 C C . ARG A 1 668 ? -20.799 0.605 43.941 1.00 67.88 668 ARG A C 1
ATOM 5259 O O . ARG A 1 668 ? -21.737 1.119 44.547 1.00 67.88 668 ARG A O 1
ATOM 5266 N N . LYS A 1 669 ? -19.542 1.023 44.106 1.00 73.38 669 LYS A N 1
ATOM 5267 C CA . LYS A 1 669 ? -19.134 2.104 45.016 1.00 73.38 669 LYS A CA 1
ATOM 5268 C C . LYS A 1 669 ? -18.411 3.204 44.254 1.00 73.38 669 LYS A C 1
ATOM 5270 O O . LYS A 1 669 ? -17.514 2.929 43.459 1.00 73.38 669 LYS A O 1
ATOM 5275 N N . THR A 1 670 ? -18.787 4.446 44.536 1.00 72.56 670 THR A N 1
ATOM 5276 C CA . THR A 1 670 ? -18.014 5.627 44.152 1.00 72.56 670 THR A CA 1
ATOM 5277 C C . THR A 1 670 ? -16.709 5.688 44.951 1.00 72.56 670 THR A C 1
ATOM 5279 O O . THR A 1 670 ? -16.582 5.116 46.036 1.00 72.56 670 THR A O 1
ATOM 5282 N N . ILE A 1 671 ? -15.715 6.369 44.386 1.00 79.81 671 ILE A N 1
ATOM 5283 C CA . ILE A 1 671 ? -14.393 6.591 44.976 1.00 79.81 671 ILE A CA 1
ATOM 5284 C C . ILE A 1 671 ? -14.171 8.107 44.958 1.00 79.81 671 ILE A C 1
ATOM 5286 O O . ILE A 1 671 ? -14.567 8.745 43.986 1.00 79.81 671 ILE A O 1
ATOM 5290 N N . SER A 1 672 ? -13.563 8.689 45.995 1.00 82.69 672 SER A N 1
ATOM 5291 C CA . SER A 1 672 ? -13.136 10.095 45.945 1.00 82.69 672 SER A CA 1
ATOM 5292 C C . SER A 1 672 ? -11.950 10.275 44.993 1.00 82.69 672 SER A C 1
ATOM 5294 O O . SER A 1 672 ? -11.116 9.375 44.873 1.00 82.69 672 SER A O 1
ATOM 5296 N N . ASP A 1 673 ? -11.839 11.440 44.354 1.00 79.94 673 ASP A N 1
ATOM 5297 C CA . ASP A 1 673 ? -10.846 11.693 43.298 1.00 79.94 673 ASP A CA 1
ATOM 5298 C C . ASP A 1 673 ? -9.398 11.437 43.747 1.00 79.94 673 ASP A C 1
ATOM 5300 O O . ASP A 1 673 ? -8.609 10.864 42.998 1.00 79.94 673 ASP A O 1
ATOM 5304 N N . GLU A 1 674 ? -9.055 11.758 44.998 1.00 81.38 674 GLU A N 1
ATOM 5305 C CA . GLU A 1 674 ? -7.747 11.449 45.594 1.00 81.38 674 GLU A CA 1
ATOM 5306 C C . GLU A 1 674 ? -7.467 9.939 45.645 1.00 81.38 674 GLU A C 1
ATOM 5308 O O . GLU A 1 674 ? -6.393 9.472 45.259 1.00 81.38 674 GLU A O 1
ATOM 5313 N N . ARG A 1 675 ? -8.455 9.154 46.098 1.00 84.06 675 ARG A N 1
ATOM 5314 C CA . ARG A 1 675 ? -8.359 7.693 46.207 1.00 84.06 675 ARG A CA 1
ATOM 5315 C C . ARG A 1 675 ? -8.382 7.034 44.829 1.00 84.06 675 ARG A C 1
ATOM 5317 O O . ARG A 1 675 ? -7.682 6.045 44.633 1.00 84.06 675 ARG A O 1
ATOM 5324 N N . GLN A 1 676 ? -9.117 7.593 43.868 1.00 81.69 676 GLN A N 1
ATOM 5325 C CA . GLN A 1 676 ? -9.078 7.175 42.466 1.00 81.69 676 GLN A CA 1
ATOM 5326 C C . GLN A 1 676 ? -7.715 7.486 41.827 1.00 81.69 676 GLN A C 1
ATOM 5328 O O . GLN A 1 676 ? -7.155 6.634 41.136 1.00 81.69 676 GLN A O 1
ATOM 5333 N N . GLY A 1 677 ? -7.143 8.658 42.108 1.00 81.62 677 GLY A N 1
ATOM 5334 C CA . GLY A 1 677 ? -5.787 9.023 41.712 1.00 81.62 677 GLY A CA 1
ATOM 5335 C C . GLY A 1 677 ? -4.761 8.026 42.249 1.00 81.62 677 GLY A C 1
ATOM 5336 O O . GLY A 1 677 ? -4.022 7.431 41.467 1.00 81.62 677 GLY A O 1
ATOM 5337 N N . LEU A 1 678 ? -4.765 7.773 43.562 1.00 85.88 678 LEU A N 1
ATOM 5338 C CA . LEU A 1 678 ? -3.876 6.801 44.208 1.00 85.88 678 LEU A CA 1
ATOM 5339 C C . LEU A 1 678 ? -4.058 5.378 43.650 1.00 85.88 678 LEU A C 1
ATOM 5341 O O . LEU A 1 678 ? -3.068 4.728 43.312 1.00 85.88 678 LEU A O 1
ATOM 5345 N N . ALA A 1 679 ? -5.300 4.914 43.486 1.00 86.50 679 ALA A N 1
ATOM 5346 C CA . ALA A 1 679 ? -5.595 3.612 42.891 1.00 86.50 679 ALA A CA 1
ATOM 5347 C C . ALA A 1 679 ? -5.037 3.496 41.463 1.00 86.50 679 ALA A C 1
ATOM 5349 O O . ALA A 1 679 ? -4.452 2.472 41.121 1.00 86.50 679 ALA A O 1
ATOM 5350 N N . SER A 1 680 ? -5.137 4.553 40.650 1.00 86.12 680 SER A N 1
ATOM 5351 C CA . SER A 1 680 ? -4.593 4.572 39.286 1.00 86.12 680 SER A CA 1
ATOM 5352 C C . SER A 1 680 ? -3.067 4.418 39.272 1.00 86.12 680 SER A C 1
ATOM 5354 O O . SER A 1 680 ? -2.526 3.664 38.456 1.00 86.12 680 SER A O 1
ATOM 5356 N N . LYS A 1 681 ? -2.361 5.041 40.229 1.00 88.25 681 LYS A N 1
ATOM 5357 C CA . LYS A 1 681 ? -0.907 4.862 40.403 1.00 88.25 681 LYS A CA 1
ATOM 5358 C C . LYS A 1 681 ? -0.555 3.427 40.799 1.00 88.25 681 LYS A C 1
ATOM 5360 O O . LYS A 1 681 ? 0.320 2.827 40.179 1.00 88.25 681 LYS A O 1
ATOM 5365 N N . ILE A 1 682 ? -1.268 2.862 41.776 1.00 89.56 682 ILE A N 1
ATOM 5366 C CA . ILE A 1 682 ? -1.061 1.485 42.256 1.00 89.56 682 ILE A CA 1
ATOM 5367 C C . ILE A 1 682 ? -1.320 0.470 41.133 1.00 89.56 682 ILE A C 1
ATOM 5369 O O . ILE A 1 682 ? -0.471 -0.383 40.876 1.00 89.56 682 ILE A O 1
ATOM 5373 N N . PHE A 1 683 ? -2.437 0.591 40.405 1.00 90.31 683 PHE A N 1
ATOM 5374 C CA . PHE A 1 683 ? -2.712 -0.265 39.251 1.00 90.31 683 PHE A CA 1
ATOM 5375 C C . PHE A 1 683 ? -1.648 -0.105 38.163 1.00 90.31 683 PHE A C 1
ATOM 5377 O O . PHE A 1 683 ? -1.161 -1.114 37.670 1.00 90.31 683 PHE A O 1
ATOM 5384 N N . SER A 1 684 ? -1.210 1.116 37.840 1.00 89.62 684 SER A N 1
ATOM 5385 C CA . SER A 1 684 ? -0.134 1.335 36.858 1.00 89.62 684 SER A CA 1
ATOM 5386 C C . SER A 1 684 ? 1.164 0.602 37.233 1.00 89.62 684 SER A C 1
ATOM 5388 O O . SER A 1 684 ? 1.807 0.025 36.358 1.00 89.62 684 SER A O 1
ATOM 5390 N N . ILE A 1 685 ? 1.523 0.560 38.523 1.00 91.56 685 ILE A N 1
ATOM 5391 C CA . ILE A 1 685 ? 2.699 -0.173 39.023 1.00 91.56 685 ILE A CA 1
ATOM 5392 C C . ILE A 1 685 ? 2.514 -1.692 38.886 1.00 91.56 685 ILE A C 1
ATOM 5394 O O . ILE A 1 685 ? 3.384 -2.370 38.337 1.00 91.56 685 ILE A O 1
ATOM 5398 N N . ILE A 1 686 ? 1.370 -2.228 39.326 1.00 93.44 686 ILE A N 1
ATOM 5399 C CA . ILE A 1 686 ? 1.055 -3.666 39.231 1.00 93.44 686 ILE A CA 1
ATOM 5400 C C . ILE A 1 686 ? 1.048 -4.122 37.765 1.00 93.44 686 ILE A C 1
ATOM 5402 O O . ILE A 1 686 ? 1.661 -5.132 37.420 1.00 93.44 686 ILE A O 1
ATOM 5406 N N . LEU A 1 687 ? 0.398 -3.356 36.886 1.00 94.19 687 LEU A N 1
ATOM 5407 C CA . LEU A 1 687 ? 0.320 -3.630 35.452 1.00 94.19 687 LEU A CA 1
ATOM 5408 C C . LEU A 1 687 ? 1.698 -3.583 34.785 1.00 94.19 687 LEU A C 1
ATOM 5410 O O . LEU A 1 687 ? 1.984 -4.442 33.956 1.00 94.19 687 LEU A O 1
ATOM 5414 N N . GLY A 1 688 ? 2.572 -2.648 35.172 1.00 93.75 688 GLY A N 1
ATOM 5415 C CA . GLY A 1 688 ? 3.962 -2.609 34.711 1.00 93.75 688 GLY A CA 1
ATOM 5416 C C . GLY A 1 688 ? 4.739 -3.878 35.078 1.00 93.75 688 GLY A C 1
ATOM 5417 O O . GLY A 1 688 ? 5.415 -4.462 34.229 1.00 93.75 688 GLY A O 1
ATOM 5418 N N . GLY A 1 689 ? 4.561 -4.375 36.308 1.00 94.25 689 GLY A N 1
ATOM 5419 C CA . GLY A 1 689 ? 5.089 -5.673 36.747 1.00 94.25 689 GLY A CA 1
ATOM 5420 C C . GLY A 1 689 ? 4.579 -6.848 35.902 1.00 94.25 689 GLY A C 1
ATOM 5421 O O . GLY A 1 689 ? 5.369 -7.672 35.440 1.00 94.25 689 GLY A O 1
ATOM 5422 N N . VAL A 1 690 ? 3.270 -6.893 35.630 1.00 95.44 690 VAL A N 1
ATOM 5423 C CA . VAL A 1 690 ? 2.654 -7.925 34.777 1.00 95.44 690 VAL A CA 1
ATOM 5424 C C . VAL A 1 690 ? 3.157 -7.840 33.330 1.00 95.44 690 VAL A C 1
ATOM 5426 O O . VAL A 1 690 ? 3.440 -8.875 32.732 1.00 95.44 690 VAL A O 1
ATOM 5429 N N . VAL A 1 691 ? 3.338 -6.641 32.769 1.00 95.00 691 VAL A N 1
ATOM 5430 C CA . VAL A 1 691 ? 3.901 -6.442 31.419 1.00 95.00 691 VAL A CA 1
ATOM 5431 C C . VAL A 1 691 ? 5.345 -6.949 31.335 1.00 95.00 691 VAL A C 1
ATOM 5433 O O . VAL A 1 691 ? 5.682 -7.649 30.378 1.00 95.00 691 VAL A O 1
ATOM 5436 N N . MET A 1 692 ? 6.187 -6.679 32.339 1.00 93.81 692 MET A N 1
ATOM 5437 C CA . MET A 1 692 ? 7.553 -7.221 32.391 1.00 93.81 692 MET A CA 1
ATOM 5438 C C . MET A 1 692 ? 7.559 -8.758 32.433 1.00 93.81 692 MET A C 1
ATOM 5440 O O . MET A 1 692 ? 8.312 -9.381 31.687 1.00 93.81 692 MET A O 1
ATOM 5444 N N . LEU A 1 693 ? 6.673 -9.382 33.220 1.00 93.00 693 LEU A N 1
ATOM 5445 C CA . LEU A 1 693 ? 6.537 -10.844 33.269 1.00 93.00 693 LEU A CA 1
ATOM 5446 C C . LEU A 1 693 ? 6.024 -11.431 31.939 1.00 93.00 693 LEU A C 1
ATOM 5448 O O . LEU A 1 693 ? 6.581 -12.402 31.427 1.00 93.00 693 LEU A O 1
ATOM 5452 N N . LEU A 1 694 ? 4.992 -10.830 31.339 1.00 93.19 694 LEU A N 1
ATOM 5453 C CA . LEU A 1 694 ? 4.429 -11.277 30.059 1.00 93.19 694 LEU A CA 1
ATOM 5454 C C . LEU A 1 694 ? 5.402 -11.103 28.886 1.00 93.19 694 LEU A C 1
ATOM 5456 O O . LEU A 1 694 ? 5.319 -11.861 27.921 1.00 93.19 694 LEU A O 1
ATOM 5460 N N . THR A 1 695 ? 6.359 -10.174 28.977 1.00 91.94 695 THR A N 1
ATOM 5461 C CA . THR A 1 695 ? 7.422 -9.996 27.970 1.00 91.94 695 THR A CA 1
ATOM 5462 C C . THR A 1 695 ? 8.251 -11.276 27.794 1.00 91.94 695 THR A C 1
ATOM 5464 O O . THR A 1 695 ? 8.633 -11.609 26.672 1.00 91.94 695 THR A O 1
ATOM 5467 N N . TYR A 1 696 ? 8.444 -12.064 28.863 1.00 88.31 696 TYR A N 1
ATOM 5468 C CA . TYR A 1 696 ? 9.075 -13.385 28.771 1.00 88.31 696 TYR A CA 1
ATOM 5469 C C . TYR A 1 696 ? 8.256 -14.351 27.902 1.00 88.31 696 TYR A C 1
ATOM 5471 O O . TYR A 1 696 ? 8.783 -14.934 26.956 1.00 88.31 696 TYR A O 1
ATOM 5479 N N . VAL A 1 697 ? 6.949 -14.466 28.158 1.00 87.06 697 VAL A N 1
ATOM 5480 C CA . VAL A 1 697 ? 6.033 -15.343 27.400 1.00 87.06 697 VAL A CA 1
ATOM 5481 C C . VAL A 1 697 ? 5.927 -14.917 25.931 1.00 87.06 697 VAL A C 1
ATOM 5483 O O . VAL A 1 697 ? 5.896 -15.753 25.029 1.00 87.06 697 VAL A O 1
ATOM 5486 N N . VAL A 1 698 ? 5.911 -13.609 25.678 1.00 83.56 698 VAL A N 1
ATOM 5487 C CA . VAL A 1 698 ? 5.825 -13.027 24.335 1.00 83.56 698 VAL A CA 1
ATOM 5488 C C . VAL A 1 698 ? 7.052 -13.337 23.472 1.00 83.56 698 VAL A C 1
ATOM 5490 O O . VAL A 1 698 ? 6.894 -13.510 22.262 1.00 83.56 698 VAL A O 1
ATOM 5493 N N . SER A 1 699 ? 8.243 -13.489 24.064 1.00 83.19 699 SER A N 1
ATOM 5494 C CA . SER A 1 699 ? 9.476 -13.801 23.320 1.00 83.19 699 SER A CA 1
ATOM 5495 C C . SER A 1 699 ? 9.391 -15.091 22.479 1.00 83.19 699 SER A C 1
ATOM 5497 O O . SER A 1 699 ? 10.072 -15.215 21.462 1.00 83.19 699 SER A O 1
ATOM 5499 N N . PHE A 1 700 ? 8.490 -16.020 22.826 1.00 80.94 700 PHE A N 1
ATOM 5500 C CA . PHE A 1 700 ? 8.273 -17.280 22.103 1.00 80.94 700 PHE A CA 1
ATOM 5501 C C . PHE A 1 700 ? 7.315 -17.179 20.898 1.00 80.94 700 PHE A C 1
ATOM 5503 O O . PHE A 1 700 ? 7.183 -18.140 20.137 1.00 80.94 700 PHE A O 1
ATOM 5510 N N . LEU A 1 701 ? 6.641 -16.042 20.676 1.00 69.44 701 LEU A N 1
ATOM 5511 C CA . LEU A 1 701 ? 5.677 -15.880 19.570 1.00 69.44 701 LEU A CA 1
ATOM 5512 C C . LEU A 1 701 ? 6.356 -15.770 18.184 1.00 69.44 701 LEU A C 1
ATOM 5514 O O . LEU A 1 701 ? 5.709 -15.953 17.138 1.00 69.44 701 LEU A O 1
ATOM 5518 N N . GLY A 1 702 ? 7.670 -15.528 18.165 1.00 71.00 702 GLY A N 1
ATOM 5519 C CA . GLY A 1 702 ? 8.435 -15.147 16.980 1.00 71.00 702 GLY A CA 1
ATOM 5520 C C . GLY A 1 702 ? 8.176 -13.687 16.602 1.00 71.00 702 GLY A C 1
ATOM 5521 O O . GLY A 1 702 ? 7.793 -12.891 17.453 1.00 71.00 702 GLY A O 1
ATOM 5522 N N . SER A 1 703 ? 8.360 -13.350 15.320 1.00 71.81 703 SER A N 1
ATOM 5523 C CA . SER A 1 703 ? 8.439 -11.951 14.868 1.00 71.81 703 SER A CA 1
ATOM 5524 C C . SER A 1 703 ? 7.335 -11.025 15.416 1.00 71.81 703 SER A C 1
ATOM 5526 O O . SER A 1 703 ? 6.140 -11.186 15.129 1.00 71.81 703 SER A O 1
ATOM 5528 N N . ILE A 1 704 ? 7.800 -10.013 16.147 1.00 77.38 704 ILE A N 1
ATOM 5529 C CA . ILE A 1 704 ? 7.104 -9.002 16.948 1.00 77.38 704 ILE A CA 1
ATOM 5530 C C . ILE A 1 704 ? 5.977 -8.348 16.145 1.00 77.38 704 ILE A C 1
ATOM 5532 O O . ILE A 1 704 ? 4.827 -8.309 16.585 1.00 77.38 704 ILE A O 1
ATOM 5536 N N . LEU A 1 705 ? 6.274 -7.901 14.920 1.00 75.00 705 LEU A N 1
ATOM 5537 C CA . LEU A 1 705 ? 5.304 -7.231 14.047 1.00 75.00 705 LEU A CA 1
ATOM 5538 C C . LEU A 1 705 ? 4.131 -8.147 13.657 1.00 75.00 705 LEU A C 1
ATOM 5540 O O . LEU A 1 705 ? 2.992 -7.693 13.548 1.00 75.00 705 LEU A O 1
ATOM 5544 N N . ASN A 1 706 ? 4.389 -9.444 13.460 1.00 73.94 706 ASN A N 1
ATOM 5545 C CA . ASN A 1 706 ? 3.342 -10.408 13.116 1.00 73.94 706 ASN A CA 1
ATOM 5546 C C . ASN A 1 706 ? 2.475 -10.744 14.335 1.00 73.94 706 ASN A C 1
ATOM 5548 O O . ASN A 1 706 ? 1.259 -10.876 14.187 1.00 73.94 706 ASN A O 1
ATOM 5552 N N . ALA A 1 707 ? 3.080 -10.852 15.523 1.00 79.75 707 ALA A N 1
ATOM 5553 C CA . ALA A 1 707 ? 2.355 -11.035 16.776 1.00 79.75 707 ALA A CA 1
ATOM 5554 C C . ALA A 1 707 ? 1.430 -9.837 17.053 1.00 79.75 707 ALA A C 1
ATOM 5556 O O . ALA A 1 707 ? 0.225 -10.028 17.210 1.00 79.75 707 ALA A O 1
ATOM 5557 N N . ALA A 1 708 ? 1.961 -8.609 16.995 1.00 82.19 708 ALA A N 1
ATOM 5558 C CA . ALA A 1 708 ? 1.197 -7.379 17.204 1.00 82.19 708 ALA A CA 1
ATOM 5559 C C . ALA A 1 708 ? 0.001 -7.263 16.244 1.00 82.19 708 ALA A C 1
ATOM 5561 O O . ALA A 1 708 ? -1.138 -7.142 16.689 1.00 82.19 708 ALA A O 1
ATOM 5562 N N . LEU A 1 709 ? 0.234 -7.348 14.927 1.00 80.31 709 LEU A N 1
ATOM 5563 C CA . LEU A 1 709 ? -0.828 -7.169 13.928 1.00 80.31 709 LEU A CA 1
ATOM 5564 C C . LEU A 1 709 ? -1.886 -8.285 13.964 1.00 80.31 709 LEU A C 1
ATOM 5566 O O . LEU A 1 709 ? -3.053 -8.019 13.683 1.00 80.31 709 LEU A O 1
ATOM 5570 N N . SER A 1 710 ? -1.516 -9.507 14.364 1.00 84.38 710 SER A N 1
ATOM 5571 C CA . SER A 1 710 ? -2.492 -10.581 14.602 1.00 84.38 710 SER A CA 1
ATOM 5572 C C . SER A 1 710 ? -3.348 -10.314 15.843 1.00 84.38 710 SER A C 1
ATOM 5574 O O . SER A 1 710 ? -4.543 -10.597 15.831 1.00 84.38 710 SER A O 1
ATOM 5576 N N . LEU A 1 711 ? -2.760 -9.748 16.903 1.00 85.19 711 LEU A N 1
ATOM 5577 C CA . LEU A 1 711 ? -3.439 -9.469 18.170 1.00 85.19 711 LEU A CA 1
ATOM 5578 C C . LEU A 1 711 ? -4.535 -8.396 18.025 1.00 85.19 711 LEU A C 1
ATOM 5580 O O . LEU A 1 711 ? -5.614 -8.553 18.601 1.00 85.19 711 LEU A O 1
ATOM 5584 N N . PHE A 1 712 ? -4.300 -7.357 17.207 1.00 83.25 712 PHE A N 1
ATOM 5585 C CA . PHE A 1 712 ? -5.349 -6.404 16.801 1.00 83.25 712 PHE A CA 1
ATOM 5586 C C . PHE A 1 712 ? -6.531 -7.145 16.157 1.00 83.25 712 PHE A C 1
ATOM 5588 O O . PHE A 1 712 ? -7.670 -6.977 16.591 1.00 83.25 712 PHE A O 1
ATOM 5595 N N . GLY A 1 713 ? -6.238 -8.037 15.205 1.00 84.12 713 GLY A N 1
ATOM 5596 C CA . GLY A 1 713 ? -7.215 -8.916 14.560 1.00 84.12 713 GLY A CA 1
ATOM 5597 C C . GLY A 1 713 ? -8.084 -9.708 15.535 1.00 84.12 713 GLY A C 1
ATOM 5598 O O . GLY A 1 713 ? -9.312 -9.669 15.459 1.00 84.12 713 GLY A O 1
ATOM 5599 N N . VAL A 1 714 ? -7.436 -10.416 16.461 1.00 90.81 714 VAL A N 1
ATOM 5600 C CA . VAL A 1 714 ? -8.098 -11.400 17.329 1.00 90.81 714 VAL A CA 1
ATOM 5601 C C . VAL A 1 714 ? -8.923 -10.763 18.446 1.00 90.81 714 VAL A C 1
ATOM 5603 O O . VAL A 1 714 ? -9.995 -11.273 18.761 1.00 90.81 714 VAL A O 1
ATOM 5606 N N . LEU A 1 715 ? -8.445 -9.668 19.047 1.00 91.19 715 LEU A N 1
ATOM 5607 C CA . LEU A 1 715 ? -9.055 -9.093 20.255 1.00 91.19 715 LEU A CA 1
ATOM 5608 C C . LEU A 1 715 ? -9.707 -7.723 20.022 1.00 91.19 715 LEU A C 1
ATOM 5610 O O . LEU A 1 715 ? -10.756 -7.450 20.600 1.00 91.19 715 LEU A O 1
ATOM 5614 N N . SER A 1 716 ? -9.143 -6.873 19.158 1.00 91.69 716 SER A N 1
ATOM 5615 C CA . SER A 1 716 ? -9.745 -5.568 18.835 1.00 91.69 716 SER A CA 1
ATOM 5616 C C . SER A 1 716 ? -10.880 -5.697 17.809 1.00 91.69 716 SER A C 1
ATOM 5618 O O . SER A 1 716 ? -11.868 -4.965 17.880 1.00 91.69 716 SER A O 1
ATOM 5620 N N . GLY A 1 717 ? -10.803 -6.692 16.916 1.00 94.75 717 GLY A N 1
ATOM 5621 C CA . GLY A 1 717 ? -11.854 -7.019 15.948 1.00 94.75 717 GLY A CA 1
ATOM 5622 C C . GLY A 1 717 ? -13.236 -7.299 16.563 1.00 94.75 717 GLY A C 1
ATOM 5623 O O . GLY A 1 717 ? -14.192 -6.621 16.180 1.00 94.75 717 GLY A O 1
ATOM 5624 N N . PRO A 1 718 ? -13.379 -8.228 17.532 1.00 96.69 718 PRO A N 1
ATOM 5625 C CA . PRO A 1 718 ? -14.659 -8.483 18.203 1.00 96.69 718 PRO A CA 1
ATOM 5626 C C . PRO A 1 718 ? -15.207 -7.253 18.946 1.00 96.69 718 PRO A C 1
ATOM 5628 O O . PRO A 1 718 ? -16.408 -6.994 18.902 1.00 96.69 718 PRO A O 1
ATOM 5631 N N . ILE A 1 719 ? -14.331 -6.453 19.572 1.00 96.12 719 ILE A N 1
ATOM 5632 C CA . ILE A 1 719 ? -14.708 -5.203 20.255 1.00 96.12 719 ILE A CA 1
ATOM 5633 C C . ILE A 1 719 ? -15.301 -4.207 19.252 1.00 96.12 719 ILE A C 1
ATOM 5635 O O . ILE A 1 719 ? -16.411 -3.719 19.457 1.00 96.12 719 ILE A O 1
ATOM 5639 N N . MET A 1 720 ? -14.615 -3.953 18.131 1.00 96.12 720 MET A N 1
ATOM 5640 C CA . MET A 1 720 ? -15.141 -3.092 17.066 1.00 96.12 720 MET A CA 1
ATOM 5641 C C . MET A 1 720 ? -16.449 -3.639 16.476 1.00 96.12 720 MET A C 1
ATOM 5643 O O . MET A 1 720 ? -17.345 -2.860 16.160 1.00 96.12 720 MET A O 1
ATOM 5647 N N . GLY A 1 721 ? -16.594 -4.964 16.382 1.00 96.94 721 GLY A N 1
ATOM 5648 C CA . GLY A 1 721 ? -17.834 -5.615 15.964 1.00 96.94 721 GLY A CA 1
ATOM 5649 C C . GLY A 1 721 ? -19.016 -5.291 16.880 1.00 96.94 721 GLY A C 1
ATOM 5650 O O . GLY A 1 721 ? -20.100 -4.993 16.384 1.00 96.94 721 GLY A O 1
ATOM 5651 N N . ALA A 1 722 ? -18.807 -5.271 18.201 1.00 97.50 722 ALA A N 1
ATOM 5652 C CA . ALA A 1 722 ? -19.844 -4.901 19.166 1.00 97.50 722 ALA A CA 1
ATOM 5653 C C . ALA A 1 722 ? -20.227 -3.412 19.074 1.00 97.50 722 ALA A C 1
ATOM 5655 O O . ALA A 1 722 ? -21.414 -3.089 19.102 1.00 97.50 722 ALA A O 1
ATOM 5656 N N . PHE A 1 723 ? -19.258 -2.508 18.881 1.00 96.50 723 PHE A N 1
ATOM 5657 C CA . PHE A 1 723 ? -19.553 -1.094 18.607 1.00 96.50 723 PHE A CA 1
ATOM 5658 C C . PHE A 1 723 ? -20.330 -0.909 17.296 1.00 96.50 723 PHE A C 1
ATOM 5660 O O . PHE A 1 723 ? -21.320 -0.184 17.276 1.00 96.50 723 PHE A O 1
ATOM 5667 N N . PHE A 1 724 ? -19.927 -1.581 16.213 1.00 96.25 724 PHE A N 1
ATOM 5668 C CA . PHE A 1 724 ? -20.622 -1.516 14.922 1.00 96.25 724 PHE A CA 1
ATOM 5669 C C . PHE A 1 724 ? -22.059 -2.050 15.020 1.00 96.25 724 PHE A C 1
ATOM 5671 O O . PHE A 1 724 ? -22.976 -1.432 14.482 1.00 96.25 724 PHE A O 1
ATOM 5678 N N . LEU A 1 725 ? -22.264 -3.162 15.733 1.00 96.81 725 LEU A N 1
ATOM 5679 C CA . LEU A 1 725 ? -23.594 -3.716 15.990 1.00 96.81 725 LEU A CA 1
ATOM 5680 C C . LEU A 1 725 ? -24.462 -2.735 16.794 1.00 96.81 725 LEU A C 1
ATOM 5682 O O . LEU A 1 725 ? -25.632 -2.552 16.474 1.00 96.81 725 LEU A O 1
ATOM 5686 N N . GLY A 1 726 ? -23.887 -2.078 17.805 1.00 94.38 726 GLY A N 1
ATOM 5687 C CA . GLY A 1 726 ? -24.586 -1.095 18.631 1.00 94.38 726 GLY A CA 1
ATOM 5688 C C . GLY A 1 726 ? -25.008 0.155 17.859 1.00 94.38 726 GLY A C 1
ATOM 5689 O O . GLY A 1 726 ? -26.184 0.519 17.886 1.00 94.38 726 GLY A O 1
ATOM 5690 N N . PHE A 1 727 ? -24.063 0.791 17.161 1.00 92.56 727 PHE A N 1
ATOM 5691 C CA . PHE A 1 727 ? -24.261 2.111 16.556 1.00 92.56 727 PHE A CA 1
ATOM 5692 C C . PHE A 1 727 ? -25.142 2.104 15.301 1.00 92.56 727 PHE A C 1
ATOM 5694 O O . PHE A 1 727 ? -25.809 3.103 15.032 1.00 92.56 727 PHE A O 1
ATOM 5701 N N . PHE A 1 728 ? -25.098 1.028 14.506 1.00 91.31 728 PHE A N 1
ATOM 5702 C CA . PHE A 1 728 ? -25.685 1.001 13.158 1.00 91.31 728 PHE A CA 1
ATOM 5703 C C . PHE A 1 728 ? -26.945 0.137 13.023 1.00 91.31 728 PHE A C 1
ATOM 5705 O O . PHE A 1 728 ? -27.620 0.215 11.997 1.00 91.31 728 PHE A O 1
ATOM 5712 N N . PHE A 1 729 ? -27.274 -0.672 14.033 1.00 92.25 729 PHE A N 1
ATOM 5713 C CA . PHE A 1 729 ? -28.415 -1.587 14.000 1.00 92.25 729 PHE A CA 1
ATOM 5714 C C . PHE A 1 729 ? -29.274 -1.399 15.258 1.00 92.25 729 PHE A C 1
ATOM 5716 O O . PHE A 1 729 ? -28.994 -2.031 16.280 1.00 92.25 729 PHE A O 1
ATOM 5723 N N . PRO A 1 730 ? -30.324 -0.553 15.237 1.00 90.12 730 PRO A N 1
ATOM 5724 C CA . PRO A 1 730 ? -31.203 -0.379 16.398 1.00 90.12 730 PRO A CA 1
ATOM 5725 C C . PRO A 1 730 ? -31.862 -1.694 16.836 1.00 90.12 730 PRO A C 1
ATOM 5727 O O . PRO A 1 730 ? -32.031 -1.920 18.028 1.00 90.12 730 PRO A O 1
ATOM 5730 N N . GLN A 1 731 ? -32.120 -2.610 15.895 1.00 91.75 731 GLN A N 1
ATOM 5731 C CA . GLN A 1 731 ? -32.735 -3.919 16.144 1.00 91.75 731 GLN A CA 1
ATOM 5732 C C . GLN A 1 731 ? -31.900 -4.832 17.055 1.00 91.75 731 GLN A C 1
ATOM 5734 O O . GLN A 1 731 ? -32.433 -5.789 17.620 1.00 91.75 731 GLN A O 1
ATOM 5739 N N . ALA A 1 732 ? -30.595 -4.570 17.189 1.00 95.00 732 ALA A N 1
ATOM 5740 C CA . ALA A 1 732 ? -29.707 -5.409 17.976 1.00 95.00 732 ALA A CA 1
ATOM 5741 C C . ALA A 1 732 ? -30.019 -5.306 19.479 1.00 95.00 732 ALA A C 1
ATOM 5743 O O . ALA A 1 732 ? -30.029 -4.211 20.048 1.00 95.00 732 ALA A O 1
ATOM 5744 N N . ASN A 1 733 ? -30.238 -6.448 20.129 1.00 94.94 733 ASN A N 1
ATOM 5745 C CA . ASN A 1 733 ? -30.545 -6.538 21.557 1.00 94.94 733 ASN A CA 1
ATOM 5746 C C . ASN A 1 733 ? -29.323 -7.019 22.370 1.00 94.94 733 ASN A C 1
ATOM 5748 O O . ASN A 1 733 ? -28.281 -7.380 21.814 1.00 94.94 733 ASN A O 1
ATOM 5752 N N . ARG A 1 734 ? -29.443 -7.045 23.704 1.00 95.25 734 ARG A N 1
ATOM 5753 C CA . ARG A 1 734 ? -28.343 -7.442 24.606 1.00 95.25 734 ARG A CA 1
ATOM 5754 C C . ARG A 1 734 ? -27.833 -8.874 24.376 1.00 95.25 734 ARG A C 1
ATOM 5756 O O . ARG A 1 734 ? -26.631 -9.114 24.457 1.00 95.25 734 ARG A O 1
ATOM 5763 N N . HIS A 1 735 ? -28.724 -9.810 24.038 1.00 96.06 735 HIS A N 1
ATOM 5764 C CA . HIS A 1 735 ? -28.374 -11.208 23.782 1.00 96.06 735 HIS A CA 1
ATOM 5765 C C . HIS A 1 735 ? -27.584 -11.345 22.476 1.00 96.06 735 HIS A C 1
ATOM 5767 O O . HIS A 1 735 ? -26.581 -12.055 22.440 1.00 96.06 735 HIS A O 1
ATOM 5773 N N . GLY A 1 736 ? -27.975 -10.602 21.436 1.00 96.50 736 GLY A N 1
ATOM 5774 C CA . GLY A 1 736 ? -27.223 -10.490 20.190 1.00 96.50 736 GLY A CA 1
ATOM 5775 C C . GLY A 1 736 ? -25.849 -9.852 20.377 1.00 96.50 736 GLY A C 1
ATOM 5776 O O . GLY A 1 736 ? -24.856 -10.403 19.904 1.00 96.50 736 GLY A O 1
ATOM 5777 N N . GLY A 1 737 ? -25.769 -8.749 21.127 1.00 96.12 737 GLY A N 1
ATOM 5778 C CA . GLY A 1 737 ? -24.498 -8.112 21.487 1.00 96.12 737 GLY A CA 1
ATOM 5779 C C . GLY A 1 737 ? -23.534 -9.074 22.188 1.00 96.12 737 GLY A C 1
ATOM 5780 O O . GLY A 1 737 ? -22.386 -9.219 21.770 1.00 96.12 737 GLY A O 1
ATOM 5781 N N . PHE A 1 738 ? -24.018 -9.788 23.207 1.00 97.19 738 PHE A N 1
ATOM 5782 C CA . PHE A 1 738 ? -23.219 -10.726 23.995 1.00 97.19 738 PHE A CA 1
ATOM 5783 C C . PHE A 1 738 ? -22.789 -11.971 23.199 1.00 97.19 738 PHE A C 1
ATOM 5785 O O . PHE A 1 738 ? -21.600 -12.286 23.124 1.00 97.19 738 PHE A O 1
ATOM 5792 N N . ILE A 1 739 ? -23.735 -12.672 22.563 1.00 97.69 739 ILE A N 1
ATOM 5793 C CA . ILE A 1 739 ? -23.449 -13.929 21.851 1.00 97.69 739 ILE A CA 1
ATOM 5794 C C . ILE A 1 739 ? -22.661 -13.663 20.560 1.00 97.69 739 ILE A C 1
ATOM 5796 O O . ILE A 1 739 ? -21.734 -14.413 20.256 1.00 97.69 739 ILE A O 1
ATOM 5800 N N . GLY A 1 740 ? -22.948 -12.572 19.841 1.00 97.62 740 GLY A N 1
ATOM 5801 C CA . GLY A 1 740 ? -22.172 -12.160 18.668 1.00 97.62 740 GLY A CA 1
ATOM 5802 C C . GLY A 1 740 ? -20.709 -11.860 19.010 1.00 97.62 740 GLY A C 1
ATOM 5803 O O . GLY A 1 740 ? -19.806 -12.336 18.317 1.00 97.62 740 GLY A O 1
ATOM 5804 N N . PHE A 1 741 ? -20.463 -11.144 20.113 1.00 97.19 741 PHE A N 1
ATOM 5805 C CA . PHE A 1 741 ? -19.112 -10.875 20.614 1.00 97.19 741 PHE A CA 1
ATOM 5806 C C . PHE A 1 741 ? -18.356 -12.168 20.960 1.00 97.19 741 PHE A C 1
ATOM 5808 O O . PHE A 1 741 ? -17.240 -12.374 20.478 1.00 97.19 741 PHE A O 1
ATOM 5815 N N . LEU A 1 742 ? -18.967 -13.065 21.745 1.00 97.12 742 LEU A N 1
ATOM 5816 C CA . LEU A 1 742 ? -18.330 -14.321 22.158 1.00 97.12 742 LEU A CA 1
ATOM 5817 C C . LEU A 1 742 ? -18.072 -15.274 20.982 1.00 97.12 742 LEU A C 1
ATOM 5819 O O . LEU A 1 742 ? -16.986 -15.847 20.899 1.00 97.12 742 LEU A O 1
ATOM 5823 N N . ALA A 1 743 ? -19.017 -15.406 20.046 1.00 97.81 743 ALA A N 1
ATOM 5824 C CA . ALA A 1 743 ? -18.842 -16.225 18.846 1.00 97.81 743 ALA A CA 1
ATOM 5825 C C . ALA A 1 743 ? -17.691 -15.710 17.966 1.00 97.81 743 ALA A C 1
ATOM 5827 O O . ALA A 1 743 ? -16.874 -16.496 17.483 1.00 97.81 743 ALA A O 1
ATOM 5828 N N . SER A 1 744 ? -17.576 -14.387 17.811 1.00 97.56 744 SER A N 1
ATOM 5829 C CA . SER A 1 744 ? -16.456 -13.765 17.105 1.00 97.56 744 SER A CA 1
ATOM 5830 C C . SER A 1 744 ? -15.123 -14.000 17.813 1.00 97.56 744 SER A C 1
ATOM 5832 O O . SER A 1 744 ? -14.149 -14.376 17.163 1.00 97.56 744 SER A O 1
ATOM 5834 N N . LEU A 1 745 ? -15.060 -13.788 19.131 1.00 95.31 745 LEU A N 1
ATOM 5835 C CA . LEU A 1 745 ? -13.844 -13.995 19.920 1.00 95.31 745 LEU A CA 1
ATOM 5836 C C . LEU A 1 745 ? -13.366 -15.455 19.839 1.00 95.31 745 LEU A C 1
ATOM 5838 O O . LEU A 1 745 ? -12.188 -15.702 19.584 1.00 95.31 745 LEU A O 1
ATOM 5842 N N . PHE A 1 746 ? -14.284 -16.418 19.968 1.00 96.19 746 PHE A N 1
ATOM 5843 C CA . PHE A 1 746 ? -13.995 -17.844 19.808 1.00 96.19 746 PHE A CA 1
ATOM 5844 C C . PHE A 1 746 ? -13.462 -18.175 18.406 1.00 96.19 746 PHE A C 1
ATOM 5846 O O . PHE A 1 746 ? -12.422 -18.822 18.285 1.00 96.19 746 PHE A O 1
ATOM 5853 N N . LEU A 1 747 ? -14.122 -17.693 17.345 1.00 95.62 747 LEU A N 1
ATOM 5854 C CA . LEU A 1 747 ? -13.703 -17.956 15.965 1.00 95.62 747 LEU A CA 1
ATOM 5855 C C . LEU A 1 747 ? -12.321 -17.361 15.653 1.00 95.62 747 LEU A C 1
ATOM 5857 O O . LEU A 1 747 ? -11.498 -18.025 15.022 1.00 95.62 747 LEU A O 1
ATOM 5861 N N . GLN A 1 748 ? -12.028 -16.142 16.118 1.00 94.38 748 GLN A N 1
ATOM 5862 C CA . GLN A 1 748 ? -10.704 -15.546 15.920 1.00 94.38 748 GLN A CA 1
ATOM 5863 C C . GLN A 1 748 ? -9.610 -16.287 16.695 1.00 94.38 748 GLN A C 1
ATOM 5865 O O . GLN A 1 748 ? -8.535 -16.528 16.143 1.00 94.38 748 GLN A O 1
ATOM 5870 N N . LEU A 1 749 ? -9.875 -16.695 17.942 1.00 92.56 749 LEU A N 1
ATOM 5871 C CA . LEU A 1 749 ? -8.941 -17.509 18.725 1.00 92.56 749 LEU A CA 1
ATOM 5872 C C . LEU A 1 749 ? -8.684 -18.867 18.054 1.00 92.56 749 LEU A C 1
ATOM 5874 O O . LEU A 1 749 ? -7.528 -19.273 17.948 1.00 92.56 749 LEU A O 1
ATOM 5878 N N . TRP A 1 750 ? -9.721 -19.527 17.527 1.00 93.25 750 TRP A N 1
ATOM 5879 C CA . TRP A 1 750 ? -9.593 -20.770 16.758 1.00 93.25 750 TRP A CA 1
ATOM 5880 C C . TRP A 1 750 ? -8.677 -20.593 15.538 1.00 93.25 750 TRP A C 1
ATOM 5882 O O . TRP A 1 750 ? -7.714 -21.344 15.370 1.00 93.25 750 TRP A O 1
ATOM 5892 N N . ILE A 1 751 ? -8.949 -19.591 14.691 1.00 91.31 751 ILE A N 1
ATOM 5893 C CA . ILE A 1 751 ? -8.169 -19.328 13.470 1.00 91.31 751 ILE A CA 1
ATOM 5894 C C . ILE A 1 751 ? -6.712 -18.999 13.824 1.00 91.31 751 ILE A C 1
ATOM 5896 O O . ILE A 1 751 ? -5.792 -19.571 13.239 1.00 91.31 751 ILE A O 1
ATOM 5900 N N . PHE A 1 752 ? -6.487 -18.134 14.819 1.00 88.19 752 PHE A N 1
ATOM 5901 C CA . PHE A 1 752 ? -5.149 -17.736 15.252 1.00 88.19 752 PHE A CA 1
ATOM 5902 C C . PHE A 1 752 ? -4.337 -18.899 15.835 1.00 88.19 752 PHE A C 1
ATOM 5904 O O . PHE A 1 752 ? -3.183 -19.089 15.444 1.00 88.19 752 PHE A O 1
ATOM 5911 N N . LEU A 1 753 ? -4.917 -19.697 16.737 1.00 88.12 753 LEU A N 1
ATOM 5912 C CA . LEU A 1 753 ? -4.230 -20.845 17.334 1.00 88.12 753 LEU A CA 1
ATOM 5913 C C . LEU A 1 753 ? -3.928 -21.915 16.278 1.00 88.12 753 LEU A C 1
ATOM 5915 O O . LEU A 1 753 ? -2.798 -22.404 16.212 1.00 88.12 753 LEU A O 1
ATOM 5919 N N . GLY A 1 754 ? -4.878 -22.206 15.382 1.00 86.88 754 GLY A N 1
ATOM 5920 C CA . GLY A 1 754 ? -4.657 -23.091 14.237 1.00 86.88 754 GLY A CA 1
ATOM 5921 C C . GLY A 1 754 ? -3.520 -22.614 13.323 1.00 86.88 754 GLY A C 1
ATOM 5922 O O . GLY A 1 754 ? -2.675 -23.419 12.920 1.00 86.88 754 GLY A O 1
ATOM 5923 N N . ALA A 1 755 ? -3.426 -21.303 13.072 1.00 83.06 755 ALA A N 1
ATOM 5924 C CA . ALA A 1 755 ? -2.336 -20.690 12.312 1.00 83.06 755 ALA A CA 1
ATOM 5925 C C . ALA A 1 755 ? -0.970 -20.800 13.013 1.00 83.06 755 ALA A C 1
ATOM 5927 O O . ALA A 1 755 ? 0.025 -21.086 12.346 1.00 83.06 755 ALA A O 1
ATOM 5928 N N . GLN A 1 756 ? -0.887 -20.643 14.343 1.00 79.88 756 GLN A N 1
ATOM 5929 C CA . GLN A 1 756 ? 0.381 -20.846 15.065 1.00 79.88 756 GLN A CA 1
ATOM 5930 C C . GLN A 1 756 ? 0.794 -22.327 15.116 1.00 79.88 756 GLN A C 1
ATOM 5932 O O . GLN A 1 756 ? 1.972 -22.632 14.934 1.00 79.88 756 GLN A O 1
ATOM 5937 N N . ILE A 1 757 ? -0.152 -23.254 15.301 1.00 81.94 757 ILE A N 1
ATOM 5938 C CA . ILE A 1 757 ? 0.120 -24.703 15.344 1.00 81.94 757 ILE A CA 1
ATOM 5939 C C . ILE A 1 757 ? 0.584 -25.213 13.969 1.00 81.94 757 ILE A C 1
ATOM 5941 O O . ILE A 1 757 ? 1.578 -25.934 13.866 1.00 81.94 757 ILE A O 1
ATOM 5945 N N . THR A 1 758 ? -0.080 -24.796 12.886 1.00 76.12 758 THR A N 1
ATOM 5946 C CA . THR A 1 758 ? 0.260 -25.223 11.513 1.00 76.12 758 THR A CA 1
ATOM 5947 C C . THR A 1 758 ? 1.366 -24.391 10.845 1.00 76.12 758 THR A C 1
ATOM 5949 O O . THR A 1 758 ? 1.775 -24.692 9.724 1.00 76.12 758 THR A O 1
ATOM 5952 N N . LYS A 1 759 ? 1.954 -23.416 11.553 1.00 70.75 759 LYS A N 1
ATOM 5953 C CA . LYS A 1 759 ? 3.055 -22.527 11.114 1.00 70.75 759 LYS A CA 1
ATOM 5954 C C . LYS A 1 759 ? 4.281 -23.252 10.541 1.00 70.75 759 LYS A C 1
ATOM 5956 O O . LYS A 1 759 ? 4.961 -22.695 9.689 1.00 70.75 759 LYS A O 1
ATOM 5961 N N . LYS A 1 760 ? 4.559 -24.489 10.983 1.00 63.41 760 LYS A N 1
ATOM 5962 C CA . LYS A 1 760 ? 5.636 -25.351 10.439 1.00 63.41 760 LYS A CA 1
ATOM 5963 C C . LYS A 1 760 ? 5.244 -26.115 9.163 1.00 63.41 760 LYS A C 1
ATOM 5965 O O . LYS A 1 760 ? 6.124 -26.571 8.444 1.00 63.41 760 LYS A O 1
ATOM 5970 N N . GLN A 1 761 ? 3.948 -26.286 8.904 1.00 61.31 761 GLN A N 1
ATOM 5971 C CA . GLN A 1 761 ? 3.406 -26.981 7.728 1.00 61.31 761 GLN A CA 1
ATOM 5972 C C . GLN A 1 761 ? 3.110 -26.004 6.580 1.00 61.31 761 GLN A C 1
ATOM 5974 O O . GLN A 1 761 ? 3.198 -26.369 5.409 1.00 61.31 761 GLN A O 1
ATOM 5979 N N . MET A 1 762 ? 2.787 -24.749 6.906 1.00 60.59 762 MET A N 1
ATOM 5980 C CA . MET A 1 762 ? 2.640 -23.673 5.931 1.00 60.59 762 MET A CA 1
ATOM 5981 C C . MET A 1 762 ? 4.001 -23.269 5.348 1.00 60.59 762 MET A C 1
ATOM 5983 O O . MET A 1 762 ? 4.823 -22.652 6.027 1.00 60.59 762 MET A O 1
ATOM 5987 N N . LYS A 1 763 ? 4.226 -23.555 4.058 1.00 51.00 763 LYS A N 1
ATOM 5988 C CA . LYS A 1 763 ? 5.352 -22.986 3.303 1.00 51.00 763 LYS A CA 1
ATOM 5989 C C . LYS A 1 763 ? 5.180 -21.470 3.188 1.00 51.00 763 LYS A C 1
ATOM 5991 O O . LYS A 1 763 ? 4.471 -20.978 2.317 1.00 51.00 763 LYS A O 1
ATOM 5996 N N . SER A 1 764 ? 5.849 -20.720 4.059 1.00 50.28 764 SER A N 1
ATOM 5997 C CA . SER A 1 764 ? 6.019 -19.280 3.871 1.00 50.28 764 SER A CA 1
ATOM 5998 C C . SER A 1 764 ? 7.024 -19.057 2.741 1.00 50.28 764 SER A C 1
ATOM 6000 O O . SER A 1 764 ? 8.228 -19.202 2.949 1.00 50.28 764 SER A O 1
ATOM 6002 N N . GLU A 1 765 ? 6.530 -18.711 1.550 1.00 51.75 765 GLU A N 1
ATOM 6003 C CA . GLU A 1 765 ? 7.351 -18.310 0.400 1.00 51.75 765 GLU A CA 1
ATOM 6004 C C . GLU A 1 765 ? 8.000 -16.942 0.658 1.00 51.75 765 GLU A C 1
ATOM 6006 O O . GLU A 1 765 ? 7.596 -15.896 0.150 1.00 51.75 765 GLU A O 1
ATOM 6011 N N . ARG A 1 766 ? 9.020 -16.944 1.518 1.00 62.06 766 ARG A N 1
ATOM 6012 C CA . ARG A 1 766 ? 9.928 -15.815 1.691 1.00 62.06 766 ARG A CA 1
ATOM 6013 C C . ARG A 1 766 ? 10.796 -15.707 0.443 1.00 62.06 766 ARG A C 1
ATOM 6015 O O . ARG A 1 766 ? 11.440 -16.677 0.051 1.00 62.06 766 ARG A O 1
ATOM 6022 N N . LEU A 1 767 ? 10.846 -14.511 -0.137 1.00 65.75 767 LEU A N 1
ATOM 6023 C CA . LEU A 1 767 ? 11.790 -14.175 -1.202 1.00 65.75 767 LEU A CA 1
ATOM 6024 C C . LEU A 1 767 ? 13.225 -14.493 -0.754 1.00 65.75 767 LEU A C 1
ATOM 6026 O O . LEU A 1 767 ? 13.601 -14.196 0.386 1.00 65.75 767 LEU A O 1
ATOM 6030 N N . SER A 1 768 ? 14.015 -15.067 -1.660 1.00 71.06 768 SER A N 1
ATOM 6031 C CA . SER A 1 768 ? 15.363 -15.577 -1.392 1.00 71.06 768 SER A CA 1
ATOM 6032 C C . SER A 1 768 ? 16.307 -14.520 -0.815 1.00 71.06 768 SER A C 1
ATOM 6034 O O . SER A 1 768 ? 16.305 -13.361 -1.239 1.00 71.06 768 SER A O 1
ATOM 6036 N N . LEU A 1 769 ? 17.127 -14.955 0.138 1.00 80.75 769 LEU A N 1
ATOM 6037 C CA . LEU A 1 769 ? 18.208 -14.202 0.773 1.00 80.75 769 LEU A CA 1
ATOM 6038 C C . LEU A 1 769 ? 19.543 -14.830 0.344 1.00 80.75 769 LEU A C 1
ATOM 6040 O O . LEU A 1 769 ? 19.575 -16.018 0.015 1.00 80.75 769 LEU A O 1
ATOM 6044 N N . SER A 1 770 ? 20.618 -14.043 0.312 1.00 77.88 770 SER A N 1
ATOM 6045 C CA . SER A 1 770 ? 21.950 -14.510 -0.089 1.00 77.88 770 SER A CA 1
ATOM 6046 C C . SER A 1 770 ? 22.868 -14.660 1.118 1.00 77.88 770 SER A C 1
ATOM 6048 O O . SER A 1 770 ? 22.748 -13.920 2.090 1.00 77.88 770 SER A O 1
ATOM 6050 N N . VAL A 1 771 ? 23.817 -15.586 1.028 1.00 79.12 771 VAL A N 1
ATOM 6051 C CA . VAL A 1 771 ? 24.994 -15.656 1.913 1.00 79.12 771 VAL A CA 1
ATOM 6052 C C . VAL A 1 771 ? 26.296 -15.741 1.104 1.00 79.12 771 VAL A C 1
ATOM 6054 O O . VAL A 1 771 ? 27.332 -16.154 1.615 1.00 79.12 771 VAL A O 1
ATOM 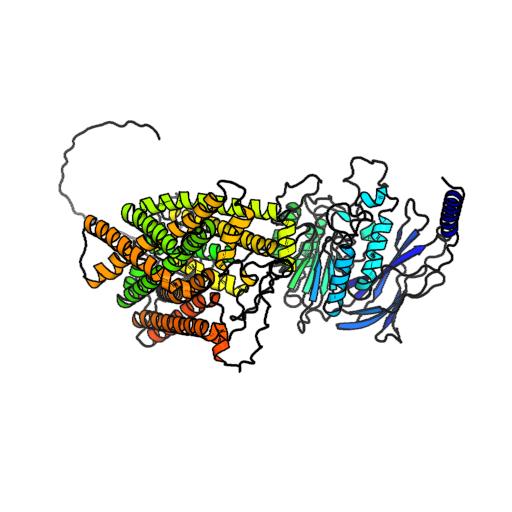6057 N N . ALA A 1 772 ? 26.238 -15.380 -0.184 1.00 75.06 772 ALA A N 1
ATOM 6058 C CA . ALA A 1 772 ? 27.306 -15.608 -1.158 1.00 75.06 772 ALA A CA 1
ATOM 6059 C C . ALA A 1 772 ? 28.614 -14.866 -0.839 1.00 75.06 772 ALA A C 1
ATOM 6061 O O . ALA A 1 772 ? 29.669 -15.306 -1.288 1.00 75.06 772 ALA A O 1
ATOM 6062 N N . ASN A 1 773 ? 28.548 -13.773 -0.072 1.00 76.81 773 ASN A N 1
ATOM 6063 C CA . ASN A 1 773 ? 29.713 -12.998 0.359 1.00 76.81 773 ASN A CA 1
ATOM 6064 C C . ASN A 1 773 ? 29.861 -12.941 1.896 1.00 76.81 773 ASN A C 1
ATOM 6066 O O . ASN A 1 773 ? 30.413 -11.982 2.430 1.00 76.81 773 ASN A O 1
ATOM 6070 N N . CYS A 1 774 ? 29.330 -13.935 2.618 1.00 78.94 774 CYS A N 1
ATOM 6071 C CA . CYS A 1 774 ? 29.500 -14.051 4.068 1.00 78.94 774 CYS A CA 1
ATOM 6072 C C . CYS A 1 774 ? 30.746 -14.870 4.441 1.00 78.94 774 CYS A C 1
ATOM 6074 O O . CYS A 1 774 ? 31.035 -15.898 3.829 1.00 78.94 774 CYS A O 1
ATOM 6076 N N . SER A 1 775 ? 31.410 -14.499 5.536 1.00 66.81 775 SER A N 1
ATOM 6077 C CA . SER A 1 775 ? 32.465 -15.304 6.172 1.00 66.81 775 SER A CA 1
ATOM 6078 C C . SER A 1 775 ? 31.854 -16.416 7.040 1.00 66.81 775 SER A C 1
ATOM 6080 O O . SER A 1 775 ? 31.852 -16.318 8.265 1.00 66.81 775 SER A O 1
ATOM 6082 N N . ILE A 1 776 ? 31.267 -17.443 6.413 1.00 64.38 776 ILE A N 1
ATOM 6083 C CA . ILE A 1 776 ? 30.462 -18.472 7.101 1.00 64.38 776 ILE A CA 1
ATOM 6084 C C . ILE A 1 776 ? 31.338 -19.559 7.760 1.00 64.38 776 ILE A C 1
ATOM 6086 O O . ILE A 1 776 ? 32.014 -20.304 7.048 1.00 64.38 776 ILE A O 1
ATOM 6090 N N . PRO A 1 777 ? 31.254 -19.772 9.086 1.00 55.38 777 PRO A N 1
ATOM 6091 C CA . PRO A 1 777 ? 31.536 -21.071 9.685 1.00 55.38 777 PRO A CA 1
ATOM 6092 C C . PRO A 1 777 ? 30.298 -21.989 9.584 1.00 55.38 777 PRO A C 1
ATOM 6094 O O . PRO A 1 777 ? 29.195 -21.560 9.913 1.00 55.38 777 PRO A O 1
ATOM 6097 N N . VAL A 1 778 ? 30.511 -23.272 9.244 1.00 52.88 778 VAL A N 1
ATOM 6098 C CA . VAL A 1 778 ? 29.536 -24.401 9.163 1.00 52.88 778 VAL A CA 1
ATOM 6099 C C . VAL A 1 778 ? 28.963 -24.729 7.767 1.00 52.88 778 VAL A C 1
ATOM 6101 O O . VAL A 1 778 ? 28.509 -23.875 7.012 1.00 52.88 778 VAL A O 1
ATOM 6104 N N . ASN A 1 779 ? 28.942 -26.036 7.462 1.00 43.84 779 ASN A N 1
ATOM 6105 C CA . ASN A 1 779 ? 28.328 -26.643 6.276 1.00 43.84 779 ASN A CA 1
ATOM 6106 C C . ASN A 1 779 ? 26.795 -26.505 6.274 1.00 43.84 779 ASN A C 1
ATOM 6108 O O . ASN A 1 779 ? 26.127 -26.926 7.220 1.00 43.84 779 ASN A O 1
ATOM 6112 N N . ILE A 1 780 ? 26.221 -26.024 5.169 1.00 48.97 780 ILE A N 1
ATOM 6113 C CA . ILE A 1 780 ? 24.765 -25.912 4.998 1.00 48.97 780 ILE A CA 1
ATOM 6114 C C . ILE A 1 780 ? 24.185 -27.257 4.533 1.00 48.97 780 ILE A C 1
ATOM 6116 O O . ILE A 1 780 ? 24.242 -27.598 3.352 1.00 48.97 780 ILE A O 1
ATOM 6120 N N . THR A 1 781 ? 23.570 -28.016 5.442 1.00 41.22 781 THR A N 1
ATOM 6121 C CA . THR A 1 781 ? 22.717 -29.158 5.079 1.00 41.22 781 THR A CA 1
ATOM 6122 C C . THR A 1 781 ? 21.358 -28.676 4.571 1.00 41.22 781 THR A C 1
ATOM 6124 O O . THR A 1 781 ? 20.613 -27.987 5.267 1.00 41.22 781 THR A O 1
ATOM 6127 N N . THR A 1 782 ? 20.996 -29.061 3.346 1.00 38.38 782 THR A N 1
ATOM 6128 C CA . THR A 1 782 ? 19.672 -28.768 2.778 1.00 38.38 782 THR A CA 1
ATOM 6129 C C . THR A 1 782 ? 18.585 -29.595 3.480 1.00 38.38 782 THR A C 1
ATOM 6131 O O . THR A 1 782 ? 18.685 -30.825 3.480 1.00 38.38 782 THR A O 1
ATOM 6134 N N . PRO A 1 783 ? 17.531 -28.977 4.048 1.00 40.88 783 PRO A N 1
ATOM 6135 C CA . PRO A 1 783 ? 16.467 -29.714 4.724 1.00 40.88 783 PRO A CA 1
ATOM 6136 C C . PRO A 1 783 ? 15.640 -30.531 3.724 1.00 40.88 783 PRO A C 1
ATOM 6138 O O . PRO A 1 783 ? 15.233 -30.033 2.672 1.00 40.88 783 PRO A O 1
ATOM 6141 N N . LEU A 1 784 ? 15.370 -31.794 4.063 1.00 31.83 784 LEU A N 1
ATOM 6142 C CA . LEU A 1 784 ? 14.640 -32.717 3.197 1.00 31.83 784 LEU A CA 1
ATOM 6143 C C . LEU A 1 784 ? 13.192 -32.236 2.986 1.00 31.83 784 LEU A C 1
ATOM 6145 O O . LEU A 1 784 ? 12.452 -32.030 3.951 1.00 31.83 784 LEU A O 1
ATOM 6149 N N . THR A 1 785 ? 12.768 -32.064 1.730 1.00 36.12 785 THR A N 1
ATOM 6150 C CA . THR A 1 785 ? 11.423 -31.546 1.417 1.00 36.12 785 THR A CA 1
ATOM 6151 C C . THR A 1 785 ? 10.358 -32.621 1.646 1.00 36.12 785 THR A C 1
ATOM 6153 O O . THR A 1 785 ? 10.049 -33.403 0.749 1.00 36.12 785 THR A O 1
ATOM 6156 N N . THR A 1 786 ? 9.765 -32.663 2.839 1.00 38.78 786 THR A N 1
ATOM 6157 C CA . THR A 1 786 ? 8.662 -33.584 3.142 1.00 38.78 786 THR A CA 1
ATOM 6158 C C . THR A 1 786 ? 7.376 -33.189 2.408 1.00 38.78 786 THR A C 1
ATOM 6160 O O . THR A 1 786 ? 6.938 -32.037 2.427 1.00 38.78 786 THR A O 1
ATOM 6163 N N . SER A 1 787 ? 6.753 -34.166 1.743 1.00 35.97 787 SER A N 1
ATOM 6164 C CA . SER A 1 787 ? 5.464 -33.994 1.065 1.00 35.97 787 SER A CA 1
ATOM 6165 C C . SER A 1 787 ? 4.323 -34.093 2.081 1.00 35.97 787 SER A C 1
ATOM 6167 O O . SER A 1 787 ? 3.976 -35.181 2.542 1.00 35.97 787 SER A O 1
ATOM 6169 N N . ILE A 1 788 ? 3.767 -32.947 2.477 1.00 50.69 788 ILE A N 1
ATOM 6170 C CA . ILE A 1 788 ? 2.670 -32.869 3.450 1.00 50.69 788 ILE A CA 1
ATOM 6171 C C . ILE A 1 788 ? 1.334 -33.081 2.723 1.00 50.69 788 ILE A C 1
ATOM 6173 O O . ILE A 1 788 ? 1.055 -32.423 1.720 1.00 50.69 788 ILE A O 1
ATOM 6177 N N . LYS A 1 789 ? 0.487 -33.985 3.239 1.00 48.88 789 LYS A N 1
ATOM 6178 C CA . LYS A 1 789 ? -0.864 -34.233 2.703 1.00 48.88 789 LYS A CA 1
ATOM 6179 C C . LYS A 1 789 ? -1.718 -32.948 2.736 1.00 48.88 789 LYS A C 1
ATOM 6181 O O . LYS A 1 789 ? -1.674 -32.233 3.739 1.00 48.88 789 LYS A O 1
ATOM 6186 N N . PRO A 1 790 ? -2.543 -32.671 1.708 1.00 52.38 790 PRO A N 1
ATOM 6187 C CA . PRO A 1 790 ? -3.408 -31.495 1.693 1.00 52.38 790 PRO A CA 1
ATOM 6188 C C . PRO A 1 790 ? -4.510 -31.609 2.757 1.00 52.38 790 PRO A C 1
ATOM 6190 O O . PRO A 1 790 ? -5.462 -32.370 2.608 1.00 52.38 790 PRO A O 1
ATOM 6193 N N . ASN A 1 791 ? -4.388 -30.835 3.836 1.00 62.62 791 ASN A N 1
ATOM 6194 C CA . ASN A 1 791 ? -5.429 -30.684 4.852 1.00 62.62 791 ASN A CA 1
ATOM 6195 C C . ASN A 1 791 ? -6.307 -29.464 4.499 1.00 62.62 791 ASN A C 1
ATOM 6197 O O . ASN A 1 791 ? -5.762 -28.361 4.404 1.00 62.62 791 ASN A O 1
ATOM 6201 N N . PRO A 1 792 ? -7.639 -29.596 4.333 1.00 67.69 792 PRO A N 1
ATOM 6202 C CA . PRO A 1 792 ? -8.503 -28.461 3.998 1.00 67.69 792 PRO A CA 1
ATOM 6203 C C . PRO A 1 792 ? -8.468 -27.339 5.050 1.00 67.69 792 PRO A C 1
ATOM 6205 O O . PRO A 1 792 ? -8.543 -26.169 4.676 1.00 67.69 792 PRO A O 1
ATOM 6208 N N . LEU A 1 793 ? -8.254 -27.658 6.335 1.00 78.38 793 LEU A N 1
ATOM 6209 C CA . LEU A 1 793 ? -8.117 -26.660 7.407 1.00 78.38 793 LEU A CA 1
ATOM 6210 C C . LEU A 1 793 ? -6.865 -25.780 7.248 1.00 78.38 793 LEU A C 1
ATOM 6212 O O . LEU A 1 793 ? -6.852 -24.647 7.721 1.00 78.38 793 LEU A O 1
ATOM 6216 N N . LEU A 1 794 ? -5.838 -26.241 6.524 1.00 76.75 794 LEU A N 1
ATOM 6217 C CA . LEU A 1 794 ? -4.640 -25.443 6.239 1.00 76.75 794 LEU A CA 1
ATOM 6218 C C . LEU A 1 794 ? -4.963 -24.212 5.367 1.00 76.75 794 LEU A C 1
ATOM 6220 O O . LEU A 1 794 ? -4.270 -23.202 5.454 1.00 76.75 794 LEU A O 1
ATOM 6224 N N . ASN A 1 795 ? -6.044 -24.245 4.573 1.00 81.31 795 ASN A N 1
ATOM 6225 C CA . ASN A 1 795 ? -6.528 -23.062 3.847 1.00 81.31 795 ASN A CA 1
ATOM 6226 C C . ASN A 1 795 ? -7.142 -22.012 4.785 1.00 81.31 795 ASN A C 1
ATOM 6228 O O . ASN A 1 795 ? -6.943 -20.822 4.569 1.00 81.31 795 ASN A O 1
ATOM 6232 N N . LEU A 1 796 ? -7.854 -22.440 5.834 1.00 85.31 796 LEU A N 1
ATOM 6233 C CA . LEU A 1 796 ? -8.413 -21.542 6.851 1.00 85.31 796 LEU A CA 1
ATOM 6234 C C . LEU A 1 796 ? -7.295 -20.906 7.691 1.00 85.31 796 LEU A C 1
ATOM 6236 O O . LEU A 1 796 ? -7.295 -19.702 7.926 1.00 85.31 796 LEU A O 1
ATOM 6240 N N . TYR A 1 797 ? -6.307 -21.707 8.095 1.00 87.06 797 TYR A N 1
ATOM 6241 C CA . TYR A 1 797 ? -5.183 -21.257 8.923 1.00 87.06 797 TYR A CA 1
ATOM 6242 C C . TYR A 1 797 ? -4.104 -20.472 8.157 1.00 87.06 797 TYR A C 1
ATOM 6244 O O . TYR A 1 797 ? -3.231 -19.882 8.788 1.00 87.06 797 TYR A O 1
ATOM 6252 N N . SER A 1 798 ? -4.175 -20.425 6.821 1.00 83.56 798 SER A N 1
ATOM 6253 C CA . SER A 1 798 ? -3.308 -19.592 5.970 1.00 83.56 798 SER A CA 1
ATOM 6254 C C . SER A 1 798 ? -3.912 -18.236 5.594 1.00 83.56 798 SER A C 1
ATOM 6256 O O . SER A 1 798 ? -3.269 -17.474 4.874 1.00 83.56 798 SER A O 1
ATOM 6258 N N . ILE A 1 799 ? -5.110 -17.895 6.088 1.00 88.38 799 ILE A N 1
ATOM 6259 C CA . ILE A 1 799 ? -5.693 -16.556 5.922 1.00 88.38 799 ILE A CA 1
ATOM 6260 C C . ILE A 1 799 ? -4.744 -15.494 6.502 1.00 88.38 799 ILE A C 1
ATOM 6262 O O . ILE A 1 799 ? -4.257 -15.612 7.626 1.00 88.38 799 ILE A O 1
ATOM 6266 N N . SER A 1 800 ? -4.492 -14.426 5.740 1.00 87.00 800 SER A N 1
ATOM 6267 C CA . SER A 1 800 ? -3.682 -13.299 6.201 1.00 87.00 800 SER A CA 1
ATOM 6268 C C . SER A 1 800 ? -4.336 -12.616 7.402 1.00 87.00 800 SER A C 1
ATOM 6270 O O . SER A 1 800 ? -5.522 -12.285 7.369 1.00 87.00 800 SER A O 1
ATOM 6272 N N . TYR A 1 801 ? -3.532 -12.306 8.422 1.00 86.69 801 TYR A N 1
ATOM 6273 C CA . TYR A 1 801 ? -3.955 -11.594 9.634 1.00 86.69 801 TYR A CA 1
ATOM 6274 C C . TYR A 1 801 ? -4.643 -10.245 9.350 1.00 86.69 801 TYR A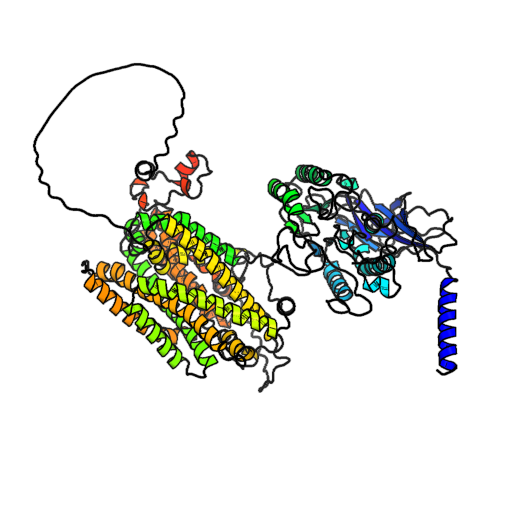 C 1
ATOM 6276 O O . TYR A 1 801 ? -5.411 -9.758 10.176 1.00 86.69 801 TYR A O 1
ATOM 6284 N N . MET A 1 802 ? -4.422 -9.645 8.173 1.00 88.62 802 MET A N 1
ATOM 6285 C CA . MET A 1 802 ? -5.144 -8.443 7.738 1.00 88.62 802 MET A CA 1
ATOM 6286 C C . MET A 1 802 ? -6.662 -8.676 7.620 1.00 88.62 802 MET A C 1
ATOM 6288 O O . MET A 1 802 ? -7.434 -7.742 7.812 1.00 88.62 802 MET A O 1
ATOM 6292 N N . TRP A 1 803 ? -7.107 -9.907 7.353 1.00 92.62 803 TRP A N 1
ATOM 6293 C CA . TRP A 1 803 ? -8.527 -10.262 7.270 1.00 92.62 803 TRP A CA 1
ATOM 6294 C C . TRP A 1 803 ? -9.168 -10.616 8.616 1.00 92.62 803 TRP A C 1
ATOM 6296 O O . TRP A 1 803 ? -10.393 -10.688 8.679 1.00 92.62 803 TRP A O 1
ATOM 6306 N N . TYR A 1 804 ? -8.396 -10.781 9.696 1.00 93.88 804 TYR A N 1
ATOM 6307 C CA . TYR A 1 804 ? -8.936 -11.164 11.008 1.00 93.88 804 TYR A CA 1
ATOM 6308 C C . TYR A 1 804 ? -9.958 -10.141 11.529 1.00 93.88 804 TYR A C 1
ATOM 6310 O O . TYR A 1 804 ? -11.081 -10.519 11.843 1.00 93.88 804 TYR A O 1
ATOM 6318 N N . THR A 1 805 ? -9.643 -8.839 11.515 1.00 93.94 805 THR A N 1
ATOM 6319 C CA . THR A 1 805 ? -10.591 -7.784 11.932 1.00 93.94 805 THR A CA 1
ATOM 6320 C C . THR A 1 805 ? -11.861 -7.735 11.060 1.00 93.94 805 THR A C 1
ATOM 6322 O O . THR A 1 805 ? -12.952 -7.736 11.634 1.00 93.94 805 THR A O 1
ATOM 6325 N N . PRO A 1 806 ? -11.792 -7.745 9.708 1.00 95.19 806 PRO A N 1
ATOM 6326 C CA . PRO A 1 806 ? -12.972 -7.923 8.857 1.00 95.19 806 PRO A CA 1
ATOM 6327 C C . PRO A 1 806 ? -13.829 -9.150 9.201 1.00 95.19 806 PRO A C 1
ATOM 6329 O O . PRO A 1 806 ? -15.047 -9.021 9.323 1.00 95.19 806 PRO A O 1
ATOM 6332 N N . ILE A 1 807 ? -13.213 -10.323 9.395 1.00 95.88 807 ILE A N 1
ATOM 6333 C CA . ILE A 1 807 ? -13.930 -11.562 9.740 1.00 95.88 807 ILE A CA 1
ATOM 6334 C C . ILE A 1 807 ? -14.559 -11.441 11.135 1.00 95.88 807 ILE A C 1
ATOM 6336 O O . ILE A 1 807 ? -15.708 -11.836 11.318 1.00 95.88 807 ILE A O 1
ATOM 6340 N N . ALA A 1 808 ? -13.853 -10.860 12.108 1.00 96.62 808 ALA A N 1
ATOM 6341 C CA . ALA A 1 808 ? -14.352 -10.644 13.463 1.00 96.62 808 ALA A CA 1
ATOM 6342 C C . ALA A 1 808 ? -15.600 -9.748 13.473 1.00 96.62 808 ALA A C 1
ATOM 6344 O O . ALA A 1 808 ? -16.657 -10.157 13.948 1.00 96.62 808 ALA A O 1
ATOM 6345 N N . VAL A 1 809 ? -15.522 -8.563 12.858 1.00 97.38 809 VAL A N 1
ATOM 6346 C CA . VAL A 1 809 ? -16.667 -7.646 12.744 1.00 97.38 809 VAL A CA 1
ATOM 6347 C C . VAL A 1 809 ? -17.831 -8.315 12.013 1.00 97.38 809 VAL A C 1
ATOM 6349 O O . VAL A 1 809 ? -18.953 -8.286 12.511 1.00 97.38 809 VAL A O 1
ATOM 6352 N N . GLY A 1 810 ? -17.571 -8.983 10.883 1.00 97.31 810 GLY A N 1
ATOM 6353 C CA . GLY A 1 810 ? -18.595 -9.738 10.157 1.00 97.31 810 GLY A CA 1
ATOM 6354 C C . GLY A 1 810 ? -19.259 -10.823 11.012 1.00 97.31 810 GLY A C 1
ATOM 6355 O O . GLY A 1 810 ? -20.475 -10.983 10.954 1.00 97.31 810 GLY A O 1
ATOM 6356 N N . THR A 1 811 ? -18.495 -11.510 11.865 1.00 97.81 811 THR A N 1
ATOM 6357 C CA . THR A 1 811 ? -19.019 -12.539 12.778 1.00 97.81 811 THR A CA 1
ATOM 6358 C C . THR A 1 811 ? -19.916 -11.933 13.858 1.00 97.81 811 THR A C 1
ATOM 6360 O O . THR A 1 811 ? -21.013 -12.448 14.071 1.00 97.81 811 THR A O 1
ATOM 6363 N N . VAL A 1 812 ? -19.512 -10.820 14.494 1.00 98.31 812 VAL A N 1
ATOM 6364 C CA . VAL A 1 812 ? -20.369 -10.135 15.484 1.00 98.31 812 VAL A CA 1
ATOM 6365 C C . VAL A 1 812 ? -21.660 -9.636 14.841 1.00 98.31 812 VAL A C 1
ATOM 6367 O O . VAL A 1 812 ? -22.729 -9.822 15.416 1.00 98.31 812 VAL A O 1
ATOM 6370 N N . LEU A 1 813 ? -21.585 -9.047 13.643 1.00 98.06 813 LEU A N 1
ATOM 6371 C CA . LEU A 1 813 ? -22.763 -8.544 12.936 1.00 98.06 813 LEU A CA 1
ATOM 6372 C C . LEU A 1 813 ? -23.718 -9.675 12.534 1.00 98.06 813 LEU A C 1
ATOM 6374 O O . LEU A 1 813 ? -24.902 -9.603 12.848 1.00 98.06 813 LEU A O 1
ATOM 6378 N N . ILE A 1 814 ? -23.224 -10.739 11.894 1.00 98.00 814 ILE A N 1
ATOM 6379 C CA . ILE A 1 814 ? -24.064 -11.857 11.436 1.00 98.00 814 ILE A CA 1
ATOM 6380 C C . ILE A 1 814 ? -24.699 -12.583 12.628 1.00 98.00 814 ILE A C 1
ATOM 6382 O O . ILE A 1 814 ? -25.922 -12.701 12.693 1.00 98.00 814 ILE A O 1
ATOM 6386 N N . VAL A 1 815 ? -23.893 -13.038 13.593 1.00 98.25 815 VAL A N 1
ATOM 6387 C CA . VAL A 1 815 ? -24.401 -13.804 14.743 1.00 98.25 815 VAL A CA 1
ATOM 6388 C C . VAL A 1 815 ? -25.255 -12.918 15.649 1.00 98.25 815 VAL A C 1
ATOM 6390 O O . VAL A 1 815 ? -26.331 -13.335 16.072 1.00 98.25 815 VAL A O 1
ATOM 6393 N N . GLY A 1 816 ? -24.822 -11.684 15.912 1.00 97.62 816 GLY A N 1
ATOM 6394 C CA . GLY A 1 816 ? -25.532 -10.761 16.791 1.00 97.62 816 GLY A CA 1
ATOM 6395 C C . GLY A 1 816 ? -26.883 -10.311 16.240 1.00 97.62 816 GLY A C 1
ATOM 6396 O O . GLY A 1 816 ? -27.844 -10.230 17.004 1.00 97.62 816 GLY A O 1
ATOM 6397 N N . LEU A 1 817 ? -27.008 -10.096 14.925 1.00 97.19 817 LEU A N 1
ATOM 6398 C CA . LEU A 1 817 ? -28.305 -9.817 14.301 1.00 97.19 817 LEU A CA 1
ATOM 6399 C C . LEU A 1 817 ? -29.217 -11.046 14.324 1.00 97.19 817 LEU A C 1
ATOM 6401 O O . LEU A 1 817 ? -30.355 -10.923 14.770 1.00 97.19 817 LEU A O 1
ATOM 6405 N N . ILE A 1 818 ? -28.728 -12.228 13.924 1.00 97.69 818 ILE A N 1
ATOM 6406 C CA . ILE A 1 818 ? -29.518 -13.475 13.948 1.00 97.69 818 ILE A CA 1
ATOM 6407 C C . ILE A 1 818 ? -30.063 -13.741 15.357 1.00 97.69 818 ILE A C 1
ATOM 6409 O O . ILE A 1 818 ? -31.264 -13.938 15.529 1.00 97.69 818 ILE A O 1
ATOM 6413 N N . VAL A 1 819 ? -29.205 -13.675 16.379 1.00 97.50 819 VAL A N 1
ATOM 6414 C CA . VAL A 1 819 ? -29.616 -13.860 17.777 1.00 97.50 819 VAL A CA 1
ATOM 6415 C C . VAL A 1 819 ? -30.599 -12.775 18.220 1.00 97.50 819 VAL A C 1
ATOM 6417 O O . VAL A 1 819 ? -31.564 -13.104 18.904 1.00 97.50 819 VAL A O 1
ATOM 6420 N N . SER A 1 820 ? -30.421 -11.512 17.815 1.00 96.75 820 SER A N 1
ATOM 6421 C CA . SER A 1 820 ? -31.366 -10.438 18.169 1.00 96.75 820 SER A CA 1
ATOM 6422 C C . SER A 1 820 ? -32.761 -10.687 17.596 1.00 96.75 820 SER A C 1
ATOM 6424 O O . SER A 1 820 ? -33.741 -10.592 18.326 1.00 96.75 820 SER A O 1
ATOM 6426 N N . TYR A 1 821 ? -32.863 -11.086 16.323 1.00 96.00 821 TYR A N 1
ATOM 6427 C CA . TYR A 1 821 ? -34.149 -11.435 15.709 1.00 96.00 821 TYR A CA 1
ATOM 6428 C C . TYR A 1 821 ? -34.806 -12.660 16.367 1.00 96.00 821 TYR A C 1
ATOM 6430 O O . TYR A 1 821 ? -36.025 -12.681 16.517 1.00 96.00 821 TYR A O 1
ATOM 6438 N N . LEU A 1 822 ? -34.018 -13.647 16.811 1.00 96.50 822 LEU A N 1
ATOM 6439 C CA . LEU A 1 822 ? -34.516 -14.837 17.517 1.00 96.50 822 LEU A CA 1
ATOM 6440 C C . LEU A 1 822 ? -34.891 -14.588 18.991 1.00 96.50 822 LEU A C 1
ATOM 6442 O O . LEU A 1 822 ? -35.653 -15.364 19.556 1.00 96.50 822 LEU A O 1
ATOM 6446 N N . THR A 1 823 ? -34.367 -13.534 19.624 1.00 94.75 823 THR A N 1
ATOM 6447 C CA . THR A 1 823 ? -34.558 -13.235 21.062 1.00 94.75 823 THR A CA 1
ATOM 6448 C C . THR A 1 823 ? -35.299 -11.914 21.298 1.00 94.75 823 THR A C 1
ATOM 6450 O O . THR A 1 823 ? -35.068 -11.238 22.298 1.00 94.75 823 THR A O 1
ATOM 6453 N N . HIS A 1 824 ? -36.208 -11.578 20.377 1.00 92.19 824 HIS A N 1
ATOM 6454 C CA . HIS A 1 824 ? -36.935 -10.309 20.248 1.00 92.19 824 HIS A CA 1
ATOM 6455 C C . HIS A 1 824 ? -36.027 -9.111 19.883 1.00 92.19 824 HIS A C 1
ATOM 6457 O O . HIS A 1 824 ? -35.274 -8.621 20.732 1.00 92.19 824 HIS A O 1
ATOM 6463 N N . PRO A 1 825 ? -36.090 -8.599 18.636 1.00 92.06 825 PRO A N 1
ATOM 6464 C CA . PRO A 1 825 ? -35.335 -7.415 18.241 1.00 92.06 825 PRO A CA 1
ATOM 6465 C C . PRO A 1 825 ? -35.928 -6.162 18.897 1.00 92.06 825 PRO A C 1
ATOM 6467 O O . PRO A 1 825 ? -37.148 -6.050 19.033 1.00 92.06 825 PRO A O 1
ATOM 6470 N N . LEU A 1 826 ? -35.072 -5.206 19.263 1.00 89.19 826 LEU A N 1
ATOM 6471 C CA . LEU A 1 826 ? -35.521 -3.908 19.782 1.00 89.19 826 LEU A CA 1
ATOM 6472 C C . LEU A 1 826 ? -36.167 -3.070 18.671 1.00 89.19 826 LEU A C 1
ATOM 6474 O O . LEU A 1 826 ? -35.771 -3.146 17.502 1.00 89.19 826 LEU A O 1
ATOM 6478 N N . LYS A 1 827 ? -37.136 -2.228 19.028 1.00 85.00 827 LYS A N 1
ATOM 6479 C CA . LYS A 1 827 ? -37.684 -1.225 18.108 1.00 85.00 827 LYS A CA 1
ATOM 6480 C C . LYS A 1 827 ? -36.804 0.036 18.091 1.00 85.00 827 LYS A C 1
ATOM 6482 O O . LYS A 1 827 ? -36.204 0.373 19.110 1.00 85.00 827 LYS A O 1
ATOM 6487 N N . PRO A 1 828 ? -36.749 0.790 16.977 1.00 78.56 828 PRO A N 1
ATOM 6488 C CA . PRO A 1 828 ? -35.963 2.027 16.878 1.00 78.56 828 PRO A CA 1
ATOM 6489 C C . PRO A 1 828 ? -36.292 3.085 17.941 1.00 78.56 828 PRO A C 1
ATOM 6491 O O . PRO A 1 828 ? -35.408 3.829 18.343 1.00 78.56 828 PRO A O 1
ATOM 6494 N N . ASN A 1 829 ? -37.536 3.122 18.429 1.00 79.62 829 ASN A N 1
ATOM 6495 C CA . ASN A 1 829 ? -38.000 4.024 19.485 1.00 79.62 829 ASN A CA 1
ATOM 6496 C C . ASN A 1 829 ? -37.785 3.491 20.920 1.00 79.62 829 ASN A C 1
ATOM 6498 O O . ASN A 1 829 ? -38.165 4.158 21.876 1.00 79.62 829 ASN A O 1
ATOM 6502 N N . GLU A 1 830 ? -37.212 2.295 21.080 1.00 83.25 830 GLU A N 1
ATOM 6503 C CA . GLU A 1 830 ? -36.826 1.704 22.375 1.00 83.25 830 GLU A CA 1
ATOM 6504 C C . GLU A 1 830 ? -35.329 1.935 22.684 1.00 83.25 830 GLU A C 1
ATOM 6506 O O . GLU A 1 830 ? -34.829 1.486 23.714 1.00 83.25 830 GLU A O 1
ATOM 6511 N N . VAL A 1 831 ? -34.607 2.633 21.798 1.00 86.12 831 VAL A N 1
ATOM 6512 C CA . VAL A 1 831 ? -33.174 2.941 21.907 1.00 86.12 831 VAL A CA 1
ATOM 6513 C C . VAL A 1 831 ? -32.979 4.457 21.910 1.00 86.12 831 VAL A C 1
ATOM 6515 O O . VAL A 1 831 ? -33.518 5.148 21.051 1.00 86.12 831 VAL A O 1
ATOM 6518 N N . ASP A 1 832 ? -32.178 4.974 22.846 1.00 85.75 832 ASP A N 1
ATOM 6519 C CA . ASP A 1 832 ? -31.774 6.388 22.878 1.00 85.75 832 ASP A CA 1
ATOM 6520 C C . ASP A 1 832 ? -31.063 6.774 21.556 1.00 85.75 832 ASP A C 1
ATOM 6522 O O . ASP A 1 832 ? -30.007 6.202 21.248 1.00 85.75 832 ASP A O 1
ATOM 6526 N N . PRO A 1 833 ? -31.585 7.748 20.779 1.00 84.12 833 PRO A N 1
ATOM 6527 C CA . PRO A 1 833 ? -30.981 8.194 19.523 1.00 84.12 833 PRO A CA 1
ATOM 6528 C C . PRO A 1 833 ? -29.532 8.680 19.655 1.00 84.12 833 PRO A C 1
ATOM 6530 O O . PRO A 1 833 ? -28.783 8.647 18.675 1.00 84.12 833 PRO A O 1
ATOM 6533 N N . LYS A 1 834 ? -29.085 9.081 20.854 1.00 84.94 834 LYS A N 1
ATOM 6534 C CA . LYS A 1 834 ? -27.684 9.451 21.113 1.00 84.94 834 LYS A CA 1
ATOM 6535 C C . LYS A 1 834 ? -26.734 8.271 20.971 1.00 84.94 834 LYS A C 1
ATOM 6537 O O . LYS A 1 834 ? -25.589 8.469 20.567 1.00 84.94 834 LYS A O 1
ATOM 6542 N N . LEU A 1 835 ? -27.214 7.053 21.229 1.00 87.44 835 LEU A N 1
ATOM 6543 C CA . LEU A 1 835 ? -26.452 5.806 21.130 1.00 87.44 835 LEU A CA 1
ATOM 6544 C C . LEU A 1 835 ? -26.369 5.253 19.697 1.00 87.44 835 LEU A C 1
ATOM 6546 O O . LEU A 1 835 ? -25.673 4.259 19.466 1.00 87.44 835 LEU A O 1
ATOM 6550 N N . LEU A 1 836 ? -27.057 5.877 18.741 1.00 88.75 836 LEU A N 1
ATOM 6551 C CA . LEU A 1 836 ? -27.078 5.498 17.330 1.00 88.75 836 LEU A CA 1
ATOM 6552 C C . LEU A 1 836 ? -26.307 6.518 16.478 1.00 88.75 836 LEU A C 1
ATOM 6554 O O . LEU A 1 836 ? -26.120 7.677 16.856 1.00 88.75 836 LEU A O 1
ATOM 6558 N N . ILE A 1 837 ? -25.858 6.084 15.299 1.00 85.81 837 ILE A N 1
ATOM 6559 C CA . ILE A 1 837 ? -25.316 6.978 14.270 1.00 85.81 837 ILE A CA 1
ATOM 6560 C C . ILE A 1 837 ? -26.345 7.094 13.137 1.00 85.81 837 ILE A C 1
ATOM 6562 O O . ILE A 1 837 ? -26.620 6.080 12.490 1.00 85.81 837 ILE A O 1
ATOM 6566 N N . PRO A 1 838 ? -26.868 8.298 12.822 1.00 75.12 838 PRO A N 1
ATOM 6567 C CA . PRO A 1 838 ? -27.726 8.502 11.658 1.00 75.12 838 PRO A CA 1
ATOM 6568 C C . PRO A 1 838 ? -26.905 8.368 10.367 1.00 75.12 838 PRO A C 1
ATOM 6570 O O . PRO A 1 838 ? -26.381 9.342 9.822 1.00 75.12 838 PRO A O 1
ATOM 6573 N N . VAL A 1 839 ? -26.782 7.130 9.874 1.00 69.50 839 VAL A N 1
ATOM 6574 C CA . VAL A 1 839 ? -26.004 6.766 8.673 1.00 69.50 839 VAL A CA 1
ATOM 6575 C C . VAL A 1 839 ? -26.441 7.591 7.465 1.00 69.50 839 VAL A C 1
ATOM 6577 O O . VAL A 1 839 ? -25.596 8.053 6.697 1.00 69.50 839 VAL A O 1
ATOM 6580 N N . GLY A 1 840 ? -27.752 7.822 7.340 1.00 62.41 840 GLY A N 1
ATOM 6581 C CA . GLY A 1 840 ? -28.342 8.669 6.312 1.00 62.41 840 GLY A CA 1
ATOM 6582 C C . GLY A 1 840 ? -27.702 10.053 6.251 1.00 62.41 840 GLY A C 1
ATOM 6583 O O . GLY A 1 840 ? -27.224 10.446 5.195 1.00 62.41 840 GLY A O 1
ATOM 6584 N N . ASP A 1 841 ? -27.637 10.774 7.369 1.00 65.62 841 ASP A N 1
ATOM 6585 C CA . ASP A 1 841 ? -27.186 12.169 7.384 1.00 65.62 841 ASP A CA 1
ATOM 6586 C C . ASP A 1 841 ? -25.663 12.322 7.536 1.00 65.62 841 ASP A C 1
ATOM 6588 O O . ASP A 1 841 ? -25.088 13.233 6.946 1.00 65.62 841 ASP A O 1
ATOM 6592 N N . VAL A 1 842 ? -24.986 11.425 8.264 1.00 67.62 842 VAL A N 1
ATOM 6593 C CA . VAL A 1 842 ? -23.531 11.521 8.515 1.00 67.62 842 VAL A CA 1
ATOM 6594 C C . VAL A 1 842 ? -22.704 10.895 7.390 1.00 67.62 842 VAL A C 1
ATOM 6596 O O . VAL A 1 842 ? -21.711 11.475 6.955 1.00 67.62 842 VAL A O 1
ATOM 6599 N N . CYS A 1 843 ? -23.099 9.716 6.902 1.00 65.69 843 CYS A N 1
ATOM 6600 C CA . CYS A 1 843 ? -22.336 8.961 5.900 1.00 65.69 843 CYS A CA 1
ATOM 6601 C C . CYS A 1 843 ? -22.882 9.139 4.474 1.00 65.69 843 CYS A C 1
ATOM 6603 O O . CYS A 1 843 ? -22.190 8.831 3.503 1.00 65.69 843 CYS A O 1
ATOM 6605 N N . CYS A 1 844 ? -24.127 9.604 4.333 1.00 68.12 844 CYS A N 1
ATOM 6606 C CA . CYS A 1 844 ? -24.859 9.643 3.067 1.00 68.12 844 CYS A CA 1
ATOM 6607 C C . CYS A 1 844 ? -25.625 10.963 2.847 1.00 68.12 844 CYS A C 1
ATOM 6609 O O . CYS A 1 844 ? -26.651 10.973 2.169 1.00 68.12 844 CYS A O 1
ATOM 6611 N N . CYS A 1 845 ? -25.120 12.084 3.380 1.00 65.88 845 CYS A N 1
ATOM 6612 C CA . CYS A 1 845 ? -25.747 13.416 3.313 1.00 65.88 845 CYS A CA 1
ATOM 6613 C C . CYS A 1 845 ? -26.236 13.831 1.907 1.00 65.88 845 CYS A C 1
ATOM 6615 O O . CYS A 1 845 ? -27.253 14.514 1.778 1.00 65.88 845 CYS A O 1
ATOM 6617 N N . PHE A 1 846 ? -25.531 13.375 0.868 1.00 74.31 846 PHE A N 1
ATOM 6618 C CA . PHE A 1 846 ? -25.797 13.599 -0.555 1.00 74.31 846 PHE A CA 1
ATOM 6619 C C . PHE A 1 846 ? -26.982 12.795 -1.130 1.00 74.31 846 PHE A C 1
ATOM 6621 O O . PHE A 1 846 ? -27.369 13.029 -2.275 1.00 74.31 846 PHE A O 1
ATOM 6628 N N . LEU A 1 847 ? -27.548 11.835 -0.391 1.00 76.31 847 LEU A N 1
ATOM 6629 C CA . LEU A 1 847 ? -28.732 11.089 -0.821 1.00 76.31 847 LEU A CA 1
ATOM 6630 C C . LEU A 1 847 ? -30.027 11.898 -0.583 1.00 76.31 847 LEU A C 1
ATOM 6632 O O . LEU A 1 847 ? -30.093 12.696 0.356 1.00 76.31 847 LEU A O 1
ATOM 6636 N N . PRO A 1 848 ? -31.087 11.682 -1.389 1.00 79.88 848 PRO A N 1
ATOM 6637 C CA . PRO A 1 848 ? -32.400 12.292 -1.167 1.00 79.88 848 PRO A CA 1
ATOM 6638 C C . PRO A 1 848 ? -32.945 12.008 0.238 1.00 79.88 848 PRO A C 1
ATOM 6640 O O . PRO A 1 848 ? -32.796 10.883 0.722 1.00 79.88 848 PRO A O 1
ATOM 6643 N N . LYS A 1 849 ? -33.638 12.983 0.859 1.00 74.62 849 LYS A N 1
ATOM 6644 C CA . LYS A 1 849 ? -34.092 12.896 2.265 1.00 74.62 849 LYS A CA 1
ATOM 6645 C C . LYS A 1 849 ? -34.784 11.561 2.576 1.00 74.62 849 LYS A C 1
ATOM 6647 O O . LYS A 1 849 ? -34.321 10.851 3.451 1.00 74.62 849 LYS A O 1
ATOM 6652 N N . ARG A 1 850 ? -35.739 11.128 1.741 1.00 75.31 850 ARG A N 1
ATOM 6653 C CA . ARG A 1 850 ? -36.460 9.840 1.867 1.00 75.31 850 ARG A CA 1
ATOM 6654 C C . ARG A 1 850 ? -35.558 8.598 2.005 1.00 75.31 850 ARG A C 1
ATOM 6656 O O . ARG A 1 850 ? -35.968 7.627 2.632 1.00 75.31 850 ARG A O 1
ATOM 6663 N N . ILE A 1 851 ? -34.354 8.601 1.423 1.00 73.81 851 ILE A N 1
ATOM 6664 C CA . ILE A 1 851 ? -33.378 7.506 1.570 1.00 73.81 851 ILE A CA 1
ATOM 6665 C C . ILE A 1 851 ? -32.556 7.679 2.854 1.00 73.81 851 ILE A C 1
ATOM 6667 O O . ILE A 1 851 ? -32.264 6.691 3.522 1.00 73.81 851 ILE A O 1
ATOM 6671 N N . ARG A 1 852 ? -32.227 8.917 3.247 1.00 74.12 852 ARG A N 1
ATOM 6672 C CA . ARG A 1 852 ? -31.579 9.196 4.541 1.00 74.12 852 ARG A CA 1
ATOM 6673 C C . ARG A 1 852 ? -32.503 8.839 5.708 1.00 74.12 852 ARG A C 1
ATOM 6675 O O . ARG A 1 852 ? -32.062 8.152 6.618 1.00 74.12 852 ARG A O 1
ATOM 6682 N N . ASP A 1 853 ? -33.784 9.191 5.614 1.00 71.12 853 ASP A N 1
ATOM 6683 C CA . ASP A 1 853 ? -34.843 8.856 6.573 1.00 71.12 853 ASP A CA 1
ATOM 6684 C C . ASP A 1 853 ? -35.022 7.331 6.707 1.00 71.12 853 ASP A C 1
ATOM 6686 O O . ASP A 1 853 ? -35.137 6.807 7.813 1.00 71.12 853 ASP A O 1
ATOM 6690 N N . TRP A 1 854 ? -34.952 6.588 5.593 1.00 69.56 854 TRP A N 1
ATOM 6691 C CA . TRP A 1 854 ? -34.929 5.119 5.614 1.00 69.56 854 TRP A CA 1
ATOM 6692 C C . TRP A 1 854 ? -33.667 4.568 6.306 1.00 69.56 854 TRP A C 1
ATOM 6694 O O . TRP A 1 854 ? -33.762 3.653 7.121 1.00 69.56 854 TRP A O 1
ATOM 6704 N N . LEU A 1 855 ? -32.497 5.175 6.068 1.00 71.00 855 LEU A N 1
ATOM 6705 C CA . LEU A 1 855 ? -31.232 4.848 6.746 1.00 71.00 855 LEU A CA 1
ATOM 6706 C C . LEU A 1 855 ? -31.167 5.291 8.225 1.00 71.00 855 LEU A C 1
ATOM 6708 O O . LEU A 1 855 ? -30.246 4.874 8.926 1.00 71.00 855 LEU A O 1
ATOM 6712 N N . ARG A 1 856 ? -32.121 6.096 8.721 1.00 68.69 856 ARG A N 1
ATOM 6713 C CA . ARG A 1 856 ? -32.338 6.333 10.166 1.00 68.69 856 ARG A CA 1
ATOM 6714 C C . ARG A 1 856 ? -33.115 5.190 10.835 1.00 68.69 856 ARG A C 1
ATOM 6716 O O . ARG A 1 856 ? -33.267 5.197 12.051 1.00 68.69 856 ARG A O 1
ATOM 6723 N N . TYR A 1 857 ? -33.665 4.243 10.066 1.00 64.44 857 TYR A N 1
ATOM 6724 C CA . TYR A 1 857 ? -34.582 3.191 10.535 1.00 64.44 857 TYR A CA 1
ATOM 6725 C C . TYR A 1 857 ? -35.817 3.698 11.311 1.00 64.44 857 TYR A C 1
ATOM 6727 O O . TYR A 1 857 ? -36.477 2.909 11.977 1.00 64.44 857 TYR A O 1
ATOM 6735 N N . GLY A 1 858 ? -36.159 4.989 11.230 1.00 59.41 858 GLY A N 1
ATOM 6736 C CA . GLY A 1 858 ? -37.231 5.589 12.034 1.00 59.41 858 GLY A CA 1
ATOM 6737 C C . GLY A 1 858 ? -36.837 5.970 13.469 1.00 59.41 858 GLY A C 1
ATOM 6738 O O . GLY A 1 858 ? -37.727 6.222 14.275 1.00 59.41 858 GLY A O 1
ATOM 6739 N N . ALA A 1 859 ? -35.542 6.030 13.800 1.00 61.72 859 ALA A N 1
ATOM 6740 C CA . ALA A 1 859 ? -35.082 6.752 14.986 1.00 61.72 859 ALA A CA 1
ATOM 6741 C C . ALA A 1 859 ? -35.208 8.271 14.757 1.00 61.72 859 ALA A C 1
ATOM 6743 O O . ALA A 1 859 ? -34.803 8.779 13.704 1.00 61.72 859 ALA A O 1
ATOM 6744 N N . ASP A 1 860 ? -35.769 8.989 15.732 1.00 62.38 860 ASP A N 1
ATOM 6745 C CA . ASP A 1 860 ? -35.864 10.450 15.686 1.00 62.38 860 ASP A CA 1
ATOM 6746 C C . ASP A 1 860 ? -34.535 11.080 16.125 1.00 62.38 860 ASP A C 1
ATOM 6748 O O . ASP A 1 860 ? -34.015 10.793 17.201 1.00 62.38 860 ASP A O 1
ATOM 6752 N N . HIS A 1 861 ? -33.984 11.934 15.268 1.00 64.62 861 HIS A N 1
ATOM 6753 C CA . HIS A 1 861 ? -32.768 12.706 15.515 1.00 64.62 861 HIS A CA 1
ATOM 6754 C C . HIS A 1 861 ? -32.997 14.219 15.338 1.00 64.62 861 HIS A C 1
ATOM 6756 O O . HIS A 1 861 ? -32.057 14.996 15.493 1.00 64.62 861 HIS A O 1
ATOM 6762 N N . ASP A 1 862 ? -34.216 14.650 14.992 1.00 51.59 862 ASP A N 1
ATOM 6763 C CA . ASP A 1 862 ? -34.492 16.034 14.590 1.00 51.59 862 ASP A CA 1
ATOM 6764 C C . ASP A 1 862 ? -34.824 16.940 15.799 1.00 51.59 862 ASP A C 1
ATOM 6766 O O . ASP A 1 862 ? -34.729 18.162 15.690 1.00 51.59 862 ASP A O 1
ATOM 6770 N N . ILE A 1 863 ? -35.121 16.360 16.974 1.00 45.53 863 ILE A N 1
ATOM 6771 C CA . ILE A 1 863 ? -35.434 17.084 18.225 1.00 45.53 863 ILE A CA 1
ATOM 6772 C C . ILE A 1 863 ? -34.266 17.957 18.733 1.00 45.53 863 ILE A C 1
ATOM 6774 O O . ILE A 1 863 ? -34.508 19.027 19.287 1.00 45.53 863 ILE A O 1
ATOM 6778 N N . GLU A 1 864 ? -33.005 17.543 18.547 1.00 43.62 864 GLU A N 1
ATOM 6779 C CA . GLU A 1 864 ? -31.843 18.200 19.183 1.00 43.62 864 GLU A CA 1
ATOM 6780 C C . GLU A 1 864 ? -31.000 19.099 18.263 1.00 43.62 864 GLU A C 1
ATOM 6782 O O . GLU A 1 864 ? -30.146 19.839 18.754 1.00 43.62 864 GLU A O 1
ATOM 6787 N N . LEU A 1 865 ? -31.256 19.117 16.950 1.00 37.06 865 LEU A N 1
ATOM 6788 C CA . LEU A 1 865 ? -30.568 20.036 16.022 1.00 37.06 865 LEU A CA 1
ATOM 6789 C C . LEU A 1 865 ? -30.870 21.519 16.317 1.00 37.06 865 LEU A C 1
ATOM 6791 O O . LEU A 1 865 ? -30.094 22.397 15.955 1.00 37.06 865 LEU A O 1
ATOM 6795 N N . SER A 1 866 ? -31.966 21.800 17.026 1.00 28.59 866 SER A N 1
ATOM 6796 C CA . SER A 1 866 ? -32.318 23.131 17.536 1.00 28.59 866 SER A CA 1
ATOM 6797 C C . SER A 1 866 ? -31.483 23.576 18.749 1.00 28.59 866 SER A C 1
ATOM 6799 O O . SER A 1 866 ? -31.479 24.761 19.075 1.00 28.59 866 SER A O 1
ATOM 6801 N N . ALA A 1 867 ? -30.776 22.655 19.417 1.00 31.39 867 ALA A N 1
ATOM 6802 C CA . ALA A 1 867 ? -30.053 22.910 20.665 1.00 31.39 867 ALA A CA 1
ATOM 6803 C C . ALA A 1 867 ? -28.526 23.037 20.491 1.00 31.39 867 ALA A C 1
ATOM 6805 O O . ALA A 1 867 ? -27.860 23.596 21.364 1.00 31.39 867 ALA A O 1
ATOM 6806 N N . SER A 1 868 ? -27.950 22.536 19.389 1.00 29.67 868 SER A N 1
ATOM 6807 C CA . SER A 1 868 ? -26.503 22.630 19.123 1.00 29.67 868 SER A CA 1
ATOM 6808 C C . SER A 1 868 ? -26.069 23.951 18.488 1.00 29.67 868 SER A C 1
ATOM 6810 O O . SER A 1 868 ? -24.928 24.382 18.678 1.00 29.67 868 SER A O 1
ATOM 6812 N N . ASP A 1 869 ? -26.958 24.594 17.732 1.00 28.22 869 ASP A N 1
ATOM 6813 C CA . ASP A 1 869 ? -26.597 25.663 16.801 1.00 28.22 869 ASP A CA 1
ATOM 6814 C C . ASP A 1 869 ? -26.661 27.049 17.456 1.00 28.22 869 ASP A C 1
ATOM 6816 O O . ASP A 1 869 ? -27.378 27.958 17.041 1.00 28.22 869 ASP A O 1
ATOM 6820 N N . GLY A 1 870 ? -25.800 27.240 18.460 1.00 26.47 870 GLY A N 1
ATOM 6821 C CA . GLY A 1 870 ? -25.431 28.548 19.016 1.00 26.47 870 GLY A CA 1
ATOM 6822 C C . GLY A 1 870 ? -24.608 29.407 18.043 1.00 26.47 870 GLY A C 1
ATOM 6823 O O . GLY A 1 870 ? -23.572 29.950 18.425 1.00 26.47 870 GLY A O 1
ATOM 6824 N N . TYR A 1 871 ? -25.026 29.487 16.776 1.00 26.88 871 TYR A N 1
ATOM 6825 C CA . TYR A 1 871 ? -24.349 30.193 15.689 1.00 26.88 871 TYR A CA 1
ATOM 6826 C C . TYR A 1 871 ? -25.319 31.153 14.988 1.00 26.88 871 TYR A C 1
ATOM 6828 O O . TYR A 1 871 ? -25.923 30.851 13.961 1.00 26.88 871 TYR A O 1
ATOM 6836 N N . SER A 1 872 ? -25.472 32.348 15.558 1.00 25.00 872 SER A N 1
ATOM 6837 C CA . SER A 1 872 ? -26.338 33.406 15.035 1.00 25.00 872 SER A CA 1
ATOM 6838 C C . SER A 1 872 ? -25.755 34.094 13.790 1.00 25.00 872 SER A C 1
ATOM 6840 O O . SER A 1 872 ? -25.318 35.243 13.829 1.00 25.00 872 SER A O 1
ATOM 6842 N N . THR A 1 873 ? -25.791 33.421 12.637 1.00 24.95 873 THR A N 1
ATOM 6843 C CA . THR A 1 873 ? -25.634 34.093 11.336 1.00 24.95 873 THR A CA 1
ATOM 6844 C C . THR A 1 873 ? -26.959 34.695 10.882 1.00 24.95 873 THR A C 1
ATOM 6846 O O . THR A 1 873 ? -27.827 33.997 10.360 1.00 24.95 873 THR A O 1
ATOM 6849 N N . LEU A 1 874 ? -27.089 36.013 11.053 1.00 27.41 874 LEU A N 1
ATOM 6850 C CA . LEU A 1 874 ? -28.157 36.828 10.473 1.00 27.41 874 LEU A CA 1
ATOM 6851 C C . LEU A 1 874 ? -28.137 36.737 8.938 1.00 27.41 874 LEU A C 1
ATOM 6853 O O . LEU A 1 874 ? -27.409 37.472 8.276 1.00 27.41 874 LEU A O 1
ATOM 6857 N N . HIS A 1 875 ? -28.981 35.873 8.375 1.00 24.81 875 HIS A N 1
ATOM 6858 C CA . HIS A 1 875 ? -29.365 35.932 6.967 1.00 24.81 875 HIS A CA 1
ATOM 6859 C C . HIS A 1 875 ? -30.813 36.399 6.838 1.00 24.81 875 HIS A C 1
ATOM 6861 O O . HIS A 1 875 ? -31.748 35.613 6.709 1.00 24.81 875 HIS A O 1
ATOM 6867 N N . THR A 1 876 ? -30.978 37.719 6.847 1.00 25.48 876 THR A N 1
ATOM 6868 C CA . THR A 1 876 ? -32.175 38.378 6.332 1.00 25.48 876 THR A CA 1
ATOM 6869 C C . THR A 1 876 ? -32.325 38.072 4.841 1.00 25.48 876 THR A C 1
ATOM 6871 O O . THR A 1 876 ? -31.554 38.552 4.012 1.00 25.48 876 THR A O 1
ATOM 6874 N N . SER A 1 877 ? -33.348 37.300 4.483 1.00 25.45 877 SER A N 1
ATOM 6875 C CA . SER A 1 877 ? -33.813 37.152 3.105 1.00 25.45 877 SER A CA 1
ATOM 6876 C C . SER A 1 877 ? -35.260 37.631 3.004 1.00 25.45 877 SER A C 1
ATOM 6878 O O . SER A 1 877 ? -36.184 37.038 3.552 1.00 25.45 877 SER A O 1
ATOM 6880 N N . TYR A 1 878 ? -35.457 38.746 2.299 1.00 24.39 878 TYR A N 1
ATOM 6881 C CA . TYR A 1 878 ? -36.789 39.211 1.926 1.00 24.39 878 TYR A CA 1
ATOM 6882 C C . TYR A 1 878 ? -37.387 38.262 0.879 1.00 24.39 878 TYR A C 1
ATOM 6884 O O . TYR A 1 878 ? -36.839 38.111 -0.211 1.00 24.39 878 TYR A O 1
ATOM 6892 N N . SER A 1 879 ? -38.565 37.713 1.164 1.00 25.56 879 SER A N 1
ATOM 6893 C CA . SER A 1 879 ? -39.537 37.342 0.132 1.00 25.56 879 SER A CA 1
ATOM 6894 C C . SER A 1 879 ? -40.917 37.766 0.621 1.00 25.56 879 SER A C 1
ATOM 6896 O O . SER A 1 879 ? -41.263 37.519 1.775 1.00 25.56 879 SER A O 1
ATOM 6898 N N . ALA A 1 880 ? -41.646 38.507 -0.208 1.00 25.48 880 ALA A N 1
ATOM 6899 C CA . ALA A 1 880 ? -42.845 39.214 0.217 1.00 25.48 880 ALA A CA 1
ATOM 6900 C C . ALA A 1 880 ? -44.102 38.333 0.164 1.00 25.48 880 ALA A C 1
ATOM 6902 O O . ALA A 1 880 ? -44.212 37.448 -0.675 1.00 25.48 880 ALA A O 1
ATOM 6903 N N . GLN A 1 881 ? -45.071 38.692 1.010 1.00 25.34 881 GLN A N 1
ATOM 6904 C CA . GLN A 1 881 ? -46.511 38.506 0.807 1.00 25.34 881 GLN A CA 1
ATOM 6905 C C . GLN A 1 881 ? -47.015 37.097 0.438 1.00 25.34 881 GLN A C 1
ATOM 6907 O O . GLN A 1 881 ? -47.108 36.703 -0.721 1.00 25.34 881 GLN A O 1
ATOM 6912 N N . THR A 1 882 ? -47.700 36.486 1.399 1.00 26.22 882 THR A N 1
ATOM 6913 C CA . THR A 1 882 ? -49.160 36.406 1.234 1.00 26.22 882 THR A CA 1
ATOM 6914 C C . THR A 1 882 ? -49.833 36.612 2.584 1.00 26.22 882 THR A C 1
ATOM 6916 O O . THR A 1 882 ? -49.434 36.018 3.581 1.00 26.22 882 THR A O 1
ATOM 6919 N N . LEU A 1 883 ? -50.820 37.506 2.629 1.00 25.55 883 LEU A N 1
ATOM 6920 C CA . LEU A 1 883 ? -51.718 37.629 3.772 1.00 25.55 883 LEU A CA 1
ATOM 6921 C C . LEU A 1 883 ? -52.738 36.494 3.698 1.00 25.55 883 LEU A C 1
ATOM 6923 O O . LEU A 1 883 ? -53.329 36.282 2.642 1.00 25.55 883 LEU A O 1
ATOM 6927 N N . ASN A 1 884 ? -53.029 35.867 4.832 1.00 25.92 884 ASN A N 1
ATOM 6928 C CA . ASN A 1 884 ? -54.424 35.628 5.174 1.00 25.92 884 ASN A CA 1
ATOM 6929 C C . ASN A 1 884 ? -54.615 35.782 6.684 1.00 25.92 884 ASN A C 1
ATOM 6931 O O . ASN A 1 884 ? -53.695 35.511 7.460 1.00 25.92 884 ASN A O 1
ATOM 6935 N N . THR A 1 885 ? -55.780 36.270 7.088 1.00 26.98 885 THR A N 1
ATOM 6936 C CA . THR A 1 885 ? -56.159 36.391 8.497 1.00 26.98 885 THR A CA 1
ATOM 6937 C C . THR A 1 885 ? -56.663 35.050 9.027 1.00 26.98 885 THR A C 1
ATOM 6939 O O . THR A 1 885 ? -57.145 34.220 8.260 1.00 26.98 885 THR A O 1
ATOM 6942 N N . ASP A 1 886 ? -56.553 34.825 10.337 1.00 28.02 886 ASP A N 1
ATOM 6943 C CA . ASP A 1 886 ? -57.731 34.850 11.218 1.00 28.02 886 ASP A CA 1
ATOM 6944 C C . ASP A 1 886 ? -57.365 34.531 12.675 1.00 28.02 886 ASP A C 1
ATOM 6946 O O . ASP A 1 886 ? -56.560 33.644 12.931 1.00 28.02 886 ASP A O 1
ATOM 6950 N N . ALA A 1 887 ? -58.051 35.225 13.595 1.00 28.09 887 ALA A N 1
ATOM 6951 C CA . ALA A 1 887 ? -58.335 34.837 14.986 1.00 28.09 887 ALA A CA 1
ATOM 6952 C C . ALA A 1 887 ? -57.171 34.555 15.982 1.00 28.09 887 ALA A C 1
ATOM 6954 O O . ALA A 1 887 ? -56.116 34.043 15.639 1.00 28.09 887 ALA A O 1
ATOM 6955 N N . LYS A 1 888 ? -57.341 34.745 17.299 1.00 27.06 888 LYS A N 1
ATOM 6956 C CA . LYS A 1 888 ? -58.060 35.768 18.099 1.00 27.06 888 LYS A CA 1
ATOM 6957 C C . LYS A 1 888 ? -57.784 35.466 19.582 1.00 27.06 888 LYS A C 1
ATOM 6959 O O . LYS A 1 888 ? -57.834 34.295 19.931 1.00 27.06 888 LYS A O 1
ATOM 6964 N N . ASP A 1 889 ? -57.673 36.507 20.417 1.00 28.34 889 ASP A N 1
ATOM 6965 C CA . ASP A 1 889 ? -58.017 36.484 21.859 1.00 28.34 889 ASP A CA 1
ATOM 6966 C C . ASP A 1 889 ? -57.187 35.509 22.775 1.00 28.34 889 ASP A C 1
ATOM 6968 O O . ASP A 1 889 ? -56.500 34.623 22.288 1.00 28.34 889 ASP A O 1
ATOM 6972 N N . ILE A 1 890 ? -57.123 35.580 24.120 1.00 29.61 890 ILE A N 1
ATOM 6973 C CA . ILE A 1 890 ? -57.170 36.700 25.088 1.00 29.61 890 ILE A CA 1
ATOM 6974 C C . ILE A 1 890 ? -56.427 36.303 26.402 1.00 29.61 890 ILE A C 1
ATOM 6976 O O . ILE A 1 890 ? -56.385 35.135 26.768 1.00 29.61 890 ILE A O 1
ATOM 6980 N N . ILE A 1 891 ? -55.849 37.305 27.080 1.00 27.69 891 ILE A N 1
ATOM 6981 C CA . ILE A 1 891 ? -55.523 37.487 28.525 1.00 27.69 891 ILE A CA 1
ATOM 6982 C C . ILE A 1 891 ? -55.655 36.293 29.516 1.00 27.69 891 ILE A C 1
ATOM 6984 O O . ILE A 1 891 ? -56.764 35.831 29.757 1.00 27.69 891 ILE A O 1
ATOM 6988 N N . SER A 1 892 ? -54.568 35.995 30.258 1.00 26.41 892 SER A N 1
ATOM 6989 C CA . SER A 1 892 ? -54.498 35.926 31.753 1.00 26.41 892 SER A CA 1
ATOM 6990 C C . SER A 1 892 ? -53.070 35.524 32.192 1.00 26.41 892 SER A C 1
ATOM 6992 O O . SER A 1 892 ? -52.604 34.465 31.783 1.00 26.41 892 SER A O 1
ATOM 6994 N N . SER A 1 893 ? -52.222 36.353 32.816 1.00 27.05 893 SER A N 1
ATOM 6995 C CA . SER A 1 893 ? -52.291 37.016 34.141 1.00 27.05 893 SER A CA 1
ATOM 6996 C C . SER A 1 893 ? -52.062 36.075 35.334 1.00 27.05 893 SER A C 1
ATOM 6998 O O . SER A 1 893 ? -52.957 35.317 35.691 1.00 27.05 893 SER A O 1
ATOM 7000 N N . ASP A 1 894 ? -50.851 36.134 35.911 1.00 27.17 894 ASP A N 1
ATOM 7001 C CA . ASP A 1 894 ? -50.555 36.366 37.347 1.00 27.17 894 ASP A CA 1
ATOM 7002 C C . ASP A 1 894 ? -49.129 35.868 37.700 1.00 27.17 894 ASP A C 1
ATOM 7004 O O . ASP A 1 894 ? -48.671 34.884 37.129 1.00 27.17 894 ASP A O 1
ATOM 7008 N N . VAL A 1 895 ? -48.342 36.388 38.652 1.00 31.50 895 VAL A N 1
ATOM 7009 C CA . VAL A 1 895 ? -48.124 37.692 39.324 1.00 31.50 895 VAL A CA 1
ATOM 7010 C C . VAL A 1 895 ? -47.146 37.385 40.491 1.00 31.50 895 VAL A C 1
ATOM 7012 O O . VAL A 1 895 ? -47.359 36.403 41.186 1.00 31.50 895 VAL A O 1
ATOM 7015 N N . VAL A 1 896 ? -46.059 38.173 40.631 1.00 29.77 896 VAL A N 1
ATOM 7016 C CA . VAL A 1 896 ? -45.356 38.700 41.855 1.00 29.77 896 VAL A CA 1
ATOM 7017 C C . VAL A 1 896 ? -45.353 37.846 43.165 1.00 29.77 896 VAL A C 1
ATOM 7019 O O . VAL A 1 896 ? -46.362 37.268 43.526 1.00 29.77 896 VAL A O 1
ATOM 7022 N N . ALA A 1 897 ? -44.322 37.740 44.026 1.00 29.45 897 ALA A N 1
ATOM 7023 C CA . ALA A 1 897 ? -43.153 38.566 44.430 1.00 29.45 897 ALA A CA 1
ATOM 7024 C C . ALA A 1 897 ? -41.943 37.648 44.778 1.00 29.45 897 ALA A C 1
ATOM 7026 O O . ALA A 1 897 ? -42.018 36.459 44.493 1.00 29.45 897 ALA A O 1
ATOM 7027 N N . GLU A 1 898 ? -40.816 38.003 45.422 1.00 27.50 898 GLU A N 1
ATOM 7028 C CA . GLU A 1 898 ? -40.014 39.201 45.816 1.00 27.50 898 GLU A CA 1
ATOM 7029 C C . GLU A 1 898 ? -38.562 38.620 45.963 1.00 27.50 898 GLU A C 1
ATOM 7031 O O . GLU A 1 898 ? -38.363 37.415 45.826 1.00 27.50 898 GLU A O 1
ATOM 7036 N N . ASN A 1 899 ? -37.517 39.322 46.400 1.00 27.92 899 ASN A N 1
ATOM 7037 C CA . ASN A 1 899 ? -36.808 40.485 45.854 1.00 27.92 899 ASN A CA 1
ATOM 7038 C C . ASN A 1 899 ? -35.498 40.630 46.677 1.00 27.92 899 ASN A C 1
ATOM 7040 O O . ASN A 1 899 ? -35.318 39.930 47.669 1.00 27.92 899 ASN A O 1
ATOM 7044 N N . LYS A 1 900 ? -34.657 41.611 46.328 1.00 26.45 900 LYS A N 1
ATOM 7045 C CA . LYS A 1 900 ? -33.459 42.088 47.051 1.00 26.45 900 LYS A CA 1
ATOM 7046 C C . LYS A 1 900 ? -32.292 41.077 47.073 1.00 26.45 900 LYS A C 1
ATOM 7048 O O . LYS A 1 900 ? -32.446 39.935 47.476 1.00 26.45 900 LYS A O 1
ATOM 7053 N N . VAL A 1 901 ? -31.108 41.365 46.521 1.00 28.38 901 VAL A N 1
ATOM 7054 C CA . VAL A 1 901 ? -30.213 42.548 46.611 1.00 28.38 901 VAL A CA 1
ATOM 7055 C C . VAL A 1 901 ? -29.452 42.612 47.934 1.00 28.38 901 VAL A C 1
ATOM 7057 O O . VAL A 1 901 ? -30.009 43.004 48.955 1.00 28.38 901 VAL A O 1
ATOM 7060 N N . ASN A 1 902 ? -28.138 42.373 47.863 1.00 25.55 902 ASN A N 1
ATOM 7061 C CA . ASN A 1 902 ? -27.179 43.411 48.248 1.00 25.55 902 ASN A CA 1
ATOM 7062 C C . ASN A 1 902 ? -25.835 43.257 47.517 1.00 25.55 902 ASN A C 1
ATOM 7064 O O . ASN A 1 902 ? -25.536 42.191 46.980 1.00 25.55 902 ASN A O 1
ATOM 7068 N N . SER A 1 903 ? -25.060 44.340 47.456 1.00 28.22 903 SER A N 1
ATOM 7069 C CA . SER A 1 903 ? -23.831 44.467 46.664 1.00 28.22 903 SER A CA 1
ATOM 7070 C C . SER A 1 903 ? -22.630 44.912 47.503 1.00 28.22 903 SER A C 1
ATOM 7072 O O . SER A 1 903 ? -22.782 45.593 48.515 1.00 28.22 903 SER A O 1
ATOM 7074 N N . SER A 1 904 ? -21.421 44.606 47.027 1.00 25.61 904 SER A N 1
ATOM 7075 C CA . SER A 1 904 ? -20.200 45.330 47.396 1.00 25.61 904 SER A CA 1
ATOM 7076 C C . SER A 1 904 ? -19.154 45.238 46.279 1.00 25.61 904 SER A C 1
ATOM 7078 O O . SER A 1 904 ? -19.024 44.202 45.628 1.00 25.61 904 SER A O 1
ATOM 7080 N N . HIS A 1 905 ? -18.420 46.331 46.072 1.00 29.56 905 HIS A N 1
ATOM 7081 C CA . HIS A 1 905 ? -17.245 46.440 45.195 1.00 29.56 905 HIS A CA 1
ATOM 7082 C C . HIS A 1 905 ? -16.085 45.538 45.728 1.00 29.56 905 HIS A C 1
ATOM 7084 O O . HIS A 1 905 ? -16.181 45.030 46.843 1.00 29.56 905 HIS A O 1
ATOM 7090 N N . ASP A 1 906 ? -15.027 45.184 44.982 1.00 27.69 906 ASP A N 1
ATOM 7091 C CA . ASP A 1 906 ? -14.093 46.129 44.350 1.00 27.69 906 ASP A CA 1
ATOM 7092 C C . ASP A 1 906 ? -13.261 45.634 43.142 1.00 27.69 906 ASP A C 1
ATOM 7094 O O . ASP A 1 906 ? -13.265 44.466 42.759 1.00 27.69 906 ASP A O 1
ATOM 7098 N N . ASN A 1 907 ? -12.576 46.607 42.530 1.00 27.78 907 ASN A N 1
ATOM 7099 C CA . ASN A 1 907 ? -11.676 46.539 41.363 1.00 27.78 907 ASN A CA 1
ATOM 7100 C C . ASN A 1 907 ? -10.216 46.134 41.752 1.00 27.78 907 ASN A C 1
ATOM 7102 O O . ASN A 1 907 ? -9.971 45.961 42.946 1.00 27.78 907 ASN A O 1
ATOM 7106 N N . PRO A 1 908 ? -9.210 46.020 40.834 1.00 39.09 908 PRO A N 1
ATOM 7107 C CA . PRO A 1 908 ? -9.189 46.387 39.407 1.00 39.09 908 PRO A CA 1
ATOM 7108 C C . PRO A 1 908 ? -8.610 45.343 38.417 1.00 39.09 908 PRO A C 1
ATOM 7110 O O . PRO A 1 908 ? -8.056 44.305 38.770 1.00 39.09 908 PRO A O 1
ATOM 7113 N N . VAL A 1 909 ? -8.678 45.696 37.129 1.00 31.41 909 VAL A N 1
ATOM 7114 C CA . VAL A 1 909 ? -7.980 45.049 36.004 1.00 31.41 909 VAL A CA 1
ATOM 7115 C C . VAL A 1 909 ? -6.530 45.540 35.892 1.00 31.41 909 VAL A C 1
ATOM 7117 O O . VAL A 1 909 ? -6.311 46.749 35.867 1.00 31.41 909 VAL A O 1
ATOM 7120 N N . MET A 1 910 ? -5.567 44.641 35.641 1.00 26.41 910 MET A N 1
ATOM 7121 C CA . MET A 1 910 ? -4.465 44.954 34.715 1.00 26.41 910 MET A CA 1
ATOM 7122 C C . MET A 1 910 ? -3.855 43.725 34.025 1.00 26.41 910 MET A C 1
ATOM 7124 O O . MET A 1 910 ? -3.814 42.622 34.560 1.00 26.41 910 MET A O 1
ATOM 7128 N N . THR A 1 911 ? -3.403 43.952 32.794 1.00 30.70 911 THR A N 1
ATOM 7129 C CA . THR A 1 911 ? -2.733 43.007 31.889 1.00 30.70 911 THR A CA 1
ATOM 7130 C C . THR A 1 911 ? -1.264 42.783 32.238 1.00 30.70 911 THR A C 1
ATOM 7132 O O . THR A 1 911 ? -0.619 43.735 32.666 1.00 30.70 911 THR A O 1
ATOM 7135 N N . ILE A 1 912 ? -0.695 41.638 31.833 1.00 27.78 912 ILE A N 1
ATOM 7136 C CA . ILE A 1 912 ? 0.529 41.568 31.000 1.00 27.78 912 ILE A CA 1
ATOM 7137 C C . ILE A 1 912 ? 0.694 40.145 30.410 1.00 27.78 912 ILE A C 1
ATOM 7139 O O . ILE A 1 912 ? -0.066 39.241 30.751 1.00 27.78 912 ILE A O 1
ATOM 7143 N N . LYS A 1 913 ? 1.601 40.018 29.434 1.00 30.38 913 LYS A N 1
ATOM 7144 C CA . LYS A 1 913 ? 2.038 38.801 28.711 1.00 30.38 913 LYS A CA 1
ATOM 7145 C C . LYS A 1 913 ? 2.662 37.763 29.683 1.00 30.38 913 LYS A C 1
ATOM 7147 O O . LYS A 1 913 ? 2.966 38.129 30.814 1.00 30.38 913 LYS A O 1
ATOM 7152 N N . ASP A 1 914 ? 2.874 36.486 29.356 1.00 34.69 914 ASP A N 1
ATOM 7153 C CA . ASP A 1 914 ? 3.127 35.817 28.059 1.00 34.69 914 ASP A CA 1
ATOM 7154 C C . ASP A 1 914 ? 2.289 34.536 27.831 1.00 34.69 914 ASP A C 1
ATOM 7156 O O . ASP A 1 914 ? 1.831 33.926 28.826 1.00 34.69 914 ASP A O 1
#

pLDDT: mean 78.4, std 19.53, range [24.39, 98.31]

Sequence (914 aa):
MNMYTFLLFLLFAIAKAVDGYICLERRVPDQIRLAFAGNNAVNVGWHSYACPFRIDNPNPTPTVFYGFSRTTLKFTSVNRQSKAYNRRNIIKTSWFYSVELRNLKPSTIYYYKIAASQYVSASNIYSFKSPPTLGDRRRAINIAAYGDLGVDGLLGTVTNGAGLFERALRALQRILPKVDFFLHHGDICYADNTPLLLFGKTYEEAMDYCQTAMMKITSTRFYMTAVGNHEINCTEIPVINRACPRNYRNQIPYSNRFNMPSRQSGGYLNSWYSFNYGFVHVISLSCESDFPNAPSGNLLDSTTQVNWLKKDLAAVNRAITPWVVVQCHRPWKGSTPVETILSGGVINCPACRAAFEAILIKYKVDIYLAGHVHWYERICLNAISWTVASTITALVFMPKFREMNCTSAYEYLEKRFDRSVRMCASFAFSFFMLIYMAIVLYAPALALSQTTGLNIWLSVVSIGVICTFYSSVGGMKAVIWTDVLQAIVIVVGLLAAIIQGFIALGGFRQAFSIASKGGRIQFDSVSFDPRVRHTVWCLLIGGSMNALSTYGFNQTQVQRYMCVRTTRGAKQALFINAVGAAIIIWLSALIGIILYAYYADCDPYTAKHVSDIDQIFPYFVMDVLSDKKGLPGIFLACVFSGSLSTISSGLNSLAAVIIEDIYKGLMRKTISDERQGLASKIFSIILGGVVMLLTYVVSFLGSILNAALSLFGVLSGPIMGAFFLGFFFPQANRHGGFIGFLASLFLQLWIFLGAQITKKQMKSERLSLSVANCSIPVNITTPLTTSIKPNPLLNLYSISYMWYTPIAVGTVLIVGLIVSYLTHPLKPNEVDPKLLIPVGDVCCCFLPKRIRDWLRYGADHDIELSASDGYSTLHTSYSAQTLNTDAKDIISSDVVAENKVNSSHDNPVMTIKD

Foldseek 3Di:
DDPVVVVVVVVVVVVVVVVLPPPPDFWEWFLWFWADQAQQKIKTKTKTKDAQVCPVPDDDWWKKFKDQDLVDRPDMWTDRDWDKDDDPPDRIIMIMDMTMDGPHDAQGKMWMKTDDDPRYDIDRIEIETHFHDQLPPVDDAAEAEAEQQADQQPPNDDDDDPCSNVVVLVVLVVCLVVHQAYEYAANQHLLVDPRCVVVPHHSVVSVRVSSRSCCSRRRYHHYQYAHDCSLADDPFDPDCPPPDDPPSGDSVVVLNRDDHNCVVLVHDRSHWGWHDGFQAIETGHEQAEQAPPHPPYYPPHNCVRLVSLLVSLVPDPCSRNVAYEYHHAAAQDDPDDQPDDDRPDGRHRVRCCVSPVVSCVVSVHPYYYYHSDPDDDDDDQLLVLLLLLLLCQLQFQLVLCLVVVDLALLVLLCQQFRLLLSLQLLVLLLVLLLLLLLLLLQLLLLLCCLQPVDDSLVSSVVLLVVLLVVLLPPDDVVLVVLLVVLLVLLVVLLVLLLVLLQVLQVHPVSLVVLCVVLVNPDDPQQDPQLLPQDHSVLSNPLSNLLSNLVQRRNLLNSNVLSPDPDSVVSSVVSNVVSVSVSVSVVSVVSSVSSLCSNCQAADCCVLVVDVAPSSSSSNSCCVRCVVPPCSSVSNSSNSSSVSSSSLSSSLNSSLSSCVPSPVCVVVVDDDPPVRSSVSSSVSSNVSSVSSSVSSVVSVVQGDSVQVSLLSSLQRSLLSVLLLCCRAQPQQFHNQLSNVLSVQLNVVSVVLAVLLSVCVVVDPPPDRDGHRNPPPHDDDDDDDDDDDDDDDVCVSSNSRHSSCSSVSSSVSSNVSRNVRSVVVPTHQLVNRDCSSYTQCLCSVNVVDDPVVSCVSSVPRDDPVCVVPPCPDDDDDDDDDDDDDDDDDDDDDDDDDDDDDDDDDDDDDDDDDDDD